Protein AF-A0A8H7G8L0-F1 (afdb_monomer_lite)

Foldseek 3Di:
DWDKDWPFADWDQDVVQWIKWKDFPPRQWTKMKTQAWFQFWKKKWWWQWDQAFQKKWWKWWADPQGWMWIWMDFARQQFKIKIFTFARPDDDPDTPIDMDGRHPGSNVDIWIWMWHGDPFKTFIDINRHTRDMDGQVVQADPLARRDHRGITIIMTIMGRQQDPPHDLVSQCVRNVDPDDPDSNNRHGDQVDPCCVVVPNIDIMIIRDMDIDHPDPDDDDDQFADKDWDDDPPRNDTDIDTDNDRSRPDPPPDDDDDDDDDDDDDDDDDDDDDDDDDDDDDDDDDDDDDDDDDDDDDDPPPVVCVVVVVVVVVVVVLVVVVVLLVVVVVVVVVVVVVVVVVVPPDDDDDDDDDDDDDDDDDDDDDDDDYDDDDDDDDDDDDDDDDDDDPDDPPPPPPVPVPDDLVRVLVSLVVVVVVVVLPPDPFPDDPDDPPPDQCSLVVLLVPDVSSVVSSQPRLVSLQEAAEEAQDLVCLVVNLVSLLVSLVSNPLAAHAYAYHYHPVLADDPPCLPDDPDVVSLVSCLSVLLSCLVCQCRYQEYAAQHQLVSLLSNVVSNVVVPPDANARHAYYHNEAHALSSQVVPPPPDDARCSAQRHPNYAYYEDAQRDEQEPPRSNHDHQQQRHQEYHNYEYFLQSVQVSQVSRQNHQEDEYEHEDDDDDPDAAADEHCHAEYAYEYADLVRVQSNLVRYQHQNYAYYAYAYPDADDCPNLVSLLVNQLRNQNYAYYAYHHENDALVSLLSSLQSHHLNHAYYHYAYEYDDPPDPPVGDNQELVLLQLLAQDAPPDDPGRGSLAHQEYAYHYQDAYDLVSNLRNLLSQAVVCVPVRSVGHHHQEYHYEYEPPRPRDDPVSVVSSDVSNDDRHYYHYYYDDPPDPDGDDPRDPDDD

Sequence (883 aa):
MVHWVLDGGNVTSVNGSAVGLILTETNGGTRLSSTRYVHYGNMTARIKAGRWAGVVTAFITMSDIKDEIDWEWPGTATTEGQTNYYWQGVVPTTTHGGTTKGISDISNNFHDYGISWTPTALSWLVDGKIVRTVEASDTSTNGVSEYPNTPSRIELSIWPAGIASSAPGTVTWADGLLLTMDAAVGMINWQDPDYTSNGNKFEIYIESVSVTCLDPTSASGSQQSYAYSANSSTNTPSISFSTNTTILTAAAVANSSSSGGGGGSGSGSGSNNNGPSTTNSTGGSSSSGSGSGSSTGLSGHQIGAIVGAVVGGLAALVFAALIIRTCIFACTKRGQKAGGAAAAFKRGPQAYRPLEEPAPDAYALRDRPPPLVDHGNMQISSEHQIHNGSQLQGLPESIRTVPDDVLAEIFLAFSALAVEGNRPRPRPRLTLSLSPAWPILLGRVCRQWRALTVSTPYLWTKVCIDIPHPSRLDTAVKLYQLFVTRSGAHPLDITITFGGEMLPTQTDRDQTLSDESLDQYQLLVDALAYSAERWQRLSVNAPPQFLQRIEEALAERSPWSLPMLTRLDLGSTPILAWRIFTPHRDAIRLFSVAHQLRYVNLGNRFIFDNETDHLQLPWQQIEELDGILTDSHGALRLLRQCPKLLRLNLILQRNCAPRHLFHVCHALRSMDLFAECEYSLQFFLMGVELGSLLDLRISLDWRWQSAAQTQLASFFSNSAALQRLCLRLRNFSPDDFRFLIRVVPRGLTELEVSHVPQDSIIASHSTIYTKELLEELTLRTPDGNPLALLSNLRALSLLGELHFDVGAFIAMIRSRTWDNKNGRRGGALLQSLHMYMLHGTDALNVQDLMVLKDAMGQNSRIHMAKQHNKGLYFRSVAFPELL

pLDDT: mean 72.36, std 24.26, range [20.86, 98.69]

Secondary structure (DSSP, 8-state):
---EEEEESEEEEETTTEEEEEE-TTT--EEEEESS-BSSEEEEEEEE----TTEEEEEEEEETT--EEEEEEETT-TTEEEEEEEBTTB--SS---EEEE----TTTS-EEEEEEE-SSEEEEEETTEEEEEEEGGGGEETTEE-S--S-EEEEEEEEE-SSTTS-HHHHHHTT-------GGGGS--TT-HHHHHTTS-EEEEEEEEEEEE--SSPPPTT--EEEEE--TTTTS-EEEEE-------S--S----------------------------------------------THHHHHHHHHHHHHHHHHHHHHHHHHHHHHHHHHHHHHHHHTTS-----------------------------------------------SS--S-GGGTTS-HHHHHHHHHHHHHHTGGG-S-PPPPS------S-HHHHHTTT-HHHHHHHHT-GGGGSEEEEEESSGGGHHHHHHHHHHHHHHTTTS-EEEEEEE-TTSS--TT-TT-PPPHHHHHHTHHHHHHHHHTGGGEEEEEE---HHHHHHHHHHHHTTSS---TT--EEE-----HHHHHH---SSS-B-TTTT-TT--EEEEEEEEEESSS---B---GGG--EEEEEEE-HHHHHHHHHH-TT--EEEEEE---PPPS----EE----EEEEEESSHHHHHHHHHTEE-TT--EEEEEEEEEP-STTHHHHHHHHHH-TT--EEEEEEES--HHHHHHHHHHS-TT--EEEEEEE-S-TTS-----SS-HHHHHHSS---TTTPPPPTTTT--EEEEEE-----HHHHHHHHHHHTGGGTTSTTSSPPP-EEEEEEPTT--S--HHHHHHHHHHH-TTSEEEEEEPPSS-S----TT-----

Radius of gyration: 38.14 Å; chains: 1; bounding box: 126×92×96 Å

Structure (mmCIF, N/CA/C/O backbone):
data_AF-A0A8H7G8L0-F1
#
_entry.id   AF-A0A8H7G8L0-F1
#
loop_
_atom_site.group_PDB
_atom_site.id
_atom_site.type_symbol
_atom_site.label_atom_id
_atom_site.label_alt_id
_atom_site.label_comp_id
_atom_site.label_asym_id
_atom_site.label_entity_id
_atom_site.label_seq_id
_atom_site.pdbx_PDB_ins_code
_atom_site.Cartn_x
_atom_site.Cartn_y
_atom_site.Cartn_z
_atom_site.occupancy
_atom_site.B_iso_or_equiv
_atom_site.auth_seq_id
_atom_site.auth_comp_id
_atom_site.auth_asym_id
_atom_site.auth_atom_id
_atom_site.pdbx_PDB_model_num
ATOM 1 N N . MET A 1 1 ? 1.649 -20.781 -42.673 1.00 53.25 1 MET A N 1
ATOM 2 C CA . MET A 1 1 ? 2.476 -19.598 -42.353 1.00 53.25 1 MET A CA 1
ATOM 3 C C . MET A 1 1 ? 2.595 -19.486 -40.844 1.00 53.25 1 MET A C 1
ATOM 5 O O . MET A 1 1 ? 1.582 -19.615 -40.165 1.00 53.25 1 MET A O 1
ATOM 9 N N . VAL A 1 2 ? 3.816 -19.312 -40.336 1.00 70.06 2 VAL A N 1
ATOM 10 C CA . VAL A 1 2 ? 4.084 -19.041 -38.915 1.00 70.06 2 VAL A CA 1
ATOM 11 C C . VAL A 1 2 ? 4.119 -17.524 -38.741 1.00 70.06 2 VAL A C 1
ATOM 13 O O . VAL A 1 2 ? 4.851 -16.851 -39.462 1.00 70.06 2 VAL A O 1
ATOM 16 N N . HIS A 1 3 ? 3.307 -16.987 -37.832 1.00 82.00 3 HIS A N 1
ATOM 17 C CA . HIS A 1 3 ? 3.367 -15.572 -37.453 1.00 82.00 3 HIS A CA 1
ATOM 18 C C . HIS A 1 3 ? 4.209 -15.415 -36.188 1.00 82.00 3 HIS A C 1
ATOM 20 O O . HIS A 1 3 ? 4.231 -16.324 -35.352 1.00 82.00 3 HIS A O 1
ATOM 26 N N . TRP A 1 4 ? 4.842 -14.257 -36.039 1.00 88.38 4 TRP A N 1
ATOM 27 C CA . TRP A 1 4 ? 5.780 -13.947 -34.962 1.00 88.38 4 TRP A CA 1
ATOM 28 C C . TRP A 1 4 ? 5.315 -12.733 -34.168 1.00 88.38 4 TRP A C 1
ATOM 30 O O . TRP A 1 4 ? 4.640 -11.858 -34.711 1.00 88.38 4 TRP A O 1
ATOM 40 N N . VAL A 1 5 ? 5.691 -12.687 -32.895 1.00 89.25 5 VAL A N 1
ATOM 41 C CA . VAL A 1 5 ? 5.469 -11.556 -31.990 1.00 89.25 5 VAL A CA 1
ATOM 42 C C . VAL A 1 5 ? 6.814 -11.072 -31.480 1.00 89.25 5 VAL A C 1
ATOM 44 O O . VAL A 1 5 ? 7.677 -11.882 -31.158 1.00 89.25 5 VAL A O 1
ATOM 47 N N . LEU A 1 6 ? 6.979 -9.753 -31.417 1.00 91.00 6 LEU A N 1
ATOM 48 C CA . LEU A 1 6 ? 8.092 -9.114 -30.729 1.00 91.00 6 LEU A CA 1
ATOM 49 C C . LEU A 1 6 ? 7.753 -9.019 -29.243 1.00 91.00 6 LEU A C 1
ATOM 51 O O . LEU A 1 6 ? 6.910 -8.213 -28.857 1.00 91.00 6 LEU A O 1
ATOM 55 N N . ASP A 1 7 ? 8.392 -9.852 -28.425 1.00 84.31 7 ASP A N 1
ATOM 56 C CA . ASP A 1 7 ? 8.157 -9.866 -26.977 1.00 84.31 7 ASP A CA 1
ATOM 57 C C . ASP A 1 7 ? 8.810 -8.662 -26.289 1.00 84.31 7 ASP A C 1
ATOM 59 O O . ASP A 1 7 ? 8.338 -8.192 -25.254 1.00 84.31 7 ASP A O 1
ATOM 63 N N . GLY A 1 8 ? 9.916 -8.181 -26.858 1.00 85.50 8 GLY A N 1
ATOM 64 C CA . GLY A 1 8 ? 10.696 -7.058 -26.357 1.00 85.50 8 GLY A CA 1
ATOM 65 C C . GLY A 1 8 ? 11.919 -6.786 -27.231 1.00 85.50 8 GLY A C 1
ATOM 66 O O . GLY A 1 8 ? 12.352 -7.655 -27.992 1.00 85.50 8 GLY A O 1
ATOM 67 N N . GLY A 1 9 ? 12.459 -5.573 -27.116 1.00 92.69 9 GLY A N 1
ATOM 68 C CA . GLY A 1 9 ? 13.597 -5.095 -27.899 1.00 92.69 9 GLY A CA 1
ATOM 69 C C . GLY A 1 9 ? 13.203 -4.459 -29.232 1.00 92.69 9 GLY A C 1
ATOM 70 O O . GLY A 1 9 ? 12.094 -3.950 -29.398 1.00 92.69 9 GLY A O 1
ATOM 71 N N . ASN A 1 10 ? 14.134 -4.463 -30.184 1.00 93.19 10 ASN A N 1
ATOM 72 C CA . ASN A 1 10 ? 14.013 -3.769 -31.460 1.00 93.19 10 ASN A CA 1
ATOM 73 C C . ASN A 1 10 ? 14.484 -4.659 -32.608 1.00 93.19 10 ASN A C 1
ATOM 75 O O . ASN A 1 10 ? 15.478 -5.375 -32.501 1.00 93.19 10 ASN A O 1
ATOM 79 N N . VAL A 1 11 ? 13.794 -4.543 -33.740 1.00 93.25 11 VAL A N 1
ATOM 80 C CA . VAL A 1 11 ? 14.150 -5.248 -34.970 1.00 93.25 11 VAL A CA 1
ATOM 81 C C . VAL A 1 11 ? 14.409 -4.279 -36.110 1.00 93.25 11 VAL A C 1
ATOM 83 O O . VAL A 1 11 ? 13.844 -3.185 -36.150 1.00 93.25 11 VAL A O 1
ATOM 86 N N . THR A 1 12 ? 15.224 -4.703 -37.067 1.00 89.94 12 THR A N 1
ATOM 87 C CA . THR A 1 12 ? 15.395 -4.030 -38.357 1.00 89.94 12 THR A CA 1
ATOM 88 C C . THR A 1 12 ? 15.004 -4.966 -39.492 1.00 89.94 12 THR A C 1
ATOM 90 O O . THR A 1 12 ? 14.999 -6.190 -39.353 1.00 89.94 12 THR A O 1
ATOM 93 N N . SER A 1 13 ? 14.674 -4.384 -40.641 1.00 80.56 13 SER A N 1
ATOM 94 C CA . SER A 1 13 ? 14.574 -5.123 -41.896 1.00 80.56 13 SER A CA 1
ATOM 95 C C . SER A 1 13 ? 15.840 -4.876 -42.703 1.00 80.56 13 SER A C 1
ATOM 97 O O . SER A 1 13 ? 16.218 -3.723 -42.921 1.00 80.56 13 SER A O 1
ATOM 99 N N . VAL A 1 14 ? 16.482 -5.946 -43.165 1.00 74.62 14 VAL A N 1
ATOM 100 C CA . VAL A 1 14 ? 17.653 -5.871 -44.040 1.00 74.62 14 VAL A CA 1
ATOM 101 C C . VAL A 1 14 ? 17.218 -6.204 -45.454 1.00 74.62 14 VAL A C 1
ATOM 103 O O . VAL A 1 14 ? 16.948 -7.363 -45.763 1.00 74.62 14 VAL A O 1
ATOM 106 N N . ASN A 1 15 ? 17.127 -5.182 -46.309 1.00 62.78 15 ASN A N 1
ATOM 107 C CA . ASN A 1 15 ? 16.824 -5.298 -47.744 1.00 62.78 15 ASN A CA 1
ATOM 108 C C . ASN A 1 15 ? 15.583 -6.156 -48.088 1.00 62.78 15 ASN A C 1
ATOM 110 O O . ASN A 1 15 ? 15.463 -6.647 -49.207 1.00 62.78 15 ASN A O 1
ATOM 114 N N . GLY A 1 16 ? 14.660 -6.347 -47.138 1.00 62.06 16 GLY A N 1
ATOM 115 C CA . GLY A 1 16 ? 13.480 -7.200 -47.293 1.00 62.06 16 GLY A CA 1
ATOM 116 C C . GLY A 1 16 ? 13.746 -8.713 -47.285 1.00 62.06 16 GLY A C 1
ATOM 117 O O . GLY A 1 16 ? 12.796 -9.464 -47.492 1.00 62.06 16 GLY A O 1
ATOM 118 N N . SER A 1 17 ? 14.984 -9.168 -47.049 1.00 73.94 17 SER A N 1
ATOM 119 C CA . SER A 1 17 ? 15.368 -10.590 -47.098 1.00 73.94 17 SER A CA 1
ATOM 120 C C . SER A 1 17 ? 15.681 -11.212 -45.733 1.00 73.94 17 SER A C 1
ATOM 122 O O . SER A 1 17 ? 15.600 -12.426 -45.603 1.00 73.94 17 SER A O 1
ATOM 124 N N . ALA A 1 18 ? 16.014 -10.412 -44.715 1.00 87.12 18 ALA A N 1
ATOM 125 C CA . ALA A 1 18 ? 16.273 -10.892 -43.355 1.00 87.12 18 ALA A CA 1
ATOM 126 C C . ALA A 1 18 ? 15.803 -9.885 -42.294 1.00 87.12 18 ALA A C 1
ATOM 128 O O . ALA A 1 18 ? 15.678 -8.686 -42.565 1.00 87.12 18 ALA A O 1
ATOM 129 N N . VAL A 1 19 ? 15.575 -10.374 -41.074 1.00 93.00 19 VAL A N 1
ATOM 130 C CA . VAL A 1 19 ? 15.270 -9.561 -39.889 1.00 93.00 19 VAL A CA 1
ATOM 131 C C . VAL A 1 19 ? 16.519 -9.452 -39.019 1.00 93.00 19 VAL A C 1
ATOM 133 O O . VAL A 1 19 ? 17.124 -10.470 -38.682 1.00 93.00 19 VAL A O 1
ATOM 136 N N . GLY A 1 20 ? 16.898 -8.226 -38.658 1.00 95.50 20 GLY A N 1
ATOM 137 C CA . GLY A 1 20 ? 17.948 -7.952 -37.681 1.00 95.50 20 GLY A CA 1
ATOM 138 C C . GLY A 1 20 ? 17.373 -7.879 -36.265 1.00 95.50 20 GLY A C 1
ATOM 139 O O . GLY A 1 20 ? 16.396 -7.161 -36.061 1.00 95.50 20 GLY A O 1
ATOM 140 N N . LEU A 1 21 ? 17.943 -8.597 -35.292 1.00 97.06 21 LEU A N 1
ATOM 141 C CA . LEU A 1 21 ? 17.604 -8.446 -33.867 1.00 97.06 21 LEU A CA 1
ATOM 142 C C . LEU A 1 21 ? 18.676 -7.610 -33.169 1.00 97.06 21 LEU A C 1
ATOM 144 O O . LEU A 1 21 ? 19.863 -7.896 -33.327 1.00 97.06 21 LEU A O 1
ATOM 148 N N . ILE A 1 22 ? 18.262 -6.608 -32.387 1.00 97.12 22 ILE A N 1
ATOM 149 C CA . ILE A 1 22 ? 19.169 -5.604 -31.817 1.00 97.12 22 ILE A CA 1
ATOM 150 C C . ILE A 1 22 ? 19.411 -5.807 -30.316 1.00 97.12 22 ILE A C 1
ATOM 152 O O . ILE A 1 22 ? 18.472 -5.961 -29.533 1.00 97.12 22 ILE A O 1
ATOM 156 N N . LEU A 1 23 ? 20.662 -5.661 -29.890 1.00 97.38 23 LEU A N 1
ATOM 157 C CA . LEU A 1 23 ? 21.033 -5.448 -28.491 1.00 97.38 23 LEU A CA 1
ATOM 158 C C . LEU A 1 23 ? 21.732 -4.092 -28.326 1.00 97.38 23 LEU A C 1
ATOM 160 O O . LEU A 1 23 ? 22.718 -3.807 -29.005 1.00 97.38 23 LEU A O 1
ATOM 164 N N . THR A 1 24 ? 21.240 -3.280 -27.394 1.00 95.81 24 THR A N 1
ATOM 165 C CA . THR A 1 24 ? 21.891 -2.055 -26.909 1.00 95.81 24 THR A CA 1
ATOM 166 C C . THR A 1 24 ? 22.156 -2.166 -25.411 1.00 95.81 24 THR A C 1
ATOM 168 O O . THR A 1 24 ? 21.587 -3.023 -24.734 1.00 95.81 24 THR A O 1
ATOM 171 N N . GLU A 1 25 ? 22.979 -1.267 -24.873 1.00 93.00 25 GLU A N 1
ATOM 172 C CA . GLU A 1 25 ? 23.263 -1.203 -23.433 1.00 93.00 25 GLU A CA 1
ATOM 173 C C . GLU A 1 25 ? 21.994 -1.053 -22.573 1.00 93.00 25 GLU A C 1
ATOM 175 O O . GLU A 1 25 ? 21.940 -1.530 -21.441 1.00 93.00 25 GLU A O 1
ATOM 180 N N . THR A 1 26 ? 20.941 -0.440 -23.118 1.00 90.00 26 THR A N 1
ATOM 181 C CA . THR A 1 26 ? 19.723 -0.089 -22.376 1.00 90.00 26 THR A CA 1
ATOM 182 C C . THR A 1 26 ? 18.497 -0.933 -22.720 1.00 90.00 26 THR A C 1
ATOM 184 O O . THR A 1 26 ? 17.556 -0.950 -21.927 1.00 90.00 26 THR A O 1
ATOM 187 N N . ASN A 1 27 ? 18.461 -1.633 -23.863 1.00 88.50 27 ASN A N 1
ATOM 188 C CA . ASN A 1 27 ? 17.247 -2.341 -24.299 1.00 88.50 27 ASN A CA 1
ATOM 189 C C . ASN A 1 27 ? 17.096 -3.758 -23.716 1.00 88.50 27 ASN A C 1
ATOM 191 O O . ASN A 1 27 ? 16.009 -4.325 -23.792 1.00 88.50 27 ASN A O 1
ATOM 195 N N . GLY A 1 28 ? 18.159 -4.327 -23.137 1.00 86.31 28 GLY A N 1
ATOM 196 C CA . GLY A 1 28 ? 18.130 -5.661 -22.527 1.00 86.31 28 GLY A CA 1
ATOM 197 C C . GLY A 1 28 ? 18.056 -6.831 -23.518 1.00 86.31 28 GLY A C 1
ATOM 198 O O . GLY A 1 28 ? 17.847 -7.964 -23.088 1.00 86.31 28 GLY A O 1
ATOM 199 N N . GLY A 1 29 ? 18.250 -6.580 -24.816 1.00 94.38 29 GLY A N 1
ATOM 200 C CA . GLY A 1 29 ? 18.171 -7.571 -25.888 1.00 94.38 29 GLY A CA 1
ATOM 201 C C . GLY A 1 29 ? 16.852 -7.546 -26.654 1.00 94.38 29 GLY A C 1
ATOM 202 O O . GLY A 1 29 ? 15.948 -6.765 -26.365 1.00 94.38 29 GLY A O 1
ATOM 203 N N . THR A 1 30 ? 16.752 -8.410 -27.660 1.00 97.56 30 THR A N 1
ATOM 204 C CA . THR A 1 30 ? 15.556 -8.548 -28.497 1.00 97.56 30 THR A CA 1
ATOM 205 C C . THR A 1 30 ? 15.123 -9.996 -28.558 1.00 97.56 30 THR A C 1
ATOM 207 O O . THR A 1 30 ? 15.965 -10.873 -28.753 1.00 97.56 30 THR A O 1
ATOM 210 N N . ARG A 1 31 ? 13.811 -10.240 -28.451 1.00 96.94 31 ARG A N 1
ATOM 211 C CA . ARG A 1 31 ? 13.229 -11.578 -28.575 1.00 96.94 31 ARG A CA 1
ATOM 212 C C . ARG A 1 31 ? 11.977 -11.605 -29.445 1.00 96.94 31 ARG A C 1
ATOM 214 O O . ARG A 1 31 ? 11.050 -10.818 -29.246 1.00 96.94 31 ARG A O 1
ATOM 221 N N . LEU A 1 32 ? 11.946 -12.564 -30.367 1.00 95.12 32 LEU A N 1
ATOM 222 C CA . LEU A 1 32 ? 10.783 -12.934 -31.165 1.00 95.12 32 LEU A CA 1
ATOM 223 C C . LEU A 1 32 ? 10.255 -14.301 -30.739 1.00 95.12 32 LEU A C 1
ATOM 225 O O . LEU A 1 32 ? 11.042 -15.232 -30.602 1.00 95.12 32 LEU A O 1
ATOM 229 N N . SER A 1 33 ? 8.935 -14.436 -30.639 1.00 94.94 33 SER A N 1
ATOM 230 C CA . SER A 1 33 ? 8.257 -15.700 -30.334 1.00 94.94 33 SER A CA 1
ATOM 231 C C . SER A 1 33 ? 7.267 -16.090 -31.426 1.00 94.94 33 SER A C 1
ATOM 233 O O . SER A 1 33 ? 6.558 -15.240 -31.976 1.00 94.94 33 SER A O 1
ATOM 235 N N . SER A 1 34 ? 7.162 -17.382 -31.735 1.00 91.50 34 SER A N 1
ATOM 236 C CA . SER A 1 34 ? 6.112 -17.882 -32.619 1.00 91.50 34 SER A CA 1
ATOM 237 C C . SER A 1 34 ? 4.739 -17.735 -31.955 1.00 91.50 34 SER A C 1
ATOM 239 O O . SER A 1 34 ? 4.528 -18.039 -30.784 1.00 91.50 34 SER A O 1
ATOM 241 N N . THR A 1 35 ? 3.747 -17.303 -32.728 1.00 81.94 35 THR A N 1
ATOM 242 C CA . THR A 1 35 ? 2.349 -17.179 -32.263 1.00 81.94 35 THR A CA 1
ATOM 243 C C . THR A 1 35 ? 1.668 -18.528 -32.026 1.00 81.94 35 THR A C 1
ATOM 245 O O . THR A 1 35 ? 0.621 -18.589 -31.384 1.00 81.94 35 THR A O 1
ATOM 248 N N . ARG A 1 36 ? 2.241 -19.609 -32.567 1.00 82.25 36 ARG A N 1
ATOM 249 C CA . ARG A 1 36 ? 1.710 -20.974 -32.511 1.00 82.25 36 ARG A CA 1
ATOM 250 C C . ARG A 1 36 ? 2.725 -21.909 -31.869 1.00 82.25 36 ARG A C 1
ATOM 252 O O . ARG A 1 36 ? 3.928 -21.727 -32.052 1.00 82.25 36 ARG A O 1
ATOM 259 N N . TYR A 1 37 ? 2.202 -22.897 -31.153 1.00 86.06 37 TYR A N 1
ATOM 260 C CA . TYR A 1 37 ? 2.980 -23.977 -30.561 1.00 86.06 37 TYR A CA 1
ATOM 261 C C . TYR A 1 37 ? 3.324 -25.047 -31.604 1.00 86.06 37 TYR A C 1
ATOM 263 O O . TYR A 1 37 ? 2.575 -25.257 -32.561 1.00 86.06 37 TYR A O 1
ATOM 271 N N . VAL A 1 38 ? 4.430 -25.738 -31.363 1.00 87.88 38 VAL A N 1
ATOM 272 C CA . VAL A 1 38 ? 4.885 -26.964 -32.017 1.00 87.88 38 VAL A CA 1
ATOM 273 C C . VAL A 1 38 ? 5.046 -27.995 -30.903 1.00 87.88 38 VAL A C 1
ATOM 275 O O . VAL A 1 38 ? 5.746 -27.717 -29.931 1.00 87.88 38 VAL A O 1
ATOM 278 N N . HIS A 1 39 ? 4.374 -29.148 -30.987 1.00 88.50 39 HIS A N 1
ATOM 279 C CA . HIS A 1 39 ? 4.574 -30.213 -29.997 1.00 88.50 39 HIS A CA 1
ATOM 280 C C . HIS A 1 39 ? 5.690 -31.149 -30.410 1.00 88.50 39 HIS A C 1
ATOM 282 O O . HIS A 1 39 ? 6.581 -31.403 -29.620 1.00 88.50 39 HIS A O 1
ATOM 288 N N . TYR A 1 40 ? 5.687 -31.601 -31.654 1.00 93.38 40 TYR A N 1
ATOM 289 C CA . TYR A 1 40 ? 6.835 -32.276 -32.246 1.00 93.38 40 TYR A CA 1
ATOM 290 C C . TYR A 1 40 ? 7.005 -31.790 -33.674 1.00 93.38 40 TYR A C 1
ATOM 292 O O . TYR A 1 40 ? 6.057 -31.301 -34.292 1.00 93.38 40 TYR A O 1
ATOM 300 N N . GLY A 1 41 ? 8.208 -31.891 -34.224 1.00 94.19 41 GLY A N 1
ATOM 301 C CA . GLY A 1 41 ? 8.450 -31.419 -35.575 1.00 94.19 41 GLY A CA 1
ATOM 302 C C . GLY A 1 41 ? 9.898 -31.141 -35.917 1.00 94.19 41 GLY A C 1
ATOM 303 O O . GLY A 1 41 ? 10.797 -31.198 -35.080 1.00 94.19 41 GLY A O 1
ATOM 304 N N . ASN A 1 42 ? 10.078 -30.782 -37.182 1.00 96.75 42 ASN A N 1
ATOM 305 C CA . ASN A 1 42 ? 11.333 -30.290 -37.721 1.00 96.75 42 ASN A CA 1
ATOM 306 C C . ASN A 1 42 ? 11.261 -28.773 -37.817 1.00 96.75 42 ASN A C 1
ATOM 308 O O . ASN A 1 42 ? 10.385 -28.228 -38.492 1.00 96.75 42 ASN A O 1
ATOM 312 N N . MET A 1 43 ? 12.184 -28.102 -37.146 1.00 97.19 43 MET A N 1
ATOM 313 C CA . MET A 1 43 ? 12.315 -26.653 -37.129 1.00 97.19 43 MET A CA 1
ATOM 314 C C . MET A 1 43 ? 13.705 -26.311 -37.641 1.00 97.19 43 MET A C 1
ATOM 316 O O . MET A 1 43 ? 14.685 -26.925 -37.229 1.00 97.19 43 MET A O 1
ATOM 320 N N . THR A 1 44 ? 13.818 -25.369 -38.567 1.00 98.19 44 THR A N 1
ATOM 321 C CA . THR A 1 44 ? 15.120 -24.916 -39.065 1.00 98.19 44 THR A CA 1
ATOM 322 C C . THR A 1 44 ? 15.112 -23.412 -39.202 1.00 98.19 44 THR A C 1
ATOM 324 O O . THR A 1 44 ? 14.237 -22.869 -39.878 1.00 98.19 44 THR A O 1
ATOM 327 N N . ALA A 1 45 ? 16.073 -22.756 -38.561 1.00 97.69 45 ALA A N 1
ATOM 328 C CA . ALA A 1 45 ? 16.278 -21.321 -38.642 1.00 97.69 45 ALA A CA 1
ATOM 329 C C . ALA A 1 45 ? 17.600 -21.031 -39.355 1.00 97.69 45 ALA A C 1
ATOM 331 O O . ALA A 1 45 ? 18.642 -21.592 -39.010 1.00 97.69 45 ALA A O 1
ATOM 332 N N . ARG A 1 46 ? 17.548 -20.140 -40.345 1.00 97.81 46 ARG A N 1
ATOM 333 C CA . ARG A 1 46 ? 18.718 -19.686 -41.092 1.00 97.81 46 ARG A CA 1
ATOM 334 C C . ARG A 1 46 ? 19.264 -18.414 -40.457 1.00 97.81 46 ARG A C 1
ATOM 336 O O . ARG A 1 46 ? 18.655 -17.349 -40.595 1.00 97.81 46 ARG A O 1
ATOM 343 N N . ILE A 1 47 ? 20.366 -18.537 -39.719 1.00 97.75 47 ILE A N 1
ATOM 344 C CA . ILE A 1 47 ? 20.852 -17.514 -38.779 1.00 97.75 47 ILE A CA 1
ATOM 345 C C . ILE A 1 47 ? 22.302 -17.144 -39.088 1.00 97.75 47 ILE A C 1
ATOM 347 O O . ILE A 1 47 ? 23.121 -18.000 -39.422 1.00 97.75 47 ILE A O 1
ATOM 351 N N . LYS A 1 48 ? 22.609 -15.856 -38.928 1.00 96.38 48 LYS A N 1
ATOM 352 C CA . LYS A 1 48 ? 23.963 -15.312 -38.802 1.00 96.38 48 LYS A CA 1
ATOM 353 C C . LYS A 1 48 ? 24.096 -14.706 -37.401 1.00 96.38 48 LYS A C 1
ATOM 355 O O . LYS A 1 48 ? 23.418 -13.720 -37.093 1.00 96.38 48 LYS A O 1
ATOM 360 N N . ALA A 1 49 ? 24.889 -15.355 -36.553 1.00 96.31 49 ALA A N 1
ATOM 361 C CA . ALA A 1 49 ? 24.965 -15.118 -35.111 1.00 96.31 49 ALA A CA 1
ATOM 362 C C . ALA A 1 49 ? 25.994 -14.034 -34.734 1.00 96.31 49 ALA A C 1
ATOM 364 O O . ALA A 1 49 ? 26.752 -13.553 -35.573 1.00 96.31 49 ALA A O 1
ATOM 365 N N . GLY A 1 50 ? 25.995 -13.621 -33.465 1.00 93.06 50 GLY A N 1
ATOM 366 C CA . GLY A 1 50 ? 26.939 -12.636 -32.926 1.00 93.06 50 GLY A CA 1
ATOM 367 C C . GLY A 1 50 ? 28.332 -13.215 -32.645 1.00 93.06 50 GLY A C 1
ATOM 368 O O . GLY A 1 50 ? 28.515 -14.429 -32.627 1.00 93.06 50 GLY A O 1
ATOM 369 N N . ARG A 1 51 ? 29.311 -12.330 -32.414 1.00 92.88 51 ARG A N 1
ATOM 370 C CA . ARG A 1 51 ? 30.718 -12.682 -32.110 1.00 92.88 51 ARG A CA 1
ATOM 371 C C . ARG A 1 51 ? 31.309 -11.950 -30.900 1.00 92.88 51 ARG A C 1
ATOM 373 O O . ARG A 1 51 ? 32.528 -11.875 -30.759 1.00 92.88 51 ARG A O 1
ATOM 380 N N . TRP A 1 52 ? 30.460 -11.329 -30.089 1.00 93.94 52 TRP A N 1
ATOM 381 C CA . TRP A 1 52 ? 30.880 -10.374 -29.063 1.00 93.94 52 TRP A CA 1
ATOM 382 C C . TRP A 1 52 ? 30.823 -11.016 -27.684 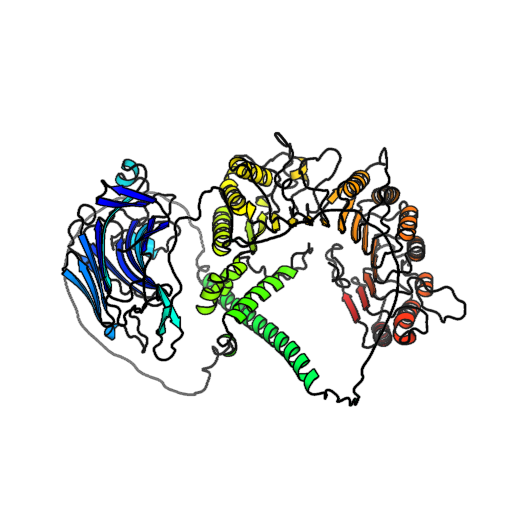1.00 93.94 52 TRP A C 1
ATOM 384 O O . TRP A 1 52 ? 29.803 -11.601 -27.321 1.00 93.94 52 TRP A O 1
ATOM 394 N N . ALA A 1 53 ? 31.900 -10.877 -26.909 1.00 90.19 53 ALA A N 1
ATOM 395 C CA . ALA A 1 53 ? 31.969 -11.372 -25.537 1.00 90.19 53 ALA A CA 1
ATOM 396 C C . ALA A 1 53 ? 30.765 -10.888 -24.713 1.00 90.19 53 ALA A C 1
ATOM 398 O O . ALA A 1 53 ? 30.359 -9.726 -24.794 1.00 90.19 53 ALA A O 1
ATOM 399 N N . GLY A 1 54 ? 30.160 -11.796 -23.947 1.00 91.38 54 GLY A N 1
ATOM 400 C CA . GLY A 1 54 ? 29.003 -11.491 -23.111 1.00 91.38 54 GLY A CA 1
ATOM 401 C C . GLY A 1 54 ? 27.674 -11.340 -23.864 1.00 91.38 54 GLY A C 1
ATOM 402 O O . GLY A 1 54 ? 26.640 -11.170 -23.215 1.00 91.38 54 GLY A O 1
ATOM 403 N N . VAL A 1 55 ? 27.654 -11.415 -25.198 1.00 95.62 55 VAL A N 1
ATOM 404 C CA . VAL A 1 55 ? 26.433 -11.376 -26.016 1.00 95.62 55 VAL A CA 1
ATOM 405 C C . VAL A 1 55 ? 26.108 -12.780 -26.510 1.00 95.62 55 VAL A C 1
ATOM 407 O O . VAL A 1 55 ? 26.979 -13.487 -27.012 1.00 95.62 55 VAL A O 1
ATOM 410 N N . VAL A 1 56 ? 24.845 -13.186 -26.386 1.00 96.81 56 VAL A N 1
ATOM 411 C CA . VAL A 1 56 ? 24.395 -14.523 -26.787 1.00 96.81 56 VAL A CA 1
ATOM 412 C C . VAL A 1 56 ? 23.327 -14.408 -27.862 1.00 96.81 56 VAL A C 1
ATOM 414 O O . VAL A 1 56 ? 22.377 -13.636 -27.732 1.00 96.81 56 VAL A O 1
ATOM 417 N N . THR A 1 57 ? 23.492 -15.189 -28.928 1.00 98.00 57 THR A N 1
ATOM 418 C CA . THR A 1 57 ? 22.433 -15.463 -29.910 1.00 98.00 57 THR A CA 1
ATOM 419 C C . THR A 1 57 ? 21.747 -16.768 -29.540 1.00 98.00 57 THR A C 1
ATOM 421 O O . THR A 1 57 ? 22.447 -17.724 -29.212 1.00 98.00 57 THR A O 1
ATOM 424 N N . ALA A 1 58 ? 20.419 -16.838 -29.630 1.00 97.94 58 ALA A N 1
ATOM 425 C CA . ALA A 1 58 ? 19.679 -18.052 -29.305 1.00 97.94 58 ALA A CA 1
ATOM 426 C C . ALA A 1 58 ? 18.557 -18.354 -30.311 1.00 97.94 58 ALA A C 1
ATOM 428 O O . ALA A 1 58 ? 17.834 -17.459 -30.759 1.00 97.94 58 ALA A O 1
ATOM 429 N N . PHE A 1 59 ? 18.408 -19.638 -30.630 1.00 98.31 59 PHE A N 1
ATOM 430 C CA . PHE A 1 59 ? 17.262 -20.238 -31.306 1.00 98.31 59 PHE A CA 1
ATOM 431 C C . PHE A 1 59 ? 16.783 -21.395 -30.442 1.00 98.31 59 PHE A C 1
ATOM 433 O O . PHE A 1 59 ? 17.414 -22.449 -30.398 1.00 98.31 59 PHE A O 1
ATOM 440 N N . ILE A 1 60 ? 15.673 -21.181 -29.747 1.00 98.06 60 ILE A N 1
ATOM 441 C CA . ILE A 1 60 ? 15.174 -22.135 -28.765 1.00 98.06 60 ILE A CA 1
ATOM 442 C C . ILE A 1 60 ? 13.736 -22.532 -29.065 1.00 98.06 60 ILE A C 1
ATOM 444 O O . ILE A 1 60 ? 13.011 -21.861 -29.808 1.00 98.06 60 ILE A O 1
ATOM 448 N N . THR A 1 61 ? 13.297 -23.607 -28.425 1.00 97.25 61 THR A N 1
ATOM 449 C CA . THR A 1 61 ? 11.875 -23.831 -28.171 1.00 97.25 61 THR A CA 1
ATOM 450 C C . THR A 1 61 ? 11.610 -23.698 -26.679 1.00 97.25 61 THR A C 1
ATOM 452 O O . THR A 1 61 ? 12.444 -24.134 -25.898 1.00 97.25 61 THR A O 1
ATOM 455 N N . MET A 1 62 ? 10.475 -23.124 -26.283 1.00 94.81 62 MET A N 1
ATOM 456 C CA . MET A 1 62 ? 10.092 -22.949 -24.880 1.00 94.81 62 MET A CA 1
ATOM 457 C C . MET A 1 62 ? 8.601 -23.255 -24.688 1.00 94.81 62 MET A C 1
ATOM 459 O O . MET A 1 62 ? 7.744 -22.657 -25.349 1.00 94.81 62 MET A O 1
ATOM 463 N N . SER A 1 63 ? 8.274 -24.168 -23.772 1.00 92.38 63 SER A N 1
ATOM 464 C CA . SER A 1 63 ? 6.888 -24.466 -23.386 1.00 92.38 63 SER A CA 1
ATOM 465 C C . SER A 1 63 ? 6.416 -23.596 -22.217 1.00 92.38 63 SER A C 1
ATOM 467 O O . SER A 1 63 ? 7.208 -23.033 -21.452 1.00 92.38 63 SER A O 1
ATOM 469 N N . ASP A 1 64 ? 5.099 -23.504 -22.014 1.00 85.12 64 ASP A N 1
ATOM 470 C CA . ASP A 1 64 ? 4.526 -22.739 -20.891 1.00 85.12 64 ASP A CA 1
ATOM 471 C C . ASP A 1 64 ? 4.931 -23.313 -19.526 1.00 85.12 64 ASP A C 1
ATOM 473 O O . ASP A 1 64 ? 4.975 -22.593 -18.524 1.00 85.12 64 ASP A O 1
ATOM 477 N N . ILE A 1 65 ? 5.269 -24.604 -19.499 1.00 84.00 65 ILE A N 1
ATOM 478 C CA . ILE A 1 65 ? 5.762 -25.302 -18.312 1.00 84.00 65 ILE A CA 1
ATOM 479 C C . ILE A 1 65 ? 7.287 -25.441 -18.286 1.00 84.00 65 ILE A C 1
ATOM 481 O O . ILE A 1 65 ? 7.805 -2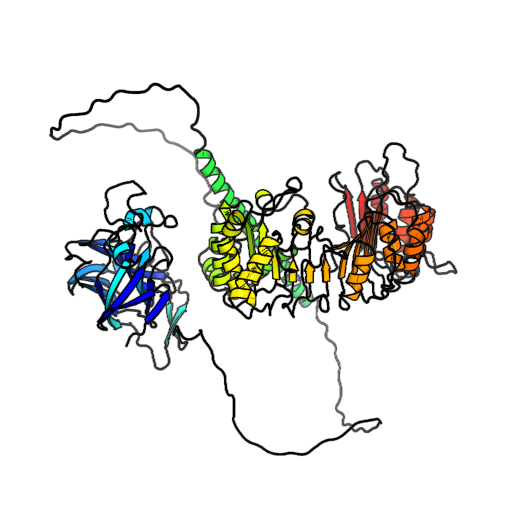6.053 -17.355 1.00 84.00 65 ILE A O 1
ATOM 485 N N . LYS A 1 66 ? 7.990 -24.814 -19.237 1.00 88.75 66 LYS A N 1
ATOM 486 C CA . LYS A 1 66 ? 9.454 -24.708 -19.298 1.00 88.75 66 LYS A CA 1
ATOM 487 C C . LYS A 1 66 ? 10.186 -25.996 -19.694 1.00 88.75 66 LYS A C 1
ATOM 489 O O . LYS A 1 66 ? 11.256 -26.272 -19.157 1.00 88.75 66 LYS A O 1
ATOM 494 N N . ASP A 1 67 ? 9.618 -26.781 -20.609 1.00 93.75 67 ASP A N 1
ATOM 495 C CA . ASP A 1 67 ? 10.465 -27.601 -21.486 1.00 93.75 67 ASP A CA 1
ATOM 496 C C . ASP A 1 67 ? 11.177 -26.670 -22.461 1.00 93.75 67 ASP A C 1
ATOM 498 O O . ASP A 1 67 ? 10.556 -25.745 -22.992 1.00 93.75 67 ASP A O 1
ATOM 502 N N . GLU A 1 68 ? 12.463 -26.914 -22.673 1.00 96.69 68 GLU A N 1
ATOM 503 C CA . GLU A 1 68 ? 13.324 -26.034 -23.449 1.00 96.69 68 GLU A CA 1
ATOM 504 C C . GLU A 1 68 ? 14.323 -26.853 -24.275 1.00 96.69 68 GLU A C 1
ATOM 506 O O . GLU A 1 68 ? 14.828 -27.880 -23.816 1.00 96.69 68 GLU A O 1
ATOM 511 N N . ILE A 1 69 ? 14.551 -26.436 -25.521 1.00 98.38 69 ILE A N 1
ATOM 512 C CA . ILE A 1 69 ? 15.499 -27.059 -26.456 1.00 98.38 69 ILE A CA 1
ATOM 513 C C . ILE A 1 69 ? 16.283 -25.939 -27.108 1.00 98.38 69 ILE A C 1
ATOM 515 O O . ILE A 1 69 ? 15.676 -25.092 -27.762 1.00 98.38 69 ILE A O 1
ATOM 519 N N . ASP A 1 70 ? 17.606 -26.007 -27.013 1.00 97.81 70 ASP A N 1
ATOM 520 C CA . ASP A 1 70 ? 18.457 -24.862 -27.294 1.00 97.81 70 ASP A CA 1
ATOM 521 C C . ASP A 1 70 ? 19.387 -25.099 -28.470 1.00 97.81 70 ASP A C 1
ATOM 523 O O . ASP A 1 70 ? 20.042 -26.142 -28.577 1.00 97.81 70 ASP A O 1
ATOM 527 N N . TRP A 1 71 ? 19.487 -24.069 -29.300 1.00 98.31 71 TRP A N 1
ATOM 528 C CA . TRP A 1 71 ? 20.706 -23.660 -29.971 1.00 98.31 71 TRP A CA 1
ATOM 529 C C . TRP A 1 71 ? 21.141 -22.304 -29.411 1.00 98.31 71 TRP A C 1
ATOM 531 O O . TRP A 1 71 ? 20.384 -21.336 -29.485 1.00 98.31 71 TRP A O 1
ATOM 541 N N . GLU A 1 72 ? 22.367 -22.215 -28.905 1.00 97.00 72 GLU A N 1
ATOM 542 C CA . GLU A 1 72 ? 22.957 -20.965 -28.429 1.00 97.00 72 GLU A CA 1
ATOM 543 C C . GLU A 1 72 ? 24.382 -20.773 -28.953 1.00 97.00 72 GLU A C 1
ATOM 545 O O . GLU A 1 72 ? 25.175 -21.714 -29.068 1.00 97.00 72 GLU A O 1
ATOM 550 N N . TRP A 1 73 ? 24.713 -19.517 -29.243 1.00 96.12 73 TRP A N 1
ATOM 551 C CA . TRP A 1 73 ? 26.038 -19.083 -29.678 1.00 96.12 73 TRP A CA 1
ATOM 552 C C . TRP A 1 73 ? 26.530 -17.989 -28.733 1.00 96.12 73 TRP A C 1
ATOM 554 O O . TRP A 1 73 ? 26.171 -16.818 -28.910 1.00 96.12 73 TRP A O 1
ATOM 564 N N . PRO A 1 74 ? 27.281 -18.370 -27.687 1.00 90.56 74 PRO A N 1
ATOM 565 C CA . PRO A 1 74 ? 27.829 -17.424 -26.734 1.00 90.56 74 PRO A CA 1
ATOM 566 C C . PRO A 1 74 ? 29.135 -16.802 -27.229 1.00 90.56 74 PRO A C 1
ATOM 568 O O . PRO A 1 74 ? 30.067 -17.503 -27.635 1.00 90.56 74 PRO A O 1
ATOM 571 N N . GLY A 1 75 ? 29.240 -15.485 -27.078 1.00 82.00 75 GLY A N 1
ATOM 572 C CA . GLY A 1 75 ? 30.530 -14.819 -26.998 1.00 82.00 75 GLY A CA 1
ATOM 573 C C . GLY A 1 75 ? 31.332 -14.818 -28.291 1.00 82.00 75 GLY A C 1
ATOM 574 O O . GLY A 1 75 ? 30.828 -14.534 -29.376 1.00 82.00 75 GLY A O 1
ATOM 575 N N . THR A 1 76 ? 32.621 -15.121 -28.150 1.00 83.81 76 THR A N 1
ATOM 576 C CA . THR A 1 76 ? 33.634 -15.032 -29.214 1.00 83.81 76 THR A CA 1
ATOM 577 C C . THR A 1 76 ? 33.885 -16.354 -29.953 1.00 83.81 76 THR A C 1
ATOM 579 O O . THR A 1 76 ? 34.722 -16.414 -30.856 1.00 83.81 76 THR A O 1
ATOM 582 N N . ALA A 1 77 ? 33.159 -17.427 -29.616 1.00 88.19 77 ALA A N 1
ATOM 583 C CA . ALA A 1 77 ? 33.346 -18.766 -30.181 1.00 88.19 77 ALA A CA 1
ATOM 584 C C . ALA A 1 77 ? 32.725 -18.911 -31.587 1.00 88.19 77 ALA A C 1
ATOM 586 O O . ALA A 1 77 ? 31.796 -19.685 -31.807 1.00 88.19 77 ALA A O 1
ATOM 587 N N . THR A 1 78 ? 33.256 -18.187 -32.575 1.00 92.94 78 THR A N 1
ATOM 588 C CA . THR A 1 78 ? 32.631 -18.020 -33.904 1.00 92.94 78 THR A CA 1
ATOM 589 C C . THR A 1 78 ? 32.653 -19.246 -34.824 1.00 92.94 78 THR A C 1
ATOM 591 O O . THR A 1 78 ? 32.154 -19.178 -35.943 1.00 92.94 78 THR A O 1
ATOM 594 N N . THR A 1 79 ? 33.225 -20.371 -34.395 1.00 94.38 79 THR A N 1
ATOM 595 C CA . THR A 1 79 ? 33.297 -21.622 -35.185 1.00 94.38 79 THR A CA 1
ATOM 596 C C . THR A 1 79 ? 32.612 -22.797 -34.486 1.00 94.38 79 THR A C 1
ATOM 598 O O . THR A 1 79 ? 32.811 -23.968 -34.838 1.00 94.38 79 THR A O 1
ATOM 601 N N . GLU A 1 80 ? 31.809 -22.484 -33.469 1.00 93.62 80 GLU A N 1
ATOM 602 C CA . GLU A 1 80 ? 31.144 -23.449 -32.608 1.00 93.62 80 GLU A CA 1
ATOM 603 C C . GLU A 1 80 ? 29.666 -23.085 -32.431 1.00 93.62 80 GLU A C 1
ATOM 605 O O . GLU A 1 80 ? 29.279 -21.930 -32.567 1.00 93.62 80 GLU A O 1
ATOM 610 N N . GLY A 1 81 ? 28.835 -24.075 -32.113 1.00 94.19 81 GLY A N 1
ATOM 611 C CA . GLY A 1 81 ? 27.439 -23.881 -31.724 1.00 94.19 81 GLY A CA 1
ATOM 612 C C . GLY A 1 81 ? 27.090 -24.807 -30.569 1.00 94.19 81 GLY A C 1
ATOM 613 O O . GLY A 1 81 ? 27.527 -25.963 -30.545 1.00 94.19 81 GLY A O 1
ATOM 614 N N . GLN A 1 82 ? 26.335 -24.304 -29.597 1.00 95.75 82 GLN A N 1
ATOM 615 C CA . GLN A 1 82 ? 26.024 -25.033 -28.374 1.00 95.75 82 GLN A CA 1
ATOM 616 C C . GLN A 1 82 ? 24.562 -25.452 -28.349 1.00 95.75 82 GLN A C 1
ATOM 618 O O . GLN A 1 82 ? 23.680 -24.734 -28.802 1.00 95.75 82 GLN A O 1
ATOM 623 N N . THR A 1 83 ? 24.326 -26.651 -27.836 1.00 97.62 83 THR A N 1
ATOM 624 C CA . THR A 1 83 ? 23.010 -27.284 -27.775 1.00 97.62 83 THR A CA 1
ATOM 625 C C . THR A 1 83 ? 22.723 -27.714 -26.357 1.00 97.62 83 THR A C 1
ATOM 627 O O . THR A 1 83 ? 23.624 -28.190 -25.661 1.00 97.62 83 THR A O 1
ATOM 630 N N . ASN A 1 84 ? 21.478 -27.595 -25.927 1.00 96.25 84 ASN A N 1
ATOM 631 C CA . ASN A 1 84 ? 21.065 -28.021 -24.600 1.00 96.25 84 ASN A CA 1
ATOM 632 C C . ASN A 1 84 ? 19.576 -28.363 -24.598 1.00 96.25 84 ASN A C 1
ATOM 634 O O . ASN A 1 84 ? 18.869 -28.096 -25.570 1.00 96.25 84 ASN A O 1
ATOM 638 N N . TYR A 1 85 ? 19.114 -28.997 -23.530 1.00 96.50 85 TYR A N 1
ATOM 639 C CA . TYR A 1 85 ? 17.692 -29.171 -23.293 1.00 96.50 85 TYR A CA 1
ATOM 640 C C . TYR A 1 85 ? 17.399 -29.191 -21.796 1.00 96.50 85 TYR A C 1
ATOM 642 O O . TYR A 1 85 ? 18.218 -29.633 -20.984 1.00 96.50 85 TYR A O 1
ATOM 650 N N . TYR A 1 86 ? 16.195 -28.752 -21.454 1.00 94.25 86 TYR A N 1
ATOM 651 C CA . TYR A 1 86 ? 15.649 -28.782 -20.107 1.00 94.25 86 TYR A CA 1
ATOM 652 C C . TYR A 1 86 ? 14.218 -29.303 -20.142 1.00 94.25 86 TYR A C 1
ATOM 654 O O . TYR A 1 86 ? 13.523 -29.205 -21.154 1.00 94.25 86 TYR A O 1
ATOM 662 N N . TRP A 1 87 ? 13.767 -29.831 -19.009 1.00 92.06 87 TRP A N 1
ATOM 663 C CA . TRP A 1 87 ? 12.412 -30.333 -18.856 1.00 92.06 87 TRP A CA 1
ATOM 664 C C . TRP A 1 87 ? 11.711 -29.640 -17.696 1.00 92.06 87 TRP A C 1
ATOM 666 O O . TRP A 1 87 ? 12.250 -29.523 -16.594 1.00 92.06 87 TRP A O 1
ATOM 676 N N . GLN A 1 88 ? 10.485 -29.190 -17.931 1.00 86.12 88 GLN A N 1
ATOM 677 C CA . GLN A 1 88 ? 9.531 -28.715 -16.933 1.00 86.12 88 GLN A CA 1
ATOM 678 C C . GLN A 1 88 ? 10.128 -27.716 -15.915 1.00 86.12 88 GLN A C 1
ATOM 680 O O . GLN A 1 88 ? 9.832 -27.753 -14.709 1.00 86.12 88 GLN A O 1
ATOM 685 N N . GLY A 1 89 ? 11.041 -26.856 -16.380 1.00 82.69 89 GLY A N 1
ATOM 686 C CA . GLY A 1 89 ? 11.721 -25.822 -15.596 1.00 82.69 89 GLY A CA 1
ATOM 687 C C . GLY A 1 89 ? 12.753 -26.353 -14.604 1.00 82.69 89 GLY A C 1
ATOM 688 O O . GLY A 1 89 ? 13.057 -25.692 -13.604 1.00 82.69 89 GLY A O 1
ATOM 689 N N . VAL A 1 90 ? 13.244 -27.572 -14.815 1.00 85.00 90 VAL A N 1
ATOM 690 C CA . VAL A 1 90 ? 14.314 -28.182 -14.030 1.00 85.00 90 VAL A CA 1
ATOM 691 C C . VAL A 1 90 ? 15.651 -27.773 -14.636 1.00 85.00 90 VAL A C 1
ATOM 693 O O . VAL A 1 90 ? 15.948 -28.095 -15.778 1.00 85.00 90 VAL A O 1
ATOM 696 N N . VAL A 1 91 ? 16.474 -27.094 -13.837 1.00 79.69 91 VAL A N 1
ATOM 697 C CA . VAL A 1 91 ? 17.874 -26.814 -14.172 1.00 79.69 91 VAL A CA 1
ATOM 698 C C . VAL A 1 91 ? 18.739 -27.808 -13.390 1.00 79.69 91 VAL A C 1
ATOM 700 O O . VAL A 1 91 ? 18.845 -27.665 -12.165 1.00 79.69 91 VAL A O 1
ATOM 703 N N . PRO A 1 92 ? 19.291 -28.852 -14.036 1.00 80.38 92 PRO A N 1
ATOM 704 C CA . PRO A 1 92 ? 20.123 -29.840 -13.359 1.00 80.38 92 PRO A CA 1
ATOM 705 C C . PRO A 1 92 ? 21.460 -29.234 -12.911 1.00 80.38 92 PRO A C 1
ATOM 707 O O . PRO A 1 92 ? 21.925 -28.228 -13.443 1.00 80.38 92 PRO A O 1
ATOM 710 N N . THR A 1 93 ? 22.107 -29.857 -11.922 1.00 77.00 93 THR A N 1
ATOM 711 C CA . THR A 1 93 ? 23.434 -29.426 -11.436 1.00 77.00 93 THR A CA 1
ATOM 712 C C . THR A 1 93 ? 24.520 -29.536 -12.503 1.00 77.00 93 THR A C 1
ATOM 714 O O . THR A 1 93 ? 25.487 -28.781 -12.476 1.00 77.00 93 THR A O 1
ATOM 717 N N . THR A 1 94 ? 24.358 -30.477 -13.432 1.00 80.19 94 THR A N 1
ATOM 718 C CA . THR A 1 94 ? 25.180 -30.633 -14.631 1.00 80.19 94 THR A CA 1
ATOM 719 C C . THR A 1 94 ? 24.244 -30.511 -15.818 1.00 80.19 94 THR A C 1
ATOM 721 O O . THR A 1 94 ? 23.266 -31.249 -15.886 1.00 80.19 94 THR A O 1
ATOM 724 N N . THR A 1 95 ? 24.504 -29.561 -16.715 1.00 82.81 95 THR A N 1
ATOM 725 C CA . THR A 1 95 ? 23.647 -29.349 -17.884 1.00 82.81 95 THR A CA 1
ATOM 726 C C . THR A 1 95 ? 23.795 -30.497 -18.875 1.00 82.81 95 THR A C 1
ATOM 728 O O . THR A 1 95 ? 24.830 -31.165 -18.926 1.00 82.81 95 THR A O 1
ATOM 731 N N . HIS A 1 96 ? 22.788 -30.685 -19.725 1.00 88.50 96 HIS A N 1
ATOM 732 C CA . HIS A 1 96 ? 22.887 -31.567 -20.885 1.00 88.50 96 HIS A CA 1
ATOM 733 C C . HIS A 1 96 ? 23.491 -30.814 -22.081 1.00 88.50 96 HIS A C 1
ATOM 735 O O . HIS A 1 96 ? 23.127 -31.054 -23.232 1.00 88.50 96 HIS A O 1
ATOM 741 N N . GLY A 1 97 ? 24.405 -29.878 -21.815 1.00 89.00 97 GLY A N 1
ATOM 742 C CA . GLY A 1 97 ? 25.050 -29.056 -22.827 1.00 89.00 97 GLY A CA 1
ATOM 743 C C . GLY A 1 97 ? 25.961 -29.880 -23.738 1.00 89.00 97 GLY A C 1
ATOM 744 O O . GLY A 1 97 ? 26.626 -30.815 -23.294 1.00 89.00 97 GLY A O 1
ATOM 745 N N . GLY A 1 98 ? 26.006 -29.532 -25.018 1.00 92.12 98 GLY A N 1
ATOM 746 C CA . GLY A 1 98 ? 26.894 -30.142 -26.001 1.00 92.12 98 GLY A CA 1
ATOM 747 C C . GLY A 1 98 ? 27.353 -29.115 -27.024 1.00 92.12 98 GLY A C 1
ATOM 748 O O . GLY A 1 98 ? 26.542 -28.335 -27.520 1.00 92.12 98 GLY A O 1
ATOM 749 N N . THR A 1 99 ? 28.642 -29.133 -27.356 1.00 94.19 99 THR A N 1
ATOM 750 C CA . THR A 1 99 ? 29.261 -28.169 -28.272 1.00 94.19 99 THR A CA 1
ATOM 751 C C . THR A 1 99 ? 29.635 -28.840 -29.584 1.00 94.19 99 THR A C 1
ATOM 753 O O . THR A 1 99 ? 30.405 -29.800 -29.606 1.00 94.19 99 THR A O 1
ATOM 756 N N . THR A 1 100 ? 29.124 -28.301 -30.686 1.00 94.50 100 THR A N 1
ATOM 757 C CA . THR A 1 100 ? 29.536 -28.660 -32.045 1.00 94.50 100 THR A CA 1
ATOM 758 C C . THR A 1 100 ? 30.628 -27.699 -32.493 1.00 94.50 100 THR A C 1
ATOM 760 O O . THR A 1 100 ? 30.450 -26.493 -32.372 1.00 94.50 100 THR A O 1
ATOM 763 N N . LYS A 1 101 ? 31.743 -28.214 -33.022 1.00 93.50 101 LYS A N 1
ATOM 764 C CA . LYS A 1 101 ? 32.880 -27.416 -33.516 1.00 93.50 101 LYS A CA 1
ATOM 765 C C . LYS A 1 101 ? 33.067 -27.580 -35.021 1.00 93.50 101 LYS A C 1
ATOM 767 O O . LYS A 1 101 ? 32.570 -28.541 -35.605 1.00 93.50 101 LYS A O 1
ATOM 772 N N . GLY A 1 102 ? 33.857 -26.693 -35.624 1.00 91.56 102 GLY A N 1
ATOM 773 C CA . GLY A 1 102 ? 34.216 -26.775 -37.044 1.00 91.56 102 GLY A CA 1
ATOM 774 C C . GLY A 1 102 ? 33.119 -26.265 -37.977 1.00 91.56 102 GLY A C 1
ATOM 775 O O . GLY A 1 102 ? 33.114 -26.607 -39.159 1.00 91.56 102 GLY A O 1
ATOM 776 N N . ILE A 1 103 ? 32.199 -25.458 -37.447 1.00 94.44 103 ILE A N 1
ATOM 777 C CA . ILE A 1 103 ? 31.269 -24.662 -38.246 1.00 94.44 103 ILE A CA 1
ATOM 778 C C . ILE A 1 103 ? 32.096 -23.523 -38.854 1.00 94.44 103 ILE A C 1
ATOM 780 O O . ILE A 1 103 ? 32.975 -22.972 -38.184 1.00 94.44 103 ILE A O 1
ATOM 784 N N . SER A 1 104 ? 31.879 -23.189 -40.129 1.00 94.62 104 SER A N 1
ATOM 785 C CA . SER A 1 104 ? 32.492 -21.973 -40.673 1.00 94.62 104 SER A CA 1
ATOM 786 C C . SER A 1 104 ? 31.989 -20.747 -39.913 1.00 94.62 104 SER A C 1
ATOM 788 O O . SER A 1 104 ? 30.972 -20.817 -39.236 1.00 94.62 104 SER A O 1
ATOM 790 N N . ASP A 1 105 ? 32.711 -19.633 -40.010 1.00 95.19 105 ASP A N 1
ATOM 791 C CA . ASP A 1 105 ? 32.452 -18.441 -39.200 1.00 95.19 105 ASP A CA 1
ATOM 792 C C . ASP A 1 105 ? 30.963 -18.040 -39.177 1.00 95.19 105 ASP A C 1
ATOM 794 O O . ASP A 1 105 ? 30.424 -17.568 -40.186 1.00 95.19 105 ASP A O 1
ATOM 798 N N . ILE A 1 106 ? 30.331 -18.214 -38.011 1.00 94.38 106 ILE A N 1
ATOM 799 C CA . ILE A 1 106 ? 28.893 -18.019 -37.775 1.00 94.38 106 ILE A CA 1
ATOM 800 C C . ILE A 1 106 ? 28.471 -16.546 -37.808 1.00 94.38 106 ILE A C 1
ATOM 802 O O . ILE A 1 106 ? 27.280 -16.253 -37.907 1.00 94.38 106 ILE A O 1
ATOM 806 N N . SER A 1 107 ? 29.437 -15.627 -37.702 1.00 94.12 107 SER A N 1
ATOM 807 C CA . SER A 1 107 ? 29.205 -14.179 -37.718 1.00 94.12 107 SER A CA 1
ATOM 808 C C . SER A 1 107 ? 29.258 -13.592 -39.125 1.00 94.12 107 SER A C 1
ATOM 810 O O . SER A 1 107 ? 28.617 -12.579 -39.411 1.00 94.12 107 SER A O 1
ATOM 812 N N . ASN A 1 108 ? 29.978 -14.264 -40.027 1.00 93.31 108 ASN A N 1
ATOM 813 C CA . ASN A 1 108 ? 30.131 -13.855 -41.420 1.00 93.31 108 ASN A CA 1
ATOM 814 C C . ASN A 1 108 ? 29.209 -14.631 -42.375 1.00 93.31 108 ASN A C 1
ATOM 816 O O . ASN A 1 108 ? 28.822 -14.089 -43.412 1.00 93.31 108 ASN A O 1
ATOM 820 N N . ASN A 1 109 ? 28.817 -15.860 -42.030 1.00 95.44 109 ASN A N 1
ATOM 821 C CA . ASN A 1 109 ? 28.030 -16.739 -42.896 1.00 95.44 109 ASN A CA 1
ATOM 822 C C . ASN A 1 109 ? 26.660 -17.067 -42.291 1.00 95.44 109 ASN A C 1
ATOM 824 O O . ASN A 1 109 ? 26.516 -17.206 -41.079 1.00 95.44 109 ASN A O 1
ATOM 828 N N . PHE A 1 110 ? 25.653 -17.227 -43.153 1.00 96.75 110 PHE A N 1
ATOM 829 C CA . PHE A 1 110 ? 24.374 -17.812 -42.754 1.00 96.75 110 PHE A CA 1
ATOM 830 C C . PHE A 1 110 ? 24.475 -19.335 -42.733 1.00 96.75 110 PHE A C 1
ATOM 832 O O . PHE A 1 110 ? 24.888 -19.936 -43.728 1.00 96.75 110 PHE A O 1
ATOM 839 N N . HIS A 1 111 ? 24.010 -19.925 -41.638 1.00 98.19 111 HIS A N 1
ATOM 840 C CA . HIS A 1 111 ? 23.924 -21.367 -41.436 1.00 98.19 111 HIS A CA 1
ATOM 841 C C . HIS A 1 111 ? 22.487 -21.792 -41.157 1.00 98.19 111 HIS A C 1
ATOM 843 O O . HIS A 1 111 ? 21.719 -21.040 -40.548 1.00 98.19 111 HIS A O 1
ATOM 849 N N . ASP A 1 112 ? 22.136 -23.004 -41.586 1.00 98.44 112 ASP A N 1
ATOM 850 C CA . ASP A 1 112 ? 20.842 -23.609 -41.280 1.00 98.44 112 ASP A CA 1
ATOM 851 C C . ASP A 1 112 ? 20.958 -24.438 -40.001 1.00 98.44 112 ASP A C 1
ATOM 853 O O . ASP A 1 112 ? 21.531 -25.530 -39.999 1.00 98.44 112 ASP A O 1
ATOM 857 N N . TYR A 1 113 ? 20.390 -23.932 -38.909 1.00 98.62 113 TYR A N 1
ATOM 858 C CA . TYR A 1 113 ? 20.367 -24.623 -37.625 1.00 98.62 113 TYR A CA 1
ATOM 859 C C . TYR A 1 113 ? 19.038 -25.333 -37.441 1.00 98.62 113 TYR A C 1
ATOM 861 O O . TYR A 1 113 ? 17.978 -24.706 -37.446 1.00 98.62 113 TYR A O 1
ATOM 869 N N . GLY A 1 114 ? 19.095 -26.656 -37.314 1.00 98.19 114 GLY A N 1
ATOM 870 C CA . GLY A 1 114 ? 17.927 -27.522 -37.247 1.00 98.19 114 GLY A CA 1
ATOM 871 C C . GLY A 1 114 ? 17.702 -28.117 -35.863 1.00 98.19 114 GLY A C 1
ATOM 872 O O . GLY A 1 114 ? 18.657 -28.466 -35.167 1.00 98.19 114 GLY A O 1
ATOM 873 N N . ILE A 1 115 ? 16.431 -28.281 -35.508 1.00 98.56 115 ILE A N 1
ATOM 874 C CA . ILE A 1 115 ? 15.931 -29.083 -34.392 1.00 98.56 115 ILE A CA 1
ATOM 875 C C . ILE A 1 115 ? 14.935 -30.084 -34.988 1.00 98.56 115 ILE A C 1
ATOM 877 O O . ILE A 1 115 ? 13.898 -29.692 -35.522 1.00 98.56 115 ILE A O 1
ATOM 881 N N . SER A 1 116 ? 15.261 -31.372 -34.918 1.00 97.88 116 SER A N 1
ATOM 882 C CA . SER A 1 116 ? 14.386 -32.489 -35.281 1.00 97.88 116 SER A CA 1
ATOM 883 C C . SER A 1 116 ? 13.917 -33.153 -33.996 1.00 97.88 116 SER A C 1
ATOM 885 O O . SER A 1 116 ? 14.673 -33.895 -33.366 1.00 97.88 116 SER A O 1
ATOM 887 N N . TRP A 1 117 ? 12.684 -32.865 -33.594 1.00 97.75 117 TRP A N 1
ATOM 888 C CA . TRP A 1 117 ? 12.134 -33.276 -32.310 1.00 97.75 117 TRP A CA 1
ATOM 889 C C . TRP A 1 117 ? 10.963 -34.236 -32.494 1.00 97.75 117 TRP A C 1
ATOM 891 O O . TRP A 1 117 ? 9.965 -33.908 -33.137 1.00 97.75 117 TRP A O 1
ATOM 901 N N . THR A 1 118 ? 11.085 -35.428 -31.917 1.00 95.50 118 THR A N 1
ATOM 902 C CA . THR A 1 118 ? 10.078 -36.495 -31.963 1.00 95.50 118 THR A CA 1
ATOM 903 C C . THR A 1 118 ? 9.839 -37.048 -30.556 1.00 95.50 118 THR A C 1
ATOM 905 O O . THR A 1 118 ? 10.638 -36.788 -29.664 1.00 95.50 118 THR A O 1
ATOM 908 N N . PRO A 1 119 ? 8.792 -37.854 -30.317 1.00 92.62 119 PRO A N 1
ATOM 909 C CA . PRO A 1 119 ? 8.588 -38.466 -29.003 1.00 92.62 119 PRO A CA 1
ATOM 910 C C . PRO A 1 119 ? 9.729 -39.385 -28.536 1.00 92.62 119 PRO A C 1
ATOM 912 O O . PRO A 1 119 ? 9.825 -39.666 -27.345 1.00 92.62 119 PRO A O 1
ATOM 915 N N . THR A 1 120 ? 10.557 -39.889 -29.457 1.00 94.62 120 THR A N 1
ATOM 916 C CA . THR A 1 120 ? 11.600 -40.882 -29.160 1.00 94.62 120 THR A CA 1
ATOM 917 C C . THR A 1 120 ? 13.015 -40.332 -29.254 1.00 94.62 120 THR A C 1
ATOM 919 O O . THR A 1 120 ? 13.893 -40.873 -28.598 1.00 94.62 120 THR A O 1
ATOM 922 N N . ALA A 1 121 ? 13.249 -39.278 -30.038 1.00 96.75 121 ALA A N 1
ATOM 923 C CA . ALA A 1 121 ? 14.585 -38.746 -30.287 1.00 96.75 121 ALA A CA 1
ATOM 924 C C . ALA A 1 121 ? 14.567 -37.239 -30.570 1.00 96.75 121 ALA A C 1
ATOM 926 O O . ALA A 1 121 ? 13.662 -36.721 -31.236 1.00 96.75 121 ALA A O 1
ATOM 927 N N . LEU A 1 122 ? 15.587 -36.544 -30.061 1.00 98.25 122 LEU A N 1
ATOM 928 C CA . LEU A 1 122 ? 15.880 -35.136 -30.320 1.00 98.25 122 LEU A CA 1
ATOM 929 C C . LEU A 1 122 ? 17.236 -35.021 -31.018 1.00 98.25 122 LEU A C 1
ATOM 931 O O . LEU A 1 122 ? 18.262 -35.377 -30.438 1.00 98.25 122 LEU A O 1
ATOM 935 N N . SER A 1 123 ? 17.246 -34.501 -32.242 1.00 98.50 123 SER A N 1
ATOM 936 C CA . SER A 1 123 ? 18.465 -34.295 -33.023 1.00 98.50 123 SER A CA 1
ATOM 937 C C . SER A 1 123 ? 18.654 -32.828 -33.388 1.00 98.50 123 SER A C 1
ATOM 939 O O . SER A 1 123 ? 17.718 -32.158 -33.819 1.00 98.50 123 SER A O 1
ATOM 941 N N . TRP A 1 124 ? 19.891 -32.352 -33.289 1.00 98.69 124 TRP A N 1
ATOM 942 C CA . TRP A 1 124 ? 20.303 -31.025 -33.736 1.00 98.69 124 TRP A CA 1
ATOM 943 C C . TRP A 1 124 ? 21.089 -31.134 -35.038 1.00 98.69 124 TRP A C 1
ATOM 945 O O . TRP A 1 124 ? 21.881 -32.068 -35.221 1.00 98.69 124 TRP A O 1
ATOM 955 N N . LEU A 1 125 ? 20.876 -30.175 -35.939 1.00 98.50 125 LEU A N 1
ATOM 956 C CA . LEU A 1 125 ? 21.483 -30.154 -37.266 1.00 98.50 125 LEU A CA 1
ATOM 957 C C . LEU A 1 125 ? 22.179 -28.824 -37.554 1.00 98.50 125 LEU A C 1
ATOM 959 O O . LEU A 1 125 ? 21.707 -27.776 -37.121 1.00 98.50 125 LEU A O 1
ATOM 963 N N . VAL A 1 126 ? 23.249 -28.881 -38.344 1.00 98.38 126 VAL A N 1
ATOM 964 C CA . VAL A 1 126 ? 23.897 -27.719 -38.970 1.00 98.38 126 VAL A CA 1
ATOM 965 C C . VAL A 1 126 ? 24.008 -27.999 -40.465 1.00 98.38 126 VAL A C 1
ATOM 967 O O . VAL A 1 126 ? 24.534 -29.043 -40.857 1.00 98.38 126 VAL A O 1
ATOM 970 N N . ASP A 1 127 ? 23.473 -27.109 -41.300 1.00 97.62 127 ASP A N 1
ATOM 971 C CA . ASP A 1 127 ? 23.474 -27.210 -42.768 1.00 97.62 127 ASP A CA 1
ATOM 972 C C . ASP A 1 127 ? 22.975 -28.580 -43.272 1.00 97.62 127 ASP A C 1
ATOM 974 O O . ASP A 1 127 ? 23.568 -29.231 -44.136 1.00 97.62 127 ASP A O 1
ATOM 978 N N . GLY A 1 128 ? 21.888 -29.059 -42.655 1.00 94.50 128 GLY A N 1
ATOM 979 C CA . GLY A 1 128 ? 21.240 -30.335 -42.973 1.00 94.50 128 GLY A CA 1
ATOM 980 C C . GLY A 1 128 ? 21.952 -31.589 -42.450 1.00 94.50 128 GLY A C 1
ATOM 981 O O . GLY A 1 128 ? 21.451 -32.695 -42.654 1.00 94.50 128 GLY A O 1
ATOM 982 N N . LYS A 1 129 ? 23.091 -31.461 -41.757 1.00 97.31 129 LYS A N 1
ATOM 983 C CA . LYS A 1 129 ? 23.818 -32.592 -41.156 1.00 97.31 129 LYS A CA 1
ATOM 984 C C . LYS A 1 129 ? 23.507 -32.700 -39.670 1.00 97.31 129 LYS A C 1
ATOM 986 O O . LYS A 1 129 ? 23.625 -31.715 -38.952 1.00 97.31 129 LYS A O 1
ATOM 991 N N . ILE A 1 130 ? 23.164 -33.898 -39.199 1.00 98.25 130 ILE A N 1
ATOM 992 C CA . ILE A 1 130 ? 22.981 -34.168 -37.766 1.00 98.25 130 ILE A CA 1
ATOM 993 C C . ILE A 1 130 ? 24.336 -34.068 -37.063 1.00 98.25 130 ILE A C 1
ATOM 995 O O . ILE A 1 130 ? 25.284 -34.755 -37.440 1.00 98.25 130 ILE A O 1
ATOM 999 N N . VAL A 1 131 ? 24.406 -33.233 -36.029 1.00 97.81 131 VAL A N 1
ATOM 1000 C CA . VAL A 1 131 ? 25.621 -33.015 -35.224 1.00 97.81 131 VAL A CA 1
ATOM 1001 C C . VAL A 1 131 ? 25.486 -33.551 -33.801 1.00 97.81 131 VAL A C 1
ATOM 1003 O O . VAL A 1 131 ? 26.488 -33.822 -33.144 1.00 97.81 131 VAL A O 1
ATOM 1006 N N . ARG A 1 132 ? 24.251 -33.761 -33.334 1.00 97.81 132 ARG A N 1
ATOM 1007 C CA . ARG A 1 132 ? 23.948 -34.351 -32.029 1.00 97.81 132 ARG A CA 1
ATOM 1008 C C . ARG A 1 132 ? 22.591 -35.042 -32.065 1.00 97.81 132 ARG A C 1
ATOM 1010 O O . ARG A 1 132 ? 21.664 -34.505 -32.660 1.00 97.81 132 ARG A O 1
ATOM 1017 N N . THR A 1 133 ? 22.472 -36.189 -31.398 1.00 97.94 133 THR A N 1
ATOM 1018 C CA . THR A 1 133 ? 21.192 -36.866 -31.135 1.00 97.94 133 THR A CA 1
ATOM 1019 C C . THR A 1 133 ? 21.128 -37.299 -29.675 1.00 97.94 133 THR A C 1
ATOM 1021 O O . THR A 1 133 ? 22.140 -37.712 -29.112 1.00 97.94 133 THR A O 1
ATOM 1024 N N . VAL A 1 134 ? 19.949 -37.166 -29.073 1.00 96.81 134 VAL A N 1
ATOM 1025 C CA . VAL A 1 134 ? 19.601 -37.650 -27.736 1.00 96.81 134 VAL A CA 1
ATOM 1026 C C . VAL A 1 134 ? 18.358 -38.523 -27.867 1.00 96.81 134 VAL A C 1
ATOM 1028 O O . VAL A 1 134 ? 17.316 -38.049 -28.323 1.00 96.81 134 VAL A O 1
ATOM 1031 N N . GLU A 1 135 ? 18.469 -39.783 -27.460 1.00 96.94 135 GLU A N 1
ATOM 1032 C CA . GLU A 1 135 ? 17.337 -40.705 -27.390 1.00 96.94 135 GLU A CA 1
ATOM 1033 C C . GLU A 1 135 ? 16.549 -40.450 -26.101 1.00 96.94 135 GLU A C 1
ATOM 1035 O O . GLU A 1 135 ? 17.124 -40.371 -25.015 1.00 96.94 135 GLU A O 1
ATOM 1040 N N . ALA A 1 136 ? 15.223 -40.346 -26.190 1.00 93.12 136 ALA A N 1
ATOM 1041 C CA . ALA A 1 136 ? 14.361 -40.093 -25.035 1.00 93.12 136 ALA A CA 1
ATOM 1042 C C . ALA A 1 136 ? 14.505 -41.186 -23.962 1.00 93.12 136 ALA A C 1
ATOM 1044 O O . ALA A 1 136 ? 14.455 -40.890 -22.766 1.00 93.12 136 ALA A O 1
ATOM 1045 N N . SER A 1 137 ? 14.762 -42.434 -24.375 1.00 92.00 137 SER A N 1
ATOM 1046 C CA . SER A 1 137 ? 15.032 -43.561 -23.471 1.00 92.00 137 SER A CA 1
ATOM 1047 C C . SER A 1 137 ? 16.235 -43.335 -22.557 1.00 92.00 137 SER A C 1
ATOM 1049 O O . SER A 1 137 ? 16.247 -43.842 -21.436 1.00 92.00 137 SER A O 1
ATOM 1051 N N . ASP A 1 138 ? 17.212 -42.550 -23.007 1.00 91.62 138 ASP A N 1
ATOM 1052 C CA . ASP A 1 138 ? 18.480 -42.335 -22.305 1.00 91.62 138 ASP A CA 1
ATOM 1053 C C . ASP A 1 138 ? 18.400 -41.165 -21.314 1.00 91.62 138 ASP A C 1
ATOM 1055 O O . ASP A 1 138 ? 19.334 -40.906 -20.560 1.00 91.62 138 ASP A O 1
ATOM 1059 N N . THR A 1 139 ? 17.263 -40.468 -21.292 1.00 89.62 139 THR A N 1
ATOM 1060 C CA . THR A 1 139 ? 17.015 -39.295 -20.441 1.00 89.62 139 THR A CA 1
ATOM 1061 C C . THR A 1 139 ? 16.161 -39.618 -19.214 1.00 89.62 139 THR A C 1
ATOM 1063 O O . THR A 1 139 ? 15.648 -38.723 -18.554 1.00 89.62 139 THR A O 1
ATOM 1066 N N . SER A 1 140 ? 15.945 -40.898 -18.900 1.00 84.88 140 SER A N 1
ATOM 1067 C CA . SER A 1 140 ? 15.146 -41.292 -17.739 1.00 84.88 140 SER A CA 1
ATOM 1068 C C . SER A 1 140 ? 16.023 -41.550 -16.514 1.00 84.88 140 SER A C 1
ATOM 1070 O O . SER A 1 140 ? 16.661 -42.600 -16.411 1.00 84.88 140 SER A O 1
ATOM 1072 N N . THR A 1 141 ? 15.957 -40.664 -15.520 1.00 80.69 141 THR A N 1
ATOM 1073 C CA . THR A 1 141 ? 16.656 -40.823 -14.236 1.00 80.69 141 THR A CA 1
ATOM 1074 C C . THR A 1 141 ? 15.650 -41.136 -13.128 1.00 80.69 141 THR A C 1
ATOM 1076 O O . THR A 1 141 ? 14.676 -40.415 -12.926 1.00 80.69 141 THR A O 1
ATOM 1079 N N . ASN A 1 142 ? 15.860 -42.225 -12.378 1.00 80.06 142 ASN A N 1
ATOM 1080 C CA . ASN A 1 142 ? 14.970 -42.657 -11.282 1.00 80.06 142 ASN A CA 1
ATOM 1081 C C . ASN A 1 142 ? 13.483 -42.804 -11.683 1.00 80.06 142 ASN A C 1
ATOM 1083 O O . ASN A 1 142 ? 12.588 -42.535 -10.881 1.00 80.06 142 ASN A O 1
ATOM 1087 N N . GLY A 1 143 ? 13.213 -43.222 -12.925 1.00 74.19 143 GLY A N 1
ATOM 1088 C CA . GLY A 1 143 ? 11.851 -43.376 -13.452 1.00 74.19 143 GLY A CA 1
ATOM 1089 C C . GLY A 1 143 ? 11.146 -42.056 -13.791 1.00 74.19 143 GLY A C 1
ATOM 1090 O O . GLY A 1 143 ? 9.935 -42.056 -14.008 1.00 74.19 143 GLY A O 1
ATOM 1091 N N . VAL A 1 144 ? 11.876 -40.937 -13.823 1.00 78.81 144 VAL A N 1
ATOM 1092 C CA . VAL A 1 144 ? 11.391 -39.634 -14.292 1.00 78.81 144 VAL A CA 1
ATOM 1093 C C . VAL A 1 144 ? 11.989 -39.362 -15.666 1.00 78.81 144 VAL A C 1
ATOM 1095 O O . VAL A 1 144 ? 13.205 -39.397 -15.821 1.00 78.81 144 VAL A O 1
ATOM 1098 N N . SER A 1 145 ? 11.134 -39.074 -16.647 1.00 85.56 145 SER A N 1
ATOM 1099 C CA . SER A 1 145 ? 11.570 -38.618 -17.968 1.00 85.56 145 SER A CA 1
ATOM 1100 C C . SER A 1 145 ? 12.101 -37.188 -17.873 1.00 85.56 145 SER A C 1
ATOM 1102 O O . SER A 1 145 ? 11.339 -36.275 -17.555 1.00 85.56 145 SER A O 1
ATOM 1104 N N . GLU A 1 146 ? 13.381 -36.999 -18.181 1.00 91.56 146 GLU A N 1
ATOM 1105 C CA . GLU A 1 146 ? 14.037 -35.689 -18.302 1.00 91.56 146 GLU A CA 1
ATOM 1106 C C . GLU A 1 146 ? 13.995 -35.166 -19.753 1.00 91.56 146 GLU A C 1
ATOM 1108 O O . GLU A 1 146 ? 14.540 -34.112 -20.067 1.00 91.56 146 GLU A O 1
ATOM 1113 N N . TYR A 1 147 ? 13.330 -35.903 -20.649 1.00 93.25 147 TYR A N 1
ATOM 1114 C CA . TYR A 1 147 ? 13.103 -35.518 -22.038 1.00 93.25 147 TYR A CA 1
ATOM 1115 C C . TYR A 1 147 ? 12.075 -34.378 -22.166 1.00 93.25 147 TYR A C 1
ATOM 1117 O O . TYR A 1 147 ? 10.981 -34.508 -21.600 1.00 93.25 147 TYR A O 1
ATOM 1125 N N . PRO A 1 148 ? 12.343 -33.321 -22.961 1.00 93.94 148 PRO A N 1
ATOM 1126 C CA . PRO A 1 148 ? 11.342 -32.310 -23.284 1.00 93.94 148 PRO A CA 1
ATOM 1127 C C . PRO A 1 148 ? 10.236 -32.939 -24.134 1.00 93.94 148 PRO A C 1
ATOM 1129 O O . PRO A 1 148 ? 10.492 -33.546 -25.178 1.00 93.94 148 PRO A O 1
ATOM 1132 N N . ASN A 1 149 ? 8.988 -32.818 -23.689 1.00 91.44 149 ASN A N 1
ATOM 1133 C CA . ASN A 1 149 ? 7.855 -33.509 -24.298 1.00 91.44 149 ASN A CA 1
ATOM 1134 C C . ASN A 1 149 ? 6.545 -32.709 -24.300 1.00 91.44 149 ASN A C 1
ATOM 1136 O O . ASN A 1 149 ? 5.481 -33.305 -24.481 1.00 91.44 149 ASN A O 1
ATOM 1140 N N . THR A 1 150 ? 6.595 -31.386 -24.124 1.00 90.62 150 THR A N 1
ATOM 1141 C CA . THR A 1 150 ? 5.405 -30.520 -24.075 1.00 90.62 150 THR A CA 1
ATOM 1142 C C . THR A 1 150 ? 5.392 -29.422 -25.136 1.00 90.62 150 THR A C 1
ATOM 1144 O O . THR A 1 150 ? 6.434 -28.837 -25.386 1.00 90.62 150 THR A O 1
ATOM 1147 N N . PRO A 1 151 ? 4.229 -29.098 -25.742 1.00 90.94 151 PRO A N 1
ATOM 1148 C CA . PRO A 1 151 ? 4.113 -28.095 -26.794 1.00 90.94 151 PRO A CA 1
ATOM 1149 C C . PRO A 1 151 ? 4.831 -26.783 -26.488 1.00 90.94 151 PRO A C 1
ATOM 1151 O O . PRO A 1 151 ? 4.528 -26.105 -25.504 1.00 90.94 151 PRO A O 1
ATOM 1154 N N . SER A 1 152 ? 5.726 -26.396 -27.393 1.00 92.88 152 SER A N 1
ATOM 1155 C CA . SER A 1 152 ? 6.626 -25.255 -27.237 1.00 92.88 152 SER A CA 1
ATOM 1156 C C . SER A 1 152 ? 6.421 -24.218 -28.329 1.00 92.88 152 SER A C 1
ATOM 1158 O O . SER A 1 152 ? 6.025 -24.533 -29.451 1.00 92.88 152 SER A O 1
ATOM 1160 N N . ARG A 1 153 ? 6.703 -22.956 -28.020 1.00 93.56 153 ARG A N 1
ATOM 1161 C CA . ARG A 1 153 ? 6.880 -21.910 -29.032 1.00 93.56 153 ARG A CA 1
ATOM 1162 C C . ARG A 1 153 ? 8.335 -21.853 -29.445 1.00 93.56 153 ARG A C 1
ATOM 1164 O O . ARG A 1 153 ? 9.207 -22.188 -28.655 1.00 93.56 153 ARG A O 1
ATOM 1171 N N . ILE A 1 154 ? 8.583 -21.423 -30.671 1.00 96.88 154 ILE A N 1
ATOM 1172 C CA . ILE A 1 154 ? 9.931 -21.122 -31.136 1.00 96.88 154 ILE A CA 1
ATOM 1173 C C . ILE A 1 154 ? 10.263 -19.706 -30.681 1.00 96.88 154 ILE A C 1
ATOM 1175 O O . ILE A 1 154 ? 9.491 -18.792 -30.975 1.00 96.88 154 ILE A O 1
ATOM 1179 N N . GLU A 1 155 ? 11.400 -19.523 -30.015 1.00 97.56 155 GLU A N 1
ATOM 1180 C CA . GLU A 1 155 ? 11.917 -18.207 -29.651 1.00 97.56 155 GLU A CA 1
ATOM 1181 C C . GLU A 1 155 ? 13.272 -17.959 -30.326 1.00 97.56 155 GLU A C 1
ATOM 1183 O O . GLU A 1 155 ? 14.126 -18.841 -30.420 1.00 97.56 155 GLU A O 1
ATOM 1188 N N . LEU A 1 156 ? 13.462 -16.738 -30.819 1.00 98.00 156 LEU A N 1
ATOM 1189 C CA . LEU A 1 156 ? 14.694 -16.267 -31.444 1.00 98.00 156 LEU A CA 1
ATOM 1190 C C . LEU A 1 156 ? 15.142 -15.010 -30.715 1.00 98.00 156 LEU A C 1
ATOM 1192 O O . LEU A 1 156 ? 14.340 -14.083 -30.565 1.00 98.00 156 LEU A O 1
ATOM 1196 N N . SER A 1 157 ? 16.391 -14.954 -30.257 1.00 97.75 157 SER A N 1
ATOM 1197 C CA . SER A 1 157 ? 16.841 -13.810 -29.466 1.00 97.75 157 SER A CA 1
ATOM 1198 C C . SER A 1 157 ? 18.317 -13.457 -29.602 1.00 97.75 157 SER A C 1
ATOM 1200 O O . SER A 1 157 ? 19.157 -14.266 -29.997 1.00 97.75 157 SER A O 1
ATOM 1202 N N . ILE A 1 158 ? 18.603 -12.205 -29.245 1.00 97.94 158 ILE A N 1
ATOM 1203 C CA . ILE A 1 158 ? 19.922 -11.709 -28.858 1.00 97.94 158 ILE A CA 1
ATOM 1204 C C . ILE A 1 158 ? 19.801 -11.156 -27.441 1.00 97.94 158 ILE A C 1
ATOM 1206 O O . ILE A 1 158 ? 18.916 -10.334 -27.185 1.00 97.94 158 ILE A O 1
ATOM 1210 N N . TRP A 1 159 ? 20.648 -11.600 -26.515 1.00 96.69 159 TRP A N 1
ATOM 1211 C CA . TRP A 1 159 ? 20.516 -11.222 -25.108 1.00 96.69 159 TRP A CA 1
ATOM 1212 C C . TRP A 1 159 ? 21.865 -10.978 -24.408 1.00 96.69 159 TRP A C 1
ATOM 1214 O O . TRP A 1 159 ? 22.883 -11.563 -24.793 1.00 96.69 159 TRP A O 1
ATOM 1224 N N . PRO A 1 160 ? 21.900 -10.081 -23.398 1.00 95.50 160 PRO A N 1
ATOM 1225 C CA . PRO A 1 160 ? 23.133 -9.683 -22.734 1.00 95.50 160 PRO A CA 1
ATOM 1226 C C . PRO A 1 160 ? 23.440 -10.588 -21.534 1.00 95.50 160 PRO A C 1
ATOM 1228 O O . PRO A 1 160 ? 23.000 -10.339 -20.412 1.00 95.50 160 PRO A O 1
ATOM 1231 N N . ALA A 1 161 ? 24.215 -11.643 -21.752 1.00 92.25 161 ALA A N 1
ATOM 1232 C CA . ALA A 1 161 ? 24.628 -12.563 -20.697 1.00 92.25 161 ALA A CA 1
ATOM 1233 C C . ALA A 1 161 ? 25.747 -11.990 -19.808 1.00 92.25 161 ALA A C 1
ATOM 1235 O O . ALA A 1 161 ? 25.757 -12.222 -18.598 1.00 92.25 161 ALA A O 1
ATOM 1236 N N . GLY A 1 162 ? 26.647 -11.195 -20.385 1.00 90.50 162 GLY A N 1
ATOM 1237 C CA . GLY A 1 162 ? 27.802 -10.571 -19.740 1.00 90.50 162 GLY A CA 1
ATOM 1238 C C . GLY A 1 162 ? 27.500 -9.237 -19.064 1.00 90.50 162 GLY A C 1
ATOM 1239 O O . GLY A 1 162 ? 28.089 -8.216 -19.416 1.00 90.50 162 GLY A O 1
ATOM 1240 N N . ILE A 1 163 ? 26.562 -9.221 -18.118 1.00 88.44 163 ILE A N 1
ATOM 1241 C CA . ILE A 1 163 ? 26.179 -8.023 -17.353 1.00 88.44 163 ILE A CA 1
ATOM 1242 C C . ILE A 1 163 ? 26.237 -8.287 -15.850 1.00 88.44 163 ILE A C 1
ATOM 1244 O O . ILE A 1 163 ? 26.104 -9.421 -15.396 1.00 88.44 163 ILE A O 1
ATOM 1248 N N . ALA A 1 164 ? 26.366 -7.226 -15.051 1.00 81.69 164 ALA A N 1
ATOM 1249 C CA . ALA A 1 164 ? 26.582 -7.333 -13.605 1.00 81.69 164 ALA A CA 1
ATOM 1250 C C . ALA A 1 164 ? 25.445 -8.045 -12.842 1.00 81.69 164 ALA A C 1
ATOM 1252 O O . ALA A 1 164 ? 25.654 -8.538 -11.735 1.00 81.69 164 ALA A O 1
ATOM 1253 N N . SER A 1 165 ? 24.233 -8.088 -13.406 1.00 81.69 165 SER A N 1
ATOM 1254 C CA . SER A 1 165 ? 23.083 -8.787 -12.823 1.00 81.69 165 SER A CA 1
ATOM 1255 C C . SER A 1 165 ? 23.018 -10.282 -13.144 1.00 81.69 165 SER A C 1
ATOM 1257 O O . SER A 1 165 ? 22.211 -10.984 -12.532 1.00 81.69 165 SER A O 1
ATOM 1259 N N . SER A 1 166 ? 23.809 -10.770 -14.102 1.00 83.12 166 SER A N 1
ATOM 1260 C CA . SER A 1 166 ? 23.819 -12.178 -14.501 1.00 83.12 166 SER A CA 1
ATOM 1261 C C . SER A 1 166 ? 24.546 -13.045 -13.476 1.00 83.12 166 SER A C 1
ATOM 1263 O O . SER A 1 166 ? 25.424 -12.588 -12.742 1.00 83.12 166 SER A O 1
ATOM 1265 N N . ALA A 1 167 ? 24.182 -14.327 -13.410 1.00 81.81 167 ALA A N 1
ATOM 1266 C CA . ALA A 1 167 ? 24.896 -15.269 -12.558 1.00 81.81 167 ALA A CA 1
ATOM 1267 C C . ALA A 1 167 ? 26.365 -15.378 -13.018 1.00 81.81 167 ALA A C 1
ATOM 1269 O O . ALA A 1 167 ? 26.601 -15.442 -14.225 1.00 81.81 167 ALA A O 1
ATOM 1270 N N . PRO A 1 168 ? 27.350 -15.474 -12.102 1.00 78.44 168 PRO A N 1
ATOM 1271 C CA . PRO A 1 168 ? 28.764 -15.522 -12.482 1.00 78.44 168 PRO A CA 1
ATOM 1272 C C . PRO A 1 168 ? 29.092 -16.613 -13.509 1.00 78.44 168 PRO A C 1
ATOM 1274 O O . PRO A 1 168 ? 29.812 -16.356 -14.462 1.00 78.44 168 PRO A O 1
ATOM 1277 N N . GLY A 1 169 ? 28.495 -17.804 -13.372 1.00 80.75 169 GLY A N 1
ATOM 1278 C CA . GLY A 1 169 ? 28.684 -18.894 -14.336 1.00 80.75 169 GLY A CA 1
ATOM 1279 C C . GLY A 1 169 ? 28.146 -18.580 -15.736 1.00 80.75 169 GLY A C 1
ATOM 1280 O O . GLY A 1 169 ? 28.749 -18.996 -16.717 1.00 80.75 169 GLY A O 1
ATOM 1281 N N . THR A 1 170 ? 27.058 -17.810 -15.837 1.00 85.19 170 THR A N 1
ATOM 1282 C CA . THR A 1 170 ? 26.503 -17.341 -17.116 1.00 85.19 170 THR A CA 1
ATOM 1283 C C . THR A 1 170 ? 27.415 -16.304 -17.762 1.00 85.19 170 THR A C 1
ATOM 1285 O O . THR A 1 170 ? 27.664 -16.395 -18.957 1.00 85.19 170 THR A O 1
ATOM 1288 N N . VAL A 1 171 ? 27.955 -15.365 -16.975 1.00 83.56 171 VAL A N 1
ATOM 1289 C CA . VAL A 1 171 ? 28.922 -14.367 -17.465 1.00 83.56 171 VAL A CA 1
ATOM 1290 C C . VAL A 1 171 ? 30.166 -15.066 -18.012 1.00 83.56 171 VAL A C 1
ATOM 1292 O O . VAL A 1 171 ? 30.569 -14.800 -19.136 1.00 83.56 171 VAL A O 1
ATOM 1295 N N . THR A 1 172 ? 30.736 -16.013 -17.260 1.00 82.06 172 THR A N 1
ATOM 1296 C CA . THR A 1 172 ? 31.917 -16.773 -17.700 1.00 82.06 172 THR A CA 1
ATOM 1297 C C . THR A 1 172 ? 31.637 -17.613 -18.946 1.00 82.06 172 THR A C 1
ATOM 1299 O O . THR A 1 172 ? 32.457 -17.655 -19.855 1.00 82.06 172 THR A O 1
ATOM 1302 N N . TRP A 1 173 ? 30.482 -18.276 -19.016 1.00 85.88 173 TRP A N 1
ATOM 1303 C CA . TRP A 1 173 ? 30.091 -19.063 -20.188 1.00 85.88 173 TRP A CA 1
ATOM 1304 C C . TRP A 1 173 ? 29.920 -18.200 -21.447 1.00 85.88 173 TRP A C 1
ATOM 1306 O O . TRP A 1 173 ? 30.332 -18.605 -22.534 1.00 85.88 173 TRP A O 1
ATOM 1316 N N . ALA A 1 174 ? 29.368 -16.996 -21.289 1.00 86.25 174 ALA A N 1
ATOM 1317 C CA . ALA A 1 174 ? 29.075 -16.080 -22.383 1.00 86.25 174 ALA A CA 1
ATOM 1318 C C . ALA A 1 174 ? 30.303 -15.425 -23.029 1.00 86.25 174 ALA A C 1
ATOM 1320 O O . ALA A 1 174 ? 30.157 -14.744 -24.040 1.00 86.25 174 ALA A O 1
ATOM 1321 N N . ASP A 1 175 ? 31.504 -15.609 -22.481 1.00 77.75 175 ASP A N 1
ATOM 1322 C CA . ASP A 1 175 ? 32.740 -15.189 -23.147 1.00 77.75 175 ASP A CA 1
ATOM 1323 C C . ASP A 1 175 ? 33.080 -16.081 -24.362 1.00 77.75 175 ASP A C 1
ATOM 1325 O O . ASP A 1 175 ? 33.631 -15.635 -25.371 1.00 77.75 175 ASP A O 1
ATOM 1329 N N . GLY A 1 176 ? 32.691 -17.360 -24.307 1.00 60.84 176 GLY A N 1
ATOM 1330 C CA . GLY A 1 176 ? 32.963 -18.350 -25.354 1.00 60.84 176 GLY A CA 1
ATOM 1331 C C . GLY A 1 176 ? 34.352 -19.005 -25.277 1.00 60.84 176 GLY A C 1
ATOM 1332 O O . GLY A 1 176 ? 34.569 -20.029 -25.924 1.00 60.84 176 GLY A O 1
ATOM 1333 N N . LEU A 1 177 ? 35.277 -18.502 -24.448 1.00 57.81 177 LEU A N 1
ATOM 1334 C CA . LEU A 1 177 ? 36.595 -19.102 -24.210 1.00 57.81 177 LEU A CA 1
ATOM 1335 C C . LEU A 1 177 ? 36.639 -19.811 -22.849 1.00 57.81 177 LEU A C 1
ATOM 1337 O O . LEU A 1 177 ? 36.575 -19.211 -21.783 1.00 57.81 177 LEU A O 1
ATOM 1341 N N . LEU A 1 178 ? 36.809 -21.133 -22.878 1.00 48.72 178 LEU A N 1
ATOM 1342 C CA . LEU A 1 178 ? 36.785 -22.012 -21.696 1.00 48.72 178 LEU A CA 1
ATOM 1343 C C . LEU A 1 178 ? 38.060 -21.925 -20.822 1.00 48.72 178 LEU A C 1
ATOM 1345 O O . LEU A 1 178 ? 38.384 -22.863 -20.097 1.00 48.72 178 LEU A O 1
ATOM 1349 N N . LEU A 1 179 ? 38.818 -20.828 -20.905 1.00 43.38 179 LEU A N 1
ATOM 1350 C CA . LEU A 1 179 ? 40.127 -20.676 -20.271 1.00 43.38 179 LEU A CA 1
ATOM 1351 C C . LEU A 1 179 ? 40.307 -19.262 -19.699 1.00 43.38 179 LEU A C 1
ATOM 1353 O O . LEU A 1 179 ? 40.999 -18.451 -20.296 1.00 43.38 179 LEU A O 1
ATOM 1357 N N . THR A 1 180 ? 39.703 -18.963 -18.545 1.00 40.03 180 THR A N 1
ATOM 1358 C CA . THR A 1 180 ? 40.303 -18.215 -17.411 1.00 40.03 180 THR A CA 1
ATOM 1359 C C . THR A 1 180 ? 39.260 -17.970 -16.308 1.00 40.03 180 THR A C 1
ATOM 1361 O O . THR A 1 180 ? 38.064 -17.904 -16.557 1.00 40.03 180 THR A O 1
ATOM 1364 N N . MET A 1 181 ? 39.714 -17.898 -15.053 1.00 46.56 181 MET A N 1
ATOM 1365 C CA . MET A 1 181 ? 38.886 -17.740 -13.841 1.00 46.56 181 MET A CA 1
ATOM 1366 C C . MET A 1 181 ? 38.682 -16.265 -13.433 1.00 46.56 181 MET A C 1
ATOM 1368 O O . MET A 1 181 ? 38.400 -15.984 -12.268 1.00 46.56 181 MET A O 1
ATOM 1372 N N . ASP A 1 182 ? 38.851 -15.317 -14.357 1.00 51.16 182 ASP A N 1
ATOM 1373 C CA . ASP A 1 182 ? 38.648 -13.892 -14.079 1.00 51.16 182 ASP A CA 1
ATOM 1374 C C . ASP A 1 182 ? 37.235 -13.461 -14.512 1.00 51.16 182 ASP A C 1
ATOM 1376 O O . ASP A 1 182 ? 36.857 -13.565 -15.675 1.00 51.16 182 ASP A O 1
ATOM 1380 N N . ALA A 1 183 ? 36.427 -12.988 -13.559 1.00 45.78 183 ALA A N 1
ATOM 1381 C CA . ALA A 1 183 ? 35.043 -12.570 -13.787 1.00 45.78 183 ALA A CA 1
ATOM 1382 C C . ALA A 1 183 ? 34.918 -11.333 -14.698 1.00 45.78 183 ALA A C 1
ATOM 1384 O O . ALA A 1 183 ? 33.825 -11.064 -15.198 1.00 45.78 183 ALA A O 1
ATOM 1385 N N . ALA A 1 184 ? 36.009 -10.596 -14.939 1.00 53.25 184 ALA A N 1
ATOM 1386 C CA . ALA A 1 184 ? 36.027 -9.516 -15.924 1.00 53.25 184 ALA A CA 1
ATOM 1387 C C . ALA A 1 184 ? 35.978 -10.025 -17.379 1.00 53.25 184 ALA A C 1
ATOM 1389 O O . ALA A 1 184 ? 35.612 -9.265 -18.271 1.00 53.25 184 ALA A O 1
ATOM 1390 N N . VAL A 1 185 ? 36.315 -11.298 -17.620 1.00 63.09 185 VAL A N 1
ATOM 1391 C CA . VAL A 1 185 ? 36.590 -11.830 -18.965 1.00 63.09 185 VAL A CA 1
ATOM 1392 C C . VAL A 1 185 ? 35.326 -12.116 -19.792 1.00 63.09 185 VAL A C 1
ATOM 1394 O O . VAL A 1 185 ? 35.427 -12.204 -20.998 1.00 63.09 185 VAL A O 1
ATOM 1397 N N . GLY A 1 186 ? 34.120 -12.134 -19.217 1.00 73.44 186 GLY A N 1
ATOM 1398 C CA . GLY A 1 186 ? 32.871 -12.368 -19.972 1.00 73.44 186 GLY A CA 1
ATOM 1399 C C . GLY A 1 186 ? 31.899 -11.195 -20.036 1.00 73.44 186 GLY A C 1
ATOM 1400 O O . GLY A 1 186 ? 30.731 -11.382 -20.376 1.00 73.44 186 GLY A O 1
ATOM 1401 N N . MET A 1 187 ? 32.340 -9.997 -19.649 1.00 87.75 187 MET A N 1
ATOM 1402 C CA . MET A 1 187 ? 31.499 -8.801 -19.649 1.00 87.75 187 MET A CA 1
ATOM 1403 C C . MET A 1 187 ? 31.377 -8.210 -21.054 1.00 87.75 187 MET A C 1
ATOM 1405 O O . MET A 1 187 ? 32.344 -8.186 -21.814 1.00 87.75 187 MET A O 1
ATOM 1409 N N . ILE A 1 188 ? 30.200 -7.675 -21.381 1.00 93.12 188 ILE A N 1
ATOM 1410 C CA . ILE A 1 188 ? 29.990 -6.992 -22.659 1.00 93.12 188 ILE A CA 1
ATOM 1411 C C . ILE A 1 188 ? 30.851 -5.731 -22.714 1.00 93.12 188 ILE A C 1
ATOM 1413 O O . ILE A 1 188 ? 30.780 -4.871 -21.835 1.00 93.12 188 ILE A O 1
ATOM 1417 N N . ASN A 1 189 ? 31.625 -5.601 -23.789 1.00 91.88 189 ASN A N 1
ATOM 1418 C CA . ASN A 1 189 ? 32.346 -4.380 -24.105 1.00 91.88 189 ASN A CA 1
ATOM 1419 C C . ASN A 1 189 ? 31.444 -3.424 -24.903 1.00 91.88 189 ASN A C 1
ATOM 1421 O O . ASN A 1 189 ? 31.335 -3.528 -26.122 1.00 91.88 189 ASN A O 1
ATOM 1425 N N . TRP A 1 190 ? 30.819 -2.455 -24.236 1.00 92.88 190 TRP A N 1
ATOM 1426 C CA . TRP A 1 190 ? 30.007 -1.425 -24.906 1.00 92.88 190 TRP A CA 1
ATOM 1427 C C . TRP A 1 190 ? 30.838 -0.399 -25.694 1.00 92.88 190 TRP A C 1
ATOM 1429 O O . TRP A 1 190 ? 30.286 0.480 -26.350 1.00 92.88 190 TRP A O 1
ATOM 1439 N N . GLN A 1 191 ? 32.167 -0.500 -25.652 1.00 93.38 191 GLN A N 1
ATOM 1440 C CA . GLN A 1 191 ? 33.087 0.257 -26.501 1.00 93.38 191 GLN A CA 1
ATOM 1441 C C . GLN A 1 191 ? 33.622 -0.593 -27.664 1.00 93.38 191 GLN A C 1
ATOM 1443 O O . GLN A 1 191 ? 34.576 -0.187 -28.329 1.00 93.38 191 GLN A O 1
ATOM 1448 N N . ASP A 1 192 ? 33.032 -1.764 -27.926 1.00 93.44 192 ASP A N 1
ATOM 1449 C CA . ASP A 1 192 ? 33.407 -2.599 -29.064 1.00 93.44 192 ASP A CA 1
ATOM 1450 C C . ASP A 1 192 ? 33.275 -1.813 -30.392 1.00 93.44 192 ASP A C 1
ATOM 1452 O O . ASP A 1 192 ? 32.298 -1.070 -30.586 1.00 93.44 192 ASP A O 1
ATOM 1456 N N . PRO A 1 193 ? 34.245 -1.925 -31.321 1.00 94.06 193 PRO A N 1
ATOM 1457 C CA . PRO A 1 193 ? 34.167 -1.256 -32.615 1.00 94.06 193 PRO A CA 1
ATOM 1458 C C . PRO A 1 193 ? 32.907 -1.607 -33.414 1.00 94.06 193 PRO A C 1
ATOM 1460 O O . PRO A 1 193 ? 32.333 -0.717 -34.042 1.00 94.06 193 PRO A O 1
ATOM 1463 N N . ASP A 1 194 ? 32.437 -2.858 -33.375 1.00 93.56 194 ASP A N 1
ATOM 1464 C CA . ASP A 1 194 ? 31.210 -3.271 -34.067 1.00 93.56 194 ASP A CA 1
ATOM 1465 C C . ASP A 1 194 ? 29.980 -2.592 -33.442 1.00 93.56 194 ASP A C 1
ATOM 1467 O O . ASP A 1 194 ? 29.075 -2.169 -34.159 1.00 93.56 194 ASP A O 1
ATOM 1471 N N . TYR A 1 195 ? 29.965 -2.423 -32.114 1.00 95.88 195 TYR A N 1
ATOM 1472 C CA . TYR A 1 195 ? 28.886 -1.731 -31.404 1.00 95.88 195 TYR A CA 1
ATOM 1473 C C . TYR A 1 195 ? 28.830 -0.249 -31.768 1.00 95.88 195 TYR A C 1
ATOM 1475 O O . TYR A 1 195 ? 27.795 0.268 -32.192 1.00 95.88 195 TYR A O 1
ATOM 1483 N N . THR A 1 196 ? 29.960 0.439 -31.602 1.00 95.50 196 THR A N 1
ATOM 1484 C CA . THR A 1 196 ? 30.060 1.893 -31.770 1.00 95.50 196 THR A CA 1
ATOM 1485 C C . THR A 1 196 ? 29.884 2.309 -33.230 1.00 95.50 196 THR A C 1
ATOM 1487 O O . THR A 1 196 ? 29.155 3.262 -33.513 1.00 95.50 196 THR A O 1
ATOM 1490 N N . SER A 1 197 ? 30.469 1.567 -34.177 1.00 94.69 197 SER A N 1
ATOM 1491 C CA . SER A 1 197 ? 30.343 1.858 -35.613 1.00 94.69 197 SER A CA 1
ATOM 1492 C C . SER A 1 197 ? 28.945 1.583 -36.172 1.00 94.69 197 SER A C 1
ATOM 1494 O O . SER A 1 197 ? 28.526 2.262 -37.110 1.00 94.69 197 SER A O 1
ATOM 1496 N N . ASN A 1 198 ? 28.187 0.662 -35.569 1.00 92.56 198 ASN A N 1
ATOM 1497 C CA . ASN A 1 198 ? 26.805 0.375 -35.955 1.00 92.56 198 ASN A CA 1
ATOM 1498 C C . ASN A 1 198 ? 25.779 1.274 -35.231 1.00 92.56 198 ASN A C 1
ATOM 1500 O O . ASN A 1 198 ? 24.597 0.948 -35.165 1.00 92.56 198 ASN A O 1
ATOM 1504 N N . GLY A 1 199 ? 26.200 2.422 -34.688 1.00 93.94 199 GLY A N 1
ATOM 1505 C CA . GLY A 1 199 ? 25.301 3.364 -34.014 1.00 93.94 199 GLY A CA 1
ATOM 1506 C C . GLY A 1 199 ? 24.892 2.918 -32.610 1.00 93.94 199 GLY A C 1
ATOM 1507 O O . GLY A 1 199 ? 23.740 3.101 -32.224 1.00 93.94 199 GLY A O 1
ATOM 1508 N N . ASN A 1 200 ? 25.837 2.349 -31.856 1.00 96.00 200 ASN A N 1
ATOM 1509 C CA . ASN A 1 200 ? 25.664 1.835 -30.494 1.00 96.00 200 ASN A CA 1
ATOM 1510 C C . ASN A 1 200 ? 24.663 0.674 -30.409 1.00 96.00 200 ASN A C 1
ATOM 1512 O O . ASN A 1 200 ? 23.758 0.669 -29.570 1.00 96.00 200 ASN A O 1
ATOM 1516 N N . LYS A 1 201 ? 24.818 -0.313 -31.298 1.00 95.88 201 LYS A N 1
ATOM 1517 C CA . LYS A 1 201 ? 24.025 -1.548 -31.281 1.00 95.88 201 LYS A CA 1
ATOM 1518 C C . LYS A 1 201 ? 24.791 -2.756 -31.811 1.00 95.88 201 LYS A C 1
ATOM 1520 O O . LYS A 1 201 ? 25.452 -2.694 -32.845 1.00 95.88 201 LYS A O 1
ATOM 1525 N N . PHE A 1 202 ? 24.595 -3.890 -31.152 1.00 96.88 202 PHE A N 1
ATOM 1526 C CA . PHE A 1 202 ? 24.884 -5.207 -31.709 1.00 96.88 202 PHE A CA 1
ATOM 1527 C C . PHE A 1 202 ? 23.676 -5.727 -32.477 1.00 96.88 202 PHE A C 1
ATOM 1529 O O . PHE A 1 202 ? 22.533 -5.444 -32.111 1.00 96.88 202 PHE A O 1
ATOM 1536 N N . GLU A 1 203 ? 23.923 -6.486 -33.541 1.00 95.19 203 GLU A N 1
ATOM 1537 C CA . GLU A 1 203 ? 22.863 -6.916 -34.447 1.00 95.19 203 GLU A CA 1
ATOM 1538 C C . GLU A 1 203 ? 23.149 -8.284 -35.068 1.00 95.19 203 GLU A C 1
ATOM 1540 O O . GLU A 1 203 ? 24.172 -8.480 -35.723 1.00 95.19 203 GLU A O 1
ATOM 1545 N N . ILE A 1 204 ? 22.223 -9.222 -34.877 1.00 96.31 204 ILE A N 1
ATOM 1546 C CA . ILE A 1 204 ? 22.247 -10.561 -35.492 1.00 96.31 204 ILE A CA 1
ATOM 1547 C C . ILE A 1 204 ? 21.153 -10.669 -36.539 1.00 96.31 204 ILE A C 1
ATOM 1549 O O . ILE A 1 204 ? 20.198 -9.897 -36.498 1.00 96.31 204 ILE A O 1
ATOM 1553 N N . TYR A 1 205 ? 21.246 -11.641 -37.445 1.00 96.19 205 TYR A N 1
ATOM 1554 C CA . TYR A 1 205 ? 20.331 -11.712 -38.581 1.00 96.19 205 TYR A CA 1
ATOM 1555 C C . TYR A 1 205 ? 19.679 -13.076 -38.731 1.00 96.19 205 TYR A C 1
ATOM 1557 O O . TYR A 1 205 ? 20.333 -14.114 -38.630 1.00 96.19 205 TYR A O 1
ATOM 1565 N N . ILE A 1 206 ? 18.387 -13.047 -39.041 1.00 96.25 206 ILE A N 1
ATOM 1566 C CA . ILE A 1 206 ? 17.549 -14.224 -39.245 1.00 96.25 206 ILE A CA 1
ATOM 1567 C C . ILE A 1 206 ? 16.908 -14.097 -40.620 1.00 96.25 206 ILE A C 1
ATOM 1569 O O . ILE A 1 206 ? 16.116 -13.185 -40.861 1.00 96.25 206 ILE A O 1
ATOM 1573 N N . GLU A 1 207 ? 17.281 -14.985 -41.536 1.00 94.69 207 GLU A N 1
ATOM 1574 C CA . GLU A 1 207 ? 16.810 -14.946 -42.923 1.00 94.69 207 GLU A CA 1
ATOM 1575 C C . GLU A 1 207 ? 15.480 -15.685 -43.080 1.00 94.69 207 GLU A C 1
ATOM 1577 O O . GLU A 1 207 ? 14.542 -15.183 -43.695 1.00 94.69 207 GLU A O 1
ATOM 1582 N N . SER A 1 208 ? 15.357 -16.875 -42.491 1.00 93.69 208 SER A N 1
ATOM 1583 C CA . SER A 1 208 ? 14.118 -17.646 -42.564 1.00 93.69 208 SER A CA 1
ATOM 1584 C C . SER A 1 208 ? 13.968 -18.624 -41.407 1.00 93.69 208 SER A C 1
ATOM 1586 O O . SER A 1 208 ? 14.945 -19.015 -40.768 1.00 93.69 208 SER A O 1
ATOM 1588 N N . VAL A 1 209 ? 12.722 -19.027 -41.155 1.00 95.19 209 VAL A N 1
ATOM 1589 C CA . VAL A 1 209 ? 12.385 -20.135 -40.261 1.00 95.19 209 VAL A CA 1
ATOM 1590 C C . VAL A 1 209 ? 11.397 -21.045 -40.974 1.00 95.19 209 VAL A C 1
ATOM 1592 O O . VAL A 1 209 ? 10.344 -20.595 -41.431 1.00 95.19 209 VAL A O 1
ATOM 1595 N N . SER A 1 210 ? 11.725 -22.329 -41.051 1.00 94.50 210 SER A N 1
ATOM 1596 C CA . SER A 1 210 ? 10.855 -23.374 -41.582 1.00 94.50 210 SER A CA 1
ATOM 1597 C C . SER A 1 210 ? 10.430 -24.320 -40.464 1.00 94.50 210 SER A C 1
ATOM 1599 O O . SER A 1 210 ? 11.219 -24.646 -39.579 1.00 94.50 210 SER A O 1
ATOM 1601 N N . VAL A 1 211 ? 9.157 -24.719 -40.476 1.00 94.06 211 VAL A N 1
ATOM 1602 C CA . VAL A 1 211 ? 8.560 -25.576 -39.446 1.00 94.06 211 VAL A CA 1
ATOM 1603 C C . VAL A 1 211 ? 7.673 -26.614 -40.115 1.00 94.06 211 VAL A C 1
ATOM 1605 O O . VAL A 1 211 ? 6.764 -26.260 -40.867 1.00 94.06 211 VAL A O 1
ATOM 1608 N N . THR A 1 212 ? 7.918 -27.884 -39.810 1.00 92.50 212 THR A N 1
ATOM 1609 C CA . THR A 1 212 ? 7.060 -29.017 -40.173 1.00 92.50 212 THR A CA 1
ATOM 1610 C C . THR A 1 212 ? 6.639 -29.727 -38.895 1.00 92.50 212 THR A C 1
ATOM 1612 O O . THR A 1 212 ? 7.472 -30.367 -38.258 1.00 92.50 212 THR A O 1
ATOM 1615 N N . CYS A 1 213 ? 5.369 -29.609 -38.505 1.00 88.38 213 CYS A N 1
ATOM 1616 C CA . CYS A 1 213 ? 4.853 -30.276 -37.309 1.00 88.38 213 CYS A CA 1
ATOM 1617 C C . CYS A 1 213 ? 4.703 -31.788 -37.541 1.00 88.38 213 CYS A C 1
ATOM 1619 O O . CYS A 1 213 ? 4.282 -32.223 -38.613 1.00 88.38 213 CYS A O 1
ATOM 1621 N N . LEU A 1 214 ? 5.012 -32.568 -36.510 1.00 87.00 214 LEU A N 1
ATOM 1622 C CA . LEU A 1 214 ? 4.935 -34.029 -36.440 1.00 87.00 214 LEU A CA 1
ATOM 1623 C C . LEU A 1 214 ? 4.139 -34.456 -35.194 1.00 87.00 214 LEU A C 1
ATOM 1625 O O . LEU A 1 214 ? 4.498 -35.415 -34.512 1.00 87.00 214 LEU A O 1
ATOM 1629 N N . ASP A 1 215 ? 3.083 -33.709 -34.867 1.00 76.81 215 ASP A N 1
ATOM 1630 C CA . ASP A 1 215 ? 2.290 -33.936 -33.659 1.00 76.81 215 ASP A CA 1
ATOM 1631 C C . ASP A 1 215 ? 1.654 -35.355 -33.682 1.00 76.81 215 ASP A C 1
ATOM 1633 O O . ASP A 1 215 ? 1.029 -35.725 -34.682 1.00 76.81 215 ASP A O 1
ATOM 1637 N N . PRO A 1 216 ? 1.775 -36.159 -32.600 1.00 68.19 216 PRO A N 1
ATOM 1638 C CA . PRO A 1 216 ? 1.268 -37.537 -32.522 1.00 68.19 216 PRO A CA 1
ATOM 1639 C C . PRO A 1 216 ? -0.238 -37.657 -32.763 1.00 68.19 216 PRO A C 1
ATOM 1641 O O . PRO A 1 216 ? -0.737 -38.701 -33.184 1.00 68.19 216 PRO A O 1
ATOM 1644 N N . THR A 1 217 ? -0.967 -36.584 -32.473 1.00 69.06 217 THR A N 1
ATOM 1645 C CA . THR A 1 217 ? -2.400 -36.440 -32.691 1.00 69.06 217 THR A CA 1
ATOM 1646 C C . THR A 1 217 ? -2.648 -35.136 -33.437 1.00 69.06 217 THR A C 1
ATOM 1648 O O . THR A 1 217 ? -2.154 -34.082 -33.054 1.00 69.06 217 THR A O 1
ATOM 1651 N N . SER A 1 218 ? -3.417 -35.186 -34.525 1.00 63.84 218 SER A N 1
ATOM 1652 C CA . SER A 1 218 ? -3.797 -33.971 -35.251 1.00 63.84 218 SER A CA 1
ATOM 1653 C C . SER A 1 218 ? -4.914 -33.234 -34.510 1.00 63.84 218 SER A C 1
ATOM 1655 O O . SER A 1 218 ? -5.904 -33.850 -34.111 1.00 63.84 218 SER A O 1
ATOM 1657 N N . ALA A 1 219 ? -4.784 -31.914 -34.362 1.00 63.06 219 ALA A N 1
ATOM 1658 C CA . ALA A 1 219 ? -5.848 -31.078 -33.815 1.00 63.06 219 ALA A CA 1
ATOM 1659 C C . ALA A 1 219 ? -7.096 -31.133 -34.717 1.00 63.06 219 ALA A C 1
ATOM 1661 O O . ALA A 1 219 ? -6.998 -31.088 -35.946 1.00 63.06 219 ALA A O 1
ATOM 1662 N N . SER A 1 220 ? -8.282 -31.223 -34.116 1.00 57.81 220 SER A N 1
ATOM 1663 C CA . SER A 1 220 ? -9.561 -31.245 -34.833 1.00 57.81 220 SER A CA 1
ATOM 1664 C C . SER A 1 220 ? -10.177 -29.844 -34.928 1.00 57.81 220 SER A C 1
ATOM 1666 O O . SER A 1 220 ? -10.232 -29.112 -33.940 1.00 57.81 220 SER A O 1
ATOM 1668 N N . GLY A 1 221 ? -10.677 -29.479 -36.115 1.00 65.94 221 GLY A N 1
ATOM 1669 C CA . GLY A 1 221 ? -11.558 -28.325 -36.350 1.00 65.94 221 GLY A CA 1
ATOM 1670 C C . GLY A 1 221 ? -11.160 -27.022 -35.638 1.00 65.94 221 GLY A C 1
ATOM 1671 O O . GLY A 1 221 ? -10.294 -26.289 -36.105 1.00 65.94 221 GLY A O 1
ATOM 1672 N N . SER A 1 222 ? -11.855 -26.714 -34.536 1.00 60.34 222 SER A N 1
ATOM 1673 C CA . SER A 1 222 ? -11.770 -25.456 -33.779 1.00 60.34 222 SER A CA 1
ATOM 1674 C C . SER A 1 222 ? -10.693 -25.423 -32.686 1.00 60.34 222 SER A C 1
ATOM 1676 O O . SER A 1 222 ? -10.648 -24.462 -31.919 1.00 60.34 222 SER A O 1
ATOM 1678 N N . GLN A 1 223 ? -9.865 -26.460 -32.553 1.00 68.38 223 GLN A N 1
ATOM 1679 C CA . GLN A 1 223 ? -8.796 -26.518 -31.554 1.00 68.38 223 GLN A CA 1
ATOM 1680 C C . GLN A 1 223 ? -7.614 -25.631 -31.975 1.00 68.38 223 GLN A C 1
ATOM 1682 O O . GLN A 1 223 ? -7.071 -25.782 -33.066 1.00 68.38 223 GLN A O 1
ATOM 1687 N N . GLN A 1 224 ? -7.243 -24.677 -31.118 1.00 62.19 224 GLN A N 1
ATOM 1688 C CA . GLN A 1 224 ? -6.250 -23.631 -31.402 1.00 62.19 224 GLN A CA 1
ATOM 1689 C C . GLN A 1 224 ? -5.082 -23.599 -30.403 1.00 62.19 224 GLN A C 1
ATOM 1691 O O . GLN A 1 224 ? -4.120 -22.862 -30.620 1.00 62.19 224 GLN A O 1
ATOM 1696 N N . SER A 1 225 ? -5.147 -24.369 -29.313 1.00 69.62 225 SER A N 1
ATOM 1697 C CA . SER A 1 225 ? -4.122 -24.390 -28.262 1.00 69.62 225 SER A CA 1
ATOM 1698 C C . SER A 1 225 ? -4.042 -25.736 -27.537 1.00 69.62 225 SER A C 1
ATOM 1700 O O . SER A 1 225 ? -4.794 -26.666 -27.836 1.00 69.62 225 SER A O 1
ATOM 1702 N N . TYR A 1 226 ? -3.117 -25.827 -26.581 1.00 75.69 226 TYR A N 1
ATOM 1703 C CA . TYR A 1 226 ? -2.883 -26.990 -25.733 1.00 75.69 226 TYR A CA 1
ATOM 1704 C C . TYR A 1 226 ? -3.254 -26.674 -24.278 1.00 75.69 226 TYR A C 1
ATOM 1706 O O . TYR A 1 226 ? -3.110 -25.540 -23.825 1.00 75.69 226 TYR A O 1
ATOM 1714 N N . ALA A 1 227 ? -3.733 -27.677 -23.548 1.00 70.38 227 ALA A N 1
ATOM 1715 C CA . ALA A 1 227 ? -4.014 -27.619 -22.121 1.00 70.38 227 ALA A CA 1
ATOM 1716 C C . ALA A 1 227 ? -3.328 -28.787 -21.403 1.00 70.38 227 ALA A C 1
ATOM 1718 O O . ALA A 1 227 ? -3.345 -29.927 -21.877 1.00 70.38 227 ALA A O 1
ATOM 1719 N N . TYR A 1 228 ? -2.750 -28.484 -20.244 1.00 73.31 228 TYR A N 1
ATOM 1720 C CA . TYR A 1 228 ? -2.006 -29.425 -19.416 1.00 73.31 228 TYR A CA 1
ATOM 1721 C C . TYR A 1 228 ? -2.847 -29.845 -18.214 1.00 73.31 228 TYR A C 1
ATOM 1723 O O . TYR A 1 228 ? -3.386 -28.996 -17.505 1.00 73.31 228 TYR A O 1
ATOM 1731 N N . SER A 1 229 ? -2.919 -31.145 -17.944 1.00 69.31 229 SER A N 1
ATOM 1732 C CA . SER A 1 229 ? -3.472 -31.681 -16.695 1.00 69.31 229 SER A CA 1
ATOM 1733 C C . SER A 1 229 ? -2.457 -32.555 -15.967 1.00 69.31 229 SER A C 1
ATOM 1735 O O . SER A 1 229 ? -1.518 -33.091 -16.562 1.00 69.31 229 SER A O 1
ATOM 1737 N N . ALA A 1 230 ? -2.624 -32.667 -14.651 1.00 66.69 230 ALA A N 1
ATOM 1738 C CA . ALA A 1 230 ? -1.742 -33.470 -13.823 1.00 66.69 230 ALA A CA 1
ATOM 1739 C C . ALA A 1 230 ? -1.843 -34.952 -14.210 1.00 66.69 230 ALA A C 1
ATOM 1741 O O . ALA A 1 230 ? -2.936 -35.510 -14.289 1.00 66.69 230 ALA A O 1
ATOM 1742 N N . ASN A 1 231 ? -0.693 -35.596 -14.390 1.00 67.12 231 ASN A N 1
ATOM 1743 C CA . ASN A 1 231 ? -0.598 -37.040 -14.527 1.00 67.12 231 ASN A CA 1
ATOM 1744 C C . ASN A 1 231 ? 0.523 -37.548 -13.609 1.00 67.12 231 ASN A C 1
ATOM 1746 O O . ASN A 1 231 ? 1.712 -37.352 -13.853 1.00 67.12 231 ASN A O 1
ATOM 1750 N N . SER A 1 232 ? 0.111 -38.171 -12.506 1.00 60.66 232 SER A N 1
ATOM 1751 C CA . SER A 1 232 ? 0.995 -38.664 -11.445 1.00 60.66 232 SER A CA 1
ATOM 1752 C C . SER A 1 232 ? 1.628 -40.020 -11.754 1.00 60.66 232 SER A C 1
ATOM 1754 O O . SER A 1 232 ? 2.532 -40.437 -11.036 1.00 60.66 232 SER A O 1
ATOM 1756 N N . SER A 1 233 ? 1.173 -40.715 -12.800 1.00 60.34 233 SER A N 1
ATOM 1757 C CA . SER A 1 233 ? 1.666 -42.055 -13.138 1.00 60.34 233 SER A CA 1
ATOM 1758 C C . SER A 1 233 ? 2.985 -42.034 -13.916 1.00 60.34 233 SER A C 1
ATOM 1760 O O . SER A 1 233 ? 3.783 -42.956 -13.783 1.00 60.34 233 SER A O 1
ATOM 1762 N N . THR A 1 234 ? 3.242 -40.970 -14.681 1.00 58.09 234 THR A N 1
ATOM 1763 C CA . THR A 1 234 ? 4.410 -40.851 -15.571 1.00 58.09 234 THR A CA 1
ATOM 1764 C C . THR A 1 234 ? 5.303 -39.648 -15.252 1.00 58.09 234 THR A C 1
ATOM 1766 O O . THR A 1 234 ? 6.231 -39.372 -16.010 1.00 58.09 234 THR A O 1
ATOM 1769 N N . ASN A 1 235 ? 5.016 -38.899 -14.171 1.00 64.50 235 ASN A N 1
ATOM 1770 C CA . ASN A 1 235 ? 5.687 -37.636 -13.801 1.00 64.50 235 ASN A CA 1
ATOM 1771 C C . ASN A 1 235 ? 5.849 -36.650 -14.980 1.00 64.50 235 ASN A C 1
ATOM 1773 O O . ASN A 1 235 ? 6.767 -35.835 -15.024 1.00 64.50 235 ASN A O 1
ATOM 1777 N N . THR A 1 236 ? 4.938 -36.738 -15.945 1.00 63.94 236 THR A N 1
ATOM 1778 C CA . THR A 1 236 ? 4.875 -35.938 -17.167 1.00 63.94 236 THR A CA 1
ATOM 1779 C C . THR A 1 236 ? 3.424 -35.513 -17.339 1.00 63.94 236 THR A C 1
ATOM 1781 O O . THR A 1 236 ? 2.534 -36.339 -17.133 1.00 63.94 236 THR A O 1
ATOM 1784 N N . PRO A 1 237 ? 3.141 -34.238 -17.639 1.00 74.31 237 PRO A N 1
ATOM 1785 C CA . PRO A 1 237 ? 1.772 -33.750 -17.725 1.00 74.31 237 PRO A CA 1
ATOM 1786 C C . PRO A 1 237 ? 1.034 -34.422 -18.881 1.00 74.31 237 PRO A C 1
ATOM 1788 O O . PRO A 1 237 ? 1.592 -34.654 -19.951 1.00 74.31 237 PRO A O 1
ATOM 1791 N N . SER A 1 238 ? -0.250 -34.709 -18.682 1.00 79.19 238 SER A N 1
ATOM 1792 C CA . SER A 1 238 ? -1.115 -35.113 -19.790 1.00 79.19 238 SER A CA 1
ATOM 1793 C C . SER A 1 238 ? -1.458 -33.889 -20.636 1.00 79.19 238 SER A C 1
ATOM 1795 O O . SER A 1 238 ? -1.826 -32.847 -20.086 1.00 79.19 238 SER A O 1
ATOM 1797 N N . ILE A 1 239 ? -1.356 -34.032 -21.954 1.00 82.56 239 ILE A N 1
ATOM 1798 C CA . ILE A 1 239 ? -1.556 -32.957 -22.928 1.00 82.56 239 ILE A CA 1
ATOM 1799 C C . ILE A 1 239 ? -2.897 -33.177 -23.624 1.00 82.56 239 ILE A C 1
ATOM 1801 O O . ILE A 1 239 ? -3.198 -34.276 -24.086 1.00 82.56 239 ILE A O 1
ATOM 1805 N N . SER A 1 240 ? -3.705 -32.125 -23.696 1.00 78.88 240 SER A N 1
ATOM 1806 C CA . SER A 1 240 ? -4.997 -32.119 -24.382 1.00 78.88 240 SER A CA 1
ATOM 1807 C C . SER A 1 240 ? -5.120 -30.893 -25.281 1.00 78.88 240 SER A C 1
ATOM 1809 O O . SER A 1 240 ? -4.457 -29.881 -25.063 1.00 78.88 240 SER A O 1
ATOM 1811 N N . PHE A 1 241 ? -5.962 -30.973 -26.305 1.00 76.81 241 PHE A N 1
ATOM 1812 C CA . PHE A 1 241 ? -6.252 -29.835 -27.171 1.00 76.81 241 PHE A CA 1
ATOM 1813 C C . PHE A 1 241 ? -7.340 -28.941 -26.574 1.00 76.81 241 PHE A C 1
ATOM 1815 O O . PHE A 1 241 ? -8.303 -29.423 -25.978 1.00 76.81 241 PHE A O 1
ATOM 1822 N N . SER A 1 242 ? -7.229 -27.637 -26.813 1.00 69.94 242 SER A N 1
ATOM 1823 C CA . SER A 1 242 ? -8.184 -26.620 -26.381 1.00 69.94 242 SER A CA 1
ATOM 1824 C C . SER A 1 242 ? -8.628 -25.746 -27.553 1.00 69.94 242 SER A C 1
ATOM 1826 O O . SER A 1 242 ? -7.874 -25.487 -28.491 1.00 69.94 242 SER A O 1
ATOM 1828 N N . THR A 1 243 ? -9.875 -25.278 -27.507 1.00 68.19 243 THR A N 1
ATOM 1829 C CA . THR A 1 243 ? -10.446 -24.337 -28.486 1.00 68.19 243 THR A CA 1
ATOM 1830 C C . THR A 1 243 ? -10.137 -22.876 -28.160 1.00 68.19 243 THR A C 1
ATOM 1832 O O . THR A 1 243 ? -10.502 -21.992 -28.930 1.00 68.19 243 THR A O 1
ATOM 1835 N N . ASN A 1 244 ? -9.478 -22.598 -27.030 1.00 59.84 244 ASN A N 1
ATOM 1836 C CA . ASN A 1 244 ? -9.088 -21.239 -26.660 1.00 59.84 244 ASN A CA 1
ATOM 1837 C C . ASN A 1 244 ? -7.969 -20.726 -27.574 1.00 59.84 244 ASN A C 1
ATOM 1839 O O . ASN A 1 244 ? -7.028 -21.455 -27.891 1.00 59.84 244 ASN A O 1
ATOM 1843 N N . THR A 1 245 ? -8.053 -19.456 -27.971 1.00 57.88 245 THR A N 1
ATOM 1844 C CA . THR A 1 245 ? -7.039 -18.809 -28.815 1.00 57.88 245 THR A CA 1
ATOM 1845 C C . THR A 1 245 ? -5.865 -18.340 -27.955 1.00 57.88 245 THR A C 1
ATOM 1847 O O . THR A 1 245 ? -6.080 -17.797 -26.872 1.00 57.88 245 THR A O 1
ATOM 1850 N N . THR A 1 246 ? -4.635 -18.487 -28.448 1.00 54.91 246 THR A N 1
ATOM 1851 C CA . THR A 1 246 ? -3.411 -17.983 -27.792 1.00 54.91 246 THR A CA 1
ATOM 1852 C C . THR A 1 246 ? -2.700 -16.904 -28.620 1.00 54.91 246 THR A C 1
ATOM 1854 O O . THR A 1 246 ? -1.515 -16.640 -28.401 1.00 54.91 246 THR A O 1
ATOM 1857 N N . ILE A 1 247 ? -3.406 -16.275 -29.576 1.00 45.16 247 ILE A N 1
ATOM 1858 C CA . ILE A 1 247 ? -2.834 -15.233 -30.442 1.00 45.16 247 ILE A CA 1
ATOM 1859 C C . ILE A 1 247 ? -2.447 -14.027 -29.580 1.00 45.16 247 ILE A C 1
ATOM 1861 O O . ILE A 1 247 ? -3.297 -13.297 -29.080 1.00 45.16 247 ILE A O 1
ATOM 1865 N N . LEU A 1 248 ? -1.145 -13.802 -29.446 1.00 45.81 248 LEU A N 1
ATOM 1866 C CA . LEU A 1 248 ? -0.581 -12.567 -28.917 1.00 45.81 248 LEU A CA 1
ATOM 1867 C C . LEU A 1 248 ? -0.820 -11.455 -29.964 1.00 45.81 248 LEU A C 1
ATOM 1869 O O . LEU A 1 248 ? -0.127 -11.405 -30.976 1.00 45.81 248 LEU A O 1
ATOM 1873 N N . THR A 1 249 ? -1.839 -10.603 -29.808 1.00 35.84 249 THR A N 1
ATOM 1874 C CA . THR A 1 249 ? -2.088 -9.492 -30.753 1.00 35.84 249 THR A CA 1
ATOM 1875 C C . THR A 1 249 ? -1.295 -8.237 -30.388 1.00 35.84 249 THR A C 1
ATOM 1877 O O . THR A 1 249 ? -1.449 -7.704 -29.294 1.00 35.84 249 THR A O 1
ATOM 1880 N N . ALA A 1 250 ? -0.531 -7.709 -31.347 1.00 32.50 250 ALA A N 1
ATOM 1881 C CA . ALA A 1 250 ? 0.299 -6.500 -31.246 1.00 32.50 250 ALA A CA 1
ATOM 1882 C C . ALA A 1 250 ? -0.470 -5.150 -31.320 1.00 32.50 250 ALA A C 1
ATOM 1884 O O . ALA A 1 250 ? 0.131 -4.121 -31.603 1.00 32.50 250 ALA A O 1
ATOM 1885 N N . ALA A 1 251 ? -1.791 -5.121 -31.097 1.00 29.25 251 ALA A N 1
ATOM 1886 C CA . ALA A 1 251 ? -2.659 -3.980 -31.439 1.00 29.25 251 ALA A CA 1
ATOM 1887 C C . ALA A 1 251 ? -3.439 -3.373 -30.251 1.00 29.25 251 ALA A C 1
ATOM 1889 O O . ALA A 1 251 ? -4.604 -3.015 -30.395 1.00 29.25 251 ALA A O 1
ATOM 1890 N N . ALA A 1 252 ? -2.820 -3.243 -29.075 1.00 29.80 252 ALA A N 1
ATOM 1891 C CA . ALA A 1 252 ? -3.432 -2.562 -27.922 1.00 29.80 252 ALA A CA 1
ATOM 1892 C C . ALA A 1 252 ? -2.775 -1.203 -27.593 1.00 29.80 252 ALA A C 1
ATOM 1894 O O . ALA A 1 252 ? -2.783 -0.779 -26.440 1.00 29.80 252 ALA A O 1
ATOM 1895 N N . VAL A 1 253 ? -2.215 -0.512 -28.598 1.00 29.92 253 VAL A N 1
ATOM 1896 C CA . VAL A 1 253 ? -1.689 0.859 -28.473 1.00 29.92 253 VAL A CA 1
ATOM 1897 C C . VAL A 1 253 ? -2.169 1.719 -29.660 1.00 29.92 253 VAL A C 1
ATOM 1899 O O . VAL A 1 253 ? -1.873 1.403 -30.806 1.00 29.92 253 VAL A O 1
ATOM 1902 N N . ALA A 1 254 ? -2.875 2.815 -29.336 1.00 27.84 254 ALA A N 1
ATOM 1903 C CA . ALA A 1 254 ? -3.199 4.016 -30.139 1.00 27.84 254 ALA A CA 1
ATOM 1904 C C . ALA A 1 254 ? -4.446 4.061 -31.081 1.00 27.84 254 ALA A C 1
ATOM 1906 O O . ALA A 1 254 ? -4.348 4.011 -32.299 1.00 27.84 254 ALA A O 1
ATOM 1907 N N . ASN A 1 255 ? -5.610 4.298 -30.452 1.00 28.50 255 ASN A N 1
ATOM 1908 C CA . ASN A 1 255 ? -6.605 5.378 -30.674 1.00 28.50 255 ASN A CA 1
ATOM 1909 C C . ASN A 1 255 ? -7.249 5.659 -32.068 1.00 28.50 255 ASN A C 1
ATOM 1911 O O . ASN A 1 255 ? -6.618 6.231 -32.951 1.00 28.50 255 ASN A O 1
ATOM 1915 N N . SER A 1 256 ? -8.574 5.466 -32.203 1.00 25.02 256 SER A N 1
ATOM 1916 C CA . SER A 1 256 ? -9.564 6.553 -32.433 1.00 25.02 256 SER A CA 1
ATOM 1917 C C . SER A 1 256 ? -11.008 6.055 -32.675 1.00 25.02 256 SER A C 1
ATOM 1919 O O . SER A 1 256 ? -11.280 5.032 -33.290 1.00 25.02 256 SER A O 1
ATOM 1921 N N . SER A 1 257 ? -11.913 6.850 -32.110 1.00 26.84 257 SER A N 1
ATOM 1922 C CA . SER A 1 257 ? -13.381 6.914 -32.053 1.00 26.84 257 SER A CA 1
ATOM 1923 C C . SER A 1 257 ? -14.292 6.504 -33.232 1.00 26.84 257 SER A C 1
ATOM 1925 O O . SER A 1 257 ? -14.012 6.771 -34.397 1.00 26.84 257 SER A O 1
ATOM 1927 N N . SER A 1 258 ? -15.527 6.159 -32.818 1.00 25.81 258 SER A N 1
ATOM 1928 C CA . SER A 1 258 ? -16.822 6.088 -33.538 1.00 25.81 258 SER A CA 1
ATOM 1929 C C . SER A 1 258 ? -17.067 4.782 -34.309 1.00 25.81 258 SER A C 1
ATOM 1931 O O . SER A 1 258 ? -16.188 4.280 -34.983 1.00 25.81 258 SER A O 1
ATOM 1933 N N . SER A 1 259 ? -18.228 4.133 -34.275 1.00 26.84 259 SER A N 1
ATOM 1934 C CA . SER A 1 259 ? -19.555 4.475 -33.764 1.00 26.84 259 SER A CA 1
ATOM 1935 C C . SER A 1 259 ? -20.327 3.170 -33.544 1.00 26.84 259 SER A C 1
ATOM 1937 O O . SER A 1 259 ? -20.168 2.203 -34.285 1.00 26.84 259 SER A O 1
ATOM 1939 N N . GLY A 1 260 ? -21.148 3.148 -32.496 1.00 26.72 260 GLY A N 1
ATOM 1940 C CA . GLY A 1 260 ? -22.175 2.134 -32.322 1.00 26.72 260 GLY A CA 1
ATOM 1941 C C . GLY A 1 260 ? -23.365 2.361 -33.257 1.00 26.72 260 GLY A C 1
ATOM 1942 O O . GLY A 1 260 ? -23.599 3.468 -33.740 1.00 26.72 260 GLY A O 1
ATOM 1943 N N . GLY A 1 261 ? -24.140 1.292 -33.431 1.00 25.83 261 GLY A N 1
ATOM 1944 C CA . GLY A 1 261 ? -25.430 1.258 -34.119 1.00 25.83 261 GLY A CA 1
ATOM 1945 C C . GLY A 1 261 ? -25.460 0.108 -35.126 1.00 25.83 261 GLY A C 1
ATOM 1946 O O . GLY A 1 261 ? -24.627 0.044 -36.013 1.00 25.83 261 GLY A O 1
ATOM 1947 N N . GLY A 1 262 ? -26.363 -0.859 -35.068 1.00 24.86 262 GLY A N 1
ATOM 1948 C CA . GLY A 1 262 ? -27.546 -1.031 -34.241 1.00 24.86 262 GLY A CA 1
ATOM 1949 C C . GLY A 1 262 ? -28.435 -2.064 -34.934 1.00 24.86 262 GLY A C 1
ATOM 1950 O O . GLY A 1 262 ? -28.554 -2.056 -36.157 1.00 24.86 262 GLY A O 1
ATOM 1951 N N . GLY A 1 263 ? -29.053 -2.955 -34.163 1.00 25.16 263 GLY A N 1
ATOM 1952 C CA . GLY A 1 263 ? -30.232 -3.685 -34.617 1.00 25.16 263 GLY A CA 1
ATOM 1953 C C . GLY A 1 263 ? -31.468 -2.808 -34.410 1.00 25.16 263 GLY A C 1
ATOM 1954 O O . GLY A 1 263 ? -31.774 -2.455 -33.273 1.00 25.16 263 GLY A O 1
ATOM 1955 N N . GLY A 1 264 ? -32.157 -2.439 -35.495 1.00 24.08 264 GLY A N 1
ATOM 1956 C CA . GLY A 1 264 ? -33.587 -2.086 -35.463 1.00 24.08 264 GLY A CA 1
ATOM 1957 C C . GLY A 1 264 ? -34.424 -3.361 -35.267 1.00 24.08 264 GLY A C 1
ATOM 1958 O O . GLY A 1 264 ? -33.914 -4.458 -35.474 1.00 24.08 264 GLY A O 1
ATOM 1959 N N . SER A 1 265 ? -35.690 -3.355 -34.854 1.00 25.58 265 SER A N 1
ATOM 1960 C CA . SER A 1 265 ? -36.785 -2.372 -34.904 1.00 25.58 265 SER A CA 1
ATOM 1961 C C . SER A 1 265 ? -37.887 -2.882 -33.939 1.00 25.58 265 SER A C 1
ATOM 1963 O O . SER A 1 265 ? -37.890 -4.064 -33.621 1.00 25.58 265 SER A O 1
ATOM 1965 N N . GLY A 1 266 ? -38.881 -2.136 -33.452 1.00 24.23 266 GLY A N 1
ATOM 1966 C CA . GLY A 1 266 ? -39.277 -0.750 -33.659 1.00 24.23 266 GLY A CA 1
ATOM 1967 C C . GLY A 1 266 ? -40.601 -0.430 -32.932 1.00 24.23 266 GLY A C 1
ATOM 1968 O O . GLY A 1 266 ? -41.299 -1.335 -32.487 1.00 24.23 266 GLY A O 1
ATOM 1969 N N . SER A 1 267 ? -40.902 0.876 -32.908 1.00 25.23 267 SER A N 1
ATOM 1970 C CA . SER A 1 267 ? -42.214 1.560 -32.817 1.00 25.23 267 SER A CA 1
ATOM 1971 C C . SER A 1 267 ? -43.061 1.397 -31.532 1.00 25.23 267 SER A C 1
ATOM 1973 O O . SER A 1 267 ? -43.350 0.293 -31.107 1.00 25.23 267 SER A O 1
ATOM 1975 N N . GLY A 1 268 ? -43.572 2.450 -30.878 1.00 24.41 268 GLY A N 1
ATOM 1976 C CA . GLY A 1 268 ? -43.753 3.839 -31.301 1.00 24.41 268 GLY A CA 1
ATOM 1977 C C . GLY A 1 268 ? -44.132 4.798 -30.156 1.00 24.41 268 GLY A C 1
ATOM 1978 O O . GLY A 1 268 ? -44.428 4.399 -29.035 1.00 24.41 268 GLY A O 1
ATOM 1979 N N . SER A 1 269 ? -44.039 6.078 -30.511 1.00 24.75 269 SER A N 1
ATOM 1980 C CA . SER A 1 269 ? -44.056 7.335 -29.752 1.00 24.75 269 SER A CA 1
ATOM 1981 C C . SER A 1 269 ? -45.243 7.640 -28.828 1.00 24.75 269 SER A C 1
ATOM 1983 O O . SER A 1 269 ? -46.367 7.239 -29.106 1.00 24.75 269 SER A O 1
ATOM 1985 N N . GLY A 1 270 ? -45.015 8.570 -27.879 1.00 25.02 270 GLY A N 1
ATOM 1986 C CA . GLY A 1 270 ? -46.019 9.605 -27.572 1.00 25.02 270 GLY A CA 1
ATOM 1987 C C . GLY A 1 270 ? -46.021 10.287 -26.191 1.00 25.02 270 GLY A C 1
ATOM 1988 O O . GLY A 1 270 ? -46.930 10.038 -25.421 1.00 25.02 270 GLY A O 1
ATOM 1989 N N . SER A 1 271 ? -45.092 11.228 -25.963 1.00 25.72 271 SER A N 1
ATOM 1990 C CA . SER A 1 271 ? -45.279 12.565 -25.332 1.00 25.72 271 SER A CA 1
ATOM 1991 C C . SER A 1 271 ? -45.792 12.775 -23.878 1.00 25.72 271 SER A C 1
ATOM 1993 O O . SER A 1 271 ? -46.934 12.486 -23.546 1.00 25.72 271 SER A O 1
ATOM 1995 N N . ASN A 1 272 ? -44.933 13.444 -23.084 1.00 25.69 272 ASN A N 1
ATOM 1996 C CA . ASN A 1 272 ? -45.122 14.548 -22.109 1.00 25.69 272 ASN A CA 1
ATOM 1997 C C . ASN A 1 272 ? -46.433 14.733 -21.302 1.00 25.69 272 ASN A C 1
ATOM 1999 O O . ASN A 1 272 ? -47.464 15.065 -21.878 1.00 25.69 272 ASN A O 1
ATOM 2003 N N . ASN A 1 273 ? -46.325 14.801 -19.959 1.00 27.06 273 ASN A N 1
ATOM 2004 C CA . ASN A 1 273 ? -46.445 16.040 -19.141 1.00 27.06 273 ASN A CA 1
ATOM 2005 C C . ASN A 1 273 ? -46.594 15.775 -17.619 1.00 27.06 273 ASN A C 1
ATOM 2007 O O . ASN A 1 273 ? -47.220 14.803 -17.221 1.00 27.06 273 ASN A O 1
ATOM 2011 N N . ASN A 1 274 ? -46.035 16.704 -16.821 1.00 27.53 274 ASN A N 1
ATOM 2012 C CA . ASN A 1 274 ? -46.385 17.205 -15.470 1.00 27.53 274 ASN A CA 1
ATOM 2013 C C . ASN A 1 274 ? -47.066 16.301 -14.406 1.00 27.53 274 ASN A C 1
ATOM 2015 O O . ASN A 1 274 ? -48.102 15.694 -14.642 1.00 27.53 274 ASN A O 1
ATOM 2019 N N . GLY A 1 275 ? -46.556 16.353 -13.161 1.00 21.86 275 GLY A N 1
ATOM 2020 C CA . GLY A 1 275 ? -47.267 15.875 -11.951 1.00 21.86 275 GLY A CA 1
ATOM 2021 C C . GLY A 1 275 ? -48.472 16.759 -11.557 1.00 21.86 275 GLY A C 1
ATOM 2022 O O . GLY A 1 275 ? -48.822 17.641 -12.342 1.00 21.86 275 GLY A O 1
ATOM 2023 N N . PRO A 1 276 ? -49.067 16.650 -10.340 1.00 44.94 276 PRO A N 1
ATOM 2024 C CA . PRO A 1 276 ? -48.809 15.736 -9.212 1.00 44.94 276 PRO A CA 1
ATOM 2025 C C . PRO A 1 276 ? -50.097 15.060 -8.631 1.00 44.94 276 PRO A C 1
ATOM 2027 O O . PRO A 1 276 ? -51.194 15.220 -9.150 1.00 44.94 276 PRO A O 1
ATOM 2030 N N . SER A 1 277 ? -49.958 14.406 -7.465 1.00 25.09 277 SER A N 1
ATOM 2031 C CA . SER A 1 277 ? -50.968 14.215 -6.390 1.00 25.09 277 SER A CA 1
ATOM 2032 C C . SER A 1 277 ? -52.004 13.057 -6.419 1.00 25.09 277 SER A C 1
ATOM 2034 O O . SER A 1 277 ? -52.917 13.004 -7.226 1.00 25.09 277 SER A O 1
ATOM 2036 N N . THR A 1 278 ? -51.871 12.212 -5.381 1.00 25.23 278 THR A N 1
ATOM 2037 C CA . THR A 1 278 ? -52.883 11.729 -4.406 1.00 25.23 278 THR A CA 1
ATOM 2038 C C . THR A 1 278 ? -54.059 10.797 -4.769 1.00 25.23 278 THR A C 1
ATOM 2040 O O . THR A 1 278 ? -54.765 10.957 -5.753 1.00 25.23 278 THR A O 1
ATOM 2043 N N . THR A 1 279 ? -54.340 9.944 -3.767 1.00 24.52 279 THR A N 1
ATOM 2044 C CA . THR A 1 279 ? -55.595 9.274 -3.347 1.00 24.52 279 THR A CA 1
ATOM 2045 C C . THR A 1 279 ? -55.991 7.888 -3.890 1.00 24.52 279 THR A C 1
ATOM 2047 O O . THR A 1 279 ? -56.513 7.740 -4.980 1.00 24.52 279 THR A O 1
ATOM 2050 N N . ASN A 1 280 ? -55.838 6.918 -2.974 1.00 25.02 280 ASN A N 1
ATOM 2051 C CA . ASN A 1 280 ? -56.847 6.015 -2.395 1.00 25.02 280 ASN A CA 1
ATOM 2052 C C . ASN A 1 280 ? -57.630 4.977 -3.222 1.00 25.02 280 ASN A C 1
ATOM 2054 O O . ASN A 1 280 ? -58.406 5.308 -4.109 1.00 25.02 280 ASN A O 1
ATOM 2058 N N . SER A 1 281 ? -57.649 3.780 -2.602 1.00 25.52 281 SER A N 1
ATOM 2059 C CA . SER A 1 281 ? -58.776 2.830 -2.466 1.00 25.52 281 SER A CA 1
ATOM 2060 C C . SER A 1 281 ? -59.076 1.977 -3.709 1.00 25.52 281 SER A C 1
ATOM 2062 O O . SER A 1 281 ? -58.894 2.434 -4.822 1.00 25.52 281 SER A O 1
ATOM 2064 N N . THR A 1 282 ? -59.536 0.726 -3.677 1.00 24.38 282 THR A N 1
ATOM 2065 C CA . THR A 1 282 ? -59.839 -0.319 -2.677 1.00 24.38 282 THR A CA 1
ATOM 2066 C C . THR A 1 282 ? -60.291 -1.538 -3.501 1.00 24.38 282 THR A C 1
ATOM 2068 O O . THR A 1 282 ? -60.830 -1.357 -4.589 1.00 24.38 282 THR A O 1
ATOM 2071 N N . GLY A 1 283 ? -60.192 -2.749 -2.942 1.00 25.69 283 GLY A N 1
ATOM 2072 C CA . GLY A 1 283 ? -60.911 -3.945 -3.418 1.00 25.69 283 GLY A CA 1
ATOM 2073 C C . GLY A 1 283 ? -60.017 -4.918 -4.198 1.00 25.69 283 GLY A C 1
ATOM 2074 O O . GLY A 1 283 ? -59.431 -4.544 -5.199 1.00 25.69 283 GLY A O 1
ATOM 2075 N N . GLY A 1 284 ? -59.807 -6.176 -3.810 1.00 24.53 284 GLY A N 1
ATOM 2076 C CA . GLY A 1 284 ? -60.524 -7.025 -2.859 1.00 24.53 284 GLY A CA 1
ATOM 2077 C C . GLY A 1 284 ? -61.305 -8.110 -3.601 1.00 24.53 284 GLY A C 1
ATOM 2078 O O . GLY A 1 284 ? -62.379 -7.822 -4.112 1.00 24.53 284 GLY A O 1
ATOM 2079 N N . SER A 1 285 ? -60.743 -9.325 -3.660 1.00 26.66 285 SER A N 1
ATOM 2080 C CA . SER A 1 285 ? -61.379 -10.670 -3.689 1.00 26.66 285 SER A CA 1
ATOM 2081 C C . SER A 1 285 ? -60.339 -11.678 -4.227 1.00 26.66 285 SER A C 1
ATOM 2083 O O . SER A 1 285 ? -59.788 -11.462 -5.296 1.00 26.66 285 SER A O 1
ATOM 2085 N N . SER A 1 286 ? -59.795 -12.670 -3.508 1.00 25.50 286 SER A N 1
ATOM 2086 C CA . SER A 1 286 ? -60.284 -13.737 -2.607 1.00 25.50 286 SER A CA 1
ATOM 2087 C C . SER A 1 286 ? -60.774 -15.012 -3.317 1.00 25.50 286 SER A C 1
ATOM 2089 O O . SER A 1 286 ? -61.891 -15.052 -3.818 1.00 25.50 286 SER A O 1
ATOM 2091 N N . SER A 1 287 ? -59.962 -16.075 -3.254 1.00 26.86 287 SER A N 1
ATOM 2092 C CA . SER A 1 287 ? -60.355 -17.478 -2.985 1.00 26.86 287 SER A CA 1
ATOM 2093 C C . SER A 1 287 ? -59.067 -18.253 -2.626 1.00 26.86 287 SER A C 1
ATOM 2095 O O . SER A 1 287 ? -58.130 -18.285 -3.411 1.00 26.86 287 SER A O 1
ATOM 2097 N N . SER A 1 288 ? -58.763 -18.536 -1.354 1.00 25.39 288 SER A N 1
ATOM 2098 C CA . SER A 1 288 ? -59.295 -19.550 -0.420 1.00 25.39 288 SER A CA 1
ATOM 2099 C C . SER A 1 288 ? -58.880 -20.994 -0.746 1.00 25.39 288 SER A C 1
ATOM 2101 O O . SER A 1 288 ? -59.411 -21.606 -1.667 1.00 25.39 288 SER A O 1
ATOM 2103 N N . GLY A 1 289 ? -58.001 -21.546 0.099 1.00 24.42 289 GLY A N 1
ATOM 2104 C CA . GLY A 1 289 ? -57.686 -22.972 0.184 1.00 24.42 289 GLY A CA 1
ATOM 2105 C C . GLY A 1 289 ? -56.627 -23.279 1.253 1.00 24.42 289 GLY A C 1
ATOM 2106 O O . GLY A 1 289 ? -55.457 -23.393 0.922 1.00 24.42 289 GLY A O 1
ATOM 2107 N N . SER A 1 290 ? -57.065 -23.329 2.519 1.00 25.41 290 SER A N 1
ATOM 2108 C CA . SER A 1 290 ? -56.652 -24.197 3.650 1.00 25.41 290 SER A CA 1
ATOM 2109 C C . SER A 1 290 ? -55.272 -24.891 3.575 1.00 25.41 290 SER A C 1
ATOM 2111 O O . SER A 1 290 ? -55.001 -25.608 2.628 1.00 25.41 290 SER A O 1
ATOM 2113 N N . GLY A 1 291 ? -54.349 -24.843 4.539 1.00 25.41 291 GLY A N 1
ATOM 2114 C CA . GLY A 1 291 ? -54.480 -24.715 5.987 1.00 25.41 291 GLY A CA 1
ATOM 2115 C C . GLY A 1 291 ? -53.997 -26.002 6.672 1.00 25.41 291 GLY A C 1
ATOM 2116 O O . GLY A 1 291 ? -54.790 -26.918 6.831 1.00 25.41 291 GLY A O 1
ATOM 2117 N N . SER A 1 292 ? -52.729 -26.051 7.097 1.00 24.59 292 SER A N 1
ATOM 2118 C CA . SER A 1 292 ? -52.250 -26.870 8.228 1.00 24.59 292 SER A CA 1
ATOM 2119 C C . SER A 1 292 ? -50.776 -26.570 8.512 1.00 24.59 292 SER A C 1
ATOM 2121 O O . SER A 1 292 ? -49.896 -26.900 7.719 1.00 24.59 292 SER A O 1
ATOM 2123 N N . GLY A 1 293 ? -50.517 -25.919 9.645 1.00 26.67 293 GLY A N 1
ATOM 2124 C CA . GLY A 1 293 ? -49.179 -25.783 10.202 1.00 26.67 293 GLY A CA 1
ATOM 2125 C C . GLY A 1 293 ? -48.777 -27.028 10.988 1.00 26.67 293 GLY A C 1
ATOM 2126 O O . GLY A 1 293 ? -49.590 -27.610 11.702 1.00 26.67 293 GLY A O 1
ATOM 2127 N N . SER A 1 294 ? -47.496 -27.371 10.913 1.00 22.83 294 SER A N 1
ATOM 2128 C CA . SER A 1 294 ? -46.795 -28.094 11.970 1.00 22.83 294 SER A CA 1
ATOM 2129 C C . SER A 1 294 ? -45.310 -27.758 11.899 1.00 22.83 294 SER A C 1
ATOM 2131 O O . SER A 1 294 ? -44.618 -28.060 10.931 1.00 22.83 294 SER A O 1
ATOM 2133 N N . SER A 1 295 ? -44.855 -27.094 12.953 1.00 26.81 295 SER A N 1
ATOM 2134 C CA . SER A 1 295 ? -43.468 -26.871 13.320 1.00 26.81 295 SER A CA 1
ATOM 2135 C C . SER A 1 295 ? -42.728 -28.188 13.566 1.00 26.81 295 SER A C 1
ATOM 2137 O O . SER A 1 295 ? -43.123 -28.963 14.434 1.00 26.81 295 SER A O 1
ATOM 2139 N N . THR A 1 296 ? -41.586 -28.363 12.911 1.00 25.12 296 THR A N 1
ATOM 2140 C CA . THR A 1 296 ? -40.450 -29.156 13.405 1.00 25.12 296 THR A CA 1
ATOM 2141 C C . THR A 1 296 ? -39.218 -28.298 13.111 1.00 25.12 296 THR A C 1
ATOM 2143 O O . THR A 1 296 ? -38.868 -28.090 11.958 1.00 25.12 296 THR A O 1
ATOM 2146 N N . GLY A 1 297 ? -38.647 -27.584 14.078 1.00 25.77 297 GLY A N 1
ATOM 2147 C CA . GLY A 1 297 ? -37.875 -28.211 15.142 1.00 25.77 297 GLY A CA 1
ATOM 2148 C C . GLY A 1 297 ? -36.520 -28.637 14.576 1.00 25.77 297 GLY A C 1
ATOM 2149 O O . GLY A 1 297 ? -36.284 -29.824 14.384 1.00 25.77 297 GLY A O 1
ATOM 2150 N N . LEU A 1 298 ? -35.652 -27.671 14.255 1.00 27.52 298 LEU A N 1
ATOM 2151 C CA . LEU A 1 298 ? -34.260 -27.952 13.900 1.00 27.52 298 LEU A CA 1
ATOM 2152 C C . LEU A 1 298 ? -33.564 -28.527 15.137 1.00 27.52 298 LEU A C 1
ATOM 2154 O O . LEU A 1 298 ? -33.309 -27.827 16.115 1.00 27.52 298 LEU A O 1
ATOM 2158 N N . SER A 1 299 ? -33.320 -29.835 15.106 1.00 30.52 299 SER A N 1
ATOM 2159 C CA . SER A 1 299 ? -32.572 -30.548 16.137 1.00 30.52 299 SER A CA 1
ATOM 2160 C C . SER A 1 299 ? -31.154 -29.976 16.291 1.00 30.52 299 SER A C 1
ATOM 2162 O O . SER A 1 299 ? -30.511 -29.575 15.316 1.00 30.52 299 SER A O 1
ATOM 2164 N N . GLY A 1 300 ? -30.647 -29.969 17.528 1.00 32.62 300 GLY A N 1
ATOM 2165 C CA . GLY A 1 300 ? -29.352 -29.404 17.936 1.00 32.62 300 GLY A CA 1
ATOM 2166 C C . GLY A 1 300 ? -28.094 -30.011 17.292 1.00 32.62 300 GLY A C 1
ATOM 2167 O O . GLY A 1 300 ? -26.993 -29.679 17.713 1.00 32.62 300 GLY A O 1
ATOM 2168 N N . HIS A 1 301 ? -28.224 -30.853 16.263 1.00 30.66 301 HIS A N 1
ATOM 2169 C CA . HIS A 1 301 ? -27.102 -31.393 15.490 1.00 30.66 301 HIS A CA 1
ATOM 2170 C C . HIS A 1 301 ? -26.649 -30.491 14.325 1.00 30.66 301 HIS A C 1
ATOM 2172 O O . HIS A 1 301 ? -25.517 -30.632 13.872 1.00 30.66 301 HIS A O 1
ATOM 2178 N N . GLN A 1 302 ? -27.461 -29.526 13.862 1.00 31.88 302 GLN A N 1
ATOM 2179 C CA . GLN A 1 302 ? -27.070 -28.645 12.742 1.00 31.88 302 GLN A CA 1
ATOM 2180 C C . GLN A 1 302 ? -26.405 -27.319 13.159 1.00 31.88 302 GLN A C 1
ATOM 2182 O O . GLN A 1 302 ? -25.639 -26.755 12.381 1.00 31.88 302 GLN A O 1
ATOM 2187 N N . ILE A 1 303 ? -26.582 -26.858 14.404 1.00 35.19 303 ILE A N 1
ATOM 2188 C CA . ILE A 1 303 ? -25.840 -25.694 14.939 1.00 35.19 303 ILE A CA 1
ATOM 2189 C C . ILE A 1 303 ? -24.397 -26.094 15.308 1.00 35.19 303 ILE A C 1
ATOM 2191 O O . ILE A 1 303 ? -23.463 -25.319 15.103 1.00 35.19 303 ILE A O 1
ATOM 2195 N N . GLY A 1 304 ? -24.189 -27.338 15.759 1.00 31.91 304 GLY A N 1
ATOM 2196 C CA . GLY A 1 304 ? -22.857 -27.885 16.043 1.00 31.91 304 GLY A CA 1
ATOM 2197 C C . GLY A 1 304 ? -21.964 -28.015 14.804 1.00 31.91 304 GLY A C 1
ATOM 2198 O O . GLY A 1 304 ? -20.757 -27.814 14.903 1.00 31.91 304 GLY A O 1
ATOM 2199 N N . ALA A 1 305 ? -22.544 -28.268 13.626 1.00 31.92 305 ALA A N 1
ATOM 2200 C CA . ALA A 1 305 ? -21.798 -28.390 12.371 1.00 31.92 305 ALA A CA 1
ATOM 2201 C C . ALA A 1 305 ? -21.303 -27.033 11.831 1.00 31.92 305 ALA A C 1
ATOM 2203 O O . ALA A 1 305 ? -20.189 -26.945 11.321 1.00 31.92 305 ALA A O 1
ATOM 2204 N N . ILE A 1 306 ? -22.083 -25.958 12.005 1.00 34.69 306 ILE A N 1
ATOM 2205 C CA . ILE A 1 306 ? -21.710 -24.605 11.552 1.00 34.69 306 ILE A CA 1
ATOM 2206 C C . ILE A 1 306 ? -20.673 -23.980 12.500 1.00 34.69 306 ILE A C 1
ATOM 2208 O O . ILE A 1 306 ? -19.684 -23.409 12.044 1.00 34.69 306 ILE A O 1
ATOM 2212 N N . VAL A 1 307 ? -20.828 -24.157 13.819 1.00 36.75 307 VAL A N 1
ATOM 2213 C CA . VAL A 1 307 ? -19.826 -23.705 14.804 1.00 36.75 307 VAL A CA 1
ATOM 2214 C C . VAL A 1 307 ? -18.546 -24.551 14.717 1.00 36.75 307 VAL A C 1
ATOM 2216 O O . VAL A 1 307 ? -17.447 -24.007 14.804 1.00 36.75 307 VAL A O 1
ATOM 2219 N N . GLY A 1 308 ? -18.664 -25.857 14.453 1.00 29.77 308 GLY A N 1
ATOM 2220 C CA . GLY A 1 308 ? -17.528 -26.755 14.229 1.00 29.77 308 GLY A CA 1
ATOM 2221 C C . GLY A 1 308 ? -16.715 -26.421 12.973 1.00 29.77 308 GLY A C 1
ATOM 2222 O O . GLY A 1 308 ? -15.488 -26.483 13.017 1.00 29.77 308 GLY A O 1
ATOM 2223 N N . ALA A 1 309 ? -17.361 -25.989 11.884 1.00 34.88 309 ALA A N 1
ATOM 2224 C CA . ALA A 1 309 ? -16.680 -25.568 10.657 1.00 34.88 309 ALA A CA 1
ATOM 2225 C C . ALA A 1 309 ? -15.939 -24.226 10.815 1.00 34.88 309 ALA A C 1
ATOM 2227 O O . ALA A 1 309 ? -14.823 -24.078 10.320 1.00 34.88 309 ALA A O 1
ATOM 2228 N N . VAL A 1 310 ? -16.504 -23.268 11.561 1.00 36.25 310 VAL A N 1
ATOM 2229 C CA . VAL A 1 310 ? -15.866 -21.960 11.815 1.00 36.25 310 VAL A CA 1
ATOM 2230 C C . VAL A 1 310 ? -14.700 -22.085 12.803 1.00 36.25 310 VAL A C 1
ATOM 2232 O O . VAL A 1 310 ? -13.633 -21.515 12.575 1.00 36.25 310 VAL A O 1
ATOM 2235 N N . VAL A 1 311 ? -14.853 -22.884 13.866 1.00 38.38 311 VAL A N 1
ATOM 2236 C CA . VAL A 1 311 ? -13.772 -23.155 14.832 1.00 38.38 311 VAL A CA 1
ATOM 2237 C C . VAL A 1 311 ? -12.686 -24.045 14.211 1.00 38.38 311 VAL A C 1
ATOM 2239 O O . VAL A 1 311 ? -11.502 -23.802 14.438 1.00 38.38 311 VAL A O 1
ATOM 2242 N N . GLY A 1 312 ? -13.062 -25.014 13.369 1.00 31.81 312 GLY A N 1
ATOM 2243 C CA . GLY A 1 312 ? -12.130 -25.851 12.606 1.00 31.81 312 GLY A CA 1
ATOM 2244 C C . GLY A 1 312 ? -11.338 -25.069 11.554 1.00 31.81 312 GLY A C 1
ATOM 2245 O O . GLY A 1 312 ? -10.128 -25.254 11.442 1.00 31.81 312 GLY A O 1
ATOM 2246 N N . GLY A 1 313 ? -11.982 -24.135 10.845 1.00 33.81 313 GLY A N 1
ATOM 2247 C CA . GLY A 1 313 ? -11.328 -23.246 9.878 1.00 33.81 313 GLY A CA 1
ATOM 2248 C C . GLY A 1 313 ? -10.356 -22.258 10.530 1.00 33.81 313 GLY A C 1
ATOM 2249 O O . GLY A 1 313 ? -9.233 -22.090 10.055 1.00 33.81 313 GLY A O 1
ATOM 2250 N N . LEU A 1 314 ? -10.732 -21.664 11.669 1.00 38.75 314 LEU A N 1
ATOM 2251 C CA . LEU A 1 314 ? -9.844 -20.792 12.449 1.00 38.75 314 LEU A CA 1
ATOM 2252 C C . LEU A 1 314 ? -8.665 -21.562 13.058 1.00 38.75 314 LEU A C 1
ATOM 2254 O O . LEU A 1 314 ? -7.535 -21.076 13.023 1.00 38.75 314 LEU A O 1
ATOM 2258 N N . ALA A 1 315 ? -8.894 -22.778 13.560 1.00 38.59 315 ALA A N 1
ATOM 2259 C CA . ALA A 1 315 ? -7.824 -23.634 14.062 1.00 38.59 315 ALA A CA 1
ATOM 2260 C C . ALA A 1 315 ? -6.853 -24.045 12.943 1.00 38.59 315 ALA A C 1
ATOM 2262 O O . ALA A 1 315 ? -5.642 -23.977 13.146 1.00 38.59 315 ALA A O 1
ATOM 2263 N N . ALA A 1 316 ? -7.356 -24.387 11.751 1.00 39.22 316 ALA A N 1
ATOM 2264 C CA . ALA A 1 316 ? -6.536 -24.728 10.588 1.00 39.22 316 ALA A CA 1
ATOM 2265 C C . ALA A 1 316 ? -5.704 -23.537 10.079 1.00 39.22 316 ALA A C 1
ATOM 2267 O O . ALA A 1 316 ? -4.530 -23.709 9.754 1.00 39.22 316 ALA A O 1
ATOM 2268 N N . LEU A 1 317 ? -6.262 -22.321 10.086 1.00 42.06 317 LEU A N 1
ATOM 2269 C CA . LEU A 1 317 ? -5.541 -21.092 9.730 1.00 42.06 317 LEU A CA 1
ATOM 2270 C C . LEU A 1 317 ? -4.445 -20.743 10.746 1.00 42.06 317 LEU A C 1
ATOM 2272 O O . LEU A 1 317 ? -3.332 -20.383 10.358 1.00 42.06 317 LEU A O 1
ATOM 2276 N N . VAL A 1 318 ? -4.717 -20.906 12.044 1.00 45.94 318 VAL A N 1
ATOM 2277 C CA . VAL A 1 318 ? -3.712 -20.721 13.106 1.00 45.94 318 VAL A CA 1
ATOM 2278 C C . VAL A 1 318 ? -2.602 -21.771 12.993 1.00 45.94 318 VAL A C 1
ATOM 2280 O O . VAL A 1 318 ? -1.425 -21.437 13.144 1.00 45.94 318 VAL A O 1
ATOM 2283 N N . PHE A 1 319 ? -2.949 -23.017 12.659 1.00 43.12 319 PHE A N 1
ATOM 2284 C CA . PHE A 1 319 ? -1.985 -24.100 12.464 1.00 43.12 319 PHE A CA 1
ATOM 2285 C C . PHE A 1 319 ? -1.119 -23.879 11.214 1.00 43.12 319 PHE A C 1
ATOM 2287 O O . PHE A 1 319 ? 0.104 -24.005 11.282 1.00 43.12 319 PHE A O 1
ATOM 2294 N N . ALA A 1 320 ? -1.718 -23.452 10.099 1.00 43.53 320 ALA A N 1
ATOM 2295 C CA . ALA A 1 320 ? -1.004 -23.088 8.877 1.00 43.53 320 ALA A CA 1
ATOM 2296 C C . ALA A 1 320 ? -0.062 -21.892 9.102 1.00 43.53 320 ALA A C 1
ATOM 2298 O O . ALA A 1 320 ? 1.092 -21.927 8.674 1.00 43.53 320 ALA A O 1
ATOM 2299 N N . ALA A 1 321 ? -0.492 -20.874 9.855 1.00 44.59 321 ALA A N 1
ATOM 2300 C CA . ALA A 1 321 ? 0.351 -19.736 10.223 1.00 44.59 321 ALA A CA 1
ATOM 2301 C C . ALA A 1 321 ? 1.539 -20.143 11.121 1.00 44.59 321 ALA A C 1
ATOM 2303 O O . ALA A 1 321 ? 2.650 -19.632 10.954 1.00 44.59 321 ALA A O 1
ATOM 2304 N N . LEU A 1 322 ? 1.340 -21.092 12.042 1.00 43.62 322 LEU A N 1
ATOM 2305 C CA . LEU A 1 322 ? 2.398 -21.669 12.884 1.00 43.62 322 LEU A CA 1
ATOM 2306 C C . LEU A 1 322 ? 3.414 -22.487 12.073 1.00 43.62 322 LEU A C 1
ATOM 2308 O O . LEU A 1 322 ? 4.620 -22.386 12.328 1.00 43.62 322 LEU A O 1
ATOM 2312 N N . ILE A 1 323 ? 2.950 -23.234 11.068 1.00 47.78 323 ILE A N 1
ATOM 2313 C CA . ILE A 1 323 ? 3.799 -24.000 10.143 1.00 47.78 323 ILE A CA 1
ATOM 2314 C C . ILE A 1 323 ? 4.612 -23.058 9.246 1.00 47.78 323 ILE A C 1
ATOM 2316 O O . ILE A 1 323 ? 5.830 -23.185 9.148 1.00 47.78 323 ILE A O 1
ATOM 2320 N N . ILE A 1 324 ? 3.983 -22.032 8.668 1.00 47.28 324 ILE A N 1
ATOM 2321 C CA . ILE A 1 324 ? 4.680 -21.024 7.853 1.00 47.28 324 ILE A CA 1
ATOM 2322 C C . ILE A 1 324 ? 5.746 -20.300 8.694 1.00 47.28 324 ILE A C 1
ATOM 2324 O O . ILE A 1 324 ? 6.881 -20.114 8.247 1.00 47.28 324 ILE A O 1
ATOM 2328 N N . ARG A 1 325 ? 5.435 -19.961 9.952 1.00 45.41 325 ARG A N 1
ATOM 2329 C CA . ARG A 1 325 ? 6.378 -19.324 10.885 1.00 45.41 325 ARG A CA 1
ATOM 2330 C C . ARG A 1 325 ? 7.564 -20.226 11.237 1.00 45.41 325 ARG A C 1
ATOM 2332 O O . ARG A 1 325 ? 8.691 -19.735 11.321 1.00 45.41 325 ARG A O 1
ATOM 2339 N N . THR A 1 326 ? 7.337 -21.525 11.424 1.00 44.16 326 THR A N 1
ATOM 2340 C CA . THR A 1 326 ? 8.410 -22.496 11.700 1.00 44.16 326 THR A CA 1
ATOM 2341 C C . THR A 1 326 ? 9.270 -22.760 10.466 1.00 44.16 326 THR A C 1
ATOM 2343 O O . THR A 1 326 ? 10.494 -22.796 10.595 1.00 44.16 326 THR A O 1
ATOM 2346 N N . CYS A 1 327 ? 8.685 -22.812 9.266 1.00 43.12 327 CYS A N 1
ATOM 2347 C CA . CYS A 1 327 ? 9.430 -22.905 8.007 1.00 43.12 327 CYS A CA 1
ATOM 2348 C C . CYS A 1 327 ? 10.314 -21.668 7.762 1.00 43.12 327 CYS A C 1
ATOM 2350 O O . CYS A 1 327 ? 11.496 -21.810 7.447 1.00 43.12 327 CYS A O 1
ATOM 2352 N N . ILE A 1 328 ? 9.797 -20.452 7.981 1.00 43.78 328 ILE A N 1
ATOM 2353 C CA . ILE A 1 328 ? 10.577 -19.208 7.829 1.00 43.78 328 ILE A CA 1
ATOM 2354 C C . ILE A 1 328 ? 11.714 -19.133 8.865 1.00 43.78 328 ILE A C 1
ATOM 2356 O O . ILE A 1 328 ? 12.840 -18.761 8.527 1.00 43.78 328 ILE A O 1
ATOM 2360 N N . PHE A 1 329 ? 11.456 -19.519 10.119 1.00 40.25 329 PHE A N 1
ATOM 2361 C CA . PHE A 1 329 ? 12.467 -19.534 11.183 1.00 40.25 329 PHE A CA 1
ATOM 2362 C C . PHE A 1 329 ? 13.563 -20.593 10.951 1.00 40.25 329 PHE A C 1
ATOM 2364 O O . PHE A 1 329 ? 14.742 -20.340 11.206 1.00 40.25 329 PHE A O 1
ATOM 2371 N N . ALA A 1 330 ? 13.208 -21.763 10.412 1.00 40.22 330 ALA A N 1
ATOM 2372 C CA . ALA A 1 330 ? 14.173 -22.803 10.055 1.00 40.22 330 ALA A CA 1
ATOM 2373 C C . ALA A 1 330 ? 15.091 -22.371 8.894 1.00 40.22 330 ALA A C 1
ATOM 2375 O O . ALA A 1 330 ? 16.299 -22.628 8.928 1.00 40.22 330 ALA A O 1
ATOM 2376 N N . CYS A 1 331 ? 14.546 -21.655 7.905 1.00 40.25 331 CYS A N 1
ATOM 2377 C CA . CYS A 1 331 ? 15.311 -21.135 6.771 1.00 40.25 331 CYS A CA 1
ATOM 2378 C C . CYS A 1 331 ? 16.253 -19.980 7.164 1.00 40.25 331 CYS A C 1
ATOM 2380 O O . CYS A 1 331 ? 17.403 -19.956 6.725 1.00 40.25 331 CYS A O 1
ATOM 2382 N N . THR A 1 332 ? 15.833 -19.062 8.044 1.00 40.12 332 THR A N 1
ATOM 2383 C CA . THR A 1 332 ? 16.690 -17.948 8.508 1.00 40.12 332 THR A CA 1
ATOM 2384 C C . THR A 1 332 ? 17.841 -18.417 9.404 1.00 40.12 332 THR A C 1
ATOM 2386 O O . THR A 1 332 ? 18.963 -17.919 9.281 1.00 40.12 332 THR A O 1
ATOM 2389 N N . LYS A 1 333 ? 17.620 -19.441 10.240 1.00 36.91 333 LYS A N 1
ATOM 2390 C CA . LYS A 1 333 ? 18.664 -20.021 11.106 1.00 36.91 333 LYS A CA 1
ATOM 2391 C C . LYS A 1 333 ? 19.744 -20.783 10.319 1.00 36.91 333 LYS A C 1
ATOM 2393 O O . LYS A 1 333 ? 20.898 -20.816 10.748 1.00 36.91 333 LYS A O 1
ATOM 2398 N N . ARG A 1 334 ? 19.406 -21.354 9.151 1.00 39.31 334 ARG A N 1
ATOM 2399 C CA . ARG A 1 334 ? 20.390 -21.939 8.215 1.00 39.31 334 ARG A CA 1
ATOM 2400 C C . ARG A 1 334 ? 21.260 -20.868 7.543 1.00 39.31 334 ARG A C 1
ATOM 2402 O O . ARG A 1 334 ? 22.463 -21.078 7.427 1.00 39.31 334 ARG A O 1
ATOM 2409 N N . GLY A 1 335 ? 20.698 -19.700 7.216 1.00 35.59 335 GLY A N 1
ATOM 2410 C CA . GLY A 1 335 ? 21.458 -18.563 6.674 1.00 35.59 335 GLY A CA 1
ATOM 2411 C C . GLY A 1 335 ? 22.474 -17.963 7.658 1.00 35.59 335 GLY A C 1
ATOM 2412 O O . GLY A 1 335 ? 23.592 -17.638 7.271 1.00 35.59 335 GLY A O 1
ATOM 2413 N N . GLN A 1 336 ? 22.141 -17.888 8.953 1.00 35.91 336 GLN A N 1
ATOM 2414 C CA . GLN A 1 336 ? 23.061 -17.360 9.976 1.00 35.91 336 GLN A CA 1
ATOM 2415 C C . GLN A 1 336 ? 24.228 -18.306 10.313 1.00 35.91 336 GLN A C 1
ATOM 2417 O O . GLN A 1 336 ? 25.321 -17.834 10.620 1.00 35.91 336 GLN A O 1
ATOM 2422 N N . LYS A 1 337 ? 24.043 -19.631 10.213 1.00 35.03 337 LYS A N 1
ATOM 2423 C CA . LYS A 1 337 ? 25.144 -20.598 10.395 1.00 35.03 337 LYS A CA 1
ATOM 2424 C C . LYS A 1 337 ? 26.137 -20.603 9.228 1.00 35.03 337 LYS A C 1
ATOM 2426 O O . LYS A 1 337 ? 27.312 -20.858 9.463 1.00 35.03 337 LYS A O 1
ATOM 2431 N N . ALA A 1 338 ? 25.697 -20.270 8.014 1.00 36.53 338 ALA A N 1
ATOM 2432 C CA . ALA A 1 338 ? 26.588 -20.105 6.864 1.00 36.53 338 ALA A CA 1
ATOM 2433 C C . ALA A 1 338 ? 27.429 -18.811 6.952 1.00 36.53 338 ALA A C 1
ATOM 2435 O O . ALA A 1 338 ? 28.591 -18.812 6.561 1.00 36.53 338 ALA A O 1
ATOM 2436 N N . GLY A 1 339 ? 26.890 -17.733 7.541 1.00 31.92 339 GLY A N 1
ATOM 2437 C CA . GLY A 1 339 ? 27.621 -16.469 7.741 1.00 31.92 339 GLY A CA 1
ATOM 2438 C C . GLY A 1 339 ? 28.660 -16.485 8.874 1.00 31.92 339 GLY A C 1
ATOM 2439 O O . GLY A 1 339 ? 29.615 -15.715 8.840 1.00 31.92 339 GLY A O 1
ATOM 2440 N N . GLY A 1 340 ? 28.517 -17.375 9.864 1.00 30.16 340 GLY A N 1
ATOM 2441 C CA . GLY A 1 340 ? 29.446 -17.478 11.000 1.00 30.16 340 GLY A CA 1
ATOM 2442 C C . GLY A 1 340 ? 30.795 -18.132 10.676 1.00 30.16 340 GLY A C 1
ATOM 2443 O O . GLY A 1 340 ? 31.772 -17.882 11.376 1.00 30.16 340 GLY A O 1
ATOM 2444 N N . ALA A 1 341 ? 30.877 -18.927 9.605 1.00 32.03 341 ALA A N 1
ATOM 2445 C CA . ALA A 1 341 ? 32.110 -19.611 9.201 1.00 32.03 341 ALA A CA 1
ATOM 2446 C C . ALA A 1 341 ? 33.073 -18.718 8.389 1.00 32.03 341 ALA A C 1
ATOM 2448 O O . ALA A 1 341 ? 34.253 -19.033 8.287 1.00 32.03 341 ALA A O 1
ATOM 2449 N N . ALA A 1 342 ? 32.604 -17.578 7.865 1.00 32.00 342 ALA A N 1
ATOM 2450 C CA . ALA A 1 342 ? 33.420 -16.633 7.092 1.00 32.00 342 ALA A CA 1
ATOM 2451 C C . ALA A 1 342 ? 34.079 -15.524 7.946 1.00 32.00 342 ALA A C 1
ATOM 2453 O O . ALA A 1 342 ? 34.878 -14.744 7.436 1.00 32.00 342 ALA A O 1
ATOM 2454 N N . ALA A 1 343 ? 33.772 -15.441 9.247 1.00 29.97 343 ALA A N 1
ATOM 2455 C CA . ALA A 1 343 ? 34.216 -14.353 10.130 1.00 29.97 343 ALA A CA 1
ATOM 2456 C C . ALA A 1 343 ? 35.397 -14.714 11.058 1.00 29.97 343 ALA A C 1
ATOM 2458 O O . ALA A 1 343 ? 35.725 -13.947 11.962 1.00 29.97 343 ALA A O 1
ATOM 2459 N N . ALA A 1 344 ? 36.053 -15.858 10.849 1.00 29.58 344 ALA A N 1
ATOM 2460 C CA . ALA A 1 344 ? 37.115 -16.356 11.724 1.00 29.58 344 ALA A CA 1
ATOM 2461 C C . ALA A 1 344 ? 38.469 -16.481 11.006 1.00 29.58 344 ALA A C 1
ATOM 2463 O O . ALA A 1 344 ? 39.051 -17.554 10.997 1.00 29.58 344 ALA A O 1
ATOM 2464 N N . PHE A 1 345 ? 38.983 -15.399 10.408 1.00 29.44 345 PHE A N 1
ATOM 2465 C CA . PHE A 1 345 ? 40.416 -15.280 10.078 1.00 29.44 345 PHE A CA 1
ATOM 2466 C C . PHE A 1 345 ? 40.822 -13.810 9.846 1.00 29.44 345 PHE A C 1
ATOM 2468 O O . PHE A 1 345 ? 41.026 -13.382 8.717 1.00 29.44 345 PHE A O 1
ATOM 2475 N N . LYS A 1 346 ? 40.924 -12.999 10.913 1.00 29.59 346 LYS A N 1
ATOM 2476 C CA . LYS A 1 346 ? 41.647 -11.705 10.884 1.00 29.59 346 LYS A CA 1
ATOM 2477 C C . LYS A 1 346 ? 42.257 -11.351 12.251 1.00 29.59 346 LYS A C 1
ATOM 2479 O O . LYS A 1 346 ? 41.558 -10.878 13.140 1.00 29.59 346 LYS A O 1
ATOM 2484 N N . ARG A 1 347 ? 43.576 -11.537 12.378 1.00 27.94 347 ARG A N 1
ATOM 2485 C CA . ARG A 1 347 ? 44.556 -10.839 13.253 1.00 27.94 347 ARG A CA 1
ATOM 2486 C C . ARG A 1 347 ? 45.926 -11.066 12.585 1.00 27.94 347 ARG A C 1
ATOM 2488 O O . ARG A 1 347 ? 46.176 -12.193 12.190 1.00 27.94 347 ARG A O 1
ATOM 2495 N N . GLY A 1 348 ? 46.845 -10.124 12.384 1.00 25.34 348 GLY A N 1
ATOM 2496 C CA . GLY A 1 348 ? 46.987 -8.718 12.766 1.00 25.34 348 GLY A CA 1
ATOM 2497 C C . GLY A 1 348 ? 48.028 -8.029 11.846 1.00 25.34 348 GLY A C 1
ATOM 2498 O O . GLY A 1 348 ? 48.397 -8.613 10.828 1.00 25.34 348 GLY A O 1
ATOM 2499 N N . PRO A 1 349 ? 48.469 -6.795 12.153 1.00 31.56 349 PRO A N 1
ATOM 2500 C CA . PRO A 1 349 ? 49.145 -5.910 11.202 1.00 31.56 349 PRO A CA 1
ATOM 2501 C C . PRO A 1 349 ? 50.675 -5.961 11.325 1.00 31.56 349 PRO A C 1
ATOM 2503 O O . PRO A 1 349 ? 51.187 -5.895 12.439 1.00 31.56 349 PRO A O 1
ATOM 2506 N N . GLN A 1 350 ? 51.412 -5.968 10.206 1.00 26.48 350 GLN A N 1
ATOM 2507 C CA . GLN A 1 350 ? 52.812 -5.527 10.191 1.00 26.48 350 GLN A CA 1
ATOM 2508 C C . GLN A 1 350 ? 53.225 -4.863 8.863 1.00 26.48 350 GLN A C 1
ATOM 2510 O O . GLN A 1 350 ? 53.075 -5.417 7.782 1.00 26.48 350 GLN A O 1
ATOM 2515 N N . ALA A 1 351 ? 53.693 -3.628 9.053 1.00 26.31 351 ALA A N 1
ATOM 2516 C CA . ALA A 1 351 ? 54.543 -2.711 8.294 1.00 26.31 351 ALA A CA 1
ATOM 2517 C C . ALA A 1 351 ? 55.053 -3.024 6.866 1.00 26.31 351 ALA A C 1
ATOM 2519 O O . ALA A 1 351 ? 55.612 -4.071 6.563 1.00 26.31 351 ALA A O 1
ATOM 2520 N N . TYR A 1 352 ? 54.988 -1.950 6.072 1.00 23.56 352 TYR A N 1
ATOM 2521 C CA . TYR A 1 352 ? 55.678 -1.624 4.820 1.00 23.56 352 TYR A CA 1
ATOM 2522 C C . TYR A 1 352 ? 57.180 -1.977 4.762 1.00 23.56 352 TYR A C 1
ATOM 2524 O O . TYR A 1 352 ? 57.935 -1.589 5.655 1.00 23.56 352 TYR A O 1
ATOM 2532 N N . ARG A 1 353 ? 57.629 -2.504 3.610 1.00 23.30 353 ARG A N 1
ATOM 2533 C CA . ARG A 1 353 ? 58.860 -2.080 2.905 1.00 23.30 353 ARG A CA 1
ATOM 2534 C C . ARG A 1 353 ? 58.777 -2.425 1.402 1.00 23.30 353 ARG A C 1
ATOM 2536 O O . ARG A 1 353 ? 58.287 -3.507 1.093 1.00 23.30 353 ARG A O 1
ATOM 2543 N N . PRO A 1 354 ? 59.219 -1.537 0.486 1.00 27.75 354 PRO A N 1
ATOM 2544 C CA . PRO A 1 354 ? 59.065 -1.724 -0.957 1.00 27.75 354 PRO A CA 1
ATOM 2545 C C . PRO A 1 354 ? 60.373 -2.114 -1.687 1.00 27.75 354 PRO A C 1
ATOM 2547 O O . PRO A 1 354 ? 61.458 -1.879 -1.163 1.00 27.75 354 PRO A O 1
ATOM 2550 N N . LEU A 1 355 ? 60.184 -2.587 -2.931 1.00 26.38 355 LEU A N 1
ATOM 2551 C CA . LEU A 1 355 ? 61.116 -2.726 -4.072 1.00 26.38 355 LEU A CA 1
ATOM 2552 C C . LEU A 1 355 ? 62.197 -3.822 -4.005 1.00 26.38 355 LEU A C 1
ATOM 2554 O O . LEU A 1 355 ? 63.131 -3.725 -3.221 1.00 26.38 355 LEU A O 1
ATOM 2558 N N . GLU A 1 356 ? 62.096 -4.814 -4.902 1.00 24.61 356 GLU A N 1
ATOM 2559 C CA . GLU A 1 356 ? 63.002 -4.980 -6.061 1.00 24.61 356 GLU A CA 1
ATOM 2560 C C . GLU A 1 356 ? 62.588 -6.197 -6.924 1.00 24.61 356 GLU A C 1
ATOM 2562 O O . GLU A 1 356 ? 62.406 -7.307 -6.426 1.00 24.61 356 GLU A O 1
ATOM 2567 N N . GLU A 1 357 ? 62.411 -5.961 -8.228 1.00 26.86 357 GLU A N 1
ATOM 2568 C CA . GLU A 1 357 ? 62.429 -6.977 -9.295 1.00 26.86 357 GLU A CA 1
ATOM 2569 C C . GLU A 1 357 ? 63.878 -7.471 -9.516 1.00 26.86 357 GLU A C 1
ATOM 2571 O O . GLU A 1 357 ? 64.815 -6.704 -9.281 1.00 26.86 357 GLU A O 1
ATOM 2576 N N . PRO A 1 358 ? 64.100 -8.723 -9.972 1.00 28.28 358 PRO A N 1
ATOM 2577 C CA . PRO A 1 358 ? 64.121 -8.969 -11.420 1.00 28.28 358 PRO A CA 1
ATOM 2578 C C . PRO A 1 358 ? 63.474 -10.293 -11.868 1.00 28.28 358 PRO A C 1
ATOM 2580 O O . PRO A 1 358 ? 63.472 -11.306 -11.170 1.00 28.28 358 PRO A O 1
ATOM 2583 N N . ALA A 1 359 ? 62.948 -10.257 -13.092 1.00 24.94 359 ALA A N 1
ATOM 2584 C CA . ALA A 1 359 ? 62.555 -11.397 -13.919 1.00 24.94 359 ALA A CA 1
ATOM 2585 C C . ALA A 1 359 ? 63.795 -12.126 -14.516 1.00 24.94 359 ALA A C 1
ATOM 2587 O O . ALA A 1 359 ? 64.928 -11.798 -14.163 1.00 24.94 359 ALA A O 1
ATOM 2588 N N . PRO A 1 360 ? 63.630 -12.991 -15.531 1.00 48.22 360 PRO A N 1
ATOM 2589 C CA . PRO A 1 360 ? 63.124 -14.367 -15.502 1.00 48.22 360 PRO A CA 1
ATOM 2590 C C . PRO A 1 360 ? 64.204 -15.347 -16.028 1.00 48.22 360 PRO A C 1
ATOM 2592 O O . PRO A 1 360 ? 65.250 -14.899 -16.473 1.00 48.22 360 PRO A O 1
ATOM 2595 N N . ASP A 1 361 ? 63.979 -16.670 -15.986 1.00 27.62 361 ASP A N 1
ATOM 2596 C CA . ASP A 1 361 ? 64.238 -17.559 -17.140 1.00 27.62 361 ASP A CA 1
ATOM 2597 C C . ASP A 1 361 ? 64.114 -19.066 -16.845 1.00 27.62 361 ASP A C 1
ATOM 2599 O O . ASP A 1 361 ? 64.448 -19.567 -15.773 1.00 27.62 361 ASP A O 1
ATOM 2603 N N . ALA A 1 362 ? 63.732 -19.754 -17.928 1.00 26.97 362 ALA A N 1
ATOM 2604 C CA . ALA A 1 362 ? 64.130 -21.100 -18.351 1.00 26.97 362 ALA A CA 1
ATOM 2605 C C . ALA A 1 362 ? 63.149 -22.276 -18.151 1.00 26.97 362 ALA A C 1
ATOM 2607 O O . ALA A 1 362 ? 63.055 -22.933 -17.117 1.00 26.97 362 ALA A O 1
ATOM 2608 N N . TYR A 1 363 ? 62.505 -22.587 -19.278 1.00 25.62 363 TYR A N 1
ATOM 2609 C CA . TYR A 1 363 ? 61.909 -23.855 -19.690 1.00 25.62 363 TYR A CA 1
ATOM 2610 C C . TYR A 1 363 ? 62.904 -25.037 -19.697 1.00 25.62 363 TYR A C 1
ATOM 2612 O O . TYR A 1 363 ? 64.020 -24.863 -20.176 1.00 25.62 363 TYR A O 1
ATOM 2620 N N . ALA A 1 364 ? 62.445 -26.243 -19.316 1.00 27.42 364 ALA A N 1
ATOM 2621 C CA . ALA A 1 364 ? 62.729 -27.569 -19.932 1.00 27.42 364 ALA A CA 1
ATOM 2622 C C . ALA A 1 364 ? 62.236 -28.702 -18.990 1.00 27.42 364 ALA A C 1
ATOM 2624 O O . ALA A 1 364 ? 62.675 -28.785 -17.853 1.00 27.42 364 ALA A O 1
ATOM 2625 N N . LEU A 1 365 ? 61.165 -29.440 -19.318 1.00 27.27 365 LEU A N 1
ATOM 2626 C CA . LEU A 1 365 ? 61.085 -30.709 -20.083 1.00 27.27 365 LEU A CA 1
ATOM 2627 C C . LEU A 1 365 ? 61.363 -32.012 -19.286 1.00 27.27 365 LEU A C 1
ATOM 2629 O O . LEU A 1 365 ? 62.489 -32.235 -18.861 1.00 27.27 365 LEU A O 1
ATOM 2633 N N . ARG A 1 366 ? 60.353 -32.917 -19.338 1.00 27.64 366 ARG A N 1
ATOM 2634 C CA . ARG A 1 366 ? 60.406 -34.413 -19.346 1.00 27.64 366 ARG A CA 1
ATOM 2635 C C . ARG A 1 366 ? 60.760 -35.119 -18.019 1.00 27.64 366 ARG A C 1
ATOM 2637 O O . ARG A 1 366 ? 61.506 -34.577 -17.230 1.00 27.64 366 ARG A O 1
ATOM 2644 N N . ASP A 1 367 ? 60.316 -36.328 -17.652 1.00 26.47 367 ASP A N 1
ATOM 2645 C CA . ASP A 1 367 ? 59.487 -37.416 -18.207 1.00 26.47 367 ASP A CA 1
ATOM 2646 C C . ASP A 1 367 ? 59.187 -38.421 -17.045 1.00 26.47 367 ASP A C 1
ATOM 2648 O O . ASP A 1 367 ? 60.109 -38.731 -16.306 1.00 26.47 367 ASP A O 1
ATOM 2652 N N . ARG A 1 368 ? 57.932 -38.909 -16.905 1.00 26.31 368 ARG A N 1
ATOM 2653 C CA . ARG A 1 368 ? 57.421 -40.305 -16.638 1.00 26.31 368 ARG A CA 1
ATOM 2654 C C . ARG A 1 368 ? 58.084 -41.300 -15.594 1.00 26.31 368 ARG A C 1
ATOM 2656 O O . ARG A 1 368 ? 59.142 -41.013 -15.071 1.00 26.31 368 ARG A O 1
ATOM 2663 N N . PRO A 1 369 ? 57.463 -42.462 -15.207 1.00 34.59 369 PRO A N 1
ATOM 2664 C CA . PRO A 1 369 ? 56.783 -42.735 -13.912 1.00 34.59 369 PRO A CA 1
ATOM 2665 C C . PRO A 1 369 ? 57.350 -43.998 -13.150 1.00 34.59 369 PRO A C 1
ATOM 2667 O O . PRO A 1 369 ? 58.542 -44.251 -13.265 1.00 34.59 369 PRO A O 1
ATOM 2670 N N . PRO A 1 370 ? 56.529 -44.878 -12.512 1.00 46.81 370 PRO A N 1
ATOM 2671 C CA . PRO A 1 370 ? 56.175 -45.064 -11.079 1.00 46.81 370 PRO A CA 1
ATOM 2672 C C . PRO A 1 370 ? 56.919 -46.274 -10.404 1.00 46.81 370 PRO A C 1
ATOM 2674 O O . PRO A 1 370 ? 57.764 -46.851 -11.091 1.00 46.81 370 PRO A O 1
ATOM 2677 N N . PRO A 1 371 ? 56.679 -46.720 -9.127 1.00 32.91 371 PRO A N 1
ATOM 2678 C CA . PRO A 1 371 ? 55.546 -47.629 -8.787 1.00 32.91 371 PRO A CA 1
ATOM 2679 C C . PRO A 1 371 ? 55.058 -47.736 -7.293 1.00 32.91 371 PRO A C 1
ATOM 2681 O O . PRO A 1 371 ? 55.748 -47.386 -6.346 1.00 32.91 371 PRO A O 1
ATOM 2684 N N . LEU A 1 372 ? 53.826 -48.262 -7.149 1.00 24.56 372 LEU A N 1
ATOM 2685 C CA . LEU A 1 372 ? 53.263 -49.308 -6.247 1.00 24.56 372 LEU A CA 1
ATOM 2686 C C . LEU A 1 372 ? 53.602 -49.454 -4.726 1.00 24.56 372 LEU A C 1
ATOM 2688 O O . LEU A 1 372 ? 54.713 -49.820 -4.373 1.00 24.56 372 LEU A O 1
ATOM 2692 N N . VAL A 1 373 ? 52.514 -49.411 -3.916 1.00 27.22 373 VAL A N 1
ATOM 2693 C CA . VAL A 1 373 ? 52.031 -50.404 -2.895 1.00 27.22 373 VAL A CA 1
ATOM 2694 C C . VAL A 1 373 ? 52.773 -50.507 -1.535 1.00 27.22 373 VAL A C 1
ATOM 2696 O O . VAL A 1 373 ? 53.954 -50.811 -1.516 1.00 27.22 373 VAL A O 1
ATOM 2699 N N . ASP A 1 374 ? 52.093 -50.323 -0.378 1.00 25.58 374 ASP A N 1
ATOM 2700 C CA . ASP A 1 374 ? 51.441 -51.429 0.375 1.00 25.58 374 ASP A CA 1
ATOM 2701 C C . ASP A 1 374 ? 50.755 -51.081 1.731 1.00 25.58 374 ASP A C 1
ATOM 2703 O O . ASP A 1 374 ? 51.120 -50.109 2.384 1.00 25.58 374 ASP A O 1
ATOM 2707 N N . HIS A 1 375 ? 49.769 -51.931 2.090 1.00 27.36 375 HIS A N 1
ATOM 2708 C CA . HIS A 1 375 ? 49.102 -52.296 3.373 1.00 27.36 375 HIS A CA 1
ATOM 2709 C C . HIS A 1 375 ? 49.044 -51.295 4.561 1.00 27.36 375 HIS A C 1
ATOM 2711 O O . HIS A 1 375 ? 50.033 -50.712 4.971 1.00 27.36 375 HIS A O 1
ATOM 2717 N N . GLY A 1 376 ? 47.926 -51.056 5.261 1.00 22.94 376 GLY A N 1
ATOM 2718 C CA . GLY A 1 376 ? 46.875 -51.972 5.717 1.00 22.94 376 GLY A CA 1
ATOM 2719 C C . GLY A 1 376 ? 46.942 -52.114 7.250 1.00 22.94 376 GLY A C 1
ATOM 2720 O O . GLY A 1 376 ? 47.949 -52.586 7.761 1.00 22.94 376 GLY A O 1
ATOM 2721 N N . ASN A 1 377 ? 45.892 -51.715 7.987 1.00 24.20 377 ASN A N 1
ATOM 2722 C CA . ASN A 1 377 ? 45.518 -52.363 9.255 1.00 24.20 377 ASN A CA 1
ATOM 2723 C C . ASN A 1 377 ? 44.083 -52.030 9.716 1.00 24.20 377 ASN A C 1
ATOM 2725 O O . ASN A 1 377 ? 43.710 -50.881 9.945 1.00 24.20 377 ASN A O 1
ATOM 2729 N N . MET A 1 378 ? 43.317 -53.114 9.844 1.00 21.02 378 MET A N 1
ATOM 2730 C CA . MET A 1 378 ? 42.078 -53.345 10.603 1.00 21.02 378 MET A CA 1
ATOM 2731 C C . MET A 1 378 ? 42.418 -53.257 12.120 1.00 21.02 378 MET A C 1
ATOM 2733 O O . MET A 1 378 ? 43.580 -53.419 12.465 1.00 21.02 378 MET A O 1
ATOM 2737 N N . GLN A 1 379 ? 41.566 -53.040 13.129 1.00 22.25 379 GLN A N 1
ATOM 2738 C CA . GLN A 1 379 ? 40.153 -53.338 13.387 1.00 22.25 379 GLN A CA 1
ATOM 2739 C C . GLN A 1 379 ? 39.815 -52.753 14.790 1.00 22.25 379 GLN A C 1
ATOM 2741 O O . GLN A 1 379 ? 40.732 -52.567 15.585 1.00 22.25 379 GLN A O 1
ATOM 2746 N N . ILE A 1 380 ? 38.536 -52.511 15.119 1.00 22.89 380 ILE A N 1
ATOM 2747 C CA . ILE A 1 380 ? 37.828 -53.000 16.333 1.00 22.89 380 ILE A CA 1
ATOM 2748 C C . ILE A 1 380 ? 36.343 -52.584 16.228 1.00 22.89 380 ILE A C 1
ATOM 2750 O O . ILE A 1 380 ? 35.998 -51.408 16.126 1.00 22.89 380 ILE A O 1
ATOM 2754 N N . SER A 1 381 ? 35.486 -53.606 16.215 1.00 20.86 381 SER A N 1
ATOM 2755 C CA . SER A 1 381 ? 34.023 -53.637 16.393 1.00 20.86 381 SER A CA 1
ATOM 2756 C C . SER A 1 381 ? 33.636 -53.360 17.858 1.00 20.86 381 SER A C 1
ATOM 2758 O O . SER A 1 381 ? 34.446 -53.617 18.740 1.00 20.86 381 SER A O 1
ATOM 2760 N N . SER A 1 382 ? 32.498 -52.741 18.197 1.00 24.05 382 SER A N 1
ATOM 2761 C CA . SER A 1 382 ? 31.144 -53.295 18.504 1.00 24.05 382 SER A CA 1
ATOM 2762 C C . SER A 1 382 ? 30.663 -52.479 19.732 1.00 24.05 382 SER A C 1
ATOM 2764 O O . SER A 1 382 ? 31.508 -52.126 20.544 1.00 24.05 382 SER A O 1
ATOM 2766 N N . GLU A 1 383 ? 29.419 -52.096 20.025 1.00 24.20 383 GLU A N 1
ATOM 2767 C CA . GLU A 1 383 ? 28.068 -52.545 19.680 1.00 24.20 383 GLU A CA 1
ATOM 2768 C C . GLU A 1 383 ? 27.079 -51.567 20.376 1.00 24.20 383 GLU A C 1
ATOM 2770 O O . GLU A 1 383 ? 27.309 -51.249 21.539 1.00 24.20 383 GLU A O 1
ATOM 2775 N N . HIS A 1 384 ? 25.998 -51.117 19.719 1.00 24.34 384 HIS A N 1
ATOM 2776 C CA . HIS A 1 384 ? 24.596 -51.081 20.213 1.00 24.34 384 HIS A CA 1
ATOM 2777 C C . HIS A 1 384 ? 23.706 -50.148 19.366 1.00 24.34 384 HIS A C 1
ATOM 2779 O O . HIS A 1 384 ? 24.039 -49.000 19.081 1.00 24.34 384 HIS A O 1
ATOM 2785 N N . GLN A 1 385 ? 22.569 -50.697 18.938 1.00 25.73 385 GLN A N 1
ATOM 2786 C CA . GLN A 1 385 ? 21.591 -50.137 18.004 1.00 25.73 385 GLN A CA 1
ATOM 2787 C C . GLN A 1 385 ? 20.618 -49.102 18.627 1.00 25.73 385 GLN A C 1
ATOM 2789 O O . GLN A 1 385 ? 20.404 -49.082 19.835 1.00 25.73 385 GLN A O 1
ATOM 2794 N N . ILE A 1 386 ? 19.901 -48.409 17.722 1.00 24.47 386 ILE A N 1
ATOM 2795 C CA . ILE A 1 386 ? 18.456 -48.048 17.725 1.00 24.47 386 ILE A CA 1
ATOM 2796 C C . ILE A 1 386 ? 18.126 -46.533 17.632 1.00 24.47 386 ILE A C 1
ATOM 2798 O O . ILE A 1 386 ? 18.353 -45.752 18.545 1.00 24.47 386 ILE A O 1
ATOM 2802 N N . HIS A 1 387 ? 17.468 -46.207 16.504 1.00 24.16 387 HIS A N 1
ATOM 2803 C CA . HIS A 1 387 ? 16.503 -45.127 16.199 1.00 24.16 387 HIS A CA 1
ATOM 2804 C C . HIS A 1 387 ? 16.913 -43.641 16.243 1.00 24.16 387 HIS A C 1
ATOM 2806 O O . HIS A 1 387 ? 17.009 -43.022 17.294 1.00 24.16 387 HIS A O 1
ATOM 2812 N N . ASN A 1 388 ? 16.918 -43.003 15.063 1.00 25.47 388 ASN A N 1
ATOM 2813 C CA . ASN A 1 388 ? 15.801 -42.130 14.654 1.00 25.47 388 ASN A CA 1
ATOM 2814 C C . ASN A 1 388 ? 15.975 -41.641 13.206 1.00 25.47 388 ASN A C 1
ATOM 2816 O O . ASN A 1 388 ? 16.562 -40.594 12.937 1.00 25.47 388 ASN A O 1
ATOM 2820 N N . GLY A 1 389 ? 15.399 -42.394 12.269 1.00 33.97 389 GLY A N 1
ATOM 2821 C CA . GLY A 1 389 ? 14.890 -41.830 11.027 1.00 33.97 389 GLY A CA 1
ATOM 2822 C C . GLY A 1 389 ? 13.468 -41.341 11.278 1.00 33.97 389 GLY A C 1
ATOM 2823 O O . GLY A 1 389 ? 12.554 -42.148 11.242 1.00 33.97 389 GLY A O 1
ATOM 2824 N N . SER A 1 390 ? 13.296 -40.050 11.567 1.00 32.06 390 SER A N 1
ATOM 2825 C CA . SER A 1 390 ? 12.011 -39.331 11.493 1.00 32.06 390 SER A CA 1
ATOM 2826 C C . SER A 1 390 ? 12.195 -37.893 11.985 1.00 32.06 390 SER A C 1
ATOM 2828 O O . SER A 1 390 ? 12.082 -37.646 13.181 1.00 32.06 390 SER A O 1
ATOM 2830 N N . GLN A 1 391 ? 12.487 -36.937 11.094 1.00 31.02 391 GLN A N 1
ATOM 2831 C CA . GLN A 1 391 ? 12.168 -35.512 11.317 1.00 31.02 391 GLN A CA 1
ATOM 2832 C C . GLN A 1 391 ? 12.344 -34.655 10.046 1.00 31.02 391 GLN A C 1
ATOM 2834 O O . GLN A 1 391 ? 13.016 -33.632 10.045 1.00 31.02 391 GLN A O 1
ATOM 2839 N N . LEU A 1 392 ? 11.716 -35.068 8.941 1.00 32.09 392 LEU A N 1
ATOM 2840 C CA . LEU A 1 392 ? 11.337 -34.177 7.827 1.00 32.09 392 LEU A CA 1
ATOM 2841 C C . LEU A 1 392 ? 9.944 -34.540 7.261 1.00 32.09 392 LEU A C 1
ATOM 2843 O O . LEU A 1 392 ? 9.622 -34.221 6.123 1.00 32.09 392 LEU A O 1
ATOM 2847 N N . GLN A 1 393 ? 9.091 -35.179 8.068 1.00 35.59 393 GLN A N 1
ATOM 2848 C CA . GLN A 1 393 ? 7.642 -35.202 7.849 1.00 35.59 393 GLN A CA 1
ATOM 2849 C C . GLN A 1 393 ? 7.036 -34.148 8.773 1.00 35.59 393 GLN A C 1
ATOM 2851 O O . GLN A 1 393 ? 7.138 -34.257 9.992 1.00 35.59 393 GLN A O 1
ATOM 2856 N N . GLY A 1 394 ? 6.490 -33.079 8.199 1.00 33.62 394 GLY A N 1
ATOM 2857 C CA . GLY A 1 394 ? 5.967 -31.968 8.995 1.00 33.62 394 GLY A CA 1
ATOM 2858 C C . GLY A 1 394 ? 5.427 -30.767 8.222 1.00 33.62 394 GLY A C 1
ATOM 2859 O O . GLY A 1 394 ? 5.072 -29.775 8.846 1.00 33.62 394 GLY A O 1
ATOM 2860 N N . LEU A 1 395 ? 5.326 -30.824 6.892 1.00 39.22 395 LEU A N 1
ATOM 2861 C CA . LEU A 1 395 ? 4.229 -30.123 6.226 1.00 39.22 395 LEU A CA 1
ATOM 2862 C C . LEU A 1 395 ? 3.091 -31.144 6.170 1.00 39.22 395 LEU A C 1
ATOM 2864 O O . LEU A 1 395 ? 3.307 -32.202 5.577 1.00 39.22 395 LEU A O 1
ATOM 2868 N N . PRO A 1 396 ? 1.944 -30.909 6.829 1.00 43.34 396 PRO A N 1
ATOM 2869 C CA . PRO A 1 396 ? 0.846 -31.860 6.791 1.00 43.34 396 PRO A CA 1
ATOM 2870 C C . PRO A 1 396 ? 0.445 -32.093 5.329 1.00 43.34 396 PRO A C 1
ATOM 2872 O O . PRO A 1 396 ? 0.374 -31.145 4.541 1.00 43.34 396 PRO A O 1
ATOM 2875 N N . GLU A 1 397 ? 0.180 -33.352 4.971 1.00 45.31 397 GLU A N 1
ATOM 2876 C CA . GLU A 1 397 ? -0.333 -33.774 3.654 1.00 45.31 397 GLU A CA 1
ATOM 2877 C C . GLU A 1 397 ? -1.555 -32.951 3.195 1.00 45.31 397 GLU A C 1
ATOM 2879 O O . GLU A 1 397 ? -1.844 -32.875 2.006 1.00 45.31 397 GLU A O 1
ATOM 2884 N N . SER A 1 398 ? -2.217 -32.256 4.124 1.00 52.88 398 SER A N 1
ATOM 2885 C CA . SER A 1 398 ? -3.420 -31.455 3.932 1.00 52.88 398 SER A CA 1
ATOM 2886 C C . SER A 1 398 ? -3.271 -30.178 3.101 1.00 52.88 398 SER A C 1
ATOM 2888 O O . SER A 1 398 ? -4.295 -29.666 2.673 1.00 52.88 398 SER A O 1
ATOM 2890 N N . ILE A 1 399 ? -2.069 -29.607 2.900 1.00 55.34 399 ILE A N 1
ATOM 2891 C CA . ILE A 1 399 ? -1.930 -28.336 2.143 1.00 55.34 399 ILE A CA 1
ATOM 2892 C C . ILE A 1 399 ? -1.672 -28.549 0.647 1.00 55.34 399 ILE A C 1
ATOM 2894 O O . ILE A 1 399 ? -1.932 -27.660 -0.155 1.00 55.34 399 ILE A O 1
ATOM 2898 N N . ARG A 1 400 ? -1.163 -29.730 0.268 1.00 54.78 400 ARG A N 1
ATOM 2899 C CA . ARG A 1 400 ? -0.921 -30.111 -1.136 1.00 54.78 400 ARG A CA 1
ATOM 2900 C C . ARG A 1 400 ? -2.185 -30.615 -1.836 1.00 54.78 400 ARG A C 1
ATOM 2902 O O . ARG A 1 400 ? -2.188 -30.746 -3.051 1.00 54.78 400 ARG A O 1
ATOM 2909 N N . THR A 1 401 ? -3.231 -30.908 -1.070 1.00 60.84 401 THR A N 1
ATOM 2910 C CA . THR A 1 401 ? -4.551 -31.331 -1.554 1.00 60.84 401 THR A CA 1
ATOM 2911 C C . THR A 1 401 ? -5.536 -30.168 -1.683 1.00 60.84 401 THR A C 1
ATOM 2913 O O . THR A 1 401 ? -6.662 -30.378 -2.126 1.00 60.84 401 THR A O 1
ATOM 2916 N N . VAL A 1 402 ? -5.133 -28.952 -1.295 1.00 72.75 402 VAL A N 1
ATOM 2917 C CA . VAL A 1 402 ? -5.959 -27.748 -1.421 1.00 72.75 402 VAL A CA 1
ATOM 2918 C C . VAL A 1 402 ? -5.981 -27.314 -2.891 1.00 72.75 402 VAL A C 1
ATOM 2920 O O . VAL A 1 402 ? -4.904 -27.131 -3.463 1.00 72.75 402 VAL A O 1
ATOM 2923 N N . PRO A 1 403 ? -7.169 -27.146 -3.499 1.00 82.25 403 PRO A N 1
ATOM 2924 C CA . PRO A 1 403 ? -7.311 -26.593 -4.844 1.00 82.25 403 PRO A CA 1
ATOM 2925 C C . PRO A 1 403 ? -6.647 -25.216 -5.000 1.00 82.25 403 PRO A C 1
ATOM 2927 O O . PRO A 1 403 ? -6.603 -24.428 -4.054 1.00 82.25 403 PRO A O 1
ATOM 2930 N N . ASP A 1 404 ? -6.128 -24.921 -6.193 1.00 80.19 404 ASP A N 1
ATOM 2931 C CA . ASP A 1 404 ? -5.352 -23.701 -6.458 1.00 80.19 404 ASP A CA 1
ATOM 2932 C C . ASP A 1 404 ? -6.165 -22.411 -6.258 1.00 80.19 404 ASP A C 1
ATOM 2934 O O . ASP A 1 404 ? -5.628 -21.419 -5.775 1.00 80.19 404 ASP A O 1
ATOM 2938 N N . ASP A 1 405 ? -7.465 -22.423 -6.550 1.00 80.00 405 ASP A N 1
ATOM 2939 C CA . ASP A 1 405 ? -8.389 -21.319 -6.270 1.00 80.00 405 ASP A CA 1
ATOM 2940 C C . ASP A 1 405 ? -8.511 -21.054 -4.762 1.00 80.00 405 ASP A C 1
ATOM 2942 O O . ASP A 1 405 ? -8.359 -19.919 -4.311 1.00 80.00 405 ASP A O 1
ATOM 2946 N N . VAL A 1 406 ? -8.671 -22.106 -3.956 1.00 80.25 406 VAL A N 1
ATOM 2947 C CA . VAL A 1 406 ? -8.713 -21.993 -2.489 1.00 80.25 406 VAL A CA 1
ATOM 2948 C C . VAL A 1 406 ? -7.365 -21.527 -1.940 1.00 80.25 406 VAL A C 1
ATOM 2950 O O . VAL A 1 406 ? -7.304 -20.707 -1.024 1.00 80.25 406 VAL A O 1
ATOM 2953 N N . LEU A 1 407 ? -6.263 -22.016 -2.504 1.00 80.75 407 LEU A N 1
ATOM 2954 C CA . LEU A 1 407 ? -4.920 -21.619 -2.101 1.00 80.75 407 LEU A CA 1
ATOM 2955 C C . LEU A 1 407 ? -4.614 -20.155 -2.477 1.00 80.75 407 LEU A C 1
ATOM 2957 O O . LEU A 1 407 ? -3.964 -19.453 -1.699 1.00 80.75 407 LEU A O 1
ATOM 2961 N N . ALA A 1 408 ? -5.127 -19.668 -3.610 1.00 81.75 408 ALA A N 1
ATOM 2962 C CA . ALA A 1 408 ? -5.025 -18.269 -4.017 1.00 81.75 408 ALA A CA 1
ATOM 2963 C C . ALA A 1 408 ? -5.827 -17.367 -3.075 1.00 81.75 408 ALA A C 1
ATOM 2965 O O . ALA A 1 408 ? -5.301 -16.356 -2.611 1.00 81.75 408 ALA A O 1
ATOM 2966 N N . GLU A 1 409 ? -7.046 -17.771 -2.706 1.00 80.69 409 GLU A N 1
ATOM 2967 C CA . GLU A 1 409 ? -7.849 -17.077 -1.694 1.00 80.69 409 GLU A CA 1
ATOM 2968 C C . GLU A 1 409 ? -7.155 -17.059 -0.326 1.00 80.69 409 GLU A C 1
ATOM 2970 O O . GLU A 1 409 ? -7.158 -16.039 0.361 1.00 80.69 409 GLU A O 1
ATOM 2975 N N . ILE A 1 410 ? -6.461 -18.135 0.060 1.00 81.25 410 ILE A N 1
ATOM 2976 C CA . ILE A 1 410 ? -5.631 -18.150 1.275 1.00 81.25 410 ILE A CA 1
ATOM 2977 C C . ILE A 1 410 ? -4.483 -17.134 1.169 1.00 81.25 410 ILE A C 1
ATOM 2979 O O . ILE A 1 410 ? -4.209 -16.414 2.134 1.00 81.25 410 ILE A O 1
ATOM 2983 N N . PHE A 1 411 ? -3.810 -17.038 0.018 1.00 84.69 411 PHE A N 1
ATOM 2984 C CA . PHE A 1 411 ? -2.749 -16.047 -0.198 1.00 84.69 411 PHE A CA 1
ATOM 2985 C C . PHE A 1 411 ? -3.289 -14.615 -0.136 1.00 84.69 411 PHE A C 1
ATOM 2987 O O . PHE A 1 411 ? -2.675 -13.749 0.495 1.00 84.69 411 PHE A O 1
ATOM 2994 N N . LEU A 1 412 ? -4.458 -14.375 -0.730 1.00 76.38 412 LEU A N 1
ATOM 2995 C CA . LEU A 1 412 ? -5.166 -13.099 -0.678 1.00 76.38 412 LEU A CA 1
ATOM 2996 C C . LEU A 1 412 ? -5.592 -12.752 0.752 1.00 76.38 412 LEU A C 1
ATOM 2998 O O . LEU A 1 412 ? -5.340 -11.637 1.211 1.00 76.38 412 LEU A O 1
ATOM 3002 N N . ALA A 1 413 ? -6.137 -13.705 1.504 1.00 71.75 413 ALA A N 1
ATOM 3003 C CA . ALA A 1 413 ? -6.501 -13.518 2.904 1.00 71.75 413 ALA A CA 1
ATOM 3004 C C . ALA A 1 413 ? -5.275 -13.203 3.776 1.00 71.75 413 ALA A C 1
ATOM 3006 O O . ALA A 1 413 ? -5.325 -12.313 4.626 1.00 71.75 413 ALA A O 1
ATOM 3007 N N . PHE A 1 414 ? -4.137 -13.860 3.532 1.00 67.88 414 PHE A N 1
ATOM 3008 C CA . PHE A 1 414 ? -2.885 -13.546 4.223 1.00 67.88 414 PHE A CA 1
ATOM 3009 C C . PHE A 1 414 ? -2.404 -12.121 3.915 1.00 67.88 414 PHE A C 1
ATOM 3011 O O . PHE A 1 414 ? -1.946 -11.408 4.813 1.00 67.88 414 PHE A O 1
ATOM 3018 N N . SER A 1 415 ? -2.571 -11.674 2.666 1.00 63.06 415 SER A N 1
ATOM 3019 C CA . SER A 1 415 ? -2.296 -10.290 2.274 1.00 63.06 415 SER A CA 1
ATOM 3020 C C . SER A 1 415 ? -3.179 -9.288 3.029 1.00 63.06 415 SER A C 1
ATOM 3022 O O . SER A 1 415 ? -2.679 -8.257 3.481 1.00 63.06 415 SER A O 1
ATOM 3024 N N . ALA A 1 416 ? -4.456 -9.621 3.251 1.00 54.41 416 ALA A N 1
ATOM 3025 C CA . ALA A 1 416 ? -5.418 -8.790 3.972 1.00 54.41 416 ALA A CA 1
ATOM 3026 C C . ALA A 1 416 ? -5.140 -8.735 5.487 1.00 54.41 416 ALA A C 1
ATOM 3028 O O . ALA A 1 416 ? -5.217 -7.665 6.086 1.00 54.41 416 ALA A O 1
ATOM 3029 N N . LEU A 1 417 ? -4.709 -9.838 6.107 1.00 49.28 417 LEU A N 1
ATOM 3030 C CA . LEU A 1 417 ? -4.332 -9.873 7.531 1.00 49.28 417 LEU A CA 1
ATOM 3031 C C . LEU A 1 417 ? -3.091 -9.016 7.842 1.00 49.28 417 LEU A C 1
ATOM 3033 O O . LEU A 1 417 ? -2.962 -8.470 8.937 1.00 49.28 417 LEU A O 1
ATOM 3037 N N . ALA A 1 418 ? -2.185 -8.841 6.875 1.00 45.81 418 ALA A N 1
ATOM 3038 C CA . ALA A 1 418 ? -1.067 -7.904 6.997 1.00 45.81 418 ALA A CA 1
ATOM 3039 C C . ALA A 1 418 ? -1.496 -6.423 6.853 1.00 45.81 418 ALA A C 1
ATOM 3041 O O . ALA A 1 418 ? -0.757 -5.526 7.264 1.00 45.81 418 ALA A O 1
ATOM 3042 N N . VAL A 1 419 ? -2.677 -6.142 6.279 1.00 40.31 419 VAL A N 1
ATOM 3043 C CA . VAL A 1 419 ? -3.203 -4.782 6.025 1.00 40.31 419 VAL A CA 1
ATOM 3044 C C . VAL A 1 419 ? -3.788 -4.133 7.286 1.00 40.31 419 VAL A C 1
ATOM 3046 O O . VAL A 1 419 ? -3.676 -2.916 7.436 1.00 40.31 419 VAL A O 1
ATOM 3049 N N . GLU A 1 420 ? -4.287 -4.900 8.260 1.00 31.64 420 GLU A N 1
ATOM 3050 C CA . GLU A 1 420 ? -4.791 -4.352 9.540 1.00 31.64 420 GLU A CA 1
ATOM 3051 C C . GLU A 1 420 ? -3.693 -3.701 10.420 1.00 31.64 420 GLU A C 1
ATOM 3053 O O . GLU A 1 420 ? -3.955 -3.113 11.478 1.00 31.64 420 GLU A O 1
ATOM 3058 N N . GLY A 1 421 ? -2.435 -3.744 9.969 1.00 30.77 421 GLY A N 1
ATOM 3059 C CA . GLY A 1 421 ? -1.298 -3.043 10.561 1.00 30.77 421 GLY A CA 1
ATOM 3060 C C . GLY A 1 421 ? -1.225 -1.531 10.302 1.00 30.77 421 GLY A C 1
ATOM 3061 O O . GLY A 1 421 ? -0.492 -0.867 11.031 1.00 30.77 421 GLY A O 1
ATOM 3062 N N . ASN A 1 422 ? -1.963 -0.981 9.324 1.00 32.06 422 ASN A N 1
ATOM 3063 C CA . ASN A 1 422 ? -1.634 0.319 8.704 1.00 32.06 422 ASN A CA 1
ATOM 3064 C C . ASN A 1 422 ? -2.490 1.539 9.117 1.00 32.06 422 ASN A C 1
ATOM 3066 O O . ASN A 1 422 ? -2.592 2.504 8.370 1.00 32.06 422 ASN A O 1
ATOM 3070 N N . ARG A 1 423 ? -3.080 1.547 10.318 1.00 33.66 423 ARG A N 1
ATOM 3071 C CA . ARG A 1 423 ? -3.445 2.826 10.977 1.00 33.66 423 ARG A CA 1
ATOM 3072 C C . ARG A 1 423 ? -2.191 3.391 11.653 1.00 33.66 423 ARG A C 1
ATOM 3074 O O . ARG A 1 423 ? -1.350 2.573 12.027 1.00 33.66 423 ARG A O 1
ATOM 3081 N N . PRO A 1 424 ? -2.036 4.714 11.862 1.00 30.89 424 PRO A N 1
ATOM 3082 C CA . PRO A 1 424 ? -0.827 5.287 12.453 1.00 30.89 424 PRO A CA 1
ATOM 3083 C C . PRO A 1 424 ? -0.675 4.796 13.899 1.00 30.89 424 PRO A C 1
ATOM 3085 O O . PRO A 1 424 ? -1.191 5.367 14.858 1.00 30.89 424 PRO A O 1
ATOM 3088 N N . ARG A 1 425 ? -0.005 3.654 14.051 1.00 31.14 425 ARG A N 1
ATOM 3089 C CA . ARG A 1 425 ? 0.410 3.078 15.320 1.00 31.14 425 ARG A CA 1
ATOM 3090 C C . ARG A 1 425 ? 1.697 3.804 15.711 1.00 31.14 425 ARG A C 1
ATOM 3092 O O . ARG A 1 425 ? 2.675 3.717 14.964 1.00 31.14 425 ARG A O 1
ATOM 3099 N N . PRO A 1 426 ? 1.796 4.429 16.894 1.00 26.22 426 PRO A N 1
ATOM 3100 C CA . PRO A 1 426 ? 3.092 4.470 17.539 1.00 26.22 426 PRO A CA 1
ATOM 3101 C C . PRO A 1 426 ? 3.439 3.005 17.867 1.00 26.22 426 PRO A C 1
ATOM 3103 O O . PRO A 1 426 ? 2.559 2.165 18.067 1.00 26.22 426 PRO A O 1
ATOM 3106 N N . ARG A 1 427 ? 4.716 2.634 17.801 1.00 25.62 427 ARG A N 1
ATOM 3107 C CA . ARG A 1 427 ? 5.171 1.232 17.836 1.00 25.62 427 ARG A CA 1
ATOM 3108 C C . ARG A 1 427 ? 5.338 0.708 19.269 1.00 25.62 427 ARG A C 1
ATOM 3110 O O . ARG A 1 427 ? 6.163 1.267 19.989 1.00 25.62 427 ARG A O 1
ATOM 3117 N N . PRO A 1 428 ? 4.756 -0.438 19.666 1.00 24.12 428 PRO A N 1
ATOM 3118 C CA . PRO A 1 428 ? 5.397 -1.317 20.630 1.00 24.12 428 PRO A CA 1
ATOM 3119 C C . PRO A 1 428 ? 6.365 -2.229 19.870 1.00 24.12 428 PRO A C 1
ATOM 3121 O O . PRO A 1 428 ? 6.041 -2.790 18.824 1.00 24.12 428 PRO A O 1
ATOM 3124 N N . ARG A 1 429 ? 7.583 -2.345 20.396 1.00 25.86 429 ARG A N 1
ATOM 3125 C CA . ARG A 1 429 ? 8.689 -3.142 19.853 1.00 25.86 429 ARG A CA 1
ATOM 3126 C C . ARG A 1 429 ? 8.381 -4.641 19.894 1.00 25.86 429 ARG A C 1
ATOM 3128 O O . ARG A 1 429 ? 8.891 -5.322 20.767 1.00 25.86 429 ARG A O 1
ATOM 3135 N N . LEU A 1 430 ? 7.583 -5.141 18.959 1.00 27.97 430 LEU A N 1
ATOM 3136 C CA . LEU A 1 430 ? 7.496 -6.551 18.567 1.00 27.97 430 LEU A CA 1
ATOM 3137 C C . LEU A 1 430 ? 6.892 -6.603 17.153 1.00 27.97 430 LEU A C 1
ATOM 3139 O O . LEU A 1 430 ? 5.741 -6.975 16.964 1.00 27.97 430 LEU A O 1
ATOM 3143 N N . THR A 1 431 ? 7.654 -6.196 16.140 1.00 24.17 431 THR A N 1
ATOM 3144 C CA . THR A 1 431 ? 7.287 -6.445 14.743 1.00 24.17 431 THR A CA 1
ATOM 3145 C C . THR A 1 431 ? 8.454 -7.132 14.057 1.00 24.17 431 THR A C 1
ATOM 3147 O O . THR A 1 431 ? 9.502 -6.543 13.806 1.00 24.17 431 THR A O 1
ATOM 3150 N N . LEU A 1 432 ? 8.266 -8.417 13.754 1.00 27.34 432 LEU A N 1
ATOM 3151 C CA . LEU A 1 432 ? 8.874 -8.998 12.567 1.00 27.34 432 LEU A CA 1
ATOM 3152 C C . LEU A 1 432 ? 8.499 -8.051 11.424 1.00 27.34 432 LEU A C 1
ATOM 3154 O O . LEU A 1 432 ? 7.326 -7.955 11.072 1.00 27.34 432 LEU A O 1
ATOM 3158 N N . SER A 1 433 ? 9.468 -7.285 10.927 1.00 31.66 433 SER A N 1
ATOM 3159 C CA . SER A 1 433 ? 9.347 -6.602 9.646 1.00 31.66 433 SER A CA 1
ATOM 3160 C C . SER A 1 433 ? 9.132 -7.699 8.605 1.00 31.66 433 SER A C 1
ATOM 3162 O O . SER A 1 433 ? 10.077 -8.366 8.181 1.00 31.66 433 SER A O 1
ATOM 3164 N N . LEU A 1 434 ? 7.868 -8.001 8.303 1.00 37.28 434 LEU A N 1
ATOM 3165 C CA . LEU A 1 434 ? 7.526 -8.814 7.151 1.00 37.28 434 LEU A CA 1
ATOM 3166 C C . LEU A 1 434 ? 7.905 -7.962 5.946 1.00 37.28 434 LEU A C 1
ATOM 3168 O O . LEU A 1 434 ? 7.244 -6.979 5.629 1.00 37.28 434 LEU A O 1
ATOM 3172 N N . SER A 1 435 ? 9.047 -8.316 5.363 1.00 46.12 435 SER A N 1
ATOM 3173 C CA . SER A 1 435 ? 9.595 -7.724 4.152 1.00 46.12 435 SER A CA 1
ATOM 3174 C C . SER A 1 435 ? 8.497 -7.551 3.088 1.00 46.12 435 SER A C 1
ATOM 3176 O O . SER A 1 435 ? 7.684 -8.463 2.917 1.00 46.12 435 SER A O 1
ATOM 3178 N N . PRO A 1 436 ? 8.493 -6.438 2.334 1.00 51.62 436 PRO A N 1
ATOM 3179 C CA . PRO A 1 436 ? 7.469 -6.105 1.334 1.00 51.62 436 PRO A CA 1
ATOM 3180 C C . PRO A 1 436 ? 7.316 -7.094 0.162 1.00 51.62 436 PRO A C 1
ATOM 3182 O O . PRO A 1 436 ? 6.478 -6.926 -0.716 1.00 51.62 436 PRO A O 1
ATOM 3185 N N . ALA A 1 437 ? 8.109 -8.155 0.144 1.00 62.12 437 ALA A N 1
ATOM 3186 C CA . ALA A 1 437 ? 8.204 -9.131 -0.921 1.00 62.12 437 ALA A CA 1
ATOM 3187 C C . ALA A 1 437 ? 7.345 -10.385 -0.655 1.00 62.12 437 ALA A C 1
ATOM 3189 O O . ALA A 1 437 ? 7.778 -11.493 -0.954 1.00 62.12 437 ALA A O 1
ATOM 3190 N N . TRP A 1 438 ? 6.157 -10.279 -0.054 1.00 70.94 438 TRP A N 1
ATOM 3191 C CA . TRP A 1 438 ? 5.403 -11.478 0.348 1.00 70.94 438 TRP A CA 1
ATOM 3192 C C . TRP A 1 438 ? 4.936 -12.371 -0.825 1.00 70.94 438 TRP A C 1
ATOM 3194 O O . TRP A 1 438 ? 5.063 -13.587 -0.668 1.00 70.94 438 TRP A O 1
ATOM 3204 N N . PRO A 1 439 ? 4.540 -11.872 -2.024 1.00 80.00 439 PRO A N 1
ATOM 3205 C CA . PRO A 1 439 ? 4.263 -12.753 -3.167 1.00 80.00 439 PRO A CA 1
ATOM 3206 C C . PRO A 1 439 ? 5.533 -13.483 -3.630 1.00 80.00 439 PRO A C 1
ATOM 3208 O O . PRO A 1 439 ? 5.493 -14.644 -4.045 1.00 80.00 439 PRO A O 1
ATOM 3211 N N . ILE A 1 440 ? 6.691 -12.829 -3.473 1.00 80.38 440 ILE A N 1
ATOM 3212 C CA . ILE A 1 440 ? 8.014 -13.404 -3.739 1.00 80.38 440 ILE A CA 1
ATOM 3213 C C . ILE A 1 440 ? 8.349 -14.475 -2.688 1.00 80.38 440 ILE A C 1
ATOM 3215 O O . ILE A 1 440 ? 8.882 -15.524 -3.039 1.00 80.38 440 ILE A O 1
ATOM 3219 N N . LEU A 1 441 ? 8.022 -14.251 -1.409 1.00 78.25 441 LEU A N 1
ATOM 3220 C CA . LEU A 1 441 ? 8.221 -15.225 -0.329 1.00 78.25 441 LEU A CA 1
ATOM 3221 C C . LEU A 1 441 ? 7.327 -16.457 -0.501 1.00 78.25 441 LEU A C 1
ATOM 3223 O O . LEU A 1 441 ? 7.819 -17.574 -0.359 1.00 78.25 441 LEU A O 1
ATOM 3227 N N . LEU A 1 442 ? 6.055 -16.276 -0.862 1.00 79.75 442 LEU A N 1
ATOM 3228 C CA . LEU A 1 442 ? 5.149 -17.382 -1.183 1.00 79.75 442 LEU A CA 1
ATOM 3229 C C . LEU A 1 442 ? 5.682 -18.202 -2.363 1.00 79.75 442 LEU A C 1
ATOM 3231 O O . LEU A 1 442 ? 5.755 -19.429 -2.291 1.00 79.75 442 LEU A O 1
ATOM 3235 N N . GLY A 1 443 ? 6.195 -17.523 -3.392 1.00 79.31 443 GLY A N 1
ATOM 3236 C CA . GLY A 1 443 ? 6.858 -18.172 -4.519 1.00 79.31 443 GLY A CA 1
ATOM 3237 C C . GLY A 1 443 ? 8.167 -18.895 -4.169 1.00 79.31 443 GLY A C 1
ATOM 3238 O O . GLY A 1 443 ? 8.727 -19.586 -5.019 1.00 79.31 443 GLY A O 1
ATOM 3239 N N . ARG A 1 444 ? 8.693 -18.787 -2.943 1.00 77.88 444 ARG A N 1
ATOM 3240 C CA . ARG A 1 444 ? 9.880 -19.539 -2.489 1.00 77.88 444 ARG A CA 1
ATOM 3241 C C . ARG A 1 444 ? 9.545 -20.853 -1.783 1.00 77.88 444 ARG A C 1
ATOM 3243 O O . ARG A 1 444 ? 10.470 -21.607 -1.505 1.00 77.88 444 ARG A O 1
ATOM 3250 N N . VAL A 1 445 ? 8.269 -21.141 -1.517 1.00 78.81 445 VAL A N 1
ATOM 3251 C CA . VAL A 1 445 ? 7.852 -22.338 -0.766 1.00 78.81 445 VAL A CA 1
ATOM 3252 C C . VAL A 1 445 ? 7.928 -23.602 -1.624 1.00 78.81 445 VAL A C 1
ATOM 3254 O O . VAL A 1 445 ? 8.653 -24.535 -1.290 1.00 78.81 445 VAL A O 1
ATOM 3257 N N . CYS A 1 446 ? 7.198 -23.643 -2.739 1.00 71.06 446 CYS A N 1
ATOM 3258 C CA . CYS A 1 446 ? 7.224 -24.753 -3.693 1.00 71.06 446 CYS A CA 1
ATOM 3259 C C . CYS A 1 446 ? 6.843 -24.269 -5.104 1.00 71.06 446 CYS A C 1
ATOM 3261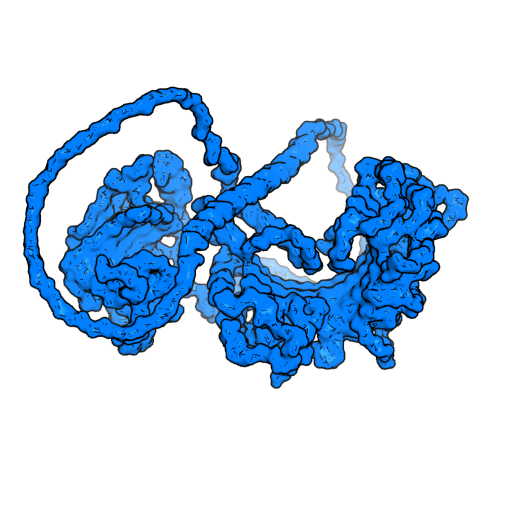 O O . CYS A 1 446 ? 6.455 -23.113 -5.289 1.00 71.06 446 CYS A O 1
ATOM 3263 N N . ARG A 1 447 ? 6.954 -25.148 -6.111 1.00 73.94 447 ARG A N 1
ATOM 3264 C CA . ARG A 1 447 ? 6.637 -24.812 -7.512 1.00 73.94 447 ARG A CA 1
ATOM 3265 C C . ARG A 1 447 ? 5.166 -24.427 -7.710 1.00 73.94 447 ARG A C 1
ATOM 3267 O O . ARG A 1 447 ? 4.915 -23.416 -8.352 1.00 73.94 447 ARG A O 1
ATOM 3274 N N . GLN A 1 448 ? 4.229 -25.159 -7.099 1.00 80.62 448 GLN A N 1
ATOM 3275 C CA . GLN A 1 448 ? 2.788 -24.860 -7.154 1.00 80.62 448 GLN A CA 1
ATOM 3276 C C . GLN A 1 448 ? 2.490 -23.454 -6.615 1.00 80.62 448 GLN A C 1
ATOM 3278 O O . GLN A 1 448 ? 1.854 -22.652 -7.284 1.00 80.62 448 GLN A O 1
ATOM 3283 N N . TRP A 1 449 ? 3.044 -23.106 -5.449 1.00 83.88 449 TRP A N 1
ATOM 3284 C CA . TRP A 1 449 ? 2.848 -21.786 -4.844 1.00 83.88 449 TRP A CA 1
ATOM 3285 C C . TRP A 1 449 ? 3.472 -20.673 -5.685 1.00 83.88 449 TRP A C 1
ATOM 3287 O O . TRP A 1 449 ? 2.909 -19.590 -5.768 1.00 83.88 449 TRP A O 1
ATOM 3297 N N . ARG A 1 450 ? 4.613 -20.931 -6.338 1.00 82.94 450 ARG A N 1
ATOM 3298 C CA . ARG A 1 450 ? 5.220 -19.979 -7.278 1.00 82.94 450 ARG A CA 1
ATOM 3299 C C . ARG A 1 450 ? 4.365 -19.773 -8.519 1.00 82.94 450 ARG A C 1
ATOM 3301 O O . ARG A 1 450 ? 4.170 -18.632 -8.909 1.00 82.94 450 ARG A O 1
ATOM 3308 N N . ALA A 1 451 ? 3.878 -20.845 -9.138 1.00 78.69 451 ALA A N 1
ATOM 3309 C CA . ALA A 1 451 ? 3.001 -20.740 -10.300 1.00 78.69 451 ALA A CA 1
ATOM 3310 C C . ALA A 1 451 ? 1.751 -19.929 -9.942 1.00 78.69 451 ALA A C 1
ATOM 3312 O O . ALA A 1 451 ? 1.454 -18.940 -10.606 1.00 78.69 451 ALA A O 1
ATOM 3313 N N . LEU A 1 452 ? 1.132 -20.266 -8.810 1.00 82.56 452 LEU A N 1
ATOM 3314 C CA . LEU A 1 452 ? -0.059 -19.599 -8.311 1.00 82.56 452 LEU A CA 1
ATOM 3315 C C . LEU A 1 452 ? 0.177 -18.125 -7.963 1.00 82.56 452 LEU A C 1
ATOM 3317 O O . LEU A 1 452 ? -0.656 -17.275 -8.271 1.00 82.56 452 LEU A O 1
ATOM 3321 N N . THR A 1 453 ? 1.322 -17.781 -7.360 1.00 83.38 453 THR A N 1
ATOM 3322 C CA . THR A 1 453 ? 1.623 -16.374 -7.075 1.00 83.38 453 THR A CA 1
ATOM 3323 C C . THR A 1 453 ? 1.853 -15.575 -8.346 1.00 83.38 453 THR A C 1
ATOM 3325 O O . THR A 1 453 ? 1.431 -14.426 -8.421 1.00 83.38 453 THR A O 1
ATOM 3328 N N . VAL A 1 454 ? 2.493 -16.159 -9.361 1.00 83.50 454 VAL A N 1
ATOM 3329 C CA . VAL A 1 454 ? 2.714 -15.505 -10.658 1.00 83.50 454 VAL A CA 1
ATOM 3330 C C . VAL A 1 454 ? 1.417 -15.351 -11.454 1.00 83.50 454 VAL A C 1
ATOM 3332 O O . VAL A 1 454 ? 1.229 -14.306 -12.071 1.00 83.50 454 VAL A O 1
ATOM 3335 N N . SER A 1 455 ? 0.521 -16.340 -11.413 1.00 83.31 455 SER A N 1
ATOM 3336 C CA . SER A 1 455 ? -0.749 -16.339 -12.149 1.00 83.31 455 SER A CA 1
ATOM 3337 C C . SER A 1 455 ? -1.873 -15.554 -11.468 1.00 83.31 455 SER A C 1
ATOM 3339 O O . SER A 1 455 ? -2.971 -15.492 -12.014 1.00 83.31 455 SER A O 1
ATOM 3341 N N . THR A 1 456 ? -1.624 -14.958 -10.297 1.00 86.56 456 THR A N 1
ATOM 3342 C CA . THR A 1 456 ? -2.622 -14.188 -9.538 1.00 86.56 456 THR A CA 1
ATOM 3343 C C . THR A 1 456 ? -2.201 -12.712 -9.445 1.00 86.56 456 THR A C 1
ATOM 3345 O O . THR A 1 456 ? -1.574 -12.309 -8.458 1.00 86.56 456 THR A O 1
ATOM 3348 N N . PRO A 1 457 ? -2.543 -11.868 -10.444 1.00 89.50 457 PRO A N 1
ATOM 3349 C CA . PRO A 1 457 ? -2.106 -10.470 -10.515 1.00 89.50 457 PRO A CA 1
ATOM 3350 C C . PRO A 1 457 ? -2.458 -9.631 -9.286 1.00 89.50 457 PRO A C 1
ATOM 3352 O O . PRO A 1 457 ? -1.686 -8.763 -8.879 1.00 89.50 457 PRO A O 1
ATOM 3355 N N . TYR A 1 458 ? -3.595 -9.916 -8.645 1.00 87.06 458 TYR A N 1
ATOM 3356 C CA . TYR A 1 458 ? -4.050 -9.166 -7.477 1.00 87.06 458 TYR A CA 1
ATOM 3357 C C . TYR A 1 458 ? -3.058 -9.226 -6.300 1.00 87.06 458 TYR A C 1
ATOM 3359 O O . TYR A 1 458 ? -2.927 -8.246 -5.569 1.00 87.06 458 TYR A O 1
ATOM 3367 N N . LEU A 1 459 ? -2.282 -10.312 -6.152 1.00 85.75 459 LEU A N 1
ATOM 3368 C CA . LEU A 1 459 ? -1.248 -10.425 -5.108 1.00 85.75 459 LEU A CA 1
ATOM 3369 C C . LEU A 1 459 ? -0.136 -9.367 -5.264 1.00 85.75 459 LEU A C 1
ATOM 3371 O O . LEU A 1 459 ? 0.545 -9.038 -4.296 1.00 85.75 459 LEU A O 1
ATOM 3375 N N . TRP A 1 460 ? 0.041 -8.824 -6.471 1.00 89.00 460 TRP A N 1
ATOM 3376 C CA . TRP A 1 460 ? 1.087 -7.860 -6.825 1.00 89.00 460 TRP A CA 1
ATOM 3377 C C . TRP A 1 460 ? 0.603 -6.405 -6.823 1.00 89.00 460 TRP A C 1
ATOM 3379 O O . TRP A 1 460 ? 1.371 -5.507 -7.154 1.00 89.00 460 TRP A O 1
ATOM 3389 N N . THR A 1 461 ? -0.659 -6.151 -6.464 1.00 89.38 461 THR A N 1
ATOM 3390 C CA . THR A 1 461 ? -1.249 -4.796 -6.457 1.00 89.38 461 THR A CA 1
ATOM 3391 C C . THR A 1 461 ? -0.730 -3.916 -5.326 1.00 89.38 461 THR A C 1
ATOM 3393 O O . THR A 1 461 ? -0.719 -2.693 -5.453 1.00 89.38 461 THR A O 1
ATOM 3396 N N . LYS A 1 462 ? -0.283 -4.529 -4.223 1.00 87.38 462 LYS A N 1
ATOM 3397 C CA . LYS A 1 462 ? 0.237 -3.824 -3.053 1.00 87.38 462 LYS A CA 1
ATOM 3398 C C . LYS A 1 462 ? 1.756 -3.731 -3.109 1.00 87.38 462 LYS A C 1
ATOM 3400 O O . LYS A 1 462 ? 2.453 -4.715 -2.859 1.00 87.38 462 LYS A O 1
ATOM 3405 N N . VAL A 1 463 ? 2.255 -2.539 -3.403 1.00 86.31 463 VAL A N 1
ATOM 3406 C CA . VAL A 1 463 ? 3.676 -2.223 -3.537 1.00 86.31 463 VAL A CA 1
ATOM 3407 C C . VAL A 1 463 ? 4.132 -1.502 -2.278 1.00 86.31 463 VAL A C 1
ATOM 3409 O O . VAL A 1 463 ? 3.665 -0.408 -1.994 1.00 86.31 463 VAL A O 1
ATOM 3412 N N . CYS A 1 464 ? 5.048 -2.089 -1.514 1.00 84.88 464 CYS A N 1
ATOM 3413 C CA . CYS A 1 464 ? 5.642 -1.430 -0.351 1.00 84.88 464 CYS A CA 1
ATOM 3414 C C . CYS A 1 464 ? 7.160 -1.388 -0.539 1.00 84.88 464 CYS A C 1
ATOM 3416 O O . CYS A 1 464 ? 7.772 -2.421 -0.783 1.00 84.88 464 CYS A O 1
ATOM 3418 N N . ILE A 1 465 ? 7.792 -0.221 -0.482 1.00 82.38 465 ILE A N 1
ATOM 3419 C CA . ILE A 1 465 ? 9.227 -0.094 -0.751 1.00 82.38 465 ILE A CA 1
ATOM 3420 C C . ILE A 1 465 ? 9.857 0.829 0.279 1.00 82.38 465 ILE A C 1
ATOM 3422 O O . ILE A 1 465 ? 9.525 2.005 0.349 1.00 82.38 465 ILE A O 1
ATOM 3426 N N . ASP A 1 466 ? 10.808 0.293 1.040 1.00 80.75 466 ASP A N 1
ATOM 3427 C CA . ASP A 1 466 ? 11.605 1.064 1.989 1.00 80.75 466 ASP A CA 1
ATOM 3428 C C . ASP A 1 466 ? 12.982 1.375 1.383 1.00 80.75 466 ASP A C 1
ATOM 3430 O O . ASP A 1 466 ? 13.735 0.471 1.000 1.00 80.75 466 ASP A O 1
ATOM 3434 N N . ILE A 1 467 ? 13.322 2.660 1.326 1.00 80.00 467 ILE A N 1
ATOM 3435 C CA . ILE A 1 467 ? 14.543 3.222 0.749 1.00 80.00 467 ILE A CA 1
ATOM 3436 C C . ILE A 1 467 ? 15.322 3.919 1.874 1.00 80.00 467 ILE A C 1
ATOM 3438 O O . ILE A 1 467 ? 15.221 5.134 2.049 1.00 80.00 467 ILE A O 1
ATOM 3442 N N . PRO A 1 468 ? 16.082 3.168 2.694 1.00 74.81 468 PRO A N 1
ATOM 3443 C CA . PRO A 1 468 ? 16.788 3.745 3.833 1.00 74.81 468 PRO A CA 1
ATOM 3444 C C . PRO A 1 468 ? 17.984 4.626 3.437 1.00 74.81 468 PRO A C 1
ATOM 3446 O O . PRO A 1 468 ? 18.318 5.526 4.197 1.00 74.81 468 PRO A O 1
ATOM 3449 N N . HIS A 1 469 ? 18.603 4.361 2.280 1.00 74.50 469 HIS A N 1
ATOM 3450 C CA . HIS A 1 469 ? 19.835 4.992 1.782 1.00 74.50 469 HIS A CA 1
ATOM 3451 C C . HIS A 1 469 ? 19.800 5.048 0.232 1.00 74.50 469 HIS A C 1
ATOM 3453 O O . HIS A 1 469 ? 19.208 4.130 -0.361 1.00 74.50 469 HIS A O 1
ATOM 3459 N N . PRO A 1 470 ? 20.446 6.029 -0.447 1.00 74.56 470 PRO A N 1
ATOM 3460 C CA . PRO A 1 470 ? 20.387 6.182 -1.911 1.00 74.56 470 PRO A CA 1
ATOM 3461 C C . PRO A 1 470 ? 20.786 4.930 -2.701 1.00 74.56 470 PRO A C 1
ATOM 3463 O O . PRO A 1 470 ? 20.177 4.593 -3.710 1.00 74.56 470 PRO A O 1
ATOM 3466 N N . SER A 1 471 ? 21.753 4.156 -2.199 1.00 75.81 471 SER A N 1
ATOM 3467 C CA . SER A 1 471 ? 22.207 2.900 -2.828 1.00 75.81 471 SER A CA 1
ATOM 3468 C C . SER A 1 471 ? 21.117 1.830 -3.003 1.00 75.81 471 SER A C 1
ATOM 3470 O O . SER A 1 471 ? 21.319 0.852 -3.720 1.00 75.81 471 SER A O 1
ATOM 3472 N N . ARG A 1 472 ? 19.957 1.974 -2.347 1.00 78.69 472 ARG A N 1
ATOM 3473 C CA . ARG A 1 472 ? 18.813 1.056 -2.476 1.00 78.69 472 ARG A CA 1
ATOM 3474 C C . ARG A 1 472 ? 17.840 1.455 -3.584 1.00 78.69 472 ARG A C 1
ATOM 3476 O O . ARG A 1 472 ? 16.910 0.695 -3.847 1.00 78.69 472 ARG A O 1
ATOM 3483 N N . LEU A 1 473 ? 18.047 2.602 -4.223 1.00 80.81 473 LEU A N 1
ATOM 3484 C CA . LEU A 1 473 ? 17.115 3.192 -5.177 1.00 80.81 473 LEU A CA 1
ATOM 3485 C C . LEU A 1 473 ? 16.981 2.374 -6.466 1.00 80.81 473 LEU A C 1
ATOM 3487 O O . LEU A 1 473 ? 15.866 2.100 -6.891 1.00 80.81 473 LEU A O 1
ATOM 3491 N N . ASP A 1 474 ? 18.082 1.859 -7.014 1.00 80.81 474 ASP A N 1
ATOM 3492 C CA . ASP A 1 474 ? 18.037 0.951 -8.171 1.00 80.81 474 ASP A CA 1
ATOM 3493 C C . ASP A 1 474 ? 17.227 -0.326 -7.863 1.00 80.81 474 ASP A C 1
ATOM 3495 O O . ASP A 1 474 ? 16.341 -0.734 -8.616 1.00 80.81 474 ASP A O 1
ATOM 3499 N N . THR A 1 475 ? 17.452 -0.922 -6.686 1.00 80.00 475 THR A N 1
ATOM 3500 C CA . THR A 1 475 ? 16.666 -2.082 -6.234 1.00 80.00 475 THR A CA 1
ATOM 3501 C C . THR A 1 475 ? 15.191 -1.722 -6.037 1.00 80.00 475 THR A C 1
ATOM 3503 O O . THR A 1 475 ? 14.317 -2.530 -6.350 1.00 80.00 475 THR A O 1
ATOM 3506 N N . ALA A 1 476 ? 14.902 -0.524 -5.525 1.00 81.81 476 ALA A N 1
ATOM 3507 C CA . ALA A 1 476 ? 13.547 -0.017 -5.349 1.00 81.81 476 ALA A CA 1
ATOM 3508 C C . ALA A 1 476 ? 12.820 0.129 -6.691 1.00 81.81 476 ALA A C 1
ATOM 3510 O O . ALA A 1 476 ? 11.715 -0.388 -6.829 1.00 81.81 476 ALA A O 1
ATOM 3511 N N . VAL A 1 477 ? 13.452 0.741 -7.695 1.00 85.56 477 VAL A N 1
ATOM 3512 C CA . VAL A 1 477 ? 12.881 0.894 -9.042 1.00 85.56 477 VAL A CA 1
ATOM 3513 C C . VAL A 1 477 ? 12.585 -0.471 -9.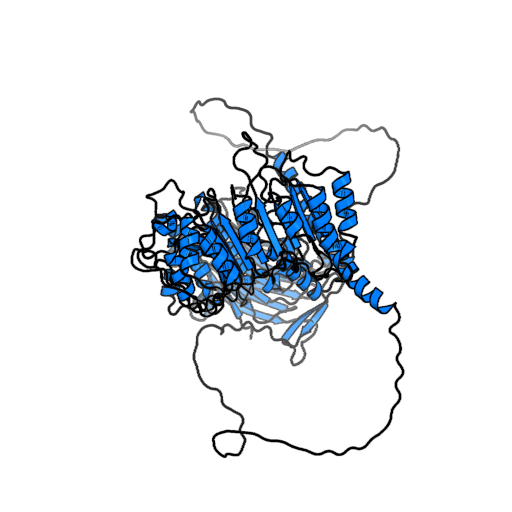664 1.00 85.56 477 VAL A C 1
ATOM 3515 O O . VAL A 1 477 ? 11.467 -0.707 -10.121 1.00 85.56 477 VAL A O 1
ATOM 3518 N N . LYS A 1 478 ? 13.530 -1.417 -9.594 1.00 84.00 478 LYS A N 1
ATOM 3519 C CA . LYS A 1 478 ? 13.344 -2.783 -10.119 1.00 84.00 478 LYS A CA 1
ATOM 3520 C C . LYS A 1 478 ? 12.195 -3.524 -9.435 1.00 84.00 478 LYS A C 1
ATOM 3522 O O . LYS A 1 478 ? 11.386 -4.174 -10.097 1.00 84.00 478 LYS A O 1
ATOM 3527 N N . LEU A 1 479 ? 12.098 -3.425 -8.107 1.00 83.69 479 LEU A N 1
ATOM 3528 C CA . LEU A 1 479 ? 10.991 -4.019 -7.353 1.00 83.69 479 LEU A CA 1
ATOM 3529 C C . LEU A 1 479 ? 9.656 -3.368 -7.713 1.00 83.69 479 LEU A C 1
ATOM 3531 O O . LEU A 1 479 ? 8.671 -4.075 -7.910 1.00 83.69 479 LEU A O 1
ATOM 3535 N N . TYR A 1 480 ? 9.626 -2.044 -7.836 1.00 88.12 480 TYR A N 1
ATOM 3536 C CA . TYR A 1 480 ? 8.434 -1.309 -8.229 1.00 88.12 480 TYR A CA 1
ATOM 3537 C C . TYR A 1 480 ? 7.935 -1.754 -9.608 1.00 88.12 480 TYR A C 1
ATOM 3539 O O . TYR A 1 480 ? 6.789 -2.180 -9.748 1.00 88.12 480 TYR A O 1
ATOM 3547 N N . GLN A 1 481 ? 8.819 -1.751 -10.608 1.00 88.69 481 GLN A N 1
ATOM 3548 C CA . GLN A 1 481 ? 8.511 -2.178 -11.973 1.00 88.69 481 GLN A CA 1
ATOM 3549 C C . GLN A 1 481 ? 8.032 -3.633 -12.028 1.00 88.69 481 GLN A C 1
ATOM 3551 O O . GLN A 1 481 ? 7.060 -3.930 -12.727 1.00 88.69 481 GLN A O 1
ATOM 3556 N N . LEU A 1 482 ? 8.645 -4.536 -11.252 1.00 85.81 482 LEU A N 1
ATOM 3557 C CA . LEU A 1 482 ? 8.194 -5.924 -11.144 1.00 85.81 482 LEU A CA 1
ATOM 3558 C C . LEU A 1 482 ? 6.738 -6.002 -10.666 1.00 85.81 482 LEU A C 1
ATOM 3560 O O . LEU A 1 482 ? 5.931 -6.699 -11.279 1.00 85.81 482 LEU A O 1
ATOM 3564 N N . PHE A 1 483 ? 6.384 -5.285 -9.599 1.00 89.50 483 PHE A N 1
ATOM 3565 C CA . PHE A 1 483 ? 5.020 -5.304 -9.067 1.00 89.50 483 PHE A CA 1
ATOM 3566 C C . PHE A 1 483 ? 4.018 -4.664 -10.034 1.00 89.50 483 PHE A C 1
ATOM 3568 O O . PHE A 1 483 ? 2.958 -5.238 -10.289 1.00 89.50 483 PHE A O 1
ATOM 3575 N N . VAL A 1 484 ? 4.362 -3.521 -10.634 1.00 88.94 484 VAL A N 1
ATOM 3576 C CA . VAL A 1 484 ? 3.518 -2.845 -11.635 1.00 88.94 484 VAL A CA 1
ATOM 3577 C C . VAL A 1 484 ? 3.258 -3.743 -12.846 1.00 88.94 484 VAL A C 1
ATOM 3579 O O . VAL A 1 484 ? 2.129 -3.790 -13.335 1.00 88.94 484 VAL A O 1
ATOM 3582 N N . THR A 1 485 ? 4.267 -4.502 -13.280 1.00 89.62 485 THR A N 1
ATOM 3583 C CA . THR A 1 485 ? 4.153 -5.448 -14.399 1.00 89.62 485 THR A CA 1
ATOM 3584 C C . THR A 1 485 ? 3.279 -6.646 -14.028 1.00 89.62 485 THR A C 1
ATOM 3586 O O . THR A 1 485 ? 2.352 -6.993 -14.756 1.00 89.62 485 THR A O 1
ATOM 3589 N N . ARG A 1 486 ? 3.529 -7.283 -12.875 1.00 87.25 486 ARG A N 1
ATOM 3590 C CA . ARG A 1 486 ? 2.797 -8.493 -12.451 1.00 87.25 486 ARG A CA 1
ATOM 3591 C C . ARG A 1 486 ? 1.354 -8.226 -12.034 1.00 87.25 486 ARG A C 1
ATOM 3593 O O . ARG A 1 486 ? 0.529 -9.128 -12.114 1.00 87.25 486 ARG A O 1
ATOM 3600 N N . SER A 1 487 ? 1.041 -7.002 -11.624 1.00 88.50 487 SER A N 1
ATOM 3601 C CA . SER A 1 487 ? -0.325 -6.583 -11.290 1.00 88.50 487 SER A CA 1
ATOM 3602 C C . SER A 1 487 ? -1.204 -6.296 -12.513 1.00 88.50 487 SER A C 1
ATOM 3604 O O . SER A 1 487 ? -2.401 -6.066 -12.348 1.00 88.50 487 SER A O 1
ATOM 3606 N N . GLY A 1 488 ? -0.664 -6.329 -13.736 1.00 88.50 488 GLY A N 1
ATOM 3607 C CA . GLY A 1 488 ? -1.452 -6.174 -14.962 1.00 88.50 488 GLY A CA 1
ATOM 3608 C C . GLY A 1 488 ? -2.180 -4.830 -15.020 1.00 88.50 488 GLY A C 1
ATOM 3609 O O . GLY A 1 488 ? -1.547 -3.790 -14.916 1.00 88.50 488 GLY A O 1
ATOM 3610 N N . ALA A 1 489 ? -3.507 -4.839 -15.177 1.00 89.25 489 ALA A N 1
ATOM 3611 C CA . ALA A 1 489 ? -4.338 -3.627 -15.211 1.00 89.25 489 ALA A CA 1
ATOM 3612 C C . ALA A 1 489 ? -5.000 -3.293 -13.858 1.00 89.25 489 ALA A C 1
ATOM 3614 O O . ALA A 1 489 ? -5.818 -2.378 -13.776 1.00 89.25 489 ALA A O 1
ATOM 3615 N N . HIS A 1 490 ? -4.685 -4.032 -12.788 1.00 90.12 490 HIS A N 1
ATOM 3616 C CA . HIS A 1 490 ? -5.354 -3.840 -11.502 1.00 90.12 490 HIS A CA 1
ATOM 3617 C C . HIS A 1 490 ? -4.950 -2.519 -10.820 1.00 90.12 490 HIS A C 1
ATOM 3619 O O . HIS A 1 490 ? -3.817 -2.057 -11.017 1.00 90.12 490 HIS A O 1
ATOM 3625 N N . PRO A 1 491 ? -5.836 -1.927 -9.994 1.00 94.50 491 PRO A N 1
ATOM 3626 C CA . PRO A 1 491 ? -5.505 -0.751 -9.197 1.00 94.50 491 PRO A CA 1
ATOM 3627 C C . PRO A 1 491 ? -4.361 -1.036 -8.214 1.00 94.50 491 PRO A C 1
ATOM 3629 O O . PRO A 1 491 ? -4.240 -2.147 -7.698 1.00 94.50 491 PRO A O 1
ATOM 3632 N N . LEU A 1 492 ? -3.531 -0.029 -7.955 1.00 94.56 492 LEU A N 1
ATOM 3633 C CA . LEU A 1 492 ? -2.311 -0.135 -7.158 1.00 94.56 492 LEU A CA 1
ATOM 3634 C C . LEU A 1 492 ? -2.464 0.521 -5.780 1.00 94.56 492 LEU A C 1
ATOM 3636 O O . LEU A 1 492 ? -2.977 1.636 -5.656 1.00 94.56 492 LEU A O 1
ATOM 3640 N N . ASP A 1 493 ? -1.960 -0.162 -4.754 1.00 92.19 493 ASP A N 1
ATOM 3641 C CA . ASP A 1 493 ? -1.768 0.357 -3.397 1.00 92.19 493 ASP A CA 1
ATOM 3642 C C . ASP A 1 493 ? -0.263 0.522 -3.166 1.00 92.19 493 ASP A C 1
ATOM 3644 O O . ASP A 1 493 ? 0.455 -0.462 -2.985 1.00 92.19 493 ASP A O 1
ATOM 3648 N N . ILE A 1 494 ? 0.228 1.756 -3.261 1.00 92.19 494 ILE A N 1
ATOM 3649 C CA . ILE A 1 494 ? 1.657 2.071 -3.274 1.00 92.19 494 ILE A CA 1
ATOM 3650 C C . ILE A 1 494 ? 2.048 2.707 -1.946 1.00 92.19 494 ILE A C 1
ATOM 3652 O O . ILE A 1 494 ? 1.446 3.681 -1.510 1.00 92.19 494 ILE A O 1
ATOM 3656 N N . THR A 1 495 ? 3.096 2.182 -1.322 1.00 88.81 495 THR A N 1
ATOM 3657 C CA . THR A 1 495 ? 3.753 2.741 -0.141 1.00 88.81 495 THR A CA 1
ATOM 3658 C C . THR A 1 495 ? 5.249 2.868 -0.408 1.00 88.81 495 THR A C 1
ATOM 3660 O O . THR A 1 495 ? 5.908 1.860 -0.663 1.00 88.81 495 THR A O 1
ATOM 3663 N N . ILE A 1 496 ? 5.800 4.078 -0.332 1.00 85.19 496 ILE A N 1
ATOM 3664 C CA . ILE A 1 496 ? 7.237 4.340 -0.461 1.00 85.19 496 ILE A CA 1
ATOM 3665 C C . ILE A 1 496 ? 7.724 5.052 0.799 1.00 85.19 496 ILE A C 1
ATOM 3667 O O . ILE A 1 496 ? 7.241 6.134 1.133 1.00 85.19 496 ILE A O 1
ATOM 3671 N N . THR A 1 497 ? 8.697 4.445 1.478 1.00 82.56 497 THR A N 1
ATOM 3672 C CA . THR A 1 497 ? 9.282 4.977 2.708 1.00 82.56 497 THR A CA 1
ATOM 3673 C C . THR A 1 497 ? 10.744 5.373 2.504 1.00 82.56 497 THR A C 1
ATOM 3675 O O . THR A 1 497 ? 11.601 4.505 2.383 1.00 82.56 497 THR A O 1
ATOM 3678 N N . PHE A 1 498 ? 11.074 6.657 2.545 1.00 77.75 498 PHE A N 1
ATOM 3679 C CA . PHE A 1 498 ? 12.442 7.169 2.582 1.00 77.75 498 PHE A CA 1
ATOM 3680 C C . PHE A 1 498 ? 13.001 7.163 4.015 1.00 77.75 498 PHE A C 1
ATOM 3682 O O . PHE A 1 498 ? 12.296 7.478 4.981 1.00 77.75 498 PHE A O 1
ATOM 3689 N N . GLY A 1 499 ? 14.266 6.757 4.161 1.00 71.06 499 GLY A N 1
ATOM 3690 C CA . GLY A 1 499 ? 15.001 6.740 5.427 1.00 71.06 499 GLY A CA 1
ATOM 3691 C C . GLY A 1 499 ? 15.457 8.123 5.889 1.00 71.06 499 GLY A C 1
ATOM 3692 O O . GLY A 1 499 ? 15.443 9.084 5.130 1.00 71.06 499 GLY A O 1
ATOM 3693 N N . GLY A 1 500 ? 15.899 8.219 7.146 1.00 64.88 500 GLY A N 1
ATOM 3694 C CA . GLY A 1 500 ? 16.311 9.491 7.754 1.00 64.88 500 GLY A CA 1
ATOM 3695 C C . GLY A 1 500 ? 17.514 10.168 7.088 1.00 64.88 500 GLY A C 1
ATOM 3696 O O . GLY A 1 500 ? 17.629 11.377 7.193 1.00 64.88 500 GLY A O 1
ATOM 3697 N N . GLU A 1 501 ? 18.367 9.420 6.385 1.00 59.03 501 GLU A N 1
ATOM 3698 C CA . GLU A 1 501 ? 19.491 9.968 5.602 1.00 59.03 501 GLU A CA 1
ATOM 3699 C C . GLU A 1 501 ? 19.036 10.589 4.270 1.00 59.03 501 GLU A C 1
ATOM 3701 O O . GLU A 1 501 ? 19.747 11.401 3.693 1.00 59.03 501 GLU A O 1
ATOM 3706 N N . MET A 1 502 ? 17.842 10.224 3.794 1.00 59.16 502 MET A N 1
ATOM 3707 C CA . MET A 1 502 ? 17.235 10.709 2.546 1.00 59.16 502 MET A CA 1
ATOM 3708 C C . MET A 1 502 ? 16.307 11.909 2.773 1.00 59.16 502 MET A C 1
ATOM 3710 O O . MET A 1 502 ? 15.794 12.493 1.819 1.00 59.16 502 MET A O 1
ATOM 3714 N N . LEU A 1 503 ? 16.034 12.243 4.038 1.00 64.19 503 LEU A N 1
ATOM 3715 C CA . LEU A 1 503 ? 15.119 13.304 4.440 1.00 64.19 503 LEU A CA 1
ATOM 3716 C C . LEU A 1 503 ? 15.902 14.436 5.116 1.00 64.19 503 LEU A C 1
ATOM 3718 O O . LEU A 1 503 ? 16.756 14.148 5.953 1.00 64.19 503 LEU A O 1
ATOM 3722 N N . PRO A 1 504 ? 15.585 15.714 4.836 1.00 56.81 504 PRO A N 1
ATOM 3723 C CA . PRO A 1 504 ? 16.265 16.841 5.472 1.00 56.81 504 PRO A CA 1
ATOM 3724 C C . PRO A 1 504 ? 16.172 16.753 7.002 1.00 56.81 504 PRO A C 1
ATOM 3726 O O . PRO A 1 504 ? 15.079 16.598 7.557 1.00 56.81 504 PRO A O 1
ATOM 3729 N N . THR A 1 505 ? 17.293 16.839 7.718 1.00 54.72 505 THR A N 1
ATOM 3730 C CA . THR A 1 505 ? 17.274 16.778 9.188 1.00 54.72 505 THR A CA 1
ATOM 3731 C C . THR A 1 505 ? 16.840 18.115 9.800 1.00 54.72 505 THR A C 1
ATOM 3733 O O . THR A 1 505 ? 16.918 19.164 9.169 1.00 54.72 505 THR A O 1
ATOM 3736 N N . GLN A 1 506 ? 16.384 18.119 11.063 1.00 49.62 506 GLN A N 1
ATOM 3737 C CA . GLN A 1 506 ? 15.983 19.364 11.749 1.00 49.62 506 GLN A CA 1
ATOM 3738 C C . GLN A 1 506 ? 17.123 20.389 11.915 1.00 49.62 506 GLN A C 1
ATOM 3740 O O . GLN A 1 506 ? 16.852 21.553 12.213 1.00 49.62 506 GLN A O 1
ATOM 3745 N N . THR A 1 507 ? 18.377 19.961 11.767 1.00 46.66 507 THR A N 1
ATOM 3746 C CA . THR A 1 507 ? 19.573 20.799 11.903 1.00 46.66 507 THR A CA 1
ATOM 3747 C C . THR A 1 507 ? 19.980 21.498 10.605 1.00 46.66 507 THR A C 1
ATOM 3749 O O . THR A 1 507 ? 20.660 22.517 10.681 1.00 46.66 507 THR A O 1
ATOM 3752 N N . ASP A 1 508 ? 19.510 21.031 9.445 1.00 50.62 508 ASP A N 1
ATOM 3753 C CA . ASP A 1 508 ? 19.820 21.610 8.133 1.00 50.62 508 ASP A CA 1
ATOM 3754 C C . ASP A 1 508 ? 18.786 22.668 7.735 1.00 50.62 508 ASP A C 1
ATOM 3756 O O . ASP A 1 508 ? 17.921 22.448 6.890 1.00 50.62 508 ASP A O 1
ATOM 3760 N N . ARG A 1 509 ? 18.851 23.843 8.371 1.00 44.59 509 ARG A N 1
ATOM 3761 C CA . ARG A 1 509 ? 17.943 24.968 8.069 1.00 44.59 509 ARG A CA 1
ATOM 3762 C C . ARG A 1 509 ? 18.078 25.524 6.644 1.00 44.59 509 ARG A C 1
ATOM 3764 O O . ARG A 1 509 ? 17.159 26.207 6.209 1.00 44.59 509 ARG A O 1
ATOM 3771 N N . ASP A 1 510 ? 19.162 25.191 5.942 1.00 43.91 510 ASP A N 1
ATOM 3772 C CA . ASP A 1 510 ? 19.529 25.780 4.648 1.00 43.91 510 ASP A CA 1
ATOM 3773 C C . ASP A 1 510 ? 19.644 24.759 3.496 1.00 43.91 510 ASP A C 1
ATOM 3775 O O . ASP A 1 510 ? 19.964 25.151 2.377 1.00 43.91 510 ASP A O 1
ATOM 3779 N N . GLN A 1 511 ? 19.391 23.460 3.719 1.00 48.44 511 GLN A N 1
ATOM 3780 C CA . GLN A 1 511 ? 19.496 22.454 2.650 1.00 48.44 511 GLN A CA 1
ATOM 3781 C C . GLN A 1 511 ? 18.117 22.078 2.100 1.00 48.44 511 GLN A C 1
ATOM 3783 O O . GLN A 1 511 ? 17.429 21.188 2.605 1.00 48.44 511 GLN A O 1
ATOM 3788 N N . THR A 1 512 ? 17.718 22.738 1.014 1.00 54.19 512 THR A N 1
ATOM 3789 C CA . THR A 1 512 ? 16.871 22.085 0.011 1.00 54.19 512 THR A CA 1
ATOM 3790 C C . THR A 1 512 ? 17.638 20.882 -0.551 1.00 54.19 512 THR A C 1
ATOM 3792 O O . THR A 1 512 ? 18.866 20.917 -0.633 1.00 54.19 512 THR A O 1
ATOM 3795 N N . LEU A 1 513 ? 16.947 19.792 -0.918 1.00 58.50 513 LEU A N 1
ATOM 3796 C CA . LEU A 1 513 ? 17.603 18.731 -1.694 1.00 58.50 513 LEU A CA 1
ATOM 3797 C C . LEU A 1 513 ? 18.230 19.381 -2.935 1.00 58.50 513 LEU A C 1
ATOM 3799 O O . LEU A 1 513 ? 17.525 20.084 -3.658 1.00 58.50 513 LEU A O 1
ATOM 3803 N N . SER A 1 514 ? 19.536 19.191 -3.148 1.00 60.25 514 SER A N 1
ATOM 3804 C CA . SER A 1 514 ? 20.203 19.705 -4.347 1.00 60.25 514 SER A CA 1
ATOM 3805 C C . SER A 1 514 ? 19.587 19.078 -5.599 1.00 60.25 514 SER A C 1
ATOM 3807 O O . SER A 1 514 ? 19.129 17.934 -5.547 1.00 60.25 514 SER A O 1
ATOM 3809 N N . ASP A 1 515 ? 19.612 19.788 -6.729 1.00 61.72 515 ASP A N 1
ATOM 3810 C CA . ASP A 1 515 ? 19.134 19.243 -8.009 1.00 61.72 515 ASP A CA 1
ATOM 3811 C C . ASP A 1 515 ? 19.841 17.919 -8.359 1.00 61.72 515 ASP A C 1
ATOM 3813 O O . ASP A 1 515 ? 19.184 16.957 -8.744 1.00 61.72 515 ASP A O 1
ATOM 3817 N N . GLU A 1 516 ? 21.141 17.801 -8.064 1.00 60.59 516 GLU A N 1
ATOM 3818 C CA . GLU A 1 516 ? 21.907 16.551 -8.214 1.00 60.59 516 GLU A CA 1
ATOM 3819 C C . GLU A 1 516 ? 21.380 15.396 -7.342 1.00 60.59 516 GLU A C 1
ATOM 3821 O O . GLU A 1 516 ? 21.433 14.231 -7.737 1.00 60.59 516 GLU A O 1
ATOM 3826 N N . SER A 1 517 ? 20.874 15.695 -6.140 1.00 64.25 517 SER A N 1
ATOM 3827 C CA . SER A 1 517 ? 20.247 14.686 -5.277 1.00 64.25 517 SER A CA 1
ATOM 3828 C C . SER A 1 517 ? 18.870 14.296 -5.807 1.00 64.25 517 SER A C 1
ATOM 3830 O O . SER A 1 517 ? 18.473 13.143 -5.665 1.00 64.25 517 SER A O 1
ATOM 3832 N N . LEU A 1 518 ? 18.144 15.239 -6.417 1.00 65.69 518 LEU A N 1
ATOM 3833 C CA . LEU A 1 518 ? 16.831 15.006 -7.020 1.00 65.69 518 LEU A CA 1
ATOM 3834 C C . LEU A 1 518 ? 16.917 14.145 -8.287 1.00 65.69 518 LEU A C 1
ATOM 3836 O O . LEU A 1 518 ? 16.083 13.256 -8.460 1.00 65.69 518 LEU A O 1
ATOM 3840 N N . ASP A 1 519 ? 17.960 14.323 -9.099 1.00 75.06 519 ASP A N 1
ATOM 3841 C CA . ASP A 1 519 ? 18.200 13.525 -10.309 1.00 75.06 519 ASP A CA 1
ATOM 3842 C C . ASP A 1 519 ? 18.387 12.032 -10.005 1.00 75.06 519 ASP A C 1
ATOM 3844 O O . ASP A 1 519 ? 17.983 11.175 -10.792 1.00 75.06 519 ASP A O 1
ATOM 3848 N N . GLN A 1 520 ? 18.904 11.688 -8.818 1.00 76.31 520 GLN A N 1
ATOM 3849 C CA . GLN A 1 520 ? 18.999 10.289 -8.386 1.00 76.31 520 GLN A CA 1
ATOM 3850 C C . GLN A 1 520 ? 17.619 9.619 -8.354 1.00 76.31 520 GLN A C 1
ATOM 3852 O O . GLN A 1 520 ? 17.490 8.448 -8.709 1.00 76.31 520 GLN A O 1
ATOM 3857 N N . TYR A 1 521 ? 16.572 10.361 -7.980 1.00 80.62 521 TYR A N 1
ATOM 3858 C CA . TYR A 1 521 ? 15.202 9.855 -7.883 1.00 80.62 521 TYR A CA 1
ATOM 3859 C C . TYR A 1 521 ? 14.462 9.795 -9.215 1.00 80.62 521 TYR A C 1
ATOM 3861 O O . TYR A 1 521 ? 13.376 9.210 -9.246 1.00 80.62 521 TYR A O 1
ATOM 3869 N N . GLN A 1 522 ? 15.020 10.339 -10.299 1.00 87.88 522 GLN A N 1
ATOM 3870 C CA . GLN A 1 522 ? 14.303 10.505 -11.562 1.00 87.88 522 GLN A CA 1
ATOM 3871 C C . GLN A 1 522 ? 13.753 9.176 -12.099 1.00 87.88 522 GLN A C 1
ATOM 3873 O O . GLN A 1 522 ? 12.577 9.088 -12.434 1.00 87.88 522 GLN A O 1
ATOM 3878 N N . LEU A 1 523 ? 14.533 8.091 -12.043 1.00 87.25 523 LEU A N 1
ATOM 3879 C CA . LEU A 1 523 ? 14.071 6.764 -12.480 1.00 87.25 523 LEU A CA 1
ATOM 3880 C C . LEU A 1 523 ? 12.865 6.245 -11.680 1.00 87.25 523 LEU A C 1
ATOM 3882 O O . LEU A 1 523 ? 11.996 5.559 -12.221 1.00 87.25 523 LEU A O 1
ATOM 3886 N N . LEU A 1 524 ? 12.802 6.554 -10.382 1.00 89.25 524 LEU A N 1
ATOM 3887 C CA . LEU A 1 524 ? 11.662 6.194 -9.541 1.00 89.25 524 LEU A CA 1
ATOM 3888 C C . LEU A 1 524 ? 10.457 7.094 -9.828 1.00 89.25 524 LEU A C 1
ATOM 3890 O O . LEU A 1 524 ? 9.334 6.594 -9.872 1.00 89.25 524 LEU A O 1
ATOM 3894 N N . VAL A 1 525 ? 10.690 8.391 -10.045 1.00 91.69 525 VAL A N 1
ATOM 3895 C CA . VAL A 1 525 ? 9.669 9.367 -10.451 1.00 91.69 525 VAL A CA 1
ATOM 3896 C C . VAL A 1 525 ? 9.020 8.946 -11.770 1.00 91.69 525 VAL A C 1
ATOM 3898 O O . VAL A 1 525 ? 7.795 8.865 -11.843 1.00 91.69 525 VAL A O 1
ATOM 3901 N N . ASP A 1 526 ? 9.814 8.579 -12.774 1.00 91.38 526 ASP A N 1
ATOM 3902 C CA . ASP A 1 526 ? 9.321 8.155 -14.087 1.00 91.38 526 ASP A CA 1
ATOM 3903 C C . ASP A 1 526 ? 8.509 6.859 -14.001 1.00 91.38 526 ASP A C 1
ATOM 3905 O O . ASP A 1 526 ? 7.458 6.725 -14.639 1.00 91.38 526 ASP A O 1
ATOM 3909 N N . ALA A 1 527 ? 8.974 5.905 -13.186 1.00 90.62 527 ALA A N 1
ATOM 3910 C CA . ALA A 1 527 ? 8.266 4.653 -12.947 1.00 90.62 527 ALA A CA 1
ATOM 3911 C C . ALA A 1 527 ? 6.922 4.891 -12.240 1.00 90.62 527 ALA A C 1
ATOM 3913 O O . ALA A 1 527 ? 5.908 4.293 -12.610 1.00 90.62 527 ALA A O 1
ATOM 3914 N N . LEU A 1 528 ? 6.896 5.791 -11.254 1.00 93.62 528 LEU A N 1
ATOM 3915 C CA . LEU A 1 528 ? 5.678 6.222 -10.575 1.00 93.62 528 LEU A CA 1
ATOM 3916 C C . LEU A 1 528 ? 4.708 6.874 -11.565 1.00 93.62 528 LEU A C 1
ATOM 3918 O O . LEU A 1 528 ? 3.578 6.399 -11.705 1.00 93.62 528 LEU A O 1
ATOM 3922 N N . ALA A 1 529 ? 5.163 7.889 -12.300 1.00 92.88 529 ALA A N 1
ATOM 3923 C CA . ALA A 1 529 ? 4.363 8.604 -13.289 1.00 92.88 529 ALA A CA 1
ATOM 3924 C C . ALA A 1 529 ? 3.760 7.657 -14.343 1.00 92.88 529 ALA A C 1
ATOM 3926 O O . ALA A 1 529 ? 2.600 7.807 -14.719 1.00 92.88 529 ALA A O 1
ATOM 3927 N N . TYR A 1 530 ? 4.497 6.619 -14.761 1.00 91.00 530 TYR A N 1
ATOM 3928 C CA . TYR A 1 530 ? 4.018 5.617 -15.720 1.00 91.00 530 TYR A CA 1
ATOM 3929 C C . TYR A 1 530 ? 2.779 4.834 -15.255 1.00 91.00 530 TYR A C 1
ATOM 3931 O O . TYR A 1 530 ? 2.001 4.369 -16.083 1.00 91.00 530 TYR A O 1
ATOM 3939 N N . SER A 1 531 ? 2.568 4.683 -13.947 1.00 93.75 531 SER A N 1
ATOM 3940 C CA . SER A 1 531 ? 1.437 3.917 -13.406 1.00 93.75 531 SER A CA 1
ATOM 3941 C C . SER A 1 531 ? 0.364 4.778 -12.729 1.00 93.75 531 SER A C 1
ATOM 3943 O O . SER A 1 531 ? -0.553 4.225 -12.118 1.00 93.75 531 SER A O 1
ATOM 3945 N N . ALA A 1 532 ? 0.459 6.108 -12.844 1.00 94.06 532 ALA A N 1
ATOM 3946 C CA . ALA A 1 532 ? -0.367 7.068 -12.109 1.00 94.06 532 ALA A CA 1
ATOM 3947 C C . ALA A 1 532 ? -1.880 6.871 -12.294 1.00 94.06 532 ALA A C 1
ATOM 3949 O O . ALA A 1 532 ? -2.645 6.981 -11.335 1.00 94.06 532 ALA A O 1
ATOM 3950 N N . GLU A 1 533 ? -2.320 6.476 -13.491 1.00 94.00 533 GLU A N 1
ATOM 3951 C CA . GLU A 1 533 ? -3.739 6.228 -13.777 1.00 94.00 533 GLU A CA 1
ATOM 3952 C C . GLU A 1 533 ? -4.332 5.062 -12.969 1.00 94.00 533 GLU A C 1
ATOM 3954 O O . GLU A 1 533 ? -5.543 4.985 -12.755 1.00 94.00 533 GLU A O 1
ATOM 3959 N N . ARG A 1 534 ? -3.473 4.153 -12.493 1.00 95.31 534 ARG A N 1
ATOM 3960 C CA . ARG A 1 534 ? -3.854 2.959 -11.731 1.00 95.31 534 ARG A CA 1
ATOM 3961 C C . ARG A 1 534 ? -3.756 3.164 -10.224 1.00 95.31 534 ARG A C 1
ATOM 3963 O O . ARG A 1 534 ? -4.060 2.239 -9.474 1.00 95.31 534 ARG A O 1
ATOM 3970 N N . TRP A 1 535 ? -3.304 4.322 -9.746 1.00 96.44 535 TRP A N 1
ATOM 3971 C CA . TRP A 1 535 ? -3.122 4.552 -8.315 1.00 96.44 535 TRP A CA 1
ATOM 3972 C C . TRP A 1 535 ? -4.464 4.581 -7.596 1.00 96.44 535 TRP A C 1
ATOM 3974 O O . TRP A 1 535 ? -5.267 5.479 -7.819 1.00 96.44 535 TRP A O 1
ATOM 3984 N N . GLN A 1 536 ? -4.696 3.619 -6.702 1.00 95.88 536 GLN A N 1
ATOM 3985 C CA . GLN A 1 536 ? -5.861 3.607 -5.821 1.00 95.88 536 GLN A CA 1
ATOM 3986 C C . GLN A 1 536 ? -5.543 4.205 -4.456 1.00 95.88 536 GLN A C 1
ATOM 3988 O O . GLN A 1 536 ? -6.352 4.950 -3.888 1.00 95.88 536 GLN A O 1
ATOM 3993 N N . ARG A 1 537 ? -4.363 3.867 -3.929 1.00 94.44 537 ARG A N 1
ATOM 3994 C CA . ARG A 1 537 ? -3.814 4.428 -2.697 1.00 94.44 537 ARG A CA 1
ATOM 3995 C C . ARG A 1 537 ? -2.355 4.777 -2.918 1.00 94.44 537 ARG A C 1
ATOM 3997 O O . ARG A 1 537 ? -1.611 3.973 -3.477 1.00 94.44 537 ARG A O 1
ATOM 4004 N N . LEU A 1 538 ? -1.962 5.952 -2.450 1.00 93.81 538 LEU A N 1
ATOM 4005 C CA . LEU A 1 538 ? -0.579 6.402 -2.479 1.00 93.81 538 LEU A CA 1
ATOM 4006 C C . LEU A 1 538 ? -0.164 6.825 -1.073 1.00 93.81 538 LEU A C 1
ATOM 4008 O O . LEU A 1 538 ? -0.780 7.715 -0.493 1.00 93.81 538 LEU A O 1
ATOM 4012 N N . SER A 1 539 ? 0.879 6.194 -0.545 1.00 90.50 539 SER A N 1
ATOM 4013 C CA . SER A 1 539 ? 1.520 6.542 0.716 1.00 90.50 539 SER A CA 1
ATOM 4014 C C . SER A 1 539 ? 3.003 6.815 0.487 1.00 90.50 539 SER A C 1
ATOM 4016 O O . SER A 1 539 ? 3.728 5.929 0.044 1.00 90.50 539 SER A O 1
ATOM 4018 N N . VAL A 1 540 ? 3.468 8.036 0.735 1.00 86.56 540 VAL A N 1
ATOM 4019 C CA . VAL A 1 540 ? 4.849 8.441 0.448 1.00 86.56 540 VAL A CA 1
ATOM 4020 C C . VAL A 1 540 ? 5.320 9.443 1.496 1.00 86.56 540 VAL A C 1
ATOM 4022 O O . VAL A 1 540 ? 4.763 10.526 1.577 1.00 86.56 540 VAL A O 1
ATOM 4025 N N . ASN A 1 541 ? 6.375 9.140 2.259 1.00 79.25 541 ASN A N 1
ATOM 4026 C CA . ASN A 1 541 ? 6.986 10.085 3.213 1.00 79.25 541 ASN A CA 1
ATOM 4027 C C . ASN A 1 541 ? 8.145 10.884 2.571 1.00 79.25 541 ASN A C 1
ATOM 4029 O O . ASN A 1 541 ? 9.256 10.916 3.101 1.00 79.25 541 ASN A O 1
ATOM 4033 N N . ALA A 1 542 ? 7.909 11.492 1.410 1.00 74.44 542 ALA A N 1
ATOM 4034 C CA . ALA A 1 542 ? 8.935 12.185 0.627 1.00 74.44 542 ALA A CA 1
ATOM 4035 C C . ALA A 1 542 ? 8.848 13.708 0.770 1.00 74.44 542 ALA A C 1
ATOM 4037 O O . ALA A 1 542 ? 7.753 14.237 0.960 1.00 74.44 542 ALA A O 1
ATOM 4038 N N . PRO A 1 543 ? 9.970 14.432 0.632 1.00 74.25 543 PRO A N 1
ATOM 4039 C CA . PRO A 1 543 ? 9.956 15.887 0.672 1.00 74.25 543 PRO A CA 1
ATOM 4040 C C . PRO A 1 543 ? 9.141 16.474 -0.501 1.00 74.25 543 PRO A C 1
ATOM 4042 O O . PRO A 1 543 ? 9.011 15.820 -1.540 1.00 74.25 543 PRO A O 1
ATOM 4045 N N . PRO A 1 544 ? 8.608 17.705 -0.375 1.00 78.06 544 PRO A N 1
ATOM 4046 C CA . PRO A 1 544 ? 7.703 18.295 -1.371 1.00 78.06 544 PRO A CA 1
ATOM 4047 C C . PRO A 1 544 ? 8.270 18.331 -2.798 1.00 78.06 544 PRO A C 1
ATOM 4049 O O . PRO A 1 544 ? 7.534 18.108 -3.755 1.00 78.06 544 PRO A O 1
ATOM 4052 N N . GLN A 1 545 ? 9.585 18.521 -2.945 1.00 79.25 545 GLN A N 1
ATOM 4053 C CA . GLN A 1 545 ? 10.281 18.532 -4.238 1.00 79.25 545 GLN A CA 1
ATOM 4054 C C . GLN A 1 545 ? 10.119 17.213 -5.010 1.00 79.25 545 GLN A C 1
ATOM 4056 O O . GLN A 1 545 ? 10.020 17.219 -6.233 1.00 79.25 545 GLN A O 1
ATOM 4061 N N . PHE A 1 546 ? 10.053 16.076 -4.311 1.00 83.31 546 PHE A N 1
ATOM 4062 C CA . PHE A 1 546 ? 9.824 14.779 -4.947 1.00 83.31 546 PHE A CA 1
ATOM 4063 C C . PHE A 1 546 ? 8.414 14.689 -5.545 1.00 83.31 546 PHE A C 1
ATOM 4065 O O . PHE A 1 546 ? 8.241 14.188 -6.653 1.00 83.31 546 PHE A O 1
ATOM 4072 N N . LEU A 1 547 ? 7.403 15.216 -4.844 1.00 87.69 547 LEU A N 1
ATOM 4073 C CA . LEU A 1 547 ? 6.032 15.285 -5.359 1.00 87.69 547 LEU A CA 1
ATOM 4074 C C . LEU A 1 547 ? 5.928 16.249 -6.546 1.00 87.69 547 LEU A C 1
ATOM 4076 O O . LEU A 1 547 ? 5.240 15.942 -7.516 1.00 87.69 547 LEU A O 1
ATOM 4080 N N . GLN A 1 548 ? 6.647 17.372 -6.493 1.00 86.81 548 GLN A N 1
ATOM 4081 C CA . GLN A 1 548 ? 6.726 18.317 -7.604 1.00 86.81 548 GLN A CA 1
ATOM 4082 C C . GLN A 1 548 ? 7.342 17.668 -8.856 1.00 86.81 548 GLN A C 1
ATOM 4084 O O . GLN A 1 548 ? 6.792 17.805 -9.942 1.00 86.81 548 GLN A O 1
ATOM 4089 N N . ARG A 1 549 ? 8.414 16.876 -8.718 1.00 87.88 549 ARG A N 1
ATOM 4090 C CA . ARG A 1 549 ? 9.010 16.135 -9.848 1.00 87.88 549 ARG A CA 1
ATOM 4091 C C . ARG A 1 549 ? 8.055 15.102 -10.453 1.00 87.88 549 ARG A C 1
ATOM 4093 O O . ARG A 1 549 ? 8.047 14.918 -11.665 1.00 87.88 549 ARG A O 1
ATOM 4100 N N . ILE A 1 550 ? 7.221 14.450 -9.637 1.00 91.69 550 ILE A N 1
ATOM 4101 C CA . ILE A 1 550 ? 6.153 13.570 -10.147 1.00 91.69 550 ILE A CA 1
ATOM 4102 C C . ILE A 1 550 ? 5.132 14.371 -10.959 1.00 91.69 550 ILE A C 1
ATOM 4104 O O . ILE A 1 550 ? 4.708 13.912 -12.016 1.00 91.69 550 ILE A O 1
ATOM 4108 N N . GLU A 1 551 ? 4.737 15.552 -10.482 1.00 91.31 551 GLU A N 1
ATOM 4109 C CA . GLU A 1 551 ? 3.843 16.447 -11.223 1.00 91.31 551 GLU A CA 1
ATOM 4110 C C . GLU A 1 551 ? 4.444 16.867 -12.565 1.00 91.31 551 GLU A C 1
ATOM 4112 O O . GLU A 1 551 ? 3.774 16.752 -13.586 1.00 91.31 551 GLU A O 1
ATOM 4117 N N . GLU A 1 552 ? 5.710 17.278 -12.578 1.00 89.81 552 GLU A N 1
ATOM 4118 C CA . GLU A 1 552 ? 6.440 17.661 -13.790 1.00 89.81 552 GLU A CA 1
ATOM 4119 C C . GLU A 1 552 ? 6.509 16.493 -14.791 1.00 89.81 552 GLU A C 1
ATOM 4121 O O . GLU A 1 552 ? 6.117 16.649 -15.949 1.00 89.81 552 GLU A O 1
ATOM 4126 N N . ALA A 1 553 ? 6.869 15.289 -14.332 1.00 91.12 553 ALA A N 1
ATOM 4127 C CA . ALA A 1 553 ? 6.925 14.087 -15.169 1.00 91.12 553 ALA A CA 1
ATOM 4128 C C . ALA A 1 553 ? 5.553 13.660 -15.732 1.00 91.12 553 ALA A C 1
ATOM 4130 O O . ALA A 1 553 ? 5.470 13.048 -16.800 1.00 91.12 553 ALA A O 1
ATOM 4131 N N . LEU A 1 554 ? 4.460 13.960 -15.024 1.00 91.56 554 LEU A N 1
ATOM 4132 C CA . LEU A 1 554 ? 3.097 13.745 -15.514 1.00 91.56 554 LEU A CA 1
ATOM 4133 C C . LEU A 1 554 ? 2.652 14.848 -16.480 1.00 91.56 554 LEU A C 1
ATOM 4135 O O . LEU A 1 554 ? 1.955 14.561 -17.456 1.00 91.56 554 LEU A O 1
ATOM 4139 N N . ALA A 1 555 ? 3.077 16.089 -16.244 1.00 88.69 555 ALA A N 1
ATOM 4140 C CA . ALA A 1 555 ? 2.768 17.232 -17.092 1.00 88.69 555 ALA A CA 1
ATOM 4141 C C . ALA A 1 555 ? 3.351 17.110 -18.496 1.00 88.69 555 ALA A C 1
ATOM 4143 O O . ALA A 1 555 ? 2.679 17.460 -19.469 1.00 88.69 555 ALA A O 1
ATOM 4144 N N . GLU A 1 556 ? 4.538 16.525 -18.624 1.00 85.44 556 GLU A N 1
ATOM 4145 C CA . GLU A 1 556 ? 5.147 16.216 -19.922 1.00 85.44 556 GLU A CA 1
ATOM 4146 C C . GLU A 1 556 ? 4.321 15.227 -20.761 1.00 85.44 556 GLU A C 1
ATOM 4148 O O . GLU A 1 556 ? 4.421 15.208 -21.986 1.00 85.44 556 GLU A O 1
ATOM 4153 N N . ARG A 1 557 ? 3.453 14.432 -20.123 1.00 74.12 557 ARG A N 1
ATOM 4154 C CA . ARG A 1 557 ? 2.635 13.384 -20.760 1.00 74.12 557 ARG A CA 1
ATOM 4155 C C . ARG A 1 557 ? 1.195 13.834 -21.059 1.00 74.12 557 ARG A C 1
ATOM 4157 O O . ARG A 1 557 ? 0.334 12.993 -21.293 1.00 74.12 557 ARG A O 1
ATOM 4164 N N . SER A 1 558 ? 0.947 15.146 -21.011 1.00 73.69 558 SER A N 1
ATOM 4165 C CA . SER A 1 558 ? -0.360 15.823 -21.000 1.00 73.69 558 SER A CA 1
ATOM 4166 C C . SER A 1 558 ? -1.467 15.229 -21.902 1.00 73.69 558 SER A C 1
ATOM 4168 O O . SER A 1 558 ? -1.199 14.939 -23.073 1.00 73.69 558 SER A O 1
ATOM 4170 N N . PRO A 1 559 ? -2.739 15.176 -21.430 1.00 77.19 559 PRO A N 1
ATOM 4171 C CA . PRO A 1 559 ? -3.218 15.505 -20.076 1.00 77.19 559 PRO A CA 1
ATOM 4172 C C . PRO A 1 559 ? -3.123 14.312 -19.104 1.00 77.19 559 PRO A C 1
ATOM 4174 O O . PRO A 1 559 ? -3.527 13.203 -19.450 1.00 77.19 559 PRO A O 1
ATOM 4177 N N . TRP A 1 560 ? -2.656 14.539 -17.866 1.00 87.94 560 TRP A N 1
ATOM 4178 C CA . TRP A 1 560 ? -2.619 13.492 -16.832 1.00 87.94 560 TRP A CA 1
ATOM 4179 C C . TRP A 1 560 ? -3.916 13.422 -16.021 1.00 87.94 560 TRP A C 1
ATOM 4181 O O . TRP A 1 560 ? -4.615 14.419 -15.828 1.00 87.94 560 TRP A O 1
ATOM 4191 N N . SER A 1 561 ? -4.234 12.232 -15.509 1.00 89.50 561 SER A N 1
ATOM 4192 C CA . SER A 1 561 ? -5.390 12.007 -14.641 1.00 89.50 561 SER A CA 1
ATOM 4193 C C . SER A 1 561 ? -5.066 11.018 -13.522 1.00 89.50 561 SER A C 1
ATOM 4195 O O . SER A 1 561 ? -4.200 10.158 -13.665 1.00 89.50 561 SER A O 1
ATOM 4197 N N . LEU A 1 562 ? -5.775 11.137 -12.396 1.00 95.06 562 LEU A N 1
ATOM 4198 C CA . LEU A 1 562 ? -5.676 10.220 -11.253 1.00 95.06 562 LEU A CA 1
ATOM 4199 C C . LEU A 1 562 ? -7.062 9.609 -10.962 1.00 95.06 562 LEU A C 1
ATOM 4201 O O . LEU A 1 562 ? -7.670 9.908 -9.929 1.00 95.06 562 LEU A O 1
ATOM 4205 N N . PRO A 1 563 ? -7.616 8.799 -11.886 1.00 94.50 563 PRO A N 1
ATOM 4206 C CA . PRO A 1 563 ? -9.028 8.424 -11.886 1.00 94.50 563 PRO A CA 1
ATOM 4207 C C . PRO A 1 563 ? -9.396 7.444 -10.768 1.00 94.50 563 PRO A C 1
ATOM 4209 O O . PRO A 1 563 ? -10.559 7.395 -10.379 1.00 94.50 563 PRO A O 1
ATOM 4212 N N . MET A 1 564 ? -8.430 6.680 -10.248 1.00 96.50 564 MET A N 1
ATOM 4213 C CA . MET A 1 564 ? -8.651 5.655 -9.222 1.00 96.50 564 MET A CA 1
ATOM 4214 C C . MET A 1 564 ? -8.259 6.102 -7.806 1.00 96.50 564 MET A C 1
ATOM 4216 O O . MET A 1 564 ? -8.532 5.375 -6.848 1.00 96.50 564 MET A O 1
ATOM 4220 N N . LEU A 1 565 ? -7.615 7.267 -7.646 1.00 97.56 565 LEU A N 1
ATOM 4221 C CA . LEU A 1 565 ? -6.985 7.641 -6.379 1.00 97.56 565 LEU A CA 1
ATOM 4222 C C . LEU A 1 565 ? -8.049 8.004 -5.341 1.00 97.56 565 LEU A C 1
ATOM 4224 O O . LEU A 1 565 ? -8.701 9.041 -5.437 1.00 97.56 565 LEU A O 1
ATOM 4228 N N . THR A 1 566 ? -8.197 7.150 -4.328 1.00 96.94 566 THR A N 1
ATOM 4229 C CA . THR A 1 566 ? -9.192 7.298 -3.248 1.00 96.94 566 THR A CA 1
ATOM 4230 C C . THR A 1 566 ? -8.568 7.656 -1.905 1.00 96.94 566 THR A C 1
ATOM 4232 O O . THR A 1 566 ? -9.239 8.263 -1.062 1.00 96.94 566 THR A O 1
ATOM 4235 N N . ARG A 1 567 ? -7.291 7.299 -1.697 1.00 95.88 567 ARG A N 1
ATOM 4236 C CA . ARG A 1 567 ? -6.553 7.545 -0.452 1.00 95.88 567 ARG A CA 1
ATOM 4237 C C . ARG A 1 567 ? -5.149 8.085 -0.717 1.00 95.88 567 ARG A C 1
ATOM 4239 O O . ARG A 1 567 ? -4.406 7.493 -1.497 1.00 95.88 567 ARG A O 1
ATOM 4246 N N . LEU A 1 568 ? -4.783 9.147 -0.008 1.00 93.75 568 LEU A N 1
ATOM 4247 C CA . LEU A 1 568 ? -3.458 9.763 -0.042 1.00 93.75 568 LEU A CA 1
ATOM 4248 C C . LEU A 1 568 ? -2.876 9.842 1.376 1.00 93.75 568 LEU A C 1
ATOM 4250 O O . LEU A 1 568 ? -3.562 10.296 2.285 1.00 93.75 568 LEU A O 1
ATOM 4254 N N . ASP A 1 569 ? -1.625 9.431 1.562 1.00 89.25 569 ASP A N 1
ATOM 4255 C CA . ASP A 1 569 ? -0.878 9.571 2.817 1.00 89.25 569 ASP A CA 1
ATOM 4256 C C . ASP A 1 569 ? 0.529 10.119 2.535 1.00 89.25 569 ASP A C 1
ATOM 4258 O O . ASP A 1 569 ? 1.353 9.446 1.925 1.00 89.25 569 ASP A O 1
ATOM 4262 N N . LEU A 1 570 ? 0.823 11.344 2.962 1.00 84.06 570 LEU A N 1
ATOM 4263 C CA . LEU A 1 570 ? 2.119 11.990 2.718 1.00 84.06 570 LEU A CA 1
ATOM 4264 C C . LEU A 1 570 ? 3.150 11.751 3.835 1.00 84.06 570 LEU A C 1
ATOM 4266 O O . LEU A 1 570 ? 4.255 12.295 3.799 1.00 84.06 570 LEU A O 1
ATOM 4270 N N . GLY A 1 571 ? 2.829 10.899 4.816 1.00 69.19 571 GLY A N 1
ATOM 4271 C CA . GLY A 1 571 ? 3.746 10.475 5.867 1.00 69.19 571 GLY A CA 1
ATOM 4272 C C . GLY A 1 571 ? 4.312 11.616 6.727 1.00 69.19 571 GLY A C 1
ATOM 4273 O O . GLY A 1 571 ? 4.044 12.797 6.555 1.00 69.19 571 GLY A O 1
ATOM 4274 N N . SER A 1 572 ? 5.122 11.270 7.731 1.00 63.22 572 SER A N 1
ATOM 4275 C CA . SER A 1 572 ? 5.756 12.271 8.607 1.00 63.22 572 SER A CA 1
ATOM 4276 C C . SER A 1 572 ? 7.054 12.809 8.006 1.00 63.22 572 SER A C 1
ATOM 4278 O O . SER A 1 572 ? 8.144 12.470 8.467 1.00 63.22 572 SER A O 1
ATOM 4280 N N . THR A 1 573 ? 6.954 13.673 7.002 1.00 60.66 573 THR A N 1
ATOM 4281 C CA . THR A 1 573 ? 8.082 14.516 6.586 1.00 60.66 573 THR A CA 1
ATOM 4282 C C . THR A 1 573 ? 8.384 15.579 7.653 1.00 60.66 573 THR A C 1
ATOM 4284 O O . THR A 1 573 ? 7.463 16.067 8.318 1.00 60.66 573 THR A O 1
ATOM 4287 N N . PRO A 1 574 ? 9.651 15.964 7.876 1.00 58.22 574 PRO A N 1
ATOM 4288 C CA . PRO A 1 574 ? 9.999 17.038 8.807 1.00 58.22 574 PRO A CA 1
ATOM 4289 C C . PRO A 1 574 ? 9.253 18.346 8.483 1.00 58.22 574 PRO A C 1
ATOM 4291 O O . PRO A 1 574 ? 9.224 18.752 7.329 1.00 58.22 574 PRO A O 1
ATOM 4294 N N . ILE A 1 575 ? 8.694 19.027 9.500 1.00 57.88 575 ILE A N 1
ATOM 4295 C CA . ILE A 1 575 ? 7.951 20.308 9.361 1.00 57.88 575 ILE A CA 1
ATOM 4296 C C . ILE A 1 575 ? 8.743 21.318 8.517 1.00 57.88 575 ILE A C 1
ATOM 4298 O O . ILE A 1 575 ? 8.186 22.044 7.700 1.00 57.88 575 ILE A O 1
ATOM 4302 N N . LEU A 1 576 ? 10.063 21.350 8.715 1.00 56.66 576 LEU A N 1
ATOM 4303 C CA . LEU A 1 576 ? 10.963 22.253 8.010 1.00 56.66 576 LEU A CA 1
ATOM 4304 C C . LEU A 1 576 ? 10.990 22.010 6.498 1.00 56.66 576 LEU A C 1
ATOM 4306 O O . LEU A 1 576 ? 11.110 22.978 5.764 1.00 56.66 576 LEU A O 1
ATOM 4310 N N . ALA A 1 577 ? 10.802 20.775 6.024 1.00 60.84 577 ALA A N 1
ATOM 4311 C CA . ALA A 1 577 ? 10.786 20.490 4.591 1.00 60.84 577 ALA A CA 1
ATOM 4312 C C . ALA A 1 577 ? 9.627 21.211 3.884 1.00 60.84 577 ALA A C 1
ATOM 4314 O O . ALA A 1 577 ? 9.826 21.747 2.803 1.00 60.84 577 ALA A O 1
ATOM 4315 N N . TRP A 1 578 ? 8.450 21.291 4.517 1.00 65.88 578 TRP A N 1
ATOM 4316 C CA . TRP A 1 578 ? 7.304 22.043 3.988 1.00 65.88 578 TRP A CA 1
ATOM 4317 C C . TRP A 1 578 ? 7.425 23.558 4.197 1.00 65.88 578 TRP A C 1
ATOM 4319 O O . TRP A 1 578 ? 6.904 24.310 3.388 1.00 65.88 578 TRP A O 1
ATOM 4329 N N . ARG A 1 579 ? 8.117 24.019 5.251 1.00 61.06 579 ARG A N 1
ATOM 4330 C CA . ARG A 1 579 ? 8.302 25.460 5.536 1.00 61.06 579 ARG A CA 1
ATOM 4331 C C . ARG A 1 579 ? 9.416 26.123 4.725 1.00 61.06 579 ARG A C 1
ATOM 4333 O O . ARG A 1 579 ? 9.320 27.306 4.432 1.00 61.06 579 ARG A O 1
ATOM 4340 N N . ILE A 1 580 ? 10.495 25.391 4.445 1.00 57.16 580 ILE A N 1
ATOM 4341 C CA . ILE A 1 580 ? 11.646 25.860 3.654 1.00 57.16 580 ILE A CA 1
ATOM 4342 C C . ILE A 1 580 ? 11.380 25.649 2.158 1.00 57.16 580 ILE A C 1
ATOM 4344 O O . ILE A 1 580 ? 12.083 26.202 1.318 1.00 57.16 580 ILE A O 1
ATOM 4348 N N . PHE A 1 581 ? 10.348 24.876 1.803 1.00 58.66 581 PHE A N 1
ATOM 4349 C CA . PHE A 1 581 ? 9.880 24.784 0.430 1.00 58.66 581 PHE A CA 1
ATOM 4350 C C . PHE A 1 581 ? 9.360 26.150 -0.028 1.00 58.66 581 PHE A C 1
ATOM 4352 O O . PHE A 1 581 ? 8.201 26.502 0.163 1.00 58.66 581 PHE A O 1
ATOM 4359 N N . THR A 1 582 ? 10.246 26.933 -0.635 1.00 54.12 582 THR A N 1
ATOM 4360 C CA . THR A 1 582 ? 9.883 28.084 -1.448 1.00 54.12 582 THR A CA 1
ATOM 4361 C C . THR A 1 582 ? 9.479 27.529 -2.807 1.00 54.12 582 THR A C 1
ATOM 4363 O O . THR A 1 582 ? 10.371 27.118 -3.558 1.00 54.12 582 THR A O 1
ATOM 4366 N N . PRO A 1 583 ? 8.177 27.442 -3.137 1.00 53.78 583 PRO A N 1
ATOM 4367 C CA . PRO A 1 583 ? 7.772 26.987 -4.455 1.00 53.78 583 PRO A CA 1
ATOM 4368 C C . PRO A 1 583 ? 8.439 27.912 -5.464 1.00 53.78 583 PRO A C 1
ATOM 4370 O O . PRO A 1 583 ? 8.189 29.116 -5.468 1.00 53.78 583 PRO A O 1
ATOM 4373 N N . HIS A 1 584 ? 9.331 27.371 -6.294 1.00 49.81 584 HIS A N 1
ATOM 4374 C CA . HIS A 1 584 ? 10.054 28.213 -7.237 1.00 49.81 584 HIS A CA 1
ATOM 4375 C C . HIS A 1 584 ? 9.089 28.878 -8.230 1.00 49.81 584 HIS A C 1
ATOM 4377 O O . HIS A 1 584 ? 9.462 29.916 -8.778 1.00 49.81 584 HIS A O 1
ATOM 4383 N N . ARG A 1 585 ? 7.865 28.335 -8.427 1.00 50.41 585 ARG A N 1
ATOM 4384 C CA . ARG A 1 585 ? 6.815 28.935 -9.272 1.00 50.41 585 ARG A CA 1
ATOM 4385 C C . ARG A 1 585 ? 5.334 28.691 -8.918 1.00 50.41 585 ARG A C 1
ATOM 4387 O O . ARG A 1 585 ? 4.553 29.533 -9.326 1.00 50.41 585 ARG A O 1
ATOM 4394 N N . ASP A 1 586 ? 4.902 27.659 -8.186 1.00 62.22 586 ASP A N 1
ATOM 4395 C CA . ASP A 1 586 ? 3.464 27.434 -7.901 1.00 62.22 586 ASP A CA 1
ATOM 4396 C C . ASP A 1 586 ? 3.245 26.379 -6.793 1.00 62.22 586 ASP A C 1
ATOM 4398 O O . ASP A 1 586 ? 4.158 25.632 -6.443 1.00 62.22 586 ASP A O 1
ATOM 4402 N N . ALA A 1 587 ? 2.028 26.312 -6.244 1.00 76.81 587 ALA A N 1
ATOM 4403 C CA . ALA A 1 587 ? 1.560 25.209 -5.398 1.00 76.81 587 ALA A CA 1
ATOM 4404 C C . ALA A 1 587 ? 1.644 23.852 -6.123 1.00 76.81 587 ALA A C 1
ATOM 4406 O O . ALA A 1 587 ? 1.352 23.802 -7.314 1.00 76.81 587 ALA A O 1
ATOM 4407 N N . ILE A 1 588 ? 1.925 22.751 -5.413 1.00 85.69 588 ILE A N 1
ATOM 4408 C CA . ILE A 1 588 ? 1.870 21.388 -5.973 1.00 85.69 588 ILE A CA 1
ATOM 4409 C C . ILE A 1 588 ? 0.410 21.056 -6.305 1.00 85.69 588 ILE A C 1
ATOM 4411 O O . ILE A 1 588 ? -0.432 20.979 -5.402 1.00 85.69 588 ILE A O 1
ATOM 4415 N N . ARG A 1 589 ? 0.095 20.851 -7.588 1.00 89.25 589 ARG A N 1
ATOM 4416 C CA . ARG A 1 589 ? -1.263 20.573 -8.094 1.00 89.25 589 ARG A CA 1
ATOM 4417 C C . ARG A 1 589 ? -1.465 19.121 -8.485 1.00 89.25 589 ARG A C 1
ATOM 4419 O O . ARG A 1 589 ? -2.579 18.769 -8.878 1.00 89.25 589 ARG A O 1
ATOM 4426 N N . LEU A 1 590 ? -0.445 18.279 -8.311 1.00 90.88 590 LEU A N 1
ATOM 4427 C CA . LEU A 1 590 ? -0.449 16.842 -8.595 1.00 90.88 590 LEU A CA 1
ATOM 4428 C C . LEU A 1 590 ? -1.792 16.149 -8.306 1.00 90.88 590 LEU A C 1
ATOM 4430 O O . LEU A 1 590 ? -2.333 15.449 -9.158 1.00 90.88 590 LEU A O 1
ATOM 4434 N N . PHE A 1 591 ? -2.356 16.368 -7.115 1.00 93.19 591 PHE A N 1
ATOM 4435 C CA . PHE A 1 591 ? -3.559 15.673 -6.646 1.00 93.19 591 PHE A CA 1
ATOM 4436 C C . PHE A 1 591 ? -4.868 16.440 -6.872 1.00 93.19 591 PHE A C 1
ATOM 4438 O O . PHE A 1 591 ? -5.941 15.911 -6.576 1.00 93.19 591 PHE A O 1
ATOM 4445 N N . SER A 1 592 ? -4.818 17.658 -7.415 1.00 91.19 592 SER A N 1
ATOM 4446 C CA . SER A 1 592 ? -6.011 18.480 -7.672 1.00 91.19 592 SER A CA 1
ATOM 4447 C C . SER A 1 592 ? -6.993 17.813 -8.650 1.00 91.19 592 SER A C 1
ATOM 4449 O O . SER A 1 592 ? -8.203 18.014 -8.549 1.00 91.19 592 SER A O 1
ATOM 4451 N N . VAL A 1 593 ? -6.481 16.950 -9.535 1.00 92.19 593 VAL A N 1
ATOM 4452 C CA . VAL A 1 593 ? -7.238 16.185 -10.543 1.00 92.19 593 VAL A CA 1
ATOM 4453 C C . VAL A 1 593 ? -7.807 14.852 -10.023 1.00 92.19 593 VAL A C 1
ATOM 4455 O O . VAL A 1 593 ? -8.453 14.112 -10.765 1.00 92.19 593 VAL A O 1
ATOM 4458 N N . ALA A 1 594 ? -7.586 14.505 -8.750 1.00 95.56 594 ALA A N 1
ATOM 4459 C CA . ALA A 1 594 ? -8.018 13.230 -8.172 1.00 95.56 594 ALA A CA 1
ATOM 4460 C C . ALA A 1 594 ? -9.497 13.258 -7.730 1.00 95.56 594 ALA A C 1
ATOM 4462 O O . ALA A 1 594 ? -9.815 13.356 -6.546 1.00 95.56 594 ALA A O 1
ATOM 4463 N N . HIS A 1 595 ? -10.441 13.144 -8.667 1.00 93.38 595 HIS A N 1
ATOM 4464 C CA . HIS A 1 595 ? -11.891 13.259 -8.404 1.00 93.38 595 HIS A CA 1
ATOM 4465 C C . HIS A 1 595 ? -12.502 12.150 -7.513 1.00 93.38 595 HIS A C 1
ATOM 4467 O O . HIS A 1 595 ? -13.633 12.270 -7.036 1.00 93.38 595 HIS A O 1
ATOM 4473 N N . GLN A 1 596 ? -11.778 11.060 -7.257 1.00 95.88 596 GLN A N 1
ATOM 4474 C CA . GLN A 1 596 ? -12.225 9.995 -6.350 1.00 95.88 596 GLN A CA 1
ATOM 4475 C C . GLN A 1 596 ? -11.607 10.082 -4.948 1.00 95.88 596 GLN A C 1
ATOM 4477 O O . GLN A 1 596 ? -11.938 9.264 -4.092 1.00 95.88 596 GLN A O 1
ATOM 4482 N N . LEU A 1 597 ? -10.764 11.084 -4.677 1.00 97.38 597 LEU A N 1
ATOM 4483 C CA . LEU A 1 597 ? -10.063 11.211 -3.402 1.00 97.38 597 LEU A CA 1
ATOM 4484 C C . LEU A 1 597 ? -11.054 11.483 -2.260 1.00 97.38 597 LEU A C 1
ATOM 4486 O O . LEU A 1 597 ? -11.853 12.420 -2.341 1.00 97.38 597 LEU A O 1
ATOM 4490 N N . ARG A 1 598 ? -11.015 10.646 -1.212 1.00 96.44 598 ARG A N 1
ATOM 4491 C CA . ARG A 1 598 ? -11.883 10.740 -0.018 1.00 96.44 598 ARG A CA 1
ATOM 4492 C C . ARG A 1 598 ? -11.109 10.778 1.293 1.00 96.44 598 ARG A C 1
ATOM 4494 O O . ARG A 1 598 ? -11.549 11.451 2.219 1.00 96.44 598 ARG A O 1
ATOM 4501 N N . TYR A 1 599 ? -9.976 10.081 1.364 1.00 95.69 599 TYR A N 1
ATOM 4502 C CA . TYR A 1 599 ? -9.108 10.041 2.541 1.00 95.69 599 TYR A CA 1
ATOM 4503 C C . TYR A 1 599 ? -7.786 10.744 2.252 1.00 95.69 599 TYR A C 1
ATOM 4505 O O . TYR A 1 599 ? -7.118 10.407 1.269 1.00 95.69 599 TYR A O 1
ATOM 4513 N N . VAL A 1 600 ? -7.386 11.659 3.131 1.00 92.25 600 VAL A N 1
ATOM 4514 C CA . VAL A 1 600 ? -6.084 12.323 3.070 1.00 92.25 600 VAL A CA 1
ATOM 4515 C C . VAL A 1 600 ? -5.432 12.308 4.449 1.00 92.25 600 VAL A C 1
ATOM 4517 O O . VAL A 1 600 ? -6.038 12.710 5.434 1.00 92.25 600 VAL A O 1
ATOM 4520 N N . ASN A 1 601 ? -4.175 11.893 4.515 1.00 87.94 601 ASN A N 1
ATOM 4521 C CA . ASN A 1 601 ? -3.311 12.072 5.672 1.00 87.94 601 ASN A CA 1
ATOM 4522 C C . ASN A 1 601 ? -2.111 12.917 5.246 1.00 87.94 601 ASN A C 1
ATOM 4524 O O . ASN A 1 601 ? -1.316 12.483 4.416 1.00 87.94 601 ASN A O 1
ATOM 4528 N N . LEU A 1 602 ? -1.974 14.123 5.793 1.00 81.12 602 LEU A N 1
ATOM 4529 C CA . LEU A 1 602 ? -0.846 15.006 5.466 1.00 81.12 602 LEU A CA 1
ATOM 4530 C C . LEU A 1 602 ? 0.380 14.760 6.359 1.00 81.12 602 LEU A C 1
ATOM 4532 O O . LEU A 1 602 ? 1.419 15.388 6.167 1.00 81.12 602 LEU A O 1
ATOM 4536 N N . GLY A 1 603 ? 0.261 13.832 7.316 1.00 71.81 603 GLY A N 1
ATOM 4537 C CA . GLY A 1 603 ? 1.255 13.552 8.344 1.00 71.81 603 GLY A CA 1
ATOM 4538 C C . GLY A 1 603 ? 1.336 14.668 9.380 1.00 71.81 603 GLY A C 1
ATOM 4539 O O . GLY A 1 603 ? 1.197 15.827 9.032 1.00 71.81 603 GLY A O 1
ATOM 4540 N N . ASN A 1 604 ? 1.601 14.324 10.650 1.00 59.59 604 ASN A N 1
ATOM 4541 C CA . ASN A 1 604 ? 1.478 15.157 11.876 1.00 59.59 604 ASN A CA 1
ATOM 4542 C C . ASN A 1 604 ? 2.284 16.485 11.935 1.00 59.59 604 ASN A C 1
ATOM 4544 O O . ASN A 1 604 ? 2.620 16.966 13.019 1.00 59.59 604 ASN A O 1
ATOM 4548 N N . ARG A 1 605 ? 2.727 17.016 10.800 1.00 62.88 605 ARG A N 1
ATOM 4549 C CA . ARG A 1 605 ? 3.719 18.070 10.624 1.00 62.88 605 ARG A CA 1
ATOM 4550 C C . ARG A 1 605 ? 3.403 19.009 9.450 1.00 62.88 605 ARG A C 1
ATOM 4552 O O . ARG A 1 605 ? 4.154 19.964 9.264 1.00 62.88 605 ARG A O 1
ATOM 4559 N N . PHE A 1 606 ? 2.337 18.771 8.680 1.00 69.56 606 PHE A N 1
ATOM 4560 C CA . PHE A 1 606 ? 1.890 19.698 7.638 1.00 69.56 606 PHE A CA 1
ATOM 4561 C C . PHE A 1 606 ? 1.161 20.894 8.261 1.00 69.56 606 PHE A C 1
ATOM 4563 O O . PHE A 1 606 ? 0.146 20.706 8.933 1.00 69.56 606 PHE A O 1
ATOM 4570 N N . ILE A 1 607 ? 1.674 22.108 8.035 1.00 73.81 607 ILE A N 1
ATOM 4571 C CA . ILE A 1 607 ? 1.087 23.343 8.566 1.00 73.81 607 ILE A CA 1
ATOM 4572 C C . ILE A 1 607 ? 0.047 23.878 7.585 1.00 73.81 607 ILE A C 1
ATOM 4574 O O . ILE A 1 607 ? 0.382 24.228 6.455 1.00 73.81 607 ILE A O 1
ATOM 4578 N N . PHE A 1 608 ? -1.198 23.973 8.038 1.00 75.88 608 PHE A N 1
ATOM 4579 C CA . PHE A 1 608 ? -2.290 24.617 7.316 1.00 75.88 608 PHE A CA 1
ATOM 4580 C C . PHE A 1 608 ? -2.529 26.015 7.903 1.00 75.88 608 PHE A C 1
ATOM 4582 O O . PHE A 1 608 ? -3.258 26.159 8.888 1.00 75.88 608 PHE A O 1
ATOM 4589 N N . ASP A 1 609 ? -1.900 27.048 7.346 1.00 71.69 609 ASP A N 1
ATOM 4590 C CA . ASP A 1 609 ? -2.039 28.437 7.801 1.00 71.69 609 ASP A CA 1
ATOM 4591 C C . ASP A 1 609 ? -2.484 29.369 6.653 1.00 71.69 609 ASP A C 1
ATOM 4593 O O . ASP A 1 609 ? -3.037 28.923 5.647 1.00 71.69 609 ASP A O 1
ATOM 4597 N N . ASN A 1 610 ? -2.430 30.688 6.851 1.00 60.75 610 ASN A N 1
ATOM 4598 C CA . ASN A 1 610 ? -2.856 31.662 5.835 1.00 60.75 610 ASN A CA 1
ATOM 4599 C C . ASN A 1 610 ? -1.827 31.838 4.701 1.00 60.75 610 ASN A C 1
ATOM 4601 O O . ASN A 1 610 ? -2.153 32.479 3.706 1.00 60.75 610 ASN A O 1
ATOM 4605 N N . GLU A 1 611 ? -0.611 31.319 4.869 1.00 55.91 611 GLU A N 1
ATOM 4606 C CA . GLU A 1 611 ? 0.543 31.525 3.991 1.00 55.91 611 GLU A CA 1
ATOM 4607 C C . GLU A 1 611 ? 0.888 30.254 3.185 1.00 55.91 611 GLU A C 1
ATOM 4609 O O . GLU A 1 611 ? 1.525 30.350 2.136 1.00 55.91 611 GLU A O 1
ATOM 4614 N N . THR A 1 612 ? 0.430 29.072 3.618 1.00 55.53 612 THR A N 1
ATOM 4615 C CA . THR A 1 612 ? 0.820 27.765 3.063 1.00 55.53 612 THR A CA 1
ATOM 4616 C C . THR A 1 612 ? -0.187 27.147 2.077 1.00 55.53 612 THR A C 1
ATOM 4618 O O . THR A 1 612 ? -0.678 26.036 2.270 1.00 55.53 612 THR A O 1
ATOM 4621 N N . ASP A 1 613 ? -0.419 27.787 0.927 1.00 64.06 613 ASP A N 1
ATOM 4622 C CA . ASP A 1 613 ? -1.100 27.158 -0.228 1.00 64.06 613 ASP A CA 1
ATOM 4623 C C . ASP A 1 613 ? -0.152 26.220 -1.018 1.00 64.06 613 ASP A C 1
ATOM 4625 O O . ASP A 1 613 ? -0.209 26.139 -2.237 1.00 64.06 613 ASP A O 1
ATOM 4629 N N . HIS A 1 614 ? 0.767 25.503 -0.361 1.00 74.00 614 HIS A N 1
ATOM 4630 C CA . HIS A 1 614 ? 1.803 24.715 -1.054 1.00 74.00 614 HIS A CA 1
ATOM 4631 C C . HIS A 1 614 ? 1.285 23.431 -1.717 1.00 74.00 614 HIS A C 1
ATOM 4633 O O . HIS A 1 614 ? 1.977 22.868 -2.563 1.00 74.00 614 HIS A O 1
ATOM 4639 N N . LEU A 1 615 ? 0.091 22.958 -1.344 1.00 82.81 615 LEU A N 1
ATOM 4640 C CA . LEU A 1 615 ? -0.506 21.722 -1.849 1.00 82.81 615 LEU A CA 1
ATOM 4641 C C . LEU A 1 615 ? -1.985 21.940 -2.184 1.00 82.81 615 LEU A C 1
ATOM 4643 O O . LEU A 1 615 ? -2.795 22.230 -1.303 1.00 82.81 615 LEU A O 1
ATOM 4647 N N . GLN A 1 616 ? -2.355 21.753 -3.451 1.00 87.38 616 GLN A N 1
ATOM 4648 C CA . GLN A 1 616 ? -3.743 21.841 -3.898 1.00 87.38 616 GLN A CA 1
ATOM 4649 C C . GLN A 1 616 ? -4.411 20.471 -3.880 1.00 87.38 616 GLN A C 1
ATOM 4651 O O . GLN A 1 616 ? -4.017 19.548 -4.596 1.00 87.38 616 GLN A O 1
ATOM 4656 N N . LEU A 1 617 ? -5.476 20.369 -3.089 1.00 90.56 617 LEU A N 1
ATOM 4657 C CA . LEU A 1 617 ? -6.306 19.178 -2.975 1.00 90.56 617 LEU A CA 1
ATOM 4658 C C . LEU A 1 617 ? -7.760 19.486 -3.350 1.00 90.56 617 LEU A C 1
ATOM 4660 O O . LEU A 1 617 ? -8.220 20.621 -3.197 1.00 90.56 617 LEU A O 1
ATOM 4664 N N . PRO A 1 618 ? -8.528 18.479 -3.796 1.00 93.56 618 PRO A N 1
ATOM 4665 C CA . PRO A 1 618 ? -9.960 18.612 -4.022 1.00 93.56 618 PRO A CA 1
ATOM 4666 C C . PRO A 1 618 ? -10.721 18.607 -2.679 1.00 93.56 618 PRO A C 1
ATOM 4668 O O . PRO A 1 618 ? -11.445 17.669 -2.357 1.00 93.56 618 PRO A O 1
ATOM 4671 N N . TRP A 1 619 ? -10.562 19.665 -1.877 1.00 92.38 619 TRP A N 1
ATOM 4672 C CA . TRP A 1 619 ? -11.062 19.764 -0.494 1.00 92.38 619 TRP A CA 1
ATOM 4673 C C . TRP A 1 619 ? -12.562 19.463 -0.335 1.00 92.38 619 TRP A C 1
ATOM 4675 O O . TRP A 1 619 ? -12.978 18.800 0.612 1.00 92.38 619 TRP A O 1
ATOM 4685 N N . GLN A 1 620 ? -13.378 19.868 -1.312 1.00 94.81 620 GLN A N 1
ATOM 4686 C CA . GLN A 1 620 ? -14.845 19.773 -1.269 1.00 94.81 620 GLN A CA 1
ATOM 4687 C C . GLN A 1 620 ? -15.402 18.338 -1.196 1.00 94.81 620 GLN A C 1
ATOM 4689 O O . GLN A 1 620 ? -16.572 18.140 -0.861 1.00 94.81 620 GLN A O 1
ATOM 4694 N N . GLN A 1 621 ? -14.595 17.333 -1.540 1.00 95.69 621 GLN A N 1
ATOM 4695 C CA . GLN A 1 621 ? -15.005 15.925 -1.580 1.00 95.69 621 GLN A CA 1
ATOM 4696 C C . GLN A 1 621 ? -14.331 15.045 -0.523 1.00 95.69 621 GLN A C 1
ATOM 4698 O O . GLN A 1 621 ? -14.627 13.854 -0.471 1.00 95.69 621 GLN A O 1
ATOM 4703 N N . ILE A 1 622 ? -13.432 15.600 0.291 1.00 96.19 622 ILE A N 1
ATOM 4704 C CA . ILE A 1 622 ? -12.723 14.841 1.322 1.00 96.19 622 ILE A CA 1
ATOM 4705 C C . ILE A 1 622 ? -13.697 14.493 2.455 1.00 96.19 622 ILE A C 1
ATOM 4707 O O . ILE A 1 622 ? -14.426 15.348 2.957 1.00 96.19 622 ILE A O 1
ATOM 4711 N N . GLU A 1 623 ? -13.698 13.221 2.848 1.00 96.94 623 GLU A N 1
ATOM 4712 C CA . GLU A 1 623 ? -14.539 12.661 3.913 1.00 96.94 623 GLU A CA 1
ATOM 4713 C C . GLU A 1 623 ? -13.728 12.377 5.183 1.00 96.94 623 GLU A C 1
ATOM 4715 O O . GLU A 1 623 ? -14.267 12.391 6.289 1.00 96.94 623 GLU A O 1
ATOM 4720 N N . GLU A 1 624 ? -12.423 12.155 5.053 1.00 95.44 624 GLU A N 1
ATOM 4721 C CA . GLU A 1 624 ? -11.535 11.861 6.171 1.00 95.44 624 GLU A CA 1
ATOM 4722 C C . GLU A 1 624 ? -10.203 12.587 6.007 1.00 95.44 624 GLU A C 1
ATOM 4724 O O . GLU A 1 624 ? -9.560 12.478 4.958 1.00 95.44 624 GLU A O 1
ATOM 4729 N N . LEU A 1 625 ? -9.788 13.300 7.054 1.00 91.19 625 LEU A N 1
ATOM 4730 C CA . LEU A 1 625 ? -8.567 14.091 7.044 1.00 91.19 625 LEU A CA 1
ATOM 4731 C C . LEU A 1 625 ? -7.752 13.887 8.320 1.00 91.19 625 LEU A C 1
ATOM 4733 O O . LEU A 1 625 ? -8.240 14.153 9.417 1.00 91.19 625 LEU A O 1
ATOM 4737 N N . ASP A 1 626 ? -6.500 13.470 8.153 1.00 87.62 626 ASP A N 1
ATOM 4738 C CA . ASP A 1 626 ? -5.565 13.204 9.242 1.00 87.62 626 ASP A CA 1
ATOM 4739 C C . ASP A 1 626 ? -4.275 14.036 9.134 1.00 87.62 626 ASP A C 1
ATOM 4741 O O . ASP A 1 626 ? -3.860 14.459 8.051 1.00 87.62 626 ASP A O 1
ATOM 4745 N N . GLY A 1 627 ? -3.606 14.228 10.278 1.00 77.75 627 GLY A N 1
ATOM 4746 C CA . GLY A 1 627 ? -2.254 14.786 10.334 1.00 77.75 627 GLY A CA 1
ATOM 4747 C C . GLY A 1 627 ? -2.183 16.305 10.165 1.00 77.75 627 GLY A C 1
ATOM 4748 O O . GLY A 1 627 ? -1.137 16.824 9.805 1.00 77.75 627 GLY A O 1
ATOM 4749 N N . ILE A 1 628 ? -3.259 17.047 10.421 1.00 81.56 628 ILE A N 1
ATOM 4750 C CA . ILE A 1 628 ? -3.247 18.501 10.222 1.00 81.56 628 ILE A CA 1
ATOM 4751 C C . ILE A 1 628 ? -2.649 19.216 11.428 1.00 81.56 628 ILE A C 1
ATOM 4753 O O . ILE A 1 628 ? -3.119 19.034 12.547 1.00 81.56 628 ILE A O 1
ATOM 4757 N N . LEU A 1 629 ? -1.666 20.082 11.194 1.00 84.19 629 LEU A N 1
ATOM 4758 C CA . LEU A 1 629 ? -1.148 21.031 12.173 1.00 84.19 629 LEU A CA 1
ATOM 4759 C C . LEU A 1 629 ? -1.633 22.431 11.790 1.00 84.19 629 LEU A C 1
ATOM 4761 O O . LEU A 1 629 ? -1.377 22.901 10.686 1.00 84.19 629 LEU A O 1
ATOM 4765 N N . THR A 1 630 ? -2.386 23.097 12.655 1.00 85.94 630 THR A N 1
ATOM 4766 C CA . THR A 1 630 ? -2.967 24.408 12.333 1.00 85.94 630 THR A CA 1
ATOM 4767 C C . THR A 1 630 ? -3.271 25.188 13.601 1.00 85.94 630 THR A C 1
ATOM 4769 O O . THR A 1 630 ? -3.180 24.663 14.709 1.00 85.94 630 THR A O 1
ATOM 4772 N N . ASP A 1 631 ? -3.639 26.451 13.457 1.00 86.88 631 ASP A N 1
ATOM 4773 C CA . ASP A 1 631 ? -4.198 27.224 14.552 1.00 86.88 631 ASP A CA 1
ATOM 4774 C C . ASP A 1 631 ? -5.725 27.145 14.576 1.00 86.88 631 ASP A C 1
ATOM 4776 O O . ASP A 1 631 ? -6.370 26.561 13.702 1.00 86.88 631 ASP A O 1
ATOM 4780 N N . SER A 1 632 ? -6.336 27.735 15.601 1.00 88.12 632 SER A N 1
ATOM 4781 C CA . SER A 1 632 ? -7.789 27.692 15.761 1.00 88.12 632 SER A CA 1
ATOM 4782 C C . SER A 1 632 ? -8.528 28.307 14.564 1.00 88.12 632 SER A C 1
ATOM 4784 O O . SER A 1 632 ? -9.615 27.853 14.226 1.00 88.12 632 SER A O 1
ATOM 4786 N N . HIS A 1 633 ? -7.957 29.316 13.897 1.00 87.00 633 HIS A N 1
ATOM 4787 C CA . HIS A 1 633 ? -8.581 29.958 12.739 1.00 87.00 633 HIS A CA 1
ATOM 4788 C C . HIS A 1 633 ? -8.477 29.084 11.479 1.00 87.00 633 HIS A C 1
ATOM 4790 O O . HIS A 1 633 ? -9.462 28.915 10.755 1.00 87.00 633 HIS A O 1
ATOM 4796 N N . GLY A 1 634 ? -7.310 28.494 11.222 1.00 87.50 634 GLY A N 1
ATOM 4797 C CA . GLY A 1 634 ? -7.081 27.559 10.128 1.00 87.50 634 GLY A CA 1
ATOM 4798 C C . GLY A 1 634 ? -7.938 26.301 10.250 1.00 87.50 634 GLY A C 1
ATOM 4799 O O . GLY A 1 634 ? -8.552 25.906 9.260 1.00 87.50 634 GLY A O 1
ATOM 4800 N N . ALA A 1 635 ? -8.114 25.760 11.461 1.00 90.12 635 ALA A N 1
ATOM 4801 C CA . ALA A 1 635 ? -9.033 24.647 11.713 1.00 90.12 635 ALA A CA 1
ATOM 4802 C C . ALA A 1 635 ? -10.481 24.970 11.292 1.00 90.12 635 ALA A C 1
ATOM 4804 O O . ALA A 1 635 ? -11.139 24.169 10.626 1.00 90.12 635 ALA A O 1
ATOM 4805 N N . LEU A 1 636 ? -10.976 26.168 11.620 1.00 91.44 636 LEU A N 1
ATOM 4806 C CA . LEU A 1 636 ? -12.318 26.608 11.223 1.00 91.44 636 LEU A CA 1
ATOM 4807 C C . LEU A 1 636 ? -12.429 26.818 9.704 1.00 91.44 636 LEU A C 1
ATOM 4809 O O . LEU A 1 636 ? -13.455 26.490 9.103 1.00 91.44 636 LEU A O 1
ATOM 4813 N N . ARG A 1 637 ? -11.377 27.336 9.052 1.00 89.38 637 ARG A N 1
ATOM 4814 C CA . ARG A 1 637 ? -11.354 27.490 7.583 1.00 89.38 637 ARG A CA 1
ATOM 4815 C C . ARG A 1 637 ? -11.393 26.131 6.896 1.00 89.38 637 ARG A C 1
ATOM 4817 O O . ARG A 1 637 ? -12.147 25.960 5.942 1.00 89.38 637 ARG A O 1
ATOM 4824 N N . LEU A 1 638 ? -10.644 25.168 7.417 1.00 90.25 638 LEU A N 1
ATOM 4825 C CA . LEU A 1 638 ? -10.580 23.809 6.901 1.00 90.25 638 LEU A CA 1
ATOM 4826 C C . LEU A 1 638 ? -11.943 23.114 6.952 1.00 90.25 638 LEU A C 1
ATOM 4828 O O . LEU A 1 638 ? -12.379 22.551 5.948 1.00 90.25 638 LEU A O 1
ATOM 4832 N N . LEU A 1 639 ? -12.663 23.231 8.073 1.00 93.75 639 LEU A N 1
ATOM 4833 C CA . LEU A 1 639 ? -14.029 22.709 8.190 1.00 93.75 639 LEU A CA 1
ATOM 4834 C C . LEU A 1 639 ? -14.975 23.345 7.157 1.00 93.75 639 LEU A C 1
ATOM 4836 O O . LEU A 1 639 ? -15.821 22.662 6.593 1.00 93.75 639 LEU A O 1
ATOM 4840 N N . ARG A 1 640 ? -14.816 24.637 6.840 1.00 92.50 640 ARG A N 1
ATOM 4841 C CA . ARG A 1 640 ? -15.600 25.279 5.767 1.00 92.50 640 ARG A CA 1
ATOM 4842 C C . ARG A 1 640 ? -15.215 24.800 4.366 1.00 92.50 640 ARG A C 1
ATOM 4844 O O . ARG A 1 640 ? -16.077 24.753 3.493 1.00 92.50 640 ARG A O 1
ATOM 4851 N N . GLN A 1 641 ? -13.942 24.489 4.131 1.00 90.88 641 GLN A N 1
ATOM 4852 C CA . GLN A 1 641 ? -13.452 24.009 2.835 1.00 90.88 641 GLN A CA 1
ATOM 4853 C C . GLN A 1 641 ? -13.802 22.539 2.564 1.00 90.88 641 GLN A C 1
ATOM 4855 O O . GLN A 1 641 ? -13.866 22.144 1.399 1.00 90.88 641 GLN A O 1
ATOM 4860 N N . CYS A 1 642 ? -14.063 21.755 3.613 1.00 94.62 642 CYS A N 1
ATOM 4861 C CA . CYS A 1 642 ? -14.342 20.322 3.527 1.00 94.62 642 CYS A CA 1
ATOM 4862 C C . CYS A 1 642 ? -15.761 19.977 4.023 1.00 94.62 642 CYS A C 1
ATOM 4864 O O . CYS A 1 642 ? -15.892 19.235 4.990 1.00 94.62 642 CYS A O 1
ATOM 4866 N N . PRO A 1 643 ? -16.849 20.439 3.377 1.00 95.81 643 PRO A N 1
ATOM 4867 C CA . PRO A 1 643 ? -18.215 20.265 3.891 1.00 95.81 643 PRO A CA 1
ATOM 4868 C C . PRO A 1 643 ? -18.680 18.802 4.016 1.00 95.81 643 PRO A C 1
ATOM 4870 O O . PRO A 1 643 ? -19.667 18.526 4.697 1.00 95.81 643 PRO A O 1
ATOM 4873 N N . LYS A 1 644 ? -18.004 17.857 3.346 1.00 97.00 644 LYS A N 1
ATOM 4874 C CA . LYS A 1 644 ? -18.290 16.413 3.417 1.00 97.00 644 LYS A CA 1
ATOM 4875 C C . LYS A 1 644 ? -17.478 15.678 4.487 1.00 97.00 644 LYS A C 1
ATOM 4877 O O . LYS A 1 644 ? -17.603 14.461 4.600 1.00 97.00 644 LYS A O 1
ATOM 4882 N N . LEU A 1 645 ? -16.670 16.389 5.274 1.00 97.06 645 LEU A N 1
ATOM 4883 C CA . LEU A 1 645 ? -15.771 15.781 6.245 1.00 97.06 645 LEU A CA 1
ATOM 4884 C C . LEU A 1 645 ? -16.547 15.060 7.361 1.00 97.06 645 LEU A C 1
ATOM 4886 O O . LEU A 1 645 ? -17.351 15.644 8.087 1.00 97.06 645 LEU A O 1
ATOM 4890 N N . LEU A 1 646 ? -16.283 13.768 7.517 1.00 96.69 646 LEU A N 1
ATOM 4891 C CA . LEU A 1 646 ? -16.863 12.902 8.540 1.00 96.69 646 LEU A CA 1
ATOM 4892 C C . LEU A 1 646 ? -15.871 12.616 9.669 1.00 96.69 646 LEU A C 1
ATOM 4894 O O . LEU A 1 646 ? -16.308 12.446 10.811 1.00 96.69 646 LEU A O 1
ATOM 4898 N N . ARG A 1 647 ? -14.563 12.587 9.375 1.00 95.81 647 ARG A N 1
ATOM 4899 C CA . ARG A 1 647 ? -13.500 12.383 10.371 1.00 95.81 647 ARG A CA 1
ATOM 4900 C C . ARG A 1 647 ? -12.366 13.386 10.237 1.00 95.81 647 ARG A C 1
ATOM 4902 O O . ARG A 1 647 ? -11.899 13.628 9.128 1.00 95.81 647 ARG A O 1
ATOM 4909 N N . LEU A 1 648 ? -11.912 13.912 11.371 1.00 93.25 648 LEU A N 1
ATOM 4910 C CA . LEU A 1 648 ? -10.817 14.876 11.436 1.00 93.25 648 LEU A CA 1
ATOM 4911 C C . LEU A 1 648 ? -9.848 14.540 12.575 1.00 93.25 648 LEU A C 1
ATOM 4913 O O . LEU A 1 648 ? -10.264 14.481 13.732 1.00 93.25 648 LEU A O 1
ATOM 4917 N N . ASN A 1 649 ? -8.563 14.387 12.261 1.00 89.94 649 ASN A N 1
ATOM 4918 C CA . ASN A 1 649 ? -7.472 14.403 13.234 1.00 89.94 649 ASN A CA 1
ATOM 4919 C C . ASN A 1 649 ? -6.650 15.686 13.067 1.00 89.94 649 ASN A C 1
ATOM 4921 O O . ASN A 1 649 ? -6.096 15.941 11.993 1.00 89.94 649 ASN A O 1
ATOM 4925 N N . LEU A 1 650 ? -6.594 16.494 14.127 1.00 88.25 650 LEU A N 1
ATOM 4926 C CA . LEU A 1 650 ? -5.986 17.817 14.087 1.00 88.25 650 LEU A CA 1
ATOM 4927 C C . LEU A 1 650 ? -5.151 18.124 15.338 1.00 88.25 650 LEU A C 1
ATOM 4929 O O . LEU A 1 650 ? -5.479 17.731 16.460 1.00 88.25 650 LEU A O 1
ATOM 4933 N N . ILE A 1 651 ? -4.078 18.877 15.127 1.00 87.94 651 ILE A N 1
ATOM 4934 C CA . ILE A 1 651 ? -3.162 19.387 16.141 1.00 87.94 651 ILE A CA 1
ATOM 4935 C C . ILE A 1 651 ? -3.276 20.915 16.138 1.00 87.94 651 ILE A C 1
ATOM 4937 O O . ILE A 1 651 ? -2.902 21.564 15.161 1.00 87.94 651 ILE A O 1
ATOM 4941 N N . LEU A 1 652 ? -3.791 21.488 17.227 1.00 88.12 652 LEU A N 1
ATOM 4942 C CA . LEU A 1 652 ? -3.859 22.931 17.436 1.00 88.12 652 LEU A CA 1
ATOM 4943 C C . LEU A 1 652 ? -2.556 23.451 18.029 1.00 88.12 652 LEU A C 1
ATOM 4945 O O . LEU A 1 652 ? -2.191 23.110 19.160 1.00 88.12 652 LEU A O 1
ATOM 4949 N N . GLN A 1 653 ? -1.894 24.314 17.269 1.00 85.44 653 GLN A N 1
ATOM 4950 C CA . GLN A 1 653 ? -0.686 25.000 17.699 1.00 85.44 653 GLN A CA 1
ATOM 4951 C C . GLN A 1 653 ? -0.984 26.134 18.673 1.00 85.44 653 GLN A C 1
ATOM 4953 O O . GLN A 1 653 ? -2.057 26.749 18.669 1.00 85.44 653 GLN A O 1
ATOM 4958 N N . ARG A 1 654 ? 0.014 26.451 19.498 1.00 80.50 654 ARG A N 1
ATOM 4959 C CA . ARG A 1 654 ? -0.025 27.629 20.360 1.00 80.50 654 ARG A CA 1
ATOM 4960 C C . ARG A 1 654 ? 0.050 28.908 19.525 1.00 80.50 654 ARG A C 1
ATOM 4962 O O . ARG A 1 654 ? 1.140 29.329 19.153 1.00 80.50 654 ARG A O 1
ATOM 4969 N N . ASN A 1 655 ? -1.085 29.582 19.369 1.00 69.25 655 ASN A N 1
ATOM 4970 C CA . ASN A 1 655 ? -1.162 30.895 18.729 1.00 69.25 655 ASN A CA 1
ATOM 4971 C C . ASN A 1 655 ? -1.743 31.980 19.647 1.00 69.25 655 ASN A C 1
ATOM 4973 O O . ASN A 1 655 ? -2.422 31.705 20.639 1.00 69.25 655 ASN A O 1
ATOM 4977 N N . CYS A 1 656 ? -1.443 33.234 19.298 1.00 58.31 656 CYS A N 1
ATOM 4978 C CA . CYS A 1 656 ? -2.053 34.427 19.881 1.00 58.31 656 CYS A CA 1
ATOM 4979 C C . CYS A 1 656 ? -3.554 34.493 19.549 1.00 58.31 656 CYS A C 1
ATOM 4981 O O . CYS A 1 656 ? -4.009 33.867 18.593 1.00 58.31 656 CYS A O 1
ATOM 4983 N N . ALA A 1 657 ? -4.317 35.276 20.317 1.00 64.81 657 ALA A N 1
ATOM 4984 C CA . ALA A 1 657 ? -5.756 35.419 20.112 1.00 64.81 657 ALA A CA 1
ATOM 4985 C C . ALA A 1 657 ? -6.084 35.791 18.645 1.00 64.81 657 ALA A C 1
ATOM 4987 O O . ALA A 1 657 ? -5.533 36.770 18.127 1.00 64.81 657 ALA A O 1
ATOM 4988 N N . PRO A 1 658 ? -6.958 35.030 17.962 1.00 67.56 658 PRO A N 1
ATOM 4989 C CA . PRO A 1 658 ? -7.325 35.309 16.578 1.00 67.56 658 PRO A CA 1
ATOM 4990 C C . PRO A 1 658 ? -7.998 36.682 16.466 1.00 67.56 658 PRO A C 1
ATOM 4992 O O . PRO A 1 658 ? -8.876 37.015 17.259 1.00 67.56 658 PRO A O 1
ATOM 4995 N N . ARG A 1 659 ? -7.614 37.478 15.456 1.00 65.69 659 ARG A N 1
ATOM 4996 C CA . ARG A 1 659 ? -8.191 38.822 15.234 1.00 65.69 659 ARG A CA 1
ATOM 4997 C C . ARG A 1 659 ? -9.694 38.769 14.939 1.00 65.69 659 ARG A C 1
ATOM 4999 O O . ARG A 1 659 ? -10.428 39.647 15.377 1.00 65.69 659 ARG A O 1
ATOM 5006 N N . HIS A 1 660 ? -10.137 37.730 14.225 1.00 69.19 660 HIS A N 1
ATOM 5007 C CA . HIS A 1 660 ? -11.540 37.468 13.911 1.00 69.19 660 HIS A CA 1
ATOM 5008 C C . HIS A 1 660 ? -11.815 35.958 13.952 1.00 69.19 660 HIS A C 1
ATOM 5010 O O . HIS A 1 660 ? -11.221 35.186 13.194 1.00 69.19 660 HIS A O 1
ATOM 5016 N N . LEU A 1 661 ? -12.730 35.544 14.829 1.00 73.56 661 LEU A N 1
ATOM 5017 C CA . LEU A 1 661 ? -13.320 34.207 14.816 1.00 73.56 661 LEU A CA 1
ATOM 5018 C C . LEU A 1 661 ? -14.634 34.268 14.046 1.00 73.56 661 LEU A C 1
ATOM 5020 O O . LEU A 1 661 ? -15.459 35.147 14.282 1.00 73.56 661 LEU A O 1
ATOM 5024 N N . PHE A 1 662 ? -14.817 33.335 13.123 1.00 86.19 662 PHE A N 1
ATOM 5025 C CA . PHE A 1 662 ? -16.103 33.089 12.486 1.00 86.19 662 PHE A CA 1
ATOM 5026 C C . PHE A 1 662 ? -16.655 31.763 12.992 1.00 86.19 662 PHE A C 1
ATOM 5028 O O . PHE A 1 662 ? -15.905 30.896 13.433 1.00 86.19 662 PHE A O 1
ATOM 5035 N N . HIS A 1 663 ? -17.970 31.619 12.921 1.00 91.25 663 HIS A N 1
ATOM 5036 C CA . HIS A 1 663 ? -18.655 30.436 13.406 1.00 91.25 663 HIS A CA 1
ATOM 5037 C C . HIS A 1 663 ? -18.831 29.393 12.292 1.00 91.25 663 HIS A C 1
ATOM 5039 O O . HIS A 1 663 ? -19.120 29.751 11.146 1.00 91.25 663 HIS A O 1
ATOM 5045 N N . VAL A 1 664 ? -18.666 28.110 12.621 1.00 94.56 664 VAL A N 1
ATOM 5046 C CA . VAL A 1 664 ? -18.778 26.980 11.692 1.00 94.56 664 VAL A CA 1
ATOM 5047 C C . VAL A 1 664 ? -19.656 25.891 12.290 1.00 94.56 664 VAL A C 1
ATOM 5049 O O . VAL A 1 664 ? -19.316 25.299 13.308 1.00 94.56 664 VAL A O 1
ATOM 5052 N N . CYS A 1 665 ? -20.751 25.572 11.606 1.00 94.94 665 CYS A N 1
ATOM 5053 C CA . CYS A 1 665 ? -21.557 24.390 11.895 1.00 94.94 665 CYS A CA 1
ATOM 5054 C C . CYS A 1 665 ? -21.145 23.275 10.926 1.00 94.94 665 CYS A C 1
ATOM 5056 O O . CYS A 1 665 ? -21.138 23.498 9.713 1.00 94.94 665 CYS A O 1
ATOM 5058 N N . HIS A 1 666 ? -20.807 22.087 11.433 1.00 95.75 666 HIS A N 1
ATOM 5059 C CA . HIS A 1 666 ? -20.331 20.981 10.597 1.00 95.75 666 HIS A CA 1
ATOM 5060 C C . HIS A 1 666 ? -20.964 19.634 10.973 1.00 95.75 666 HIS A C 1
ATOM 5062 O O . HIS A 1 666 ? -21.190 19.335 12.145 1.00 95.75 666 HIS A O 1
ATOM 5068 N N . ALA A 1 667 ? -21.183 18.770 9.977 1.00 95.44 667 ALA A N 1
ATOM 5069 C CA . ALA A 1 667 ? -21.721 17.414 10.147 1.00 95.44 667 ALA A CA 1
ATOM 5070 C C . ALA A 1 667 ? -20.644 16.364 10.511 1.00 95.44 667 ALA A C 1
ATOM 5072 O O . ALA A 1 667 ? -20.777 15.185 10.176 1.00 95.44 667 ALA A O 1
ATOM 5073 N N . LEU A 1 668 ? -19.561 16.793 11.171 1.00 96.56 668 LEU A N 1
ATOM 5074 C CA . LEU A 1 668 ? -18.440 15.922 11.531 1.00 96.56 668 LEU A CA 1
ATOM 5075 C C . LEU A 1 668 ? -18.911 14.832 12.505 1.00 96.56 668 LEU A C 1
ATOM 5077 O O . LEU A 1 668 ? -19.666 15.124 13.431 1.00 96.56 668 LEU A O 1
ATOM 5081 N N . ARG A 1 669 ? -18.460 13.585 12.314 1.00 96.25 669 ARG A N 1
ATOM 5082 C CA . ARG A 1 669 ? -18.868 12.427 13.131 1.00 96.25 669 ARG A CA 1
ATOM 5083 C C . ARG A 1 669 ? -17.798 11.956 14.108 1.00 96.25 669 ARG A C 1
ATOM 5085 O O . ARG A 1 669 ? -18.151 11.444 15.166 1.00 96.25 669 ARG A O 1
ATOM 5092 N N . SER A 1 670 ? -16.520 12.108 13.775 1.00 95.69 670 SER A N 1
ATOM 5093 C CA . SER A 1 670 ? -15.404 11.741 14.653 1.00 95.69 670 SER A CA 1
ATOM 5094 C C . SER A 1 670 ? -14.317 12.811 14.620 1.00 95.69 670 SER A C 1
ATOM 5096 O O . SER A 1 670 ? -13.958 13.295 13.545 1.00 95.69 670 SER A O 1
ATOM 5098 N N . MET A 1 671 ? -13.803 13.180 15.792 1.00 94.50 671 MET A N 1
ATOM 5099 C CA . MET A 1 671 ? -12.740 14.171 15.930 1.00 94.50 671 MET A CA 1
ATOM 5100 C C . MET A 1 671 ? -11.674 13.707 16.921 1.00 94.50 671 MET A C 1
ATOM 5102 O O . MET A 1 671 ? -11.986 13.386 18.068 1.00 94.50 671 MET A O 1
ATOM 5106 N N . ASP A 1 672 ? -10.415 13.720 16.488 1.00 91.56 672 ASP A N 1
ATOM 5107 C CA . ASP A 1 672 ? -9.233 13.517 17.327 1.00 91.56 672 ASP A CA 1
ATOM 5108 C C . ASP A 1 672 ? -8.440 14.824 17.380 1.00 91.56 672 ASP A C 1
ATOM 5110 O O . ASP A 1 672 ? -7.847 15.255 16.395 1.00 91.56 672 ASP A O 1
ATOM 5114 N N . LEU A 1 673 ? -8.503 15.490 18.525 1.00 91.25 673 LEU A N 1
ATOM 5115 C CA . LEU A 1 673 ? -7.986 16.828 18.741 1.00 91.25 673 LEU A CA 1
ATOM 5116 C C . LEU A 1 673 ? -6.842 16.784 19.749 1.00 91.25 673 LEU A C 1
ATOM 5118 O O . LEU A 1 673 ? -7.038 16.488 20.930 1.00 91.25 673 LEU A O 1
ATOM 5122 N N . PHE A 1 674 ? -5.649 17.151 19.303 1.00 89.31 674 PHE A N 1
ATOM 5123 C CA . PHE A 1 674 ? -4.538 17.477 20.186 1.00 89.31 674 PHE A CA 1
ATOM 5124 C C . PHE A 1 674 ? -4.382 18.993 20.242 1.00 89.31 674 PHE A C 1
ATOM 5126 O O . PHE A 1 674 ? -4.316 19.632 19.201 1.00 89.31 674 PHE A O 1
ATOM 5133 N N . ALA A 1 675 ? -4.283 19.585 21.426 1.00 88.94 675 ALA A N 1
ATOM 5134 C CA . ALA A 1 675 ? -3.998 21.010 21.565 1.00 88.94 675 ALA A CA 1
ATOM 5135 C C . ALA A 1 675 ? -2.740 21.243 22.414 1.00 88.94 675 ALA A C 1
ATOM 5137 O O . ALA A 1 675 ? -2.599 20.721 23.524 1.00 88.94 675 ALA A O 1
ATOM 5138 N N . GLU A 1 676 ? -1.814 22.048 21.885 1.00 86.12 676 GLU A N 1
ATOM 5139 C CA . GLU A 1 676 ? -0.552 22.398 22.553 1.00 86.12 676 GLU A CA 1
ATOM 5140 C C . GLU A 1 676 ? -0.766 23.289 23.787 1.00 86.12 676 GLU A C 1
ATOM 5142 O O . GLU A 1 676 ? 0.069 23.329 24.694 1.00 86.12 676 GLU A O 1
ATOM 5147 N N . CYS A 1 677 ? -1.869 24.042 23.827 1.00 85.38 677 CYS A N 1
ATOM 5148 C CA . CYS A 1 677 ? -2.256 24.856 24.974 1.00 85.38 677 CYS A CA 1
ATOM 5149 C C . CYS A 1 677 ? -3.777 25.015 25.084 1.00 85.38 677 CYS A C 1
ATOM 5151 O O . CYS A 1 677 ? -4.510 24.912 24.101 1.00 85.38 677 CYS A O 1
ATOM 5153 N N . GLU A 1 678 ? -4.245 25.343 26.286 1.00 86.88 678 GLU A N 1
ATOM 5154 C CA . GLU A 1 678 ? -5.671 25.485 26.580 1.00 86.88 678 GLU A CA 1
ATOM 5155 C C . GLU A 1 678 ? -6.349 26.627 25.799 1.00 86.88 678 GLU A C 1
ATOM 5157 O O . GLU A 1 678 ? -7.479 26.471 25.347 1.00 86.88 678 GLU A O 1
ATOM 5162 N N . TYR A 1 679 ? -5.649 27.737 25.547 1.00 87.50 679 TYR A N 1
ATOM 5163 C CA . TYR A 1 679 ? -6.187 28.859 24.766 1.00 87.50 679 TYR A CA 1
ATOM 5164 C C . TYR A 1 679 ? -6.515 28.470 23.319 1.00 87.50 679 TYR A C 1
ATOM 5166 O O . TYR A 1 679 ? -7.552 28.861 22.793 1.00 87.50 679 TYR A O 1
ATOM 5174 N N . SER A 1 680 ? -5.666 27.658 22.678 1.00 88.19 680 SER A N 1
ATOM 5175 C CA . SER A 1 680 ? -5.916 27.193 21.305 1.00 88.19 680 SER A CA 1
ATOM 5176 C C . SER A 1 680 ? -7.194 26.348 21.220 1.00 88.19 680 SER A C 1
ATOM 5178 O O . SER A 1 680 ? -8.025 26.559 20.331 1.00 88.19 680 SER A O 1
ATOM 5180 N N . LEU A 1 681 ? -7.401 25.470 22.209 1.00 90.56 681 LEU A N 1
ATOM 5181 C CA . LEU A 1 681 ? -8.627 24.696 22.374 1.00 90.56 681 LEU A CA 1
ATOM 5182 C C . LEU A 1 681 ? -9.827 25.621 22.610 1.00 90.56 681 LEU A C 1
ATOM 5184 O O . LEU A 1 681 ? -10.840 25.487 21.930 1.00 90.56 681 LEU A O 1
ATOM 5188 N N . GLN A 1 682 ? -9.702 26.588 23.523 1.00 90.94 682 GLN A N 1
ATOM 5189 C CA . GLN A 1 682 ? -10.758 27.551 23.833 1.00 90.94 682 GLN A CA 1
ATOM 5190 C C . GLN A 1 682 ? -11.236 28.294 22.579 1.00 90.94 682 GLN A C 1
ATOM 5192 O O . GLN A 1 682 ? -12.431 28.297 22.289 1.00 90.94 682 GLN A O 1
ATOM 5197 N N . PHE A 1 683 ? -10.319 28.892 21.813 1.00 90.19 683 PHE A N 1
ATOM 5198 C CA . PHE A 1 683 ? -10.667 29.664 20.618 1.00 90.19 683 PHE A CA 1
ATOM 5199 C C . PHE A 1 683 ? -11.311 28.810 19.527 1.00 90.19 683 PHE A C 1
ATOM 5201 O O . PHE A 1 683 ? -12.221 29.279 18.847 1.00 90.19 683 PHE A O 1
ATOM 5208 N N . PHE A 1 684 ? -10.870 27.560 19.370 1.00 92.00 684 PHE A N 1
ATOM 5209 C CA . PHE A 1 684 ? -11.486 26.634 18.424 1.00 92.00 684 PHE A CA 1
ATOM 5210 C C . PHE A 1 684 ? -12.928 26.309 18.831 1.00 92.00 684 PHE A C 1
ATOM 5212 O O . PHE A 1 684 ? -13.843 26.446 18.022 1.00 92.00 684 PHE A O 1
ATOM 5219 N N . LEU A 1 685 ? -13.145 25.969 20.105 1.00 93.38 685 LEU A N 1
ATOM 5220 C CA . LEU A 1 685 ? -14.466 25.632 20.641 1.00 93.38 685 LEU A CA 1
ATOM 5221 C C . LEU A 1 685 ? -15.452 26.810 20.615 1.00 93.38 685 LEU A C 1
ATOM 5223 O O . LEU A 1 685 ? -16.652 26.588 20.514 1.00 93.38 685 LEU A O 1
ATOM 5227 N N . MET A 1 686 ? -14.973 28.058 20.670 1.00 91.94 686 MET A N 1
ATOM 5228 C CA . MET A 1 686 ? -15.826 29.246 20.505 1.00 91.94 686 MET A CA 1
ATOM 5229 C C . MET A 1 686 ? -16.387 29.404 19.087 1.00 91.94 686 MET A C 1
ATOM 5231 O O . MET A 1 686 ? -17.389 30.092 18.906 1.00 91.94 686 MET A O 1
ATOM 5235 N N . GLY A 1 687 ? -15.716 28.838 18.083 1.00 91.50 687 GLY A N 1
ATOM 5236 C CA . GLY A 1 687 ? -16.055 29.027 16.675 1.00 91.50 687 GLY A CA 1
ATOM 5237 C C . GLY A 1 687 ? -16.724 27.827 16.016 1.00 91.50 687 GLY A C 1
ATOM 5238 O O . GLY A 1 687 ? -16.973 27.896 14.816 1.00 91.50 687 GLY A O 1
ATOM 5239 N N . VAL A 1 688 ? -16.984 26.730 16.736 1.00 94.38 688 VAL A N 1
ATOM 5240 C CA . VAL A 1 688 ? -17.422 25.472 16.119 1.00 94.38 688 VAL A CA 1
ATOM 5241 C C . VAL A 1 688 ? -18.629 24.838 16.811 1.00 94.38 688 VAL A C 1
ATOM 5243 O O . VAL A 1 688 ? -18.670 24.682 18.029 1.00 94.38 688 VAL A O 1
ATOM 5246 N N . GLU A 1 689 ? -19.573 24.371 15.998 1.00 94.44 689 GLU A N 1
ATOM 5247 C CA . GLU A 1 689 ? -20.704 23.538 16.401 1.00 94.44 689 GLU A CA 1
ATOM 5248 C C . GLU A 1 689 ? -20.689 22.216 15.629 1.00 94.44 689 GLU A C 1
ATOM 5250 O O . GLU A 1 689 ? -20.800 22.186 14.399 1.00 94.44 689 GLU A O 1
ATOM 5255 N N . LEU A 1 690 ? -20.588 21.103 16.359 1.00 95.00 690 LEU A N 1
ATOM 5256 C CA . LEU A 1 690 ? -20.491 19.751 15.799 1.00 95.00 690 LEU A CA 1
ATOM 5257 C C . LEU A 1 690 ? -21.658 18.872 16.273 1.00 95.00 690 LEU A C 1
ATOM 5259 O O . LEU A 1 690 ? -21.470 17.857 16.938 1.00 95.00 690 LEU A O 1
ATOM 5263 N N . GLY A 1 691 ? -22.891 19.250 15.927 1.00 91.25 691 GLY A N 1
ATOM 5264 C CA . GLY A 1 691 ? -24.099 18.574 16.428 1.00 91.25 691 GLY A CA 1
ATOM 5265 C C . GLY A 1 691 ? -24.250 17.096 16.020 1.00 91.25 691 GLY A C 1
ATOM 5266 O O . GLY A 1 691 ? -25.004 16.362 16.653 1.00 91.25 691 GLY A O 1
ATOM 5267 N N . SER A 1 692 ? -23.532 16.641 14.985 1.00 95.00 692 SER A N 1
ATOM 5268 C CA . SER A 1 692 ? -23.529 15.239 14.516 1.00 95.00 692 SER A CA 1
ATOM 5269 C C . SER A 1 692 ? -22.367 14.398 15.066 1.00 95.00 692 SER A C 1
ATOM 5271 O O . SER A 1 692 ? -22.166 13.267 14.615 1.00 95.00 692 SER A O 1
ATOM 5273 N N . LEU A 1 693 ? -21.592 14.938 16.011 1.00 96.56 693 LEU A N 1
ATOM 5274 C CA . LEU A 1 693 ? -20.398 14.286 16.536 1.00 96.56 693 LEU A CA 1
ATOM 5275 C C . LEU A 1 693 ? -20.766 13.063 17.380 1.00 96.56 693 LEU A C 1
ATOM 5277 O O . LEU A 1 693 ? -21.511 13.170 18.348 1.00 96.56 693 LEU A O 1
ATOM 5281 N N . LEU A 1 694 ? -20.221 11.903 17.015 1.00 96.19 694 LEU A N 1
ATOM 5282 C CA . LEU A 1 694 ? -20.423 10.623 17.699 1.00 96.19 694 LEU A CA 1
ATOM 5283 C C . LEU A 1 694 ? -19.212 10.233 18.552 1.00 96.19 694 LEU A C 1
ATOM 5285 O O . LEU A 1 694 ? -19.369 9.542 19.558 1.00 96.19 694 LEU A O 1
ATOM 5289 N N . ASP A 1 695 ? -18.015 10.655 18.146 1.00 94.62 695 ASP A N 1
ATOM 5290 C CA . ASP A 1 695 ? -16.742 10.276 18.758 1.00 94.62 695 ASP A CA 1
ATOM 5291 C C . ASP A 1 695 ? -15.814 11.482 18.887 1.00 94.62 695 ASP A C 1
ATOM 5293 O O . ASP A 1 695 ? -15.565 12.196 17.914 1.00 94.62 695 ASP A O 1
ATOM 5297 N N . LEU A 1 696 ? -15.307 11.704 20.094 1.00 95.00 696 LEU A N 1
ATOM 5298 C CA . LEU A 1 696 ? -14.445 12.826 20.413 1.00 95.00 696 LEU A CA 1
ATOM 5299 C C . LEU A 1 696 ? -13.277 12.387 21.280 1.00 95.00 696 LEU A C 1
ATOM 5301 O O . LEU A 1 696 ? -13.458 11.875 22.384 1.00 95.00 696 LEU A O 1
ATOM 5305 N N . ARG A 1 697 ? -12.068 12.694 20.826 1.00 92.62 697 ARG A N 1
ATOM 5306 C CA . ARG A 1 697 ? -10.834 12.548 21.589 1.00 92.62 697 ARG A CA 1
ATOM 5307 C C . ARG A 1 697 ? -10.175 13.910 21.741 1.00 92.62 697 ARG A C 1
ATOM 5309 O O . ARG A 1 697 ? -9.935 14.584 20.750 1.00 92.62 697 ARG A O 1
ATOM 5316 N N . ILE A 1 698 ? -9.885 14.303 22.978 1.00 91.12 698 ILE A N 1
ATOM 5317 C CA . ILE A 1 698 ? -9.177 15.543 23.303 1.00 91.12 698 ILE A CA 1
ATOM 5318 C C . ILE A 1 698 ? -7.931 15.196 24.109 1.00 91.12 698 ILE A C 1
ATOM 5320 O O . ILE A 1 698 ? -8.015 14.550 25.157 1.00 91.12 698 ILE A O 1
ATOM 5324 N N . SER A 1 699 ? -6.780 15.650 23.623 1.00 87.69 699 SER A N 1
ATOM 5325 C CA . SER A 1 699 ? -5.489 15.525 24.295 1.00 87.69 699 SER A CA 1
ATOM 5326 C C . SER A 1 699 ? -4.855 16.897 24.504 1.00 87.69 699 SER A C 1
ATOM 5328 O O . SER A 1 699 ? -4.755 17.681 23.563 1.00 87.69 699 SER A O 1
ATOM 5330 N N . LEU A 1 700 ? -4.396 17.171 25.726 1.00 85.00 700 LEU A N 1
ATOM 5331 C CA . LEU A 1 700 ? -3.654 18.384 26.076 1.00 85.00 700 LEU A CA 1
ATOM 5332 C C . LEU A 1 700 ? -2.292 18.017 26.659 1.00 85.00 700 LEU A C 1
ATOM 5334 O O . LEU A 1 700 ? -2.208 17.228 27.603 1.00 85.00 700 LEU A O 1
ATOM 5338 N N . ASP A 1 701 ? -1.226 18.602 26.113 1.00 71.06 701 ASP A N 1
ATOM 5339 C CA . ASP A 1 701 ? 0.136 18.347 26.602 1.00 71.06 701 ASP A CA 1
ATOM 5340 C C . ASP A 1 701 ? 0.524 19.254 27.777 1.00 71.06 701 ASP A C 1
ATOM 5342 O O . ASP A 1 701 ? 1.304 18.865 28.649 1.00 71.06 701 ASP A O 1
ATOM 5346 N N . TRP A 1 702 ? -0.053 20.458 27.828 1.00 72.31 702 TRP A N 1
ATOM 5347 C CA . TRP A 1 702 ? 0.216 21.445 28.870 1.00 72.31 702 TRP A CA 1
ATOM 5348 C C . TRP A 1 702 ? -0.738 21.344 30.062 1.00 72.31 702 TRP A C 1
ATOM 5350 O O . TRP A 1 702 ? -1.789 20.708 30.002 1.00 72.31 702 TRP A O 1
ATOM 5360 N N . ARG A 1 703 ? -0.340 21.983 31.167 1.00 72.56 703 ARG A N 1
ATOM 5361 C CA . ARG A 1 703 ? -1.102 22.020 32.420 1.00 72.56 703 ARG A CA 1
ATOM 5362 C C . ARG A 1 703 ? -2.476 22.652 32.189 1.00 72.56 703 ARG A C 1
ATOM 5364 O O . ARG A 1 703 ? -2.544 23.760 31.662 1.00 72.56 703 ARG A O 1
ATOM 5371 N N . TRP A 1 704 ? -3.533 21.972 32.632 1.00 80.06 704 TRP A N 1
ATOM 5372 C CA . TRP A 1 704 ? -4.881 22.535 32.667 1.00 80.06 704 TRP A CA 1
ATOM 5373 C C . TRP A 1 704 ? -4.974 23.711 33.653 1.00 80.06 704 TRP A C 1
ATOM 5375 O O . TRP A 1 704 ? -4.489 23.609 34.783 1.00 80.06 704 TRP A O 1
ATOM 5385 N N . GLN A 1 705 ? -5.573 24.824 33.221 1.00 80.19 705 GLN A N 1
ATOM 5386 C CA . GLN A 1 705 ? -5.743 26.076 33.976 1.00 80.19 705 GLN A CA 1
ATOM 5387 C C . GLN A 1 705 ? -7.191 26.605 33.924 1.00 80.19 705 GLN A C 1
ATOM 5389 O O . GLN A 1 705 ? -7.433 27.765 34.253 1.00 80.19 705 GLN A O 1
ATOM 5394 N N . SER A 1 706 ? -8.147 25.773 33.503 1.00 83.94 706 SER A N 1
ATOM 5395 C CA . SER A 1 706 ? -9.587 26.072 33.443 1.00 83.94 706 SER A CA 1
ATOM 5396 C C . SER A 1 706 ? -9.999 27.168 32.444 1.00 83.94 706 SER A C 1
ATOM 5398 O O . SER A 1 706 ? -11.183 27.496 32.351 1.00 83.94 706 SER A O 1
ATOM 5400 N N . ALA A 1 707 ? -9.076 27.708 31.642 1.00 83.06 707 ALA A N 1
ATOM 5401 C CA . ALA A 1 707 ? -9.361 28.707 30.613 1.00 83.06 707 ALA A CA 1
ATOM 5402 C C . ALA A 1 707 ? -10.360 28.222 29.539 1.00 83.06 707 ALA A C 1
ATOM 5404 O O . ALA A 1 707 ? -11.196 29.003 29.091 1.00 83.06 707 ALA A O 1
ATOM 5405 N N . ALA A 1 708 ? -10.327 26.946 29.143 1.00 84.56 708 ALA A N 1
ATOM 5406 C CA . ALA A 1 708 ? -11.231 26.365 28.145 1.00 84.56 708 ALA A CA 1
ATOM 5407 C C . ALA A 1 708 ? -12.457 25.678 28.766 1.00 84.56 708 ALA A C 1
ATOM 5409 O O . ALA A 1 708 ? -13.310 25.178 28.031 1.00 84.56 708 ALA A O 1
ATOM 5410 N N . GLN A 1 709 ? -12.564 25.635 30.100 1.00 90.00 709 GLN A N 1
ATOM 5411 C CA . GLN A 1 709 ? -13.590 24.867 30.812 1.00 90.00 709 GLN A CA 1
ATOM 5412 C C . GLN A 1 709 ? -15.011 25.230 30.370 1.00 90.00 709 GLN A C 1
ATOM 5414 O O . GLN A 1 709 ? -15.815 24.347 30.071 1.00 90.00 709 GLN A O 1
ATOM 5419 N N . THR A 1 710 ? -15.318 26.527 30.310 1.00 91.06 710 THR A N 1
ATOM 5420 C CA . THR A 1 710 ? -16.668 27.015 29.983 1.00 91.06 710 THR A CA 1
ATOM 5421 C C . THR A 1 710 ? -17.039 26.681 28.539 1.00 91.06 710 THR A C 1
ATOM 5423 O O . THR A 1 710 ? -18.142 26.212 28.261 1.00 91.06 710 THR A O 1
ATOM 5426 N N . GLN A 1 711 ? -16.102 26.878 27.611 1.00 92.25 711 GLN A N 1
ATOM 5427 C CA . GLN A 1 711 ? -16.295 26.594 26.191 1.00 92.25 711 GLN A CA 1
ATOM 5428 C C . GLN A 1 711 ? -16.450 25.093 25.947 1.00 92.25 711 GLN A C 1
ATOM 5430 O O . GLN A 1 711 ? -17.333 24.686 25.199 1.00 92.25 711 GLN A O 1
ATOM 5435 N N . LEU A 1 712 ? -15.653 24.264 26.623 1.00 92.38 712 LEU A N 1
ATOM 5436 C CA . LEU A 1 712 ? -15.752 22.811 26.531 1.00 92.38 712 LEU A CA 1
ATOM 5437 C C . LEU A 1 712 ? -17.070 22.286 27.116 1.00 92.38 712 LEU A C 1
ATOM 5439 O O . LEU A 1 712 ? -17.698 21.409 26.527 1.00 92.38 712 LEU A O 1
ATOM 5443 N N . ALA A 1 713 ? -17.538 22.865 28.223 1.00 92.81 713 ALA A N 1
ATOM 5444 C CA . ALA A 1 713 ? -18.836 22.536 28.805 1.00 92.81 713 ALA A CA 1
ATOM 5445 C C . ALA A 1 713 ? -20.011 22.901 27.884 1.00 92.81 713 ALA A C 1
ATOM 5447 O O . ALA A 1 713 ? -20.933 22.100 27.696 1.00 92.81 713 ALA A O 1
ATOM 5448 N N . SER A 1 714 ? -19.959 24.089 27.275 1.00 93.31 714 SER A N 1
ATOM 5449 C CA . SER A 1 714 ? -20.926 24.518 26.257 1.00 93.31 714 SER A CA 1
ATOM 5450 C C . SER A 1 714 ? -20.912 23.570 25.053 1.00 93.31 714 SER A C 1
ATOM 5452 O O . SER A 1 714 ? -21.953 23.077 24.620 1.00 93.31 714 SER A O 1
ATOM 5454 N N . PHE A 1 715 ? -19.717 23.218 24.577 1.00 94.81 715 PHE A N 1
ATOM 5455 C CA . PHE A 1 715 ? -19.533 22.300 23.462 1.00 94.81 715 PHE A CA 1
ATOM 5456 C C . PHE A 1 715 ? -20.134 20.910 23.735 1.00 94.81 715 PHE A C 1
ATOM 5458 O O . PHE A 1 715 ? -20.849 20.371 22.887 1.00 94.81 715 PHE A O 1
ATOM 5465 N N . PHE A 1 716 ? -19.908 20.336 24.923 1.00 94.38 716 PHE A N 1
ATOM 5466 C CA . PHE A 1 716 ? -20.532 19.068 25.316 1.00 94.38 716 PHE A CA 1
ATOM 5467 C C . PHE A 1 716 ? -22.053 19.166 25.375 1.00 94.38 716 PHE A C 1
ATOM 5469 O O . PHE A 1 716 ? -22.732 18.281 24.859 1.00 94.38 716 PHE A O 1
ATOM 5476 N N . SER A 1 717 ? -22.584 20.264 25.914 1.00 91.06 717 SER A N 1
ATOM 5477 C CA . SER A 1 717 ? -24.031 20.492 25.993 1.00 91.06 717 SER A CA 1
ATOM 5478 C C . SER A 1 717 ? -24.690 20.538 24.607 1.00 91.06 717 SER A C 1
ATOM 5480 O O . SER A 1 717 ? -25.812 20.062 24.443 1.00 91.06 717 SER A O 1
ATOM 5482 N N . ASN A 1 718 ? -23.971 21.039 23.597 1.00 89.75 718 ASN A N 1
ATOM 5483 C CA . ASN A 1 718 ? -24.443 21.132 22.212 1.00 89.75 718 ASN A CA 1
ATOM 5484 C C . ASN A 1 718 ? -24.193 19.857 21.378 1.00 89.75 718 ASN A C 1
ATOM 5486 O O . ASN A 1 718 ? -24.750 19.707 20.292 1.00 89.75 718 ASN A O 1
ATOM 5490 N N . SER A 1 719 ? -23.394 18.909 21.876 1.00 92.75 719 SER A N 1
ATOM 5491 C CA . SER A 1 719 ? -23.005 17.685 21.157 1.00 92.75 719 SER A CA 1
ATOM 5492 C C . SER A 1 719 ? -23.888 16.489 21.528 1.00 92.75 719 SER A C 1
ATOM 5494 O O . SER A 1 719 ? -23.395 15.431 21.909 1.00 92.75 719 SER A O 1
ATOM 5496 N N . ALA A 1 720 ? -25.213 16.634 21.439 1.00 91.62 720 ALA A N 1
ATOM 5497 C CA . ALA A 1 720 ? -26.170 15.651 21.968 1.00 91.62 720 ALA A CA 1
ATOM 5498 C C . ALA A 1 720 ? -26.036 14.223 21.390 1.00 91.62 720 ALA A C 1
ATOM 5500 O O . ALA A 1 720 ? -26.452 13.262 22.039 1.00 91.62 720 ALA A O 1
ATOM 5501 N N . ALA A 1 721 ? -25.458 14.076 20.193 1.00 94.88 721 ALA A N 1
ATOM 5502 C CA . ALA A 1 721 ? -25.232 12.790 19.534 1.00 94.88 721 ALA A CA 1
ATOM 5503 C C . ALA A 1 721 ? -23.987 12.031 20.037 1.00 94.88 721 ALA A C 1
ATOM 5505 O O . ALA A 1 721 ? -23.777 10.890 19.625 1.00 94.88 721 ALA A O 1
ATOM 5506 N N . LEU A 1 722 ? -23.173 12.630 20.914 1.00 95.81 722 LEU A N 1
ATOM 5507 C CA . LEU A 1 722 ? -21.895 12.065 21.340 1.00 95.81 722 LEU A CA 1
ATOM 5508 C C . LEU A 1 722 ? -22.081 10.730 22.070 1.00 95.81 722 LEU A C 1
ATOM 5510 O O . LEU A 1 722 ? -22.760 10.647 23.094 1.00 95.81 722 LEU A O 1
ATOM 5514 N N . GLN A 1 723 ? -21.430 9.689 21.554 1.00 95.62 723 GLN A N 1
ATOM 5515 C CA . GLN A 1 723 ? -21.464 8.332 22.104 1.00 95.62 723 GLN A CA 1
ATOM 5516 C C . GLN A 1 723 ? -20.142 7.956 22.770 1.00 95.62 723 GLN A C 1
ATOM 5518 O O . GLN A 1 723 ? -20.140 7.199 23.740 1.00 95.62 723 GLN A O 1
ATOM 5523 N N . ARG A 1 724 ? -19.017 8.480 22.275 1.00 93.00 724 ARG A N 1
ATOM 5524 C CA . ARG A 1 724 ? -17.679 8.098 22.733 1.00 93.00 724 ARG A CA 1
ATOM 5525 C C . ARG A 1 724 ? -16.841 9.328 23.030 1.00 93.00 724 ARG A C 1
ATOM 5527 O O . ARG A 1 724 ? -16.769 10.246 22.217 1.00 93.00 724 ARG A O 1
ATOM 5534 N N . LEU A 1 725 ? -16.234 9.345 24.213 1.00 95.00 725 LEU A N 1
ATOM 5535 C CA . LEU A 1 725 ? -15.444 10.469 24.700 1.00 95.00 725 LEU A CA 1
ATOM 5536 C C . LEU A 1 725 ? -14.125 9.973 25.286 1.00 95.00 725 LEU A C 1
ATOM 5538 O O . LEU A 1 725 ? -14.105 9.153 26.201 1.00 95.00 725 LEU A O 1
ATOM 5542 N N . CYS A 1 726 ? -13.019 10.514 24.787 1.00 91.81 726 CYS A N 1
ATOM 5543 C CA . CYS A 1 726 ? -11.687 10.306 25.324 1.00 91.81 726 CYS A CA 1
ATOM 5544 C C . CYS A 1 726 ? -11.089 11.636 25.783 1.00 91.81 726 CYS A C 1
ATOM 5546 O O . CYS A 1 726 ? -10.914 12.553 24.983 1.00 91.81 726 CYS A O 1
ATOM 5548 N N . LEU A 1 727 ? -10.740 11.721 27.066 1.00 89.75 727 LEU A N 1
ATOM 5549 C CA . LEU A 1 727 ? -10.102 12.886 27.671 1.00 89.75 727 LEU A CA 1
ATOM 5550 C C . LEU A 1 727 ? -8.716 12.509 28.190 1.00 89.75 727 LEU A C 1
ATOM 5552 O O . LEU A 1 727 ? -8.573 11.670 29.082 1.00 89.75 727 LEU A O 1
ATOM 5556 N N . ARG A 1 728 ? -7.684 13.142 27.630 1.00 84.44 728 ARG A N 1
ATOM 5557 C CA . ARG A 1 728 ? -6.286 12.979 28.042 1.00 84.44 728 ARG A CA 1
ATOM 5558 C C . ARG A 1 728 ? -5.736 14.328 28.467 1.00 84.44 728 ARG A C 1
ATOM 5560 O O . ARG A 1 728 ? -5.230 15.090 27.647 1.00 84.44 728 ARG A O 1
ATOM 5567 N N . LEU A 1 729 ? -5.882 14.629 29.750 1.00 77.19 729 LEU A N 1
ATOM 5568 C CA . LEU A 1 729 ? -5.598 15.949 30.305 1.00 77.19 729 LEU A CA 1
ATOM 5569 C C . LEU A 1 729 ? -4.592 15.793 31.449 1.00 77.19 729 LEU A C 1
ATOM 5571 O O . LEU A 1 729 ? -4.748 14.923 32.309 1.00 77.19 729 LEU A O 1
ATOM 5575 N N . ARG A 1 730 ? -3.542 16.619 31.456 1.00 76.12 730 ARG A N 1
ATOM 5576 C CA . ARG A 1 730 ? -2.544 16.643 32.535 1.00 76.12 730 ARG A CA 1
ATOM 5577 C C . ARG A 1 730 ? -2.929 17.665 33.604 1.00 76.12 730 ARG A C 1
ATOM 5579 O O . ARG A 1 730 ? -3.348 18.772 33.266 1.00 76.12 730 ARG A O 1
ATOM 5586 N N . ASN A 1 731 ? -2.712 17.321 34.878 1.00 73.12 731 ASN A N 1
ATOM 5587 C CA . ASN A 1 731 ? -2.975 18.189 36.041 1.00 73.12 731 ASN A CA 1
ATOM 5588 C C . ASN A 1 731 ? -4.385 18.783 36.074 1.00 73.12 731 ASN A C 1
ATOM 5590 O O . ASN A 1 731 ? -4.581 19.980 36.280 1.00 73.12 731 ASN A O 1
ATOM 5594 N N . PHE A 1 732 ? -5.362 17.930 35.824 1.00 78.50 732 PHE A N 1
ATOM 5595 C CA . PHE A 1 732 ? -6.749 18.324 35.751 1.00 78.50 732 PHE A CA 1
ATOM 5596 C C . PHE A 1 732 ? -7.351 18.406 37.164 1.00 78.50 732 PHE A C 1
ATOM 5598 O O . PHE A 1 732 ? -7.189 17.472 37.948 1.00 78.50 732 PHE A O 1
ATOM 5605 N N . SER A 1 733 ? -8.004 19.519 37.520 1.00 83.62 733 SER A N 1
ATOM 5606 C CA . SER A 1 733 ? -8.596 19.686 38.858 1.00 83.62 733 SER A CA 1
ATOM 5607 C C . SER A 1 733 ? -9.770 18.712 39.065 1.00 83.62 733 SER A C 1
ATOM 5609 O O . SER A 1 733 ? -10.577 18.546 38.143 1.00 83.62 733 SER A O 1
ATOM 5611 N N . PRO A 1 734 ? -9.928 18.091 40.253 1.00 85.88 734 PRO A N 1
ATOM 5612 C CA . PRO A 1 734 ? -11.082 17.239 40.545 1.00 85.88 734 PRO A CA 1
ATOM 5613 C C . PRO A 1 734 ? -12.431 17.947 40.365 1.00 85.88 734 PRO A C 1
ATOM 5615 O O . PRO A 1 734 ? -13.365 17.358 39.815 1.00 85.88 734 PRO A O 1
ATOM 5618 N N . ASP A 1 735 ? -12.522 19.217 40.769 1.00 87.38 735 ASP A N 1
ATOM 5619 C CA . ASP A 1 735 ? -13.746 20.014 40.633 1.00 87.38 735 ASP A CA 1
ATOM 5620 C C . ASP A 1 735 ? -14.084 20.275 39.164 1.00 87.38 735 ASP A C 1
ATOM 5622 O O . ASP A 1 735 ? -15.238 20.130 38.753 1.00 87.38 735 ASP A O 1
ATOM 5626 N N . ASP A 1 736 ? -13.070 20.561 38.346 1.00 87.56 736 ASP A N 1
ATOM 5627 C CA . ASP A 1 736 ? -13.252 20.789 36.915 1.00 87.56 736 ASP A CA 1
ATOM 5628 C C . ASP A 1 736 ? -13.702 19.521 36.195 1.00 87.56 736 ASP A C 1
ATOM 5630 O O . ASP A 1 736 ? -14.552 19.578 35.306 1.00 87.56 736 ASP A O 1
ATOM 5634 N N . PHE A 1 737 ? -13.182 18.363 36.604 1.00 88.94 737 PHE A N 1
ATOM 5635 C CA . PHE A 1 737 ? -13.610 17.071 36.077 1.00 88.94 737 PHE A CA 1
ATOM 5636 C C . PHE A 1 737 ? -15.025 16.727 36.439 1.00 88.94 737 PHE A C 1
ATOM 5638 O O . PHE A 1 737 ? -15.818 16.395 35.556 1.00 88.94 737 PHE A O 1
ATOM 5645 N N . ARG A 1 738 ? -15.378 16.878 37.708 1.00 90.44 738 ARG A N 1
ATOM 5646 C CA . ARG A 1 738 ? -16.752 16.673 38.135 1.00 90.44 738 ARG A CA 1
ATOM 5647 C C . ARG A 1 738 ? -17.705 17.628 37.411 1.00 90.44 738 ARG A C 1
ATOM 5649 O O . ARG A 1 738 ? -18.775 17.195 36.989 1.00 90.44 738 ARG A O 1
ATOM 5656 N N . PHE A 1 739 ? -17.311 18.886 37.201 1.00 91.38 739 PHE A N 1
ATOM 5657 C CA . PHE A 1 739 ? -18.085 19.849 36.417 1.00 91.38 739 PHE A CA 1
ATOM 5658 C C . PHE A 1 739 ? -18.264 19.407 34.957 1.00 91.38 739 PHE A C 1
ATOM 5660 O O . PHE A 1 739 ? -19.397 19.351 34.480 1.00 91.38 739 PHE A O 1
ATOM 5667 N N . LEU A 1 740 ? -17.184 19.030 34.262 1.00 91.31 740 LEU A N 1
ATOM 5668 C CA . LEU A 1 740 ? -17.265 18.587 32.867 1.00 91.31 740 LEU A CA 1
ATOM 5669 C C . LEU A 1 740 ? -18.108 17.319 32.709 1.00 91.31 740 LEU A C 1
ATOM 5671 O O . LEU A 1 740 ? -18.964 17.266 31.832 1.00 91.31 740 LEU A O 1
ATOM 5675 N N . ILE A 1 741 ? -17.922 16.310 33.563 1.00 92.81 741 ILE A N 1
ATOM 5676 C CA . ILE A 1 741 ? -18.665 15.043 33.465 1.00 92.81 741 ILE A CA 1
ATOM 5677 C C . ILE A 1 741 ? -20.178 15.249 33.640 1.00 92.81 741 ILE A C 1
ATOM 5679 O O . ILE A 1 741 ? -20.967 14.523 33.036 1.00 92.81 741 ILE A O 1
ATOM 5683 N N . ARG A 1 742 ? -20.607 16.265 34.400 1.00 92.50 742 ARG A N 1
ATOM 5684 C CA . ARG A 1 742 ? -22.031 16.602 34.567 1.00 92.50 742 ARG A CA 1
ATOM 5685 C C . ARG A 1 742 ? -22.691 17.164 33.311 1.00 92.50 742 ARG A C 1
ATOM 5687 O O . ARG A 1 742 ? -23.902 17.014 33.162 1.00 92.50 742 ARG A O 1
ATOM 5694 N N . VAL A 1 743 ? -21.921 17.807 32.436 1.00 93.69 743 VAL A N 1
ATOM 5695 C CA . VAL A 1 743 ? -22.420 18.411 31.187 1.00 93.69 743 VAL A CA 1
ATOM 5696 C C . VAL A 1 743 ? -22.190 17.524 29.962 1.00 93.69 743 VAL A C 1
ATOM 5698 O O . VAL A 1 743 ? -22.645 17.855 28.870 1.00 93.69 743 VAL A O 1
ATOM 5701 N N . VAL A 1 744 ? -21.521 16.377 30.126 1.00 94.06 744 VAL A N 1
ATOM 5702 C CA . VAL A 1 744 ? -21.401 15.372 29.065 1.00 94.06 744 VAL A CA 1
ATOM 5703 C C . VAL A 1 744 ? -22.792 14.816 28.708 1.00 94.06 744 VAL A C 1
ATOM 5705 O O . VAL A 1 744 ? -23.578 14.494 29.608 1.00 94.06 744 VAL A O 1
ATOM 5708 N N . PRO A 1 745 ? -23.112 14.657 27.408 1.00 91.94 745 PRO A N 1
ATOM 5709 C CA . PRO A 1 745 ? -24.392 14.125 26.959 1.00 91.94 745 PRO A CA 1
ATOM 5710 C C . PRO A 1 745 ? -24.753 12.788 27.605 1.00 91.94 745 PRO A C 1
ATOM 5712 O O . PRO A 1 745 ? -23.955 11.854 27.669 1.00 91.94 745 PRO A O 1
ATOM 5715 N N . ARG A 1 746 ? -26.022 12.647 28.001 1.00 87.44 746 ARG A N 1
ATOM 5716 C CA . ARG A 1 746 ? -26.550 11.396 28.576 1.00 87.44 746 ARG A CA 1
ATOM 5717 C C . ARG A 1 746 ? -26.494 10.208 27.608 1.00 87.44 746 ARG A C 1
ATOM 5719 O O . ARG A 1 746 ? -26.599 9.068 28.052 1.00 87.44 746 ARG A O 1
ATOM 5726 N N . GLY A 1 747 ? -26.363 10.467 26.305 1.00 89.62 747 GLY A N 1
ATOM 5727 C CA . GLY A 1 747 ? -26.209 9.450 25.263 1.00 89.62 747 GLY A CA 1
ATOM 5728 C C . GLY A 1 747 ? -24.853 8.738 25.262 1.00 89.62 747 GLY A C 1
ATOM 5729 O O . GLY A 1 747 ? -24.717 7.744 24.553 1.00 89.62 747 GLY A O 1
ATOM 5730 N N . LEU A 1 748 ? -23.877 9.196 26.058 1.00 94.88 748 LEU A N 1
ATOM 5731 C CA 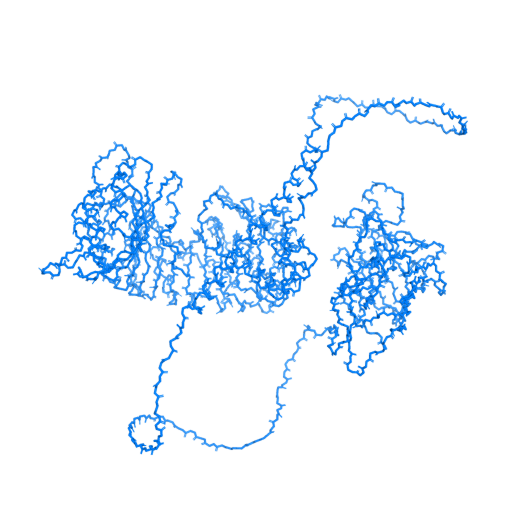. LEU A 1 748 ? -22.536 8.623 26.076 1.00 94.88 748 LEU A CA 1
ATOM 5732 C C . LEU A 1 748 ? -22.547 7.141 26.490 1.00 94.88 748 LEU A C 1
ATOM 5734 O O . LEU A 1 748 ? -23.038 6.777 27.562 1.00 94.88 748 LEU A O 1
ATOM 5738 N N . THR A 1 749 ? -21.951 6.297 25.651 1.00 94.94 749 THR A N 1
ATOM 5739 C CA . THR A 1 749 ? -21.801 4.855 25.864 1.00 94.94 749 THR A CA 1
ATOM 5740 C C . THR A 1 749 ? -20.379 4.456 26.236 1.00 94.94 749 THR A C 1
ATOM 5742 O O . THR A 1 749 ? -20.204 3.432 26.895 1.00 94.94 749 THR A O 1
ATOM 5745 N N . GLU A 1 750 ? -19.366 5.236 25.857 1.00 94.19 750 GLU A N 1
ATOM 5746 C CA . GLU A 1 750 ? -17.961 4.906 26.122 1.00 94.19 750 GLU A CA 1
ATOM 5747 C C . GLU A 1 750 ? -17.181 6.116 26.631 1.00 94.19 750 GLU A C 1
ATOM 5749 O O . GLU A 1 750 ? -17.248 7.205 26.055 1.00 94.19 750 GLU A O 1
ATOM 5754 N N . LEU A 1 751 ? -16.416 5.903 27.702 1.00 93.56 751 LEU A N 1
ATOM 5755 C CA . LEU A 1 751 ? -15.579 6.925 28.319 1.00 93.56 751 LEU A CA 1
ATOM 5756 C C . LEU A 1 751 ? -14.152 6.400 28.525 1.00 93.56 751 LEU A C 1
ATOM 5758 O O . LEU A 1 751 ? -13.939 5.401 29.215 1.00 93.56 751 LEU A O 1
ATOM 5762 N N . GLU A 1 752 ? -13.172 7.109 27.967 1.00 90.19 752 GLU A N 1
ATOM 5763 C CA . GLU A 1 752 ? -11.742 6.939 28.240 1.00 90.19 752 GLU A CA 1
ATOM 5764 C C . GLU A 1 752 ? -11.217 8.173 28.975 1.00 90.19 752 GLU A C 1
ATOM 5766 O O . GLU A 1 752 ? -11.321 9.292 28.473 1.00 90.19 752 GLU A O 1
ATOM 5771 N N . VAL A 1 753 ? -10.598 7.976 30.136 1.00 87.69 753 VAL A N 1
ATOM 5772 C CA . VAL A 1 753 ? -9.968 9.056 30.902 1.00 87.69 753 VAL A CA 1
ATOM 5773 C C . VAL A 1 753 ? -8.527 8.673 31.183 1.00 87.69 753 VAL A C 1
ATOM 5775 O O . VAL A 1 753 ? -8.256 7.603 31.729 1.00 87.69 753 VAL A O 1
ATOM 5778 N N . SER A 1 754 ? -7.602 9.551 30.805 1.00 79.81 754 SER A N 1
ATOM 5779 C CA . SER A 1 754 ? -6.189 9.434 31.145 1.00 79.81 754 SER A CA 1
ATOM 5780 C C . SER A 1 754 ? -5.795 10.575 32.066 1.00 79.81 754 SER A C 1
ATOM 5782 O O . SER A 1 754 ? -5.851 11.735 31.656 1.00 79.81 754 SER A O 1
ATOM 5784 N N . HIS A 1 755 ? -5.347 10.238 33.273 1.00 75.31 755 HIS A N 1
ATOM 5785 C CA . HIS A 1 755 ? -4.909 11.203 34.275 1.00 75.31 755 HIS A CA 1
ATOM 5786 C C . HIS A 1 755 ? -3.483 10.906 34.732 1.00 75.31 755 HIS A C 1
ATOM 5788 O O . HIS A 1 755 ? -3.187 9.823 35.237 1.00 75.31 755 HIS A O 1
ATOM 5794 N N . VAL A 1 756 ? -2.599 11.886 34.550 1.00 68.62 756 VAL A N 1
ATOM 5795 C CA . VAL A 1 756 ? -1.200 11.812 34.979 1.00 68.62 756 VAL A CA 1
ATOM 5796 C C . VAL A 1 756 ? -0.884 13.074 35.783 1.00 68.62 756 VAL A C 1
ATOM 5798 O O . VAL A 1 756 ? -0.849 14.158 35.188 1.00 68.62 756 VAL A O 1
ATOM 5801 N N . PRO A 1 757 ? -0.699 12.964 37.109 1.00 63.47 757 PRO A N 1
ATOM 5802 C CA . PRO A 1 757 ? -0.253 14.078 37.935 1.00 63.47 757 PRO A CA 1
ATOM 5803 C C . PRO A 1 757 ? 1.236 14.370 37.680 1.00 63.47 757 PRO A C 1
ATOM 5805 O O . PRO A 1 757 ? 2.026 13.467 37.411 1.00 63.47 757 PRO A O 1
ATOM 5808 N N . GLN A 1 758 ? 1.617 15.648 37.688 1.00 56.22 758 GLN A N 1
ATOM 5809 C CA . GLN A 1 758 ? 2.947 16.093 37.250 1.00 56.22 758 GLN A CA 1
ATOM 5810 C C . GLN A 1 758 ? 4.060 15.893 38.291 1.00 56.22 758 GLN A C 1
ATOM 5812 O O . GLN A 1 758 ? 5.205 15.709 37.889 1.00 56.22 758 GLN A O 1
ATOM 5817 N N . ASP A 1 759 ? 3.749 15.878 39.591 1.00 53.81 759 ASP A N 1
ATOM 5818 C CA . ASP A 1 759 ? 4.768 15.913 40.645 1.00 53.81 759 ASP A CA 1
ATOM 5819 C C . ASP A 1 759 ? 4.602 14.768 41.650 1.00 53.81 759 ASP A C 1
ATOM 5821 O O . ASP A 1 759 ? 3.859 14.860 42.624 1.00 53.81 759 ASP A O 1
ATOM 5825 N N . SER A 1 760 ? 5.394 13.709 41.477 1.00 49.25 760 SER A N 1
ATOM 5826 C CA . SER A 1 760 ? 5.523 12.591 42.423 1.00 49.25 760 SER A CA 1
ATOM 5827 C C . SER A 1 760 ? 6.179 12.974 43.766 1.00 49.25 760 SER A C 1
ATOM 5829 O O . SER A 1 760 ? 6.549 12.095 44.539 1.00 49.25 760 SER A O 1
ATOM 5831 N N . ILE A 1 761 ? 6.396 14.270 44.030 1.00 46.78 761 ILE A N 1
ATOM 5832 C CA . ILE A 1 761 ? 7.144 14.777 45.195 1.00 46.78 761 ILE A CA 1
ATOM 5833 C C . ILE A 1 761 ? 6.234 15.532 46.179 1.00 46.78 761 ILE A C 1
ATOM 5835 O O . ILE A 1 761 ? 6.558 15.622 47.360 1.00 46.78 761 ILE A O 1
ATOM 5839 N N . ILE A 1 762 ? 5.055 15.996 45.751 1.00 45.09 762 ILE A N 1
ATOM 5840 C CA . ILE A 1 762 ? 4.048 16.570 46.654 1.00 45.09 762 ILE A CA 1
ATOM 5841 C C . ILE A 1 762 ? 2.710 15.915 46.323 1.00 45.09 762 ILE A C 1
ATOM 5843 O O . ILE A 1 762 ? 1.846 16.499 45.676 1.00 45.09 762 ILE A O 1
ATOM 5847 N N . ALA A 1 763 ? 2.558 14.661 46.747 1.00 44.28 763 ALA A N 1
ATOM 5848 C CA . ALA A 1 763 ? 1.289 13.951 46.699 1.00 44.28 763 ALA A CA 1
ATOM 5849 C C . ALA A 1 763 ? 0.313 14.587 47.703 1.00 44.28 763 ALA A C 1
ATOM 5851 O O . ALA A 1 763 ? 0.122 14.089 48.811 1.00 44.28 763 ALA A O 1
ATOM 5852 N N . SER A 1 764 ? -0.313 15.706 47.332 1.00 47.56 764 SER A N 1
ATOM 5853 C CA . SER A 1 764 ? -1.626 16.008 47.884 1.00 47.56 764 SER A CA 1
ATOM 5854 C C . SER A 1 764 ? -2.602 14.986 47.301 1.00 47.56 764 SER A C 1
ATOM 5856 O O . SER A 1 764 ? -2.598 14.692 46.109 1.00 47.56 764 SER A O 1
ATOM 5858 N N . HIS A 1 765 ? -3.419 14.397 48.165 1.00 50.66 765 HIS A N 1
ATOM 5859 C CA . HIS A 1 765 ? -4.352 13.301 47.890 1.00 50.66 765 HIS A CA 1
ATOM 5860 C C . HIS A 1 765 ? -5.503 13.634 46.909 1.00 50.66 765 HIS A C 1
ATOM 5862 O O . HIS A 1 765 ? -6.566 13.018 46.974 1.00 50.66 765 HIS A O 1
ATOM 5868 N N . SER A 1 766 ? -5.350 14.617 46.019 1.00 64.19 766 SER A N 1
ATOM 5869 C CA . SER A 1 766 ? -6.396 15.019 45.082 1.00 64.19 766 SER A CA 1
ATOM 5870 C C . SER A 1 766 ? -6.396 14.116 43.852 1.00 64.19 766 SER A C 1
ATOM 5872 O O . SER A 1 766 ? -5.531 14.211 42.983 1.00 64.19 766 SER A O 1
ATOM 5874 N N . THR A 1 767 ? -7.400 13.252 43.776 1.00 77.25 767 THR A N 1
ATOM 5875 C CA . THR A 1 767 ? -7.719 12.460 42.589 1.00 77.25 767 THR A CA 1
ATOM 5876 C C . THR A 1 767 ? -8.906 13.062 41.851 1.00 77.25 767 THR A C 1
ATOM 5878 O O . THR A 1 767 ? -9.836 13.556 42.484 1.00 77.25 767 THR A O 1
ATOM 5881 N N . ILE A 1 768 ? -8.925 12.967 40.519 1.00 83.56 768 ILE A N 1
ATOM 5882 C CA . ILE A 1 768 ? -10.119 13.301 39.728 1.00 83.56 768 ILE A CA 1
ATOM 5883 C C . ILE A 1 768 ? -11.267 12.302 39.950 1.00 83.56 768 ILE A C 1
ATOM 5885 O O . ILE A 1 768 ? -12.419 12.601 39.655 1.00 83.56 768 ILE A O 1
ATOM 5889 N N . TYR A 1 769 ? -10.971 11.122 40.499 1.00 86.69 769 TYR A N 1
ATOM 5890 C CA . TYR A 1 769 ? -11.942 10.082 40.834 1.00 86.69 769 TYR A CA 1
ATOM 5891 C C . TYR A 1 769 ? -12.435 10.241 42.280 1.00 86.69 769 TYR A C 1
ATOM 5893 O O . TYR A 1 769 ? -12.308 9.326 43.097 1.00 86.69 769 TYR A O 1
ATOM 5901 N N . THR A 1 770 ? -12.938 11.429 42.627 1.00 88.81 770 THR A N 1
ATOM 5902 C CA . THR A 1 770 ? -13.390 11.703 43.998 1.00 88.81 770 THR A CA 1
ATOM 5903 C C . THR A 1 770 ? -14.551 10.795 44.392 1.00 88.81 770 THR A C 1
ATOM 5905 O O . THR A 1 770 ? -15.310 10.308 43.546 1.00 88.81 770 THR A O 1
ATOM 5908 N N . LYS A 1 771 ? -14.719 10.580 45.699 1.00 89.62 771 LYS A N 1
ATOM 5909 C CA . LYS A 1 771 ? -15.823 9.778 46.230 1.00 89.62 771 LYS A CA 1
ATOM 5910 C C . LYS A 1 771 ? -17.180 10.327 45.783 1.00 89.62 771 LYS A C 1
ATOM 5912 O O . LYS A 1 771 ? -18.034 9.559 45.354 1.00 89.62 771 LYS A O 1
ATOM 5917 N N . GLU A 1 772 ? -17.341 11.647 45.789 1.00 91.12 772 GLU A N 1
ATOM 5918 C CA . GLU A 1 772 ? -18.566 12.333 45.370 1.00 91.12 772 GLU A CA 1
ATOM 5919 C C . GLU A 1 772 ? -18.885 12.059 43.894 1.00 91.12 772 GLU A C 1
ATOM 5921 O O . GLU A 1 772 ? -20.038 11.807 43.544 1.00 91.12 772 GLU A O 1
ATOM 5926 N N . LEU A 1 773 ? -17.873 12.062 43.017 1.00 91.44 773 LEU A N 1
ATOM 5927 C CA . LEU A 1 773 ? -18.065 11.735 41.604 1.00 91.44 773 LEU A CA 1
ATOM 5928 C C . LEU A 1 773 ? -18.477 10.268 41.416 1.00 91.44 773 LEU A C 1
ATOM 5930 O O . LEU A 1 773 ? -19.378 9.972 40.631 1.00 91.44 773 LEU A O 1
ATOM 5934 N N . LEU A 1 774 ? -17.840 9.342 42.137 1.00 92.62 774 LEU A N 1
ATOM 5935 C CA . LEU A 1 774 ? -18.178 7.916 42.075 1.00 92.62 774 LEU A CA 1
ATOM 5936 C C . LEU A 1 774 ? -19.604 7.647 42.575 1.00 92.62 774 LEU A C 1
ATOM 5938 O O . LEU A 1 774 ? -20.332 6.847 41.981 1.00 92.62 774 LEU A O 1
ATOM 5942 N N . GLU A 1 775 ? -20.039 8.354 43.617 1.00 91.94 775 GLU A N 1
ATOM 5943 C CA . GLU A 1 775 ? -21.411 8.297 44.125 1.00 91.94 775 GLU A CA 1
ATOM 5944 C C . GLU A 1 775 ? -22.437 8.871 43.131 1.00 91.94 775 GLU A C 1
ATOM 5946 O O . GLU A 1 775 ? -23.542 8.333 43.028 1.00 91.94 775 GLU A O 1
ATOM 5951 N N . GLU A 1 776 ? -22.082 9.909 42.366 1.00 92.00 776 GLU A N 1
ATOM 5952 C CA . GLU A 1 776 ? -22.908 10.465 41.277 1.00 92.00 776 GLU A CA 1
ATOM 5953 C C . GLU A 1 776 ? -22.983 9.551 40.047 1.00 92.00 776 GLU A C 1
ATOM 5955 O O . GLU A 1 776 ? -23.992 9.531 39.338 1.00 92.00 776 GLU A O 1
ATOM 5960 N N . LEU A 1 777 ? -21.933 8.766 39.799 1.00 92.38 777 LEU A N 1
ATOM 5961 C CA . LEU A 1 777 ? -21.904 7.727 38.771 1.00 92.38 777 LEU A CA 1
ATOM 5962 C C . LEU A 1 777 ? -22.593 6.429 39.227 1.00 92.38 777 LEU A C 1
ATOM 5964 O O . LEU A 1 777 ? -22.798 5.537 38.406 1.00 92.38 777 LEU A O 1
ATOM 5968 N N . THR A 1 778 ? -22.958 6.272 40.497 1.00 92.06 778 THR A N 1
ATOM 5969 C CA . THR A 1 778 ? -23.577 5.038 41.006 1.00 92.06 778 THR A CA 1
ATOM 5970 C C . THR A 1 778 ? -25.073 4.997 40.674 1.00 92.06 778 THR A C 1
ATOM 5972 O O . THR A 1 778 ? -25.821 5.897 41.053 1.00 92.06 778 THR A O 1
ATOM 5975 N N . LEU A 1 779 ? -25.543 3.940 39.995 1.00 88.19 779 LEU A N 1
ATOM 5976 C CA . LEU A 1 779 ? -26.968 3.774 39.675 1.00 88.19 779 LEU A CA 1
ATOM 5977 C C . LEU A 1 779 ? -27.781 3.506 40.951 1.00 88.19 779 LEU A C 1
ATOM 5979 O O . LEU A 1 779 ? -27.512 2.550 41.685 1.00 88.19 779 LEU A O 1
ATOM 5983 N N . ARG A 1 780 ? -28.808 4.323 41.201 1.00 83.81 780 ARG A N 1
ATOM 5984 C CA . ARG A 1 780 ? -29.733 4.200 42.344 1.00 83.81 780 ARG A CA 1
ATOM 5985 C C . ARG A 1 780 ? -31.077 3.626 41.890 1.00 83.81 780 ARG A C 1
ATOM 5987 O O . ARG A 1 780 ? -31.348 3.564 40.694 1.00 83.81 780 ARG A O 1
ATOM 5994 N N . THR A 1 781 ? -31.896 3.146 42.826 1.00 72.88 781 THR A N 1
ATOM 5995 C CA . THR A 1 781 ? -33.242 2.670 42.481 1.00 72.88 781 THR A CA 1
ATOM 5996 C C . THR A 1 781 ? -34.100 3.829 41.954 1.00 72.88 781 THR A C 1
ATOM 5998 O O . THR A 1 781 ? -33.857 4.977 42.341 1.00 72.88 781 THR A O 1
ATOM 6001 N N . PRO A 1 782 ? -35.088 3.567 41.077 1.00 64.38 782 PRO A N 1
ATOM 6002 C CA . PRO A 1 782 ? -35.897 4.607 40.428 1.00 64.38 782 PRO A CA 1
ATOM 6003 C C . PRO A 1 782 ? -36.789 5.444 41.363 1.00 64.38 782 PRO A C 1
ATOM 6005 O O . PRO A 1 782 ? -37.570 6.256 40.874 1.00 64.38 782 PRO A O 1
ATOM 6008 N N . ASP A 1 783 ? -36.690 5.267 42.683 1.00 62.09 783 ASP A N 1
ATOM 6009 C CA . ASP A 1 783 ? -37.588 5.813 43.708 1.00 62.09 783 ASP A CA 1
ATOM 6010 C C . ASP A 1 783 ? -37.342 7.316 43.983 1.00 62.09 783 ASP A C 1
ATOM 6012 O O . ASP A 1 783 ? -37.186 7.747 45.123 1.00 62.09 783 ASP A O 1
ATOM 6016 N N . GLY A 1 784 ? -37.282 8.130 42.923 1.00 53.50 784 GLY A N 1
ATOM 6017 C CA . GLY A 1 784 ? -37.312 9.596 42.998 1.00 53.50 784 GLY A CA 1
ATOM 6018 C C . GLY A 1 784 ? -35.961 10.321 43.024 1.00 53.50 784 GLY A C 1
ATOM 6019 O O . GLY A 1 784 ? -35.942 11.536 43.195 1.00 53.50 784 GLY A O 1
ATOM 6020 N N . ASN A 1 785 ? -34.834 9.629 42.831 1.00 56.28 785 ASN A N 1
ATOM 6021 C CA . ASN A 1 785 ? -33.515 10.269 42.725 1.00 56.28 785 ASN A CA 1
ATOM 6022 C C . ASN A 1 785 ? -33.157 10.636 41.274 1.00 56.28 785 ASN A C 1
ATOM 6024 O O . ASN A 1 785 ? -33.567 9.929 40.349 1.00 56.28 785 ASN A O 1
ATOM 6028 N N . PRO A 1 786 ? -32.369 11.710 41.045 1.00 59.78 786 PRO A N 1
ATOM 6029 C CA . PRO A 1 786 ? -31.896 12.042 39.707 1.00 59.78 786 PRO A CA 1
ATOM 6030 C C . PRO A 1 786 ? -31.138 10.854 39.102 1.00 59.78 786 PRO A C 1
ATOM 6032 O O . PRO A 1 786 ? -30.389 10.160 39.793 1.00 59.78 786 PRO A O 1
ATOM 6035 N N . LEU A 1 787 ? -31.352 10.620 37.803 1.00 68.31 787 LEU A N 1
ATOM 6036 C CA . LEU A 1 787 ? -30.627 9.602 37.042 1.00 68.31 787 LEU A CA 1
ATOM 6037 C C . LEU A 1 787 ? -29.120 9.801 37.242 1.00 68.31 787 LEU A C 1
ATOM 6039 O O . LEU A 1 787 ? -28.627 10.920 37.087 1.00 68.31 787 LEU A O 1
ATOM 6043 N N . ALA A 1 788 ? -28.410 8.722 37.578 1.00 82.88 788 ALA A N 1
ATOM 6044 C CA . ALA A 1 788 ? -26.961 8.760 37.746 1.00 82.88 788 ALA A CA 1
ATOM 6045 C C . ALA A 1 788 ? -26.282 9.339 36.497 1.00 82.88 788 ALA A C 1
ATOM 6047 O O . ALA A 1 788 ? -26.761 9.150 35.370 1.00 82.88 788 ALA A O 1
ATOM 6048 N N . LEU A 1 789 ? -25.144 10.007 36.689 1.00 90.31 789 LEU A N 1
ATOM 6049 C CA . LEU A 1 789 ? -24.358 10.538 35.577 1.00 90.31 789 LEU A CA 1
ATOM 6050 C C . LEU A 1 789 ? -23.962 9.404 34.629 1.00 90.31 789 LEU A C 1
ATOM 6052 O O . LEU A 1 789 ? -23.645 8.303 35.071 1.00 90.31 789 LEU A O 1
ATOM 6056 N N . LEU A 1 790 ? -23.983 9.659 33.319 1.00 91.81 790 LEU A N 1
ATOM 6057 C CA . LEU A 1 790 ? -23.588 8.682 32.295 1.00 91.81 790 LEU A CA 1
ATOM 6058 C C . LEU A 1 790 ? -24.309 7.325 32.442 1.00 91.81 790 LEU A C 1
ATOM 6060 O O . LEU A 1 790 ? -23.688 6.264 32.384 1.00 91.81 790 LEU A O 1
ATOM 6064 N N . SER A 1 791 ? -25.621 7.320 32.691 1.00 90.81 791 SER A N 1
ATOM 6065 C CA . SER A 1 791 ? -26.393 6.087 32.924 1.00 90.81 791 SER A CA 1
ATOM 6066 C C . SER A 1 791 ? -26.356 5.086 31.757 1.00 90.81 791 SER A C 1
ATOM 6068 O O . SER A 1 791 ? -26.589 3.901 31.980 1.00 90.81 791 SER A O 1
ATOM 6070 N N . ASN A 1 792 ? -26.014 5.526 30.541 1.00 91.94 792 ASN A N 1
ATOM 6071 C CA . ASN A 1 792 ? -25.891 4.686 29.343 1.00 91.94 792 ASN A CA 1
ATOM 6072 C C . ASN A 1 792 ? -24.484 4.111 29.100 1.00 91.94 792 ASN A C 1
ATOM 6074 O O . ASN A 1 792 ? -24.272 3.432 28.094 1.00 91.94 792 ASN A O 1
ATOM 6078 N N . LEU A 1 793 ? -23.539 4.340 30.017 1.00 92.38 793 LEU A N 1
ATOM 6079 C CA . LEU A 1 793 ? -22.160 3.881 29.887 1.00 92.38 793 LEU A CA 1
ATOM 6080 C C . LEU A 1 793 ? -22.072 2.346 29.822 1.00 92.38 793 LEU A C 1
ATOM 6082 O O . LEU A 1 793 ? -22.477 1.647 30.751 1.00 92.38 793 LEU A O 1
ATOM 6086 N N . ARG A 1 794 ? -21.499 1.838 28.730 1.00 92.06 794 ARG A N 1
ATOM 6087 C CA . ARG A 1 794 ? -21.245 0.415 28.455 1.00 92.06 794 ARG A CA 1
ATOM 6088 C C . ARG A 1 794 ? -19.775 0.049 28.589 1.00 92.06 794 ARG A C 1
ATOM 6090 O O . ARG A 1 794 ? -19.475 -1.101 28.897 1.00 92.06 794 ARG A O 1
ATOM 6097 N N . ALA A 1 795 ? -18.879 1.008 28.397 1.00 91.19 795 ALA A N 1
ATOM 6098 C CA . ALA A 1 795 ? -17.448 0.784 28.483 1.00 91.19 795 ALA A CA 1
ATOM 6099 C C . ALA A 1 795 ? -16.750 1.928 29.219 1.00 91.19 795 ALA A C 1
ATOM 6101 O O . ALA A 1 795 ? -16.984 3.103 28.929 1.00 91.19 795 ALA A O 1
ATOM 6102 N N . LEU A 1 796 ? -15.872 1.572 30.155 1.00 91.44 796 LEU A N 1
ATOM 6103 C CA . LEU A 1 796 ? -15.072 2.519 30.923 1.00 91.44 796 LEU A CA 1
ATOM 6104 C C . LEU A 1 796 ? -13.595 2.139 30.836 1.00 91.44 796 LEU A C 1
ATOM 6106 O O . LEU A 1 796 ? -13.218 1.019 31.182 1.00 91.44 796 LEU A O 1
ATOM 6110 N N . SER A 1 797 ? -12.756 3.080 30.408 1.00 88.19 797 SER A N 1
ATOM 6111 C CA . SER A 1 797 ? -11.302 2.929 30.407 1.00 88.19 797 SER A CA 1
ATOM 6112 C C . SER A 1 797 ? -10.657 4.007 31.258 1.00 88.19 797 SER A C 1
ATOM 6114 O O . SER A 1 797 ? -10.796 5.197 30.980 1.00 88.19 797 SER A O 1
ATOM 6116 N N . LEU A 1 798 ? -9.892 3.577 32.252 1.00 85.81 798 LEU A N 1
ATOM 6117 C CA . LEU A 1 798 ? -9.155 4.438 33.165 1.00 85.81 798 LEU A CA 1
ATOM 6118 C C . LEU A 1 798 ? -7.657 4.196 32.965 1.00 85.81 798 LEU A C 1
ATOM 6120 O O . LEU A 1 798 ? -7.180 3.066 33.107 1.00 85.81 798 LEU A O 1
ATOM 6124 N N . LEU A 1 799 ? -6.920 5.245 32.605 1.00 76.19 799 LEU A N 1
ATOM 6125 C CA . LEU A 1 799 ? -5.476 5.200 32.388 1.00 76.19 799 LEU A CA 1
ATOM 6126 C C . LEU A 1 799 ? -4.753 6.147 33.352 1.00 76.19 799 LEU A C 1
ATOM 6128 O O . LEU A 1 799 ? -5.157 7.300 33.510 1.00 76.19 799 LEU A O 1
ATOM 6132 N N . GLY A 1 800 ? -3.649 5.678 33.937 1.00 72.00 800 GLY A N 1
ATOM 6133 C CA . GLY A 1 800 ? -2.728 6.501 34.725 1.00 72.00 800 GLY A CA 1
ATOM 6134 C C . GLY A 1 800 ? -2.715 6.161 36.216 1.00 72.00 800 GLY A C 1
ATOM 6135 O O . GLY A 1 800 ? -2.812 4.992 36.591 1.00 72.00 800 GLY A O 1
ATOM 6136 N N . GLU A 1 801 ? -2.538 7.174 37.068 1.00 70.31 801 GLU A N 1
ATOM 6137 C CA . GLU A 1 801 ? -2.545 6.990 38.526 1.00 70.31 801 GLU A CA 1
ATOM 6138 C C . GLU A 1 801 ? -3.986 6.923 39.047 1.00 70.31 801 GLU A C 1
ATOM 6140 O O . GLU A 1 801 ? -4.725 7.909 39.056 1.00 70.31 801 GLU A O 1
ATOM 6145 N N . LEU A 1 802 ? -4.399 5.719 39.445 1.00 76.06 802 LEU A N 1
ATOM 6146 C CA . LEU A 1 802 ? -5.764 5.397 39.851 1.00 76.06 802 LEU A CA 1
ATOM 6147 C C . LEU A 1 802 ? -5.922 5.494 41.371 1.00 76.06 802 LEU A C 1
ATOM 6149 O O . LEU A 1 802 ? -5.984 4.481 42.055 1.00 76.06 802 LEU A O 1
ATOM 6153 N N . HIS A 1 803 ? -5.978 6.708 41.909 1.00 77.38 803 HIS A N 1
ATOM 6154 C CA . HIS A 1 803 ? -6.325 6.930 43.316 1.00 77.38 803 HIS A CA 1
ATOM 6155 C C . HIS A 1 803 ? -7.841 7.123 43.446 1.00 77.38 803 HIS A C 1
ATOM 6157 O O . HIS A 1 803 ? -8.399 7.951 42.736 1.00 77.38 803 HIS A O 1
ATOM 6163 N N . PHE A 1 804 ? -8.526 6.381 44.314 1.00 83.94 804 PHE A N 1
ATOM 6164 C CA . PHE A 1 804 ? -9.954 6.571 44.613 1.00 83.94 804 PHE A CA 1
ATOM 6165 C C . PHE A 1 804 ? -10.362 5.829 45.889 1.00 83.94 804 PHE A C 1
ATOM 6167 O O . PHE A 1 804 ? -9.643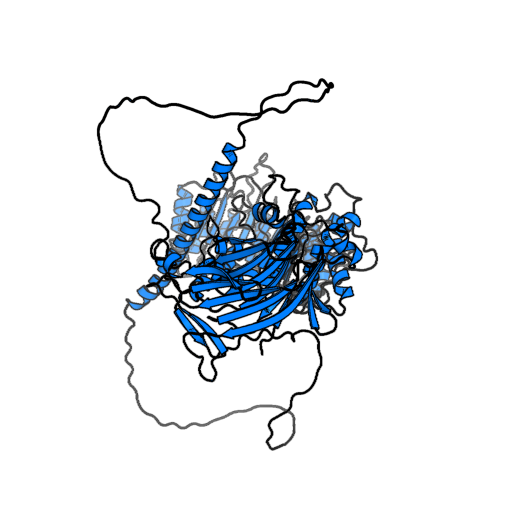 4.954 46.368 1.00 83.94 804 PHE A O 1
ATOM 6174 N N . ASP A 1 805 ? -11.545 6.152 46.415 1.00 88.12 805 ASP A N 1
ATOM 6175 C CA . ASP A 1 805 ? -12.209 5.333 47.430 1.00 88.12 805 ASP A CA 1
ATOM 6176 C C . ASP A 1 805 ? -12.640 3.998 46.793 1.00 88.12 805 ASP A C 1
ATOM 6178 O O . ASP A 1 805 ? -13.538 3.947 45.947 1.00 88.12 805 ASP A O 1
ATOM 6182 N N . VAL A 1 806 ? -11.956 2.915 47.172 1.00 86.81 806 VAL A N 1
ATOM 6183 C CA . VAL A 1 806 ? -12.168 1.568 46.615 1.00 86.81 806 VAL A CA 1
ATOM 6184 C C . VAL A 1 806 ? -13.602 1.087 46.841 1.00 86.81 806 VAL A C 1
ATOM 6186 O O . VAL A 1 806 ? -14.198 0.487 45.946 1.00 86.81 806 VAL A O 1
ATOM 6189 N N . GLY A 1 807 ? -14.188 1.390 48.002 1.00 88.31 807 GLY A N 1
ATOM 6190 C CA . GLY A 1 807 ? -15.559 1.007 48.331 1.00 88.31 807 GLY A CA 1
ATOM 6191 C C . GLY A 1 807 ? -16.576 1.695 47.423 1.00 88.31 807 GLY A C 1
ATOM 6192 O O . GLY A 1 807 ? -17.447 1.032 46.854 1.00 88.31 807 GLY A O 1
ATOM 6193 N N . ALA A 1 808 ? -16.430 3.005 47.227 1.00 91.06 808 ALA A N 1
ATOM 6194 C CA . ALA A 1 808 ? -17.261 3.789 46.320 1.00 91.06 808 ALA A CA 1
ATOM 6195 C C . ALA A 1 808 ? -17.091 3.341 44.860 1.00 91.06 808 ALA A C 1
ATOM 6197 O O . ALA A 1 808 ? -18.078 3.222 44.133 1.00 91.06 808 ALA A O 1
ATOM 6198 N N . PHE A 1 809 ? -15.865 3.023 44.434 1.00 91.06 809 PHE A N 1
ATOM 6199 C CA . PHE A 1 809 ? -15.599 2.523 43.085 1.00 91.06 809 PHE A CA 1
ATOM 6200 C C . PHE A 1 809 ? -16.249 1.153 42.839 1.00 91.06 809 PHE A C 1
ATOM 6202 O O . PHE A 1 809 ? -16.959 0.975 41.846 1.00 91.06 809 PHE A O 1
ATOM 6209 N N . ILE A 1 810 ? -16.080 0.199 43.763 1.00 89.75 810 ILE A N 1
ATOM 6210 C CA . ILE A 1 810 ? -16.728 -1.121 43.695 1.00 89.75 810 ILE A CA 1
ATOM 6211 C C . ILE A 1 810 ? -18.252 -0.969 43.684 1.00 89.75 810 ILE A C 1
ATOM 6213 O O . ILE A 1 810 ? -18.922 -1.624 42.882 1.00 89.75 810 ILE A O 1
ATOM 6217 N N . ALA A 1 811 ? -18.810 -0.096 44.529 1.00 90.81 811 ALA A N 1
ATOM 6218 C CA . ALA A 1 811 ? -20.245 0.173 44.559 1.00 90.81 811 ALA A CA 1
ATOM 6219 C C . ALA A 1 811 ? -20.752 0.714 43.212 1.00 90.81 811 ALA A C 1
ATOM 6221 O O . ALA A 1 811 ? -21.765 0.230 42.696 1.00 90.81 811 ALA A O 1
ATOM 6222 N N . MET A 1 812 ? -20.017 1.647 42.602 1.00 92.62 812 MET A N 1
ATOM 6223 C CA . MET A 1 812 ? -20.328 2.199 41.285 1.00 92.62 812 MET A CA 1
ATOM 6224 C C . MET A 1 812 ? -20.325 1.111 40.203 1.00 92.62 812 MET A C 1
ATOM 6226 O O . MET A 1 812 ? -21.334 0.947 39.509 1.00 92.62 812 MET A O 1
ATOM 6230 N N . ILE A 1 813 ? -19.262 0.303 40.108 1.00 92.31 813 ILE A N 1
ATOM 6231 C CA . ILE A 1 813 ? -19.157 -0.785 39.119 1.00 92.31 813 ILE A CA 1
ATOM 6232 C C . ILE A 1 813 ? -20.257 -1.830 39.327 1.00 92.31 813 ILE A C 1
ATOM 6234 O O . ILE A 1 813 ? -20.962 -2.186 38.378 1.00 92.31 813 ILE A O 1
ATOM 6238 N N . ARG A 1 814 ? -20.468 -2.284 40.568 1.00 90.00 814 ARG A N 1
ATOM 6239 C CA . ARG A 1 814 ? -21.498 -3.275 40.913 1.00 90.00 814 ARG A CA 1
ATOM 6240 C C . ARG A 1 814 ? -22.902 -2.785 40.561 1.00 90.00 814 ARG A C 1
ATOM 6242 O O . ARG A 1 814 ? -23.699 -3.551 40.015 1.00 90.00 814 ARG A O 1
ATOM 6249 N N . SER A 1 815 ? -23.190 -1.503 40.809 1.00 90.38 815 SER A N 1
ATOM 6250 C CA . SER A 1 815 ? -24.482 -0.893 40.474 1.00 90.38 815 SER A CA 1
ATOM 6251 C C . SER A 1 815 ? -24.787 -0.916 38.973 1.00 90.38 815 SER A C 1
ATOM 6253 O O . SER A 1 815 ? -25.955 -0.894 38.604 1.00 90.38 815 SER A O 1
ATOM 6255 N N . ARG A 1 816 ? -23.763 -0.992 38.112 1.00 90.88 816 ARG A N 1
ATOM 6256 C CA . ARG A 1 816 ? -23.865 -0.970 36.641 1.00 90.88 816 ARG A CA 1
ATOM 6257 C C . ARG A 1 816 ? -23.716 -2.335 35.983 1.00 90.88 816 ARG A C 1
ATOM 6259 O O . ARG A 1 816 ? -23.818 -2.439 34.766 1.00 90.88 816 ARG A O 1
ATOM 6266 N N . THR A 1 817 ? -23.475 -3.372 36.771 1.00 89.12 817 THR A N 1
ATOM 6267 C CA . THR A 1 817 ? -23.195 -4.728 36.294 1.00 89.12 817 THR A CA 1
ATOM 6268 C C . THR A 1 817 ? -24.168 -5.694 36.953 1.00 89.12 817 THR A C 1
ATOM 6270 O O . THR A 1 817 ? -25.339 -5.744 36.569 1.00 89.12 817 THR A O 1
ATOM 6273 N N . TRP A 1 818 ? -23.716 -6.415 37.978 1.00 81.00 818 TRP A N 1
ATOM 6274 C CA . TRP A 1 818 ? -24.473 -7.436 38.688 1.00 81.00 818 TRP A CA 1
ATOM 6275 C C . TRP A 1 818 ? -25.838 -6.943 39.176 1.00 81.00 818 TRP A C 1
ATOM 6277 O O . TRP A 1 818 ? -26.864 -7.550 38.862 1.00 81.00 818 TRP A O 1
ATOM 6287 N N . ASP A 1 819 ? -25.880 -5.815 39.888 1.00 84.25 819 ASP A N 1
ATOM 6288 C CA . ASP A 1 819 ? -27.120 -5.332 40.504 1.00 84.25 819 ASP A CA 1
ATOM 6289 C C . ASP A 1 819 ? -28.126 -4.786 39.473 1.00 84.25 819 ASP A C 1
ATOM 6291 O O . ASP A 1 819 ? -29.324 -4.706 39.753 1.00 84.25 819 ASP A O 1
ATOM 6295 N N . ASN A 1 820 ? -27.661 -4.412 38.278 1.00 85.88 820 ASN A N 1
ATOM 6296 C CA . ASN A 1 820 ? -28.495 -3.891 37.195 1.00 85.88 820 ASN A CA 1
ATOM 6297 C C . ASN A 1 820 ? -28.706 -4.904 36.059 1.00 85.88 820 ASN A C 1
ATOM 6299 O O . ASN A 1 820 ? -29.211 -4.538 35.002 1.00 85.88 820 ASN A O 1
ATOM 6303 N N . LYS A 1 821 ? -28.381 -6.192 36.260 1.00 81.31 821 LYS A N 1
ATOM 6304 C CA . LYS A 1 821 ? -28.474 -7.252 35.230 1.00 81.31 821 LYS A CA 1
ATOM 6305 C C . LYS A 1 821 ? -29.821 -7.310 34.494 1.00 81.31 821 LYS A C 1
ATOM 6307 O O . LYS A 1 821 ? -29.869 -7.689 33.331 1.00 81.31 821 LYS A O 1
ATOM 6312 N N . ASN A 1 822 ? -30.897 -6.892 35.159 1.00 81.00 822 ASN A N 1
ATOM 6313 C CA . ASN A 1 822 ? -32.260 -6.878 34.622 1.00 81.00 822 ASN A CA 1
ATOM 6314 C C . ASN A 1 822 ? -32.776 -5.462 34.278 1.00 81.00 822 ASN A C 1
ATOM 6316 O O . ASN A 1 822 ? -33.985 -5.272 34.186 1.00 81.00 822 ASN A O 1
ATOM 6320 N N . GLY A 1 823 ? -31.905 -4.449 34.193 1.00 77.06 823 GLY A N 1
ATOM 6321 C CA . GLY A 1 823 ? -32.269 -3.054 33.892 1.00 77.06 823 GLY A CA 1
ATOM 6322 C C . GLY A 1 823 ? -33.020 -2.311 35.008 1.00 77.06 823 GLY A C 1
ATOM 6323 O O . GLY A 1 823 ? -33.472 -1.186 34.812 1.00 77.06 823 GLY A O 1
ATOM 6324 N N . ARG A 1 824 ? -33.164 -2.918 36.194 1.00 79.19 824 ARG A N 1
ATOM 6325 C CA . ARG A 1 824 ? -33.995 -2.400 37.299 1.00 79.19 824 ARG A CA 1
ATOM 6326 C C . ARG A 1 824 ? -33.487 -1.096 37.918 1.00 79.19 824 ARG A C 1
ATOM 6328 O O . ARG A 1 824 ? -34.264 -0.413 38.574 1.00 79.19 824 ARG A O 1
ATOM 6335 N N . ARG A 1 825 ? -32.210 -0.748 37.732 1.00 79.19 825 ARG A N 1
ATOM 6336 C CA . ARG A 1 825 ? -31.631 0.513 38.226 1.00 79.19 825 ARG A CA 1
ATOM 6337 C C . ARG A 1 825 ? -31.653 1.642 37.180 1.00 79.19 825 ARG A C 1
ATOM 6339 O O . ARG A 1 825 ? -31.046 2.682 37.406 1.00 79.19 825 ARG A O 1
ATOM 6346 N N . GLY A 1 826 ? -32.335 1.457 36.042 1.00 74.38 826 GLY A N 1
ATOM 6347 C CA . GLY A 1 826 ? -32.620 2.540 35.087 1.00 74.38 826 GLY A CA 1
ATOM 6348 C C . GLY A 1 826 ? -31.442 2.997 34.213 1.00 74.38 826 GLY A C 1
ATOM 6349 O O . GLY A 1 826 ? -31.462 4.118 33.711 1.00 74.38 826 GLY A O 1
ATOM 6350 N N . GLY A 1 827 ? -30.421 2.151 34.028 1.00 82.75 827 GLY A N 1
ATOM 6351 C CA . GLY A 1 827 ? -29.251 2.429 33.184 1.00 82.75 827 GLY A CA 1
ATOM 6352 C C . GLY A 1 827 ? -28.824 1.236 32.325 1.00 82.75 827 GLY A C 1
ATOM 6353 O O . GLY A 1 827 ? -29.330 0.123 32.493 1.00 82.75 827 GLY A O 1
ATOM 6354 N N . ALA A 1 828 ? -27.880 1.462 31.413 1.00 85.38 828 ALA A N 1
ATOM 6355 C CA . ALA A 1 828 ? -27.260 0.408 30.619 1.00 85.38 828 ALA A CA 1
ATOM 6356 C C . ALA A 1 828 ? -26.345 -0.477 31.480 1.00 85.38 828 ALA A C 1
ATOM 6358 O O . ALA A 1 828 ? -25.852 -0.073 32.535 1.00 85.38 828 ALA A O 1
ATOM 6359 N N . LEU A 1 829 ? -26.117 -1.703 31.009 1.00 89.50 829 LEU A N 1
ATOM 6360 C CA . LEU A 1 829 ? -25.134 -2.599 31.603 1.00 89.50 829 LEU A CA 1
ATOM 6361 C C . LEU A 1 829 ? -23.725 -2.231 31.150 1.00 89.50 829 LEU A C 1
ATOM 6363 O O . LEU A 1 829 ? -23.474 -2.119 29.949 1.00 89.50 829 LEU A O 1
ATOM 6367 N N . LEU A 1 830 ? -22.809 -2.117 32.110 1.00 90.12 830 LEU A N 1
ATOM 6368 C CA . LEU A 1 830 ? -21.384 -1.994 31.841 1.00 90.12 830 LEU A CA 1
ATOM 6369 C C . LEU A 1 830 ? -20.844 -3.354 31.369 1.00 90.12 830 LEU A C 1
ATOM 6371 O O . LEU A 1 830 ? -20.877 -4.355 32.087 1.00 90.12 830 LEU A O 1
ATOM 6375 N N . GLN A 1 831 ? -20.366 -3.381 30.132 1.00 89.00 831 GLN A N 1
ATOM 6376 C CA . GLN A 1 831 ? -19.886 -4.565 29.425 1.00 89.00 831 GLN A CA 1
ATOM 6377 C C . GLN A 1 831 ? -18.366 -4.693 29.499 1.00 89.00 831 GLN A C 1
ATOM 6379 O O . GLN A 1 831 ? -17.847 -5.810 29.495 1.00 89.00 831 GLN A O 1
ATOM 6384 N N . SER A 1 832 ? -17.643 -3.575 29.577 1.00 88.19 832 SER A N 1
ATOM 6385 C CA . SER A 1 832 ? -16.185 -3.589 29.651 1.00 88.19 832 SER A CA 1
ATOM 6386 C C . SER A 1 832 ? -15.620 -2.569 30.636 1.00 88.19 832 SER A C 1
ATOM 6388 O O . SER A 1 832 ? -16.067 -1.424 30.729 1.00 88.19 832 SER A O 1
ATOM 6390 N N . LEU A 1 833 ? -14.603 -3.014 31.375 1.00 88.38 833 LEU A N 1
ATOM 6391 C CA . LEU A 1 833 ? -13.795 -2.192 32.266 1.00 88.38 833 LEU A CA 1
ATOM 6392 C C . LEU A 1 833 ? -12.319 -2.410 31.939 1.00 88.38 833 LEU A C 1
ATOM 6394 O O . LEU A 1 833 ? -11.809 -3.531 32.004 1.00 88.38 833 LEU A O 1
ATOM 6398 N N . HIS A 1 834 ? -11.634 -1.323 31.611 1.00 84.69 834 HIS A N 1
ATOM 6399 C CA . HIS A 1 834 ? -10.212 -1.322 31.306 1.00 84.69 834 HIS A CA 1
ATOM 6400 C C . HIS A 1 834 ? -9.482 -0.429 32.301 1.00 84.69 834 HIS A C 1
ATOM 6402 O O . HIS A 1 834 ? -9.832 0.736 32.474 1.00 84.69 834 HIS A O 1
ATOM 6408 N N . MET A 1 835 ? -8.469 -0.979 32.963 1.00 80.62 835 MET A N 1
ATOM 6409 C CA . MET A 1 835 ? -7.695 -0.269 33.977 1.00 80.62 835 MET A CA 1
ATOM 6410 C C . MET A 1 835 ? -6.207 -0.447 33.692 1.00 80.62 835 MET A C 1
ATOM 6412 O O . MET A 1 835 ? -5.682 -1.565 33.698 1.00 80.62 835 MET A O 1
ATOM 6416 N N . TYR A 1 836 ? -5.526 0.666 33.435 1.00 74.19 836 TYR A N 1
ATOM 6417 C CA . TYR A 1 836 ? -4.088 0.703 33.189 1.00 74.19 836 TYR A CA 1
ATOM 6418 C C . TYR A 1 836 ? -3.402 1.397 34.357 1.00 74.19 836 TYR A C 1
ATOM 6420 O O . TYR A 1 836 ? -3.530 2.609 34.517 1.00 74.19 836 TYR A O 1
ATOM 6428 N N . MET A 1 837 ? -2.686 0.612 35.162 1.00 67.56 837 MET A N 1
ATOM 6429 C CA . MET A 1 837 ? -2.019 1.084 36.375 1.00 67.56 837 MET A CA 1
ATOM 6430 C C . MET A 1 837 ? -0.532 1.340 36.110 1.00 67.56 837 MET A C 1
ATOM 6432 O O . MET A 1 837 ? 0.160 0.502 35.512 1.00 67.56 837 MET A O 1
ATOM 6436 N N . LEU A 1 838 ? -0.040 2.495 36.562 1.00 63.59 838 LEU A N 1
ATOM 6437 C CA . LEU A 1 838 ? 1.382 2.846 36.547 1.00 63.59 838 LEU A CA 1
ATOM 6438 C C . LEU A 1 838 ? 2.149 2.132 37.678 1.00 63.59 838 LEU A C 1
ATOM 6440 O O . LEU A 1 838 ? 1.577 1.552 38.599 1.00 63.59 838 LEU A O 1
ATOM 6444 N N . HIS A 1 839 ? 3.478 2.096 37.580 1.00 54.06 839 HIS A N 1
ATOM 6445 C CA . HIS A 1 839 ? 4.317 1.354 38.522 1.00 54.06 839 HIS A CA 1
ATOM 6446 C C . HIS A 1 839 ? 4.328 2.026 39.909 1.00 54.06 839 HIS A C 1
ATOM 6448 O O . HIS A 1 839 ? 4.820 3.140 40.026 1.00 54.06 839 HIS A O 1
ATOM 6454 N N . GLY A 1 840 ? 3.858 1.328 40.953 1.00 53.97 840 GLY A N 1
ATOM 6455 C CA . GLY A 1 840 ? 3.889 1.815 42.345 1.00 53.97 840 GLY A CA 1
ATOM 6456 C C . GLY A 1 840 ? 2.547 2.299 42.908 1.00 53.97 840 GLY A C 1
ATOM 6457 O O . GLY A 1 840 ? 2.515 2.808 44.021 1.00 53.97 840 GLY A O 1
ATOM 6458 N N . THR A 1 841 ? 1.441 2.142 42.176 1.00 57.28 841 THR A N 1
ATOM 6459 C CA . THR A 1 841 ? 0.099 2.441 42.696 1.00 57.28 841 THR A CA 1
ATOM 6460 C C . THR A 1 841 ? -0.449 1.254 43.503 1.00 57.28 841 THR A C 1
ATOM 6462 O O . THR A 1 841 ? -0.847 0.253 42.907 1.00 57.28 841 THR A O 1
ATOM 6465 N N . ASP A 1 842 ? -0.526 1.376 44.833 1.00 60.34 842 ASP A N 1
ATOM 6466 C CA . ASP A 1 842 ? -1.104 0.366 45.751 1.00 60.34 842 ASP A CA 1
ATOM 6467 C C . ASP A 1 842 ? -2.636 0.492 45.918 1.00 60.34 842 ASP A C 1
ATOM 6469 O O . ASP A 1 842 ? -3.214 0.038 46.903 1.00 60.34 842 ASP A O 1
ATOM 6473 N N . ALA A 1 843 ? -3.324 1.141 44.974 1.00 62.97 843 ALA A N 1
ATOM 6474 C CA . ALA A 1 843 ? -4.729 1.525 45.139 1.00 62.97 843 ALA A CA 1
ATOM 6475 C C . ALA A 1 843 ? -5.728 0.353 45.137 1.00 62.97 843 ALA A C 1
ATOM 6477 O O . ALA A 1 843 ? -6.843 0.515 45.622 1.00 62.97 843 ALA A O 1
ATOM 6478 N N . LEU A 1 844 ? -5.356 -0.809 44.590 1.00 72.88 844 LEU A N 1
ATOM 6479 C CA . LEU A 1 844 ? -6.194 -2.010 44.564 1.00 72.88 844 LEU A CA 1
ATOM 6480 C C . LEU A 1 844 ? -5.378 -3.220 45.010 1.00 72.88 844 LEU A C 1
ATOM 6482 O O . LEU A 1 844 ? -4.367 -3.558 44.388 1.00 72.88 844 LEU A O 1
ATOM 6486 N N . ASN A 1 845 ? -5.837 -3.898 46.061 1.00 78.38 845 ASN A N 1
ATOM 6487 C CA . ASN A 1 845 ? -5.251 -5.162 46.495 1.00 78.38 845 ASN A CA 1
ATOM 6488 C C . ASN A 1 845 ? -5.913 -6.357 45.770 1.00 78.38 845 ASN A C 1
ATOM 6490 O O . ASN A 1 845 ? -6.911 -6.220 45.063 1.00 78.38 845 ASN A O 1
ATOM 6494 N N . VAL A 1 846 ? -5.361 -7.562 45.945 1.00 77.38 846 VAL A N 1
ATOM 6495 C CA . VAL A 1 846 ? -5.874 -8.784 45.291 1.00 77.38 846 VAL A CA 1
ATOM 6496 C C . VAL A 1 846 ? -7.335 -9.071 45.658 1.00 77.38 846 VAL A C 1
ATOM 6498 O O . VAL A 1 846 ? -8.098 -9.502 44.795 1.00 77.38 846 VAL A O 1
ATOM 6501 N N . GLN A 1 847 ? -7.744 -8.802 46.900 1.00 82.50 847 GLN A N 1
ATOM 6502 C CA . GLN A 1 847 ? -9.117 -9.015 47.355 1.00 82.50 847 GLN A CA 1
ATOM 6503 C C . GLN A 1 847 ? -10.090 -8.063 46.648 1.00 82.50 847 GLN A C 1
ATOM 6505 O O . GLN A 1 847 ? -11.145 -8.502 46.191 1.00 82.50 847 GLN A O 1
ATOM 6510 N N . ASP A 1 848 ? -9.719 -6.794 46.482 1.00 82.25 848 ASP A N 1
ATOM 6511 C CA . ASP A 1 848 ? -10.526 -5.806 45.756 1.00 82.25 848 ASP A CA 1
ATOM 6512 C C . ASP A 1 848 ? -10.723 -6.228 44.295 1.00 82.25 848 ASP A C 1
ATOM 6514 O O . ASP A 1 848 ? -11.823 -6.134 43.747 1.00 82.25 848 ASP A O 1
ATOM 6518 N N . LEU A 1 849 ? -9.670 -6.766 43.669 1.00 78.56 849 LEU A N 1
ATOM 6519 C CA . LEU A 1 849 ? -9.729 -7.285 42.302 1.00 78.56 849 LEU A CA 1
ATOM 6520 C C . LEU A 1 849 ? -10.636 -8.511 42.174 1.00 78.56 849 LEU A C 1
ATOM 6522 O O . LEU A 1 849 ? -11.327 -8.654 41.164 1.00 78.56 849 LEU A O 1
ATOM 6526 N N . MET A 1 850 ? -10.656 -9.387 43.182 1.00 80.06 850 MET A N 1
ATOM 6527 C CA . MET A 1 850 ? -11.588 -10.516 43.224 1.00 80.06 850 MET A CA 1
ATOM 6528 C C . MET A 1 850 ? -13.033 -10.025 43.321 1.00 80.06 850 MET A C 1
ATOM 6530 O O . MET A 1 850 ? -13.868 -10.451 42.527 1.00 80.06 850 MET A O 1
ATOM 6534 N N . VAL A 1 851 ? -13.310 -9.058 44.202 1.00 84.81 851 VAL A N 1
ATOM 6535 C CA . VAL A 1 851 ? -14.649 -8.464 44.345 1.00 84.81 851 VAL A CA 1
ATOM 6536 C C . VAL A 1 851 ? -15.094 -7.769 43.055 1.00 84.81 851 VAL A C 1
ATOM 6538 O O . VAL A 1 851 ? -16.239 -7.930 42.634 1.00 84.81 851 VAL A O 1
ATOM 6541 N N . LEU A 1 852 ? -14.200 -7.033 42.386 1.00 82.94 852 LEU A N 1
ATOM 6542 C CA . LEU A 1 852 ? -14.483 -6.409 41.090 1.00 82.94 852 LEU A CA 1
ATOM 6543 C C . LEU A 1 852 ? -14.778 -7.449 40.005 1.00 82.94 852 LEU A C 1
ATOM 6545 O O . LEU A 1 852 ? -15.727 -7.281 39.238 1.00 82.94 852 LEU A O 1
ATOM 6549 N N . LYS A 1 853 ? -13.993 -8.529 39.940 1.00 81.81 853 LYS A N 1
ATOM 6550 C CA . LYS A 1 853 ? -14.206 -9.621 38.983 1.00 81.81 853 LYS A CA 1
ATOM 6551 C C . LYS A 1 853 ? -15.559 -10.300 39.202 1.00 81.81 853 LYS A C 1
ATOM 6553 O O . LYS A 1 853 ? -16.281 -10.537 38.234 1.00 81.81 853 LYS A O 1
ATOM 6558 N N . ASP A 1 854 ? -15.914 -10.562 40.455 1.00 83.12 854 ASP A N 1
ATOM 6559 C CA . ASP A 1 854 ? -17.199 -11.162 40.810 1.00 83.12 854 ASP A CA 1
ATOM 6560 C C . ASP A 1 854 ? -18.366 -10.219 40.475 1.00 83.12 854 ASP A C 1
ATOM 6562 O O . ASP A 1 854 ? -19.371 -10.656 39.913 1.00 83.12 854 ASP A O 1
ATOM 6566 N N . ALA A 1 855 ? -18.213 -8.915 40.735 1.00 82.38 855 ALA A N 1
ATOM 6567 C CA . ALA A 1 855 ? -19.218 -7.900 40.417 1.00 82.38 855 ALA A CA 1
ATOM 6568 C C . ALA A 1 855 ? -19.438 -7.723 38.903 1.00 82.38 855 ALA A C 1
ATOM 6570 O O . ALA A 1 855 ? -20.578 -7.591 38.462 1.00 82.38 855 ALA A O 1
ATOM 6571 N N . MET A 1 856 ? -18.374 -7.755 38.095 1.00 81.12 856 MET A N 1
ATOM 6572 C CA . MET A 1 856 ? -18.468 -7.678 36.630 1.00 81.12 856 MET A CA 1
ATOM 6573 C C . MET A 1 856 ? -19.201 -8.895 36.037 1.00 81.12 856 MET A C 1
ATOM 6575 O O . MET A 1 856 ? -19.905 -8.769 35.034 1.00 81.12 856 MET A O 1
ATOM 6579 N N . GLY A 1 857 ? -19.094 -10.064 36.677 1.00 71.88 857 GLY A N 1
ATOM 6580 C CA . GLY A 1 857 ? -19.712 -11.305 36.216 1.00 71.88 857 GLY A CA 1
ATOM 6581 C C . GLY A 1 857 ? -19.046 -11.893 34.963 1.00 71.88 857 GLY A C 1
ATOM 6582 O O . GLY A 1 857 ? -18.145 -11.312 34.368 1.00 71.88 857 GLY A O 1
ATOM 6583 N N . GLN A 1 858 ? -19.493 -13.081 34.540 1.00 68.56 858 GLN A N 1
ATOM 6584 C CA . GLN A 1 858 ? -18.833 -13.853 33.469 1.00 68.56 858 GLN A CA 1
ATOM 6585 C C . GLN A 1 858 ? -18.927 -13.230 32.065 1.00 68.56 858 GLN A C 1
ATOM 6587 O O . GLN A 1 858 ? -18.105 -13.542 31.208 1.00 68.56 858 GLN A O 1
ATOM 6592 N N . ASN A 1 859 ? -19.917 -12.366 31.822 1.00 64.38 859 ASN A N 1
ATOM 6593 C CA . ASN A 1 859 ? -20.193 -11.813 30.490 1.00 64.38 859 ASN A CA 1
ATOM 6594 C C . ASN A 1 859 ? -19.525 -10.456 30.237 1.00 64.38 859 ASN A C 1
ATOM 6596 O O . ASN A 1 859 ? -19.542 -9.987 29.099 1.00 64.38 859 ASN A O 1
ATOM 6600 N N . SER A 1 860 ? -18.955 -9.828 31.267 1.00 74.19 860 SER A N 1
ATOM 6601 C CA . SER A 1 860 ? -18.289 -8.535 31.135 1.00 74.19 860 SER A CA 1
ATOM 6602 C C . SER A 1 860 ? -16.774 -8.712 31.112 1.00 74.19 860 SER A C 1
ATOM 6604 O O . SER A 1 860 ? -16.201 -9.535 31.827 1.00 74.19 860 SER A O 1
ATOM 6606 N N . ARG A 1 861 ? -16.102 -7.939 30.258 1.00 79.00 861 ARG A N 1
ATOM 6607 C CA . ARG A 1 861 ? -14.650 -8.021 30.071 1.00 79.00 861 ARG A CA 1
ATOM 6608 C C . ARG A 1 861 ? -13.950 -7.097 31.057 1.00 79.00 861 ARG A C 1
ATOM 6610 O O . ARG A 1 861 ? -14.224 -5.899 31.081 1.00 79.00 861 ARG A O 1
ATOM 6617 N N . ILE A 1 862 ? -13.019 -7.643 31.833 1.00 78.00 862 ILE A N 1
ATOM 6618 C CA . ILE A 1 862 ? -12.101 -6.860 32.661 1.00 78.00 862 ILE A CA 1
ATOM 6619 C C . ILE A 1 862 ? -10.682 -7.016 32.124 1.00 78.00 862 ILE A C 1
ATOM 6621 O O . ILE A 1 862 ? -10.156 -8.126 32.025 1.00 78.00 862 ILE A O 1
ATOM 6625 N N . HIS A 1 863 ? -10.066 -5.896 31.760 1.00 74.50 863 HIS A N 1
ATOM 6626 C CA . HIS A 1 863 ? -8.683 -5.857 31.305 1.00 74.50 863 HIS A CA 1
ATOM 6627 C C . HIS A 1 863 ? -7.865 -4.998 32.254 1.00 74.50 863 HIS A C 1
ATOM 6629 O O . HIS A 1 863 ? -8.103 -3.799 32.390 1.00 74.50 863 HIS A O 1
ATOM 6635 N N . MET A 1 864 ? -6.874 -5.623 32.879 1.00 69.00 864 MET A N 1
ATOM 6636 C CA . MET A 1 864 ? -5.923 -4.947 33.747 1.00 69.00 864 MET A CA 1
ATOM 6637 C C . MET A 1 864 ? -4.529 -5.125 33.181 1.00 69.00 864 MET A C 1
ATOM 6639 O O . MET A 1 864 ? -4.089 -6.251 32.940 1.00 69.00 864 MET A O 1
ATOM 6643 N N . ALA A 1 865 ? -3.837 -4.015 32.962 1.00 62.66 865 ALA A N 1
ATOM 6644 C CA . ALA A 1 865 ? -2.469 -4.032 32.478 1.00 62.66 865 ALA A CA 1
ATOM 6645 C C . ALA A 1 865 ? -1.598 -3.110 33.328 1.00 62.66 865 ALA A C 1
ATOM 6647 O O . ALA A 1 865 ? -1.970 -1.977 33.635 1.00 62.66 865 ALA A O 1
ATOM 6648 N N . LYS A 1 866 ? -0.411 -3.606 33.682 1.00 58.78 866 LYS A N 1
ATOM 6649 C CA . LYS A 1 866 ? 0.634 -2.809 34.320 1.00 58.78 866 LYS A CA 1
ATOM 6650 C C . LYS A 1 866 ? 1.461 -2.147 33.223 1.00 58.78 866 LYS A C 1
ATOM 6652 O O . LYS A 1 866 ? 2.073 -2.842 32.410 1.00 58.78 866 LYS A O 1
ATOM 6657 N N . GLN A 1 867 ? 1.462 -0.820 33.165 1.00 52.22 867 GLN A N 1
ATOM 6658 C CA . GLN A 1 867 ? 2.185 -0.091 32.124 1.00 52.22 867 GLN A CA 1
ATOM 6659 C C . GLN A 1 867 ? 3.618 0.210 32.589 1.00 52.22 867 GLN A C 1
ATOM 6661 O O . GLN A 1 867 ? 3.834 0.867 33.605 1.00 52.22 867 GLN A O 1
ATOM 6666 N N . HIS A 1 868 ? 4.618 -0.277 31.846 1.00 46.94 868 HIS A N 1
ATOM 6667 C CA . HIS A 1 868 ? 6.012 0.129 32.044 1.00 46.94 868 HIS A CA 1
ATOM 6668 C C . HIS A 1 868 ? 6.247 1.518 31.436 1.00 46.94 868 HIS A C 1
ATOM 6670 O O . HIS A 1 868 ? 5.723 1.822 30.369 1.00 46.94 868 HIS A O 1
ATOM 6676 N N . ASN A 1 869 ? 7.066 2.315 32.126 1.00 43.97 869 ASN A N 1
ATOM 6677 C CA . ASN A 1 869 ? 7.320 3.762 32.027 1.00 43.97 869 ASN A CA 1
ATOM 6678 C C . ASN A 1 869 ? 7.796 4.330 30.658 1.00 43.97 869 ASN A C 1
ATOM 6680 O O . ASN A 1 869 ? 8.610 5.248 30.610 1.00 43.97 869 ASN A O 1
ATOM 6684 N N . LYS A 1 870 ? 7.359 3.788 29.515 1.00 35.81 870 LYS A N 1
ATOM 6685 C CA . LYS A 1 870 ? 7.789 4.212 28.175 1.00 35.81 870 LYS A CA 1
ATOM 6686 C C . LYS A 1 870 ? 6.612 4.723 27.347 1.00 35.81 870 LYS A C 1
ATOM 6688 O O . LYS A 1 870 ? 5.973 3.964 26.628 1.00 35.81 870 LYS A O 1
ATOM 6693 N N . GLY A 1 871 ? 6.413 6.039 27.408 1.00 39.22 871 GLY A N 1
ATOM 6694 C CA . GLY A 1 871 ? 5.703 6.827 26.398 1.00 39.22 871 GLY A CA 1
ATOM 6695 C C . GLY A 1 871 ? 4.203 6.996 26.639 1.00 39.22 871 GLY A C 1
ATOM 6696 O O . GLY A 1 871 ? 3.417 6.088 26.398 1.00 39.22 871 GLY A O 1
ATOM 6697 N N . LEU A 1 872 ? 3.809 8.220 26.994 1.00 37.03 872 LEU A N 1
ATOM 6698 C CA . LEU A 1 872 ? 2.432 8.724 27.142 1.00 37.03 872 LEU A CA 1
ATOM 6699 C C . LEU A 1 872 ? 1.608 8.754 25.829 1.00 37.03 872 LEU A C 1
ATOM 6701 O O . LEU A 1 872 ? 0.552 9.373 25.771 1.00 37.03 872 LEU A O 1
ATOM 6705 N N . TYR A 1 873 ? 2.072 8.099 24.761 1.00 40.12 873 TYR A N 1
ATOM 6706 C CA . TYR A 1 873 ? 1.652 8.381 23.381 1.00 40.12 873 TYR A CA 1
ATOM 6707 C C . TYR A 1 873 ? 0.831 7.286 22.685 1.00 40.12 873 TYR A C 1
ATOM 6709 O O . TYR A 1 873 ? 0.708 7.309 21.466 1.00 40.12 873 TYR A O 1
ATOM 6717 N N . PHE A 1 874 ? 0.234 6.326 23.395 1.00 45.19 874 PHE A N 1
ATOM 6718 C CA . PHE A 1 874 ? -0.474 5.222 22.727 1.00 45.19 874 PHE A CA 1
ATOM 6719 C C . PHE A 1 874 ? -1.996 5.284 22.905 1.00 45.19 874 PHE A C 1
ATOM 6721 O O . PHE A 1 874 ? -2.509 5.572 23.989 1.00 45.19 874 PHE A O 1
ATOM 6728 N N . ARG A 1 875 ? -2.732 5.058 21.805 1.00 44.00 875 ARG A N 1
ATOM 6729 C CA . ARG A 1 875 ? -4.184 4.794 21.788 1.00 44.00 875 ARG A CA 1
ATOM 6730 C C . ARG A 1 875 ? -4.495 3.635 22.745 1.00 44.00 875 ARG A C 1
ATOM 6732 O O . ARG A 1 875 ? -3.729 2.674 22.799 1.00 44.00 875 ARG A O 1
ATOM 6739 N N . SER A 1 876 ? -5.574 3.747 23.521 1.00 43.53 876 SER A N 1
ATOM 6740 C CA . SER A 1 876 ? -5.978 2.700 24.466 1.00 43.53 876 SER A CA 1
ATOM 6741 C C . SER A 1 876 ? -6.309 1.403 23.723 1.00 43.53 876 SER A C 1
ATOM 6743 O O . SER A 1 876 ? -6.989 1.429 22.701 1.00 43.53 876 SER A O 1
ATOM 6745 N N . VAL A 1 877 ? -5.860 0.260 24.256 1.00 43.12 877 VAL A N 1
ATOM 6746 C CA . VAL A 1 877 ? -6.230 -1.082 23.754 1.00 43.12 877 VAL A CA 1
ATOM 6747 C C . VAL A 1 877 ? -7.689 -1.416 24.115 1.00 43.12 877 VAL A C 1
ATOM 6749 O O . VAL A 1 877 ? -8.222 -2.418 23.654 1.00 43.12 877 VAL A O 1
ATOM 6752 N N . ALA A 1 878 ? -8.341 -0.579 24.932 1.00 43.56 878 ALA A N 1
ATOM 6753 C CA . ALA A 1 878 ? -9.733 -0.733 25.346 1.00 43.56 878 ALA A CA 1
ATOM 6754 C C . ALA A 1 878 ? -10.747 -0.499 24.223 1.00 43.56 878 ALA A C 1
ATOM 6756 O O . ALA A 1 878 ? -11.803 -1.122 24.210 1.00 43.56 878 ALA A O 1
ATOM 6757 N N . PHE A 1 879 ? -10.403 0.372 23.275 1.00 53.31 879 PHE A N 1
ATOM 6758 C CA . PHE A 1 879 ? -11.295 0.808 22.204 1.00 53.31 879 PHE A CA 1
ATOM 6759 C C . PHE A 1 879 ? -10.618 0.628 20.841 1.00 53.31 879 PHE A C 1
ATOM 6761 O O . PHE A 1 879 ? -10.284 1.614 20.181 1.00 53.31 879 PHE A O 1
ATOM 6768 N N . PRO A 1 880 ? -10.343 -0.621 20.413 1.00 43.03 880 PRO A N 1
ATOM 6769 C CA . PRO A 1 880 ? -9.732 -0.864 19.112 1.00 43.03 880 PRO A CA 1
ATOM 6770 C C . PRO A 1 880 ? -10.701 -0.592 17.949 1.00 43.03 880 PRO A C 1
ATOM 6772 O O . PRO A 1 880 ? -10.252 -0.440 16.814 1.00 43.03 880 PRO A O 1
ATOM 6775 N N . GLU A 1 881 ? -12.005 -0.475 18.215 1.00 34.31 881 GLU A N 1
ATOM 6776 C CA . GLU A 1 881 ? -13.038 -0.414 17.182 1.00 34.31 881 GLU A CA 1
ATOM 6777 C C . GLU A 1 881 ? -13.842 0.888 17.232 1.00 34.31 881 GLU A C 1
ATOM 6779 O O . GLU A 1 881 ? -14.758 1.072 18.021 1.00 34.31 881 GLU A O 1
ATOM 6784 N N . LEU A 1 882 ? -13.461 1.818 16.366 1.00 29.69 882 LEU A N 1
ATOM 6785 C CA . LEU A 1 882 ? -14.274 2.212 15.213 1.00 29.69 882 LEU A CA 1
ATOM 6786 C C . LEU A 1 882 ? -13.314 2.908 14.257 1.00 29.69 882 LEU A C 1
ATOM 6788 O O . LEU A 1 882 ? -12.833 3.991 14.564 1.00 29.69 882 LEU A O 1
ATOM 6792 N N . LEU A 1 883 ? -13.013 2.272 13.129 1.00 29.67 883 LEU A N 1
ATOM 6793 C CA . LEU A 1 883 ? -13.179 2.917 11.825 1.00 29.67 883 LEU A CA 1
ATOM 6794 C C . LEU A 1 883 ? -13.633 1.849 10.849 1.00 29.67 883 LEU A C 1
ATOM 6796 O O . LEU A 1 883 ? -12.958 0.792 10.863 1.00 29.67 883 LEU A O 1
#